Protein AF-R7NEV5-F1 (afdb_monomer_lite)

Structure (mmCIF, N/CA/C/O backbone):
data_AF-R7NEV5-F1
#
_entry.id   AF-R7NEV5-F1
#
loop_
_atom_site.group_PDB
_atom_site.id
_atom_site.type_symbol
_atom_site.label_atom_id
_atom_site.label_alt_id
_atom_site.label_comp_id
_atom_site.label_asym_id
_atom_site.label_entity_id
_atom_site.label_seq_id
_atom_site.pdbx_PDB_ins_code
_atom_site.Cartn_x
_atom_site.Cartn_y
_atom_site.Cartn_z
_atom_site.occupancy
_atom_site.B_iso_or_equiv
_atom_site.auth_seq_id
_atom_site.auth_comp_id
_atom_site.auth_asym_id
_atom_site.auth_atom_id
_atom_site.pdbx_PDB_model_num
ATOM 1 N N . MET A 1 1 ? 18.198 -25.676 6.052 1.00 42.59 1 MET A N 1
ATOM 2 C CA . MET A 1 1 ? 19.122 -24.735 5.375 1.00 42.59 1 MET A CA 1
ATOM 3 C C . MET A 1 1 ? 18.824 -23.352 5.928 1.00 42.59 1 MET A C 1
ATOM 5 O O . MET A 1 1 ? 17.653 -23.023 6.020 1.00 42.59 1 MET A O 1
ATOM 9 N N . HIS A 1 2 ? 19.829 -22.600 6.386 1.00 54.59 2 HIS A N 1
ATOM 10 C CA . HIS A 1 2 ? 19.630 -21.381 7.196 1.00 54.59 2 HIS A CA 1
ATOM 11 C C . HIS A 1 2 ? 20.291 -20.131 6.599 1.00 54.59 2 HIS A C 1
ATOM 13 O O . HIS A 1 2 ? 20.697 -19.253 7.352 1.00 54.59 2 HIS A O 1
ATOM 19 N N . GLN A 1 3 ? 20.449 -20.071 5.279 1.00 71.56 3 GLN A N 1
ATOM 20 C CA . GLN A 1 3 ? 21.103 -18.961 4.590 1.00 71.56 3 GLN A CA 1
ATOM 21 C C . GLN A 1 3 ? 20.170 -18.427 3.502 1.00 71.56 3 GLN A C 1
ATOM 23 O O . GLN A 1 3 ? 19.387 -19.191 2.932 1.00 71.56 3 GLN A O 1
ATOM 28 N N . PHE A 1 4 ? 20.223 -17.118 3.249 1.00 81.06 4 PHE A N 1
ATOM 29 C CA . PHE A 1 4 ? 19.462 -16.488 2.176 1.00 81.06 4 PHE A CA 1
ATOM 30 C C . PHE A 1 4 ? 19.785 -17.142 0.827 1.00 81.06 4 PHE A C 1
ATOM 32 O O . PHE A 1 4 ? 20.949 -17.393 0.519 1.00 81.06 4 PHE A O 1
ATOM 39 N N . GLN A 1 5 ? 18.750 -17.379 0.021 1.00 84.56 5 GLN A N 1
ATOM 40 C CA . GLN A 1 5 ? 18.867 -17.946 -1.316 1.00 84.56 5 GLN A CA 1
ATOM 41 C C . GLN A 1 5 ? 18.185 -17.017 -2.319 1.00 84.56 5 GLN A C 1
ATOM 43 O O . GLN A 1 5 ? 17.058 -16.574 -2.094 1.00 84.56 5 GLN A O 1
ATOM 48 N N . TYR A 1 6 ? 18.862 -16.756 -3.435 1.00 88.44 6 TYR A N 1
ATOM 49 C CA . TYR A 1 6 ? 18.246 -16.127 -4.595 1.00 88.44 6 TYR A CA 1
ATOM 50 C C . TYR A 1 6 ? 17.255 -17.097 -5.247 1.00 88.44 6 TYR A C 1
ATOM 52 O O . TYR A 1 6 ? 17.612 -18.237 -5.541 1.00 88.44 6 TYR A O 1
ATOM 60 N N . LEU A 1 7 ? 16.023 -16.646 -5.472 1.00 91.56 7 LEU A N 1
ATOM 61 C CA . LEU A 1 7 ? 14.979 -17.431 -6.122 1.00 91.56 7 LEU A CA 1
ATOM 62 C C . LEU A 1 7 ? 14.447 -16.627 -7.308 1.00 91.56 7 LEU A C 1
ATOM 64 O O . LEU A 1 7 ? 13.851 -15.571 -7.110 1.00 91.56 7 LEU A O 1
ATOM 68 N N . ASN A 1 8 ? 14.656 -17.118 -8.530 1.00 93.12 8 ASN A N 1
ATOM 69 C CA . ASN A 1 8 ? 13.960 -16.581 -9.699 1.00 93.12 8 ASN A CA 1
ATOM 70 C C . ASN A 1 8 ? 12.474 -16.990 -9.677 1.00 93.12 8 ASN A C 1
ATOM 72 O O . ASN A 1 8 ? 12.027 -17.750 -8.811 1.00 93.12 8 ASN A O 1
ATOM 76 N N . TYR A 1 9 ? 11.695 -16.519 -10.653 1.00 94.69 9 TYR A N 1
ATOM 77 C CA . TYR A 1 9 ? 10.259 -16.808 -10.734 1.00 94.69 9 TYR A CA 1
ATOM 78 C C . TYR A 1 9 ? 9.907 -18.310 -10.759 1.00 94.69 9 TYR A C 1
ATOM 80 O O . TYR A 1 9 ? 8.879 -18.715 -10.213 1.00 94.69 9 TYR A O 1
ATOM 88 N N . GLN A 1 10 ? 10.728 -19.169 -11.369 1.00 93.50 10 GLN A N 1
ATOM 89 C CA . GLN A 1 10 ? 10.453 -20.612 -11.402 1.00 93.50 10 GLN A CA 1
ATOM 90 C C . GLN A 1 10 ? 10.867 -21.297 -10.097 1.00 93.50 10 GLN A C 1
ATOM 92 O O . GLN A 1 10 ? 10.117 -22.119 -9.564 1.00 93.50 10 GLN A O 1
ATOM 97 N N . ASP A 1 11 ? 12.016 -20.916 -9.545 1.00 94.69 11 ASP A N 1
ATOM 98 C CA . ASP A 1 11 ? 12.563 -21.469 -8.310 1.00 94.69 11 ASP A CA 1
ATOM 99 C C . ASP A 1 11 ? 11.710 -21.097 -7.096 1.00 94.69 11 ASP A C 1
ATOM 101 O O . ASP A 1 11 ? 11.476 -21.947 -6.236 1.00 94.69 11 ASP A O 1
ATOM 105 N N . ILE A 1 12 ? 11.162 -19.876 -7.040 1.00 95.75 12 ILE A N 1
ATOM 106 C CA . ILE A 1 12 ? 10.251 -19.478 -5.959 1.00 95.75 12 ILE A CA 1
ATOM 107 C C . ILE A 1 12 ? 8.938 -20.270 -6.009 1.00 95.75 12 ILE A C 1
ATOM 109 O O . ILE A 1 12 ? 8.479 -20.757 -4.976 1.00 95.75 12 ILE A O 1
ATOM 113 N N . LYS A 1 13 ? 8.368 -20.499 -7.202 1.00 96.38 13 LYS A N 1
ATOM 114 C CA . LYS A 1 13 ? 7.174 -21.349 -7.366 1.00 96.38 13 LYS A CA 1
ATOM 115 C C . LYS A 1 13 ? 7.455 -22.796 -6.979 1.00 96.38 13 LYS A C 1
ATOM 117 O O . LYS A 1 13 ? 6.651 -23.411 -6.282 1.00 96.38 13 LYS A O 1
ATOM 122 N N . LYS A 1 14 ? 8.602 -23.340 -7.397 1.00 96.69 14 LYS A N 1
ATOM 123 C CA . LYS A 1 14 ? 9.039 -24.683 -7.000 1.00 96.69 14 LYS A CA 1
ATOM 124 C C . LYS A 1 14 ? 9.173 -24.780 -5.482 1.00 96.69 14 LYS A C 1
ATOM 126 O O . LYS A 1 14 ? 8.606 -25.691 -4.889 1.00 96.69 14 LYS A O 1
ATOM 131 N N . ARG A 1 15 ? 9.829 -23.803 -4.849 1.00 96.12 15 ARG A N 1
ATOM 132 C CA . ARG A 1 15 ? 9.986 -23.748 -3.393 1.00 96.12 15 ARG A CA 1
ATOM 133 C C . ARG A 1 15 ? 8.640 -23.731 -2.674 1.00 96.12 15 ARG A C 1
ATOM 135 O O . ARG A 1 15 ? 8.472 -24.467 -1.710 1.00 96.12 15 ARG A O 1
ATOM 142 N N . ILE A 1 16 ? 7.678 -22.939 -3.144 1.00 97.44 16 ILE A N 1
ATOM 143 C CA . ILE A 1 16 ? 6.326 -22.910 -2.568 1.00 97.44 16 ILE A CA 1
ATOM 144 C C . ILE A 1 16 ? 5.623 -24.266 -2.736 1.00 97.44 16 ILE A C 1
ATOM 146 O O . ILE A 1 16 ? 5.030 -24.761 -1.781 1.00 97.44 16 ILE A O 1
ATOM 150 N N . ASN A 1 17 ? 5.721 -24.908 -3.903 1.00 97.38 17 ASN A N 1
ATOM 151 C CA . ASN A 1 17 ? 5.141 -26.239 -4.124 1.00 97.38 17 ASN A CA 1
ATOM 152 C C . ASN A 1 17 ? 5.760 -27.309 -3.212 1.00 97.38 17 ASN A C 1
ATOM 154 O O . ASN A 1 17 ? 5.036 -28.165 -2.695 1.00 97.38 17 ASN A O 1
ATOM 158 N N . ASP A 1 18 ? 7.072 -27.239 -2.977 1.00 96.94 18 ASP A N 1
ATOM 159 C CA . ASP A 1 18 ? 7.763 -28.110 -2.024 1.00 96.94 18 ASP A CA 1
ATOM 160 C C . ASP A 1 18 ? 7.234 -27.883 -0.598 1.00 96.94 18 ASP A C 1
ATOM 162 O O . ASP A 1 18 ? 6.978 -28.847 0.119 1.00 96.94 18 ASP A O 1
ATOM 166 N N . LEU A 1 19 ? 7.000 -26.624 -0.200 1.00 96.44 19 LEU A N 1
ATOM 167 C CA . LEU A 1 19 ? 6.416 -26.280 1.104 1.00 96.44 19 LEU A CA 1
ATOM 168 C C . LEU A 1 19 ? 4.969 -26.772 1.256 1.00 96.44 19 LEU A C 1
ATOM 170 O O . LEU A 1 19 ? 4.604 -27.258 2.320 1.00 96.44 19 LEU A O 1
ATOM 174 N N . ILE A 1 20 ? 4.149 -26.684 0.206 1.00 97.12 20 ILE A N 1
ATOM 175 C CA . ILE A 1 20 ? 2.765 -27.199 0.208 1.00 97.12 20 ILE A CA 1
ATOM 176 C C . ILE A 1 20 ? 2.739 -28.726 0.333 1.00 97.12 20 ILE A C 1
ATOM 178 O O . ILE A 1 20 ? 1.840 -29.290 0.957 1.00 97.12 20 ILE A O 1
ATOM 182 N N . SER A 1 21 ? 3.709 -29.394 -0.291 1.00 95.50 21 SER A N 1
ATOM 183 C CA . SER A 1 21 ? 3.814 -30.856 -0.298 1.00 95.50 21 SER A CA 1
ATOM 184 C C . SER A 1 21 ? 4.460 -31.411 0.974 1.00 95.50 21 SER A C 1
ATOM 186 O O . SER A 1 21 ? 4.372 -32.614 1.223 1.00 95.50 21 SER A O 1
ATOM 188 N N . ALA A 1 22 ? 5.125 -30.561 1.759 1.00 93.88 22 ALA A N 1
ATOM 189 C CA . ALA A 1 22 ? 5.768 -30.949 3.002 1.00 93.88 22 ALA A CA 1
ATOM 190 C C . ALA A 1 22 ? 4.737 -31.311 4.081 1.00 93.88 22 ALA A C 1
ATOM 192 O O . ALA A 1 22 ? 3.672 -30.703 4.189 1.00 93.88 22 ALA A O 1
ATOM 193 N N . ASP A 1 23 ? 5.085 -32.291 4.913 1.00 92.94 23 ASP A N 1
ATOM 194 C CA . ASP A 1 23 ? 4.332 -32.590 6.128 1.00 92.94 23 ASP A CA 1
ATOM 195 C C . ASP A 1 23 ? 4.713 -31.562 7.203 1.00 92.94 23 ASP A C 1
ATOM 197 O O . ASP A 1 23 ? 5.846 -31.547 7.693 1.00 92.94 23 ASP A O 1
ATOM 201 N N . SER A 1 24 ? 3.797 -30.641 7.502 1.00 93.75 24 SER A N 1
ATOM 202 C CA . SER A 1 24 ? 4.012 -29.535 8.436 1.00 93.75 24 SER A CA 1
ATOM 203 C C . SER A 1 24 ? 2.884 -29.452 9.472 1.00 93.75 24 SER A C 1
ATOM 205 O O . SER A 1 24 ? 1.725 -29.717 9.140 1.00 93.75 24 SER A O 1
ATOM 207 N N . PRO A 1 25 ? 3.180 -29.041 10.723 1.00 94.12 25 PRO A N 1
ATOM 208 C CA . PRO A 1 25 ? 2.167 -28.847 11.764 1.00 94.12 25 PRO A CA 1
ATOM 209 C C . PRO A 1 25 ? 1.014 -27.936 11.334 1.00 94.12 25 PRO A C 1
ATOM 211 O O . PRO A 1 25 ? -0.149 -28.216 11.628 1.00 94.12 25 PRO A O 1
ATOM 214 N N . ASN A 1 26 ? 1.334 -26.852 10.624 1.00 95.50 26 ASN A N 1
ATOM 215 C CA . ASN A 1 26 ? 0.359 -25.961 10.016 1.00 95.50 26 ASN A CA 1
ATOM 216 C C . ASN A 1 26 ? 0.450 -26.102 8.494 1.00 95.50 26 ASN A C 1
ATOM 218 O O . ASN A 1 26 ? 1.438 -25.693 7.878 1.00 95.50 26 ASN A O 1
ATOM 222 N N . LYS A 1 27 ? -0.567 -26.724 7.891 1.00 95.94 27 LYS A N 1
ATOM 223 C CA . LYS A 1 27 ? -0.574 -27.039 6.460 1.00 95.94 27 LYS A CA 1
ATOM 224 C C . LYS A 1 27 ? -0.768 -25.775 5.625 1.00 95.94 27 LYS A C 1
ATOM 226 O O . LYS A 1 27 ? -1.721 -25.029 5.845 1.00 95.94 27 LYS A O 1
ATOM 231 N N . ILE A 1 28 ? 0.100 -25.578 4.634 1.00 98.00 28 ILE A N 1
ATOM 232 C CA . ILE A 1 28 ? -0.081 -24.543 3.611 1.00 98.00 28 ILE A CA 1
ATOM 233 C C . ILE A 1 28 ? -1.050 -25.072 2.554 1.00 98.00 28 ILE A C 1
ATOM 235 O O . ILE A 1 28 ? -0.910 -26.193 2.061 1.00 98.00 28 ILE A O 1
ATOM 239 N N . THR A 1 29 ? -2.029 -24.257 2.183 1.00 97.25 29 THR A N 1
ATOM 240 C CA . THR A 1 29 ? -2.988 -24.563 1.115 1.00 97.25 29 THR A CA 1
ATOM 241 C C . THR A 1 29 ? -2.893 -23.518 0.013 1.00 97.25 29 THR A C 1
ATOM 243 O O . THR A 1 29 ? -2.737 -22.333 0.298 1.00 97.25 29 THR A O 1
ATOM 246 N N . LYS A 1 30 ? -2.926 -23.968 -1.248 1.00 97.88 30 LYS A N 1
ATOM 247 C CA . LYS A 1 30 ? -3.027 -23.092 -2.419 1.00 97.88 30 LYS A CA 1
ATOM 248 C C . LYS A 1 30 ? -4.500 -22.861 -2.721 1.00 97.88 30 LYS A C 1
ATOM 250 O O . LYS A 1 30 ? -5.239 -23.821 -2.935 1.00 97.88 30 LYS A O 1
ATOM 255 N N . GLU A 1 31 ? -4.892 -21.601 -2.746 1.00 97.50 31 GLU A N 1
ATOM 256 C CA . GLU A 1 31 ? -6.241 -21.170 -3.078 1.00 97.50 31 GLU A CA 1
ATOM 257 C C . GLU A 1 31 ? -6.342 -20.821 -4.566 1.00 97.50 31 GLU A C 1
ATOM 259 O O . GLU A 1 31 ? -5.374 -20.919 -5.332 1.00 97.50 31 GLU A O 1
ATOM 264 N N . LYS A 1 32 ? -7.541 -20.431 -5.005 1.00 94.94 32 LYS A N 1
ATOM 265 C CA . LYS A 1 32 ? -7.693 -19.843 -6.338 1.00 94.94 32 LYS A CA 1
ATOM 266 C C . LYS A 1 32 ? -6.870 -18.548 -6.405 1.00 94.94 32 LYS A C 1
ATOM 268 O O . LYS A 1 32 ? -6.906 -17.786 -5.442 1.00 94.94 32 LYS A O 1
ATOM 273 N N . PRO A 1 33 ? -6.163 -18.278 -7.519 1.00 96.56 33 PRO A N 1
ATOM 274 C CA . PRO A 1 33 ? -5.506 -16.990 -7.709 1.00 96.56 33 PRO A CA 1
ATOM 275 C C . PRO A 1 33 ? -6.492 -15.837 -7.504 1.00 96.56 33 PRO A C 1
ATOM 277 O O . PRO A 1 33 ? -7.653 -15.947 -7.907 1.00 96.56 33 PRO A O 1
ATOM 280 N N . LEU A 1 34 ? -6.025 -14.732 -6.918 1.00 94.94 34 LEU A N 1
ATOM 281 C CA . LEU A 1 34 ? -6.851 -13.533 -6.708 1.00 94.94 34 LEU A CA 1
ATOM 282 C C . LEU A 1 34 ? -7.301 -12.915 -8.036 1.00 94.94 34 LEU A C 1
ATOM 284 O O . LEU A 1 34 ? -8.349 -12.282 -8.132 1.00 94.94 34 LEU A O 1
ATOM 288 N N . GLY A 1 35 ? -6.484 -13.116 -9.063 1.00 94.12 35 GLY A N 1
ATOM 289 C CA . GLY A 1 35 ? -6.689 -12.660 -10.421 1.00 94.12 35 GLY A CA 1
ATOM 290 C C . GLY A 1 35 ? -5.497 -13.049 -11.284 1.00 94.12 35 GLY A C 1
ATOM 291 O O . GLY A 1 35 ? -4.656 -13.866 -10.889 1.00 94.12 35 GLY A O 1
ATOM 292 N N . TYR A 1 36 ? -5.431 -12.439 -12.458 1.00 95.00 36 TYR A N 1
ATOM 293 C CA . TYR A 1 36 ? -4.341 -12.596 -13.408 1.00 95.00 36 TYR A CA 1
ATOM 294 C C . TYR A 1 36 ? -3.849 -11.210 -13.803 1.00 95.00 36 TYR A C 1
ATOM 296 O O . TYR A 1 36 ? -4.663 -10.295 -13.931 1.00 95.00 36 TYR A O 1
ATOM 304 N N . SER A 1 37 ? -2.540 -11.067 -13.970 1.00 93.69 37 SER A N 1
ATOM 305 C CA . SER A 1 37 ? -1.933 -9.870 -14.544 1.00 93.69 37 SER A CA 1
ATOM 306 C C . SER A 1 37 ? -2.281 -9.737 -16.036 1.00 93.69 37 SER A C 1
ATOM 308 O O . SER A 1 37 ? -2.810 -10.676 -16.640 1.00 93.69 37 SER A O 1
ATOM 310 N N . GLU A 1 38 ? -1.975 -8.587 -16.638 1.00 87.94 38 GLU A N 1
ATOM 311 C CA . GLU A 1 38 ? -2.285 -8.240 -18.038 1.00 87.94 38 GLU A CA 1
ATOM 312 C C . GLU A 1 38 ? -1.957 -9.353 -19.054 1.00 87.94 38 GLU A C 1
ATOM 314 O O . GLU A 1 38 ? -2.774 -9.700 -19.904 1.00 87.94 38 GLU A O 1
ATOM 319 N N . TYR A 1 39 ? -0.768 -9.940 -18.946 1.00 90.50 39 TYR A N 1
ATOM 320 C CA . TYR A 1 39 ? -0.224 -10.994 -19.805 1.00 90.50 39 TYR A CA 1
ATOM 321 C C . TYR A 1 39 ? -0.438 -12.399 -19.216 1.00 90.50 39 TYR A C 1
ATOM 323 O O . TYR A 1 39 ? 0.244 -13.358 -19.585 1.00 90.50 39 TYR A O 1
ATOM 331 N N . GLY A 1 40 ? -1.406 -12.541 -18.308 1.00 89.94 40 GLY A N 1
ATOM 332 C CA . GLY A 1 40 ? -1.982 -13.825 -17.916 1.00 89.94 40 GLY A CA 1
ATOM 333 C C . GLY A 1 40 ? -1.224 -14.598 -16.838 1.00 89.94 40 GLY A C 1
ATOM 334 O O . GLY A 1 40 ? -1.476 -15.795 -16.675 1.00 89.94 40 GLY A O 1
ATOM 335 N N . LEU A 1 41 ? -0.318 -13.968 -16.083 1.00 95.38 41 LEU A N 1
ATOM 336 C CA . LEU A 1 41 ? 0.319 -14.637 -14.947 1.00 95.38 41 LEU A CA 1
ATOM 337 C C . LEU A 1 41 ? -0.603 -14.579 -13.716 1.00 95.38 41 LEU A C 1
ATOM 339 O O . LEU A 1 41 ? -1.176 -13.532 -13.423 1.00 95.38 41 LEU A O 1
ATOM 343 N N . PRO A 1 42 ? -0.760 -15.684 -12.967 1.00 96.25 42 PRO A N 1
ATOM 344 C CA . PRO A 1 42 ? -1.635 -15.707 -11.803 1.00 96.25 42 PRO A CA 1
ATOM 345 C C . PRO A 1 42 ? -1.037 -14.920 -10.634 1.00 96.25 42 PRO A C 1
ATOM 347 O O . PRO A 1 42 ? 0.149 -15.051 -10.319 1.00 96.25 42 PRO A O 1
ATOM 350 N N . ILE A 1 43 ? -1.896 -14.184 -9.933 1.00 98.19 43 ILE A N 1
ATOM 351 C CA . ILE A 1 43 ? -1.594 -13.602 -8.622 1.00 98.19 43 ILE A CA 1
ATOM 352 C C . ILE A 1 43 ? -1.960 -14.661 -7.584 1.00 98.19 43 ILE A C 1
ATOM 354 O O . ILE A 1 43 ? -3.104 -14.762 -7.132 1.00 98.19 43 ILE A O 1
ATOM 358 N N . ASP A 1 44 ? -1.002 -15.543 -7.307 1.00 98.31 44 ASP A N 1
ATOM 359 C CA . ASP A 1 44 ? -1.223 -16.728 -6.484 1.00 98.31 44 ASP A CA 1
ATOM 360 C C . ASP A 1 44 ? -1.508 -16.376 -5.012 1.00 98.31 44 ASP A C 1
ATOM 362 O O . ASP A 1 44 ? -0.801 -15.579 -4.391 1.00 98.31 44 ASP A O 1
ATOM 366 N N . HIS A 1 45 ? -2.503 -17.059 -4.442 1.00 98.50 45 HIS A N 1
ATOM 367 C CA . HIS A 1 45 ? -2.924 -16.940 -3.047 1.00 98.50 45 HIS A CA 1
ATOM 368 C C . HIS A 1 45 ? -2.690 -18.257 -2.309 1.00 98.50 45 HIS A C 1
ATOM 370 O O . HIS A 1 45 ? -3.053 -19.340 -2.779 1.00 98.50 45 HIS A O 1
ATOM 376 N N . TYR A 1 46 ? -2.073 -18.157 -1.137 1.00 98.62 46 TYR A N 1
ATOM 377 C CA . TYR A 1 46 ? -1.821 -19.281 -0.245 1.00 98.62 46 TYR A CA 1
ATOM 378 C C . TYR A 1 46 ? -2.315 -18.949 1.155 1.00 98.62 46 TYR A C 1
ATOM 380 O O . TYR A 1 46 ? -2.302 -17.786 1.548 1.00 98.62 46 TYR A O 1
ATOM 388 N N . LYS A 1 47 ? -2.688 -19.953 1.947 1.00 97.69 47 LYS A N 1
ATOM 389 C CA . LYS A 1 47 ? -3.065 -19.728 3.347 1.00 97.69 47 LYS A CA 1
ATOM 390 C C . LYS A 1 47 ? -2.579 -20.811 4.299 1.00 97.69 47 LYS A C 1
ATOM 392 O O . LYS A 1 47 ? -2.380 -21.963 3.901 1.00 97.69 47 LYS A O 1
ATOM 397 N N . ILE A 1 48 ? -2.446 -20.426 5.565 1.00 97.81 48 ILE A N 1
ATOM 398 C CA . ILE A 1 48 ? -2.282 -21.314 6.723 1.00 97.81 48 ILE A CA 1
ATOM 399 C C . ILE A 1 48 ? -3.373 -20.977 7.745 1.00 97.81 48 ILE A C 1
ATOM 401 O O . ILE A 1 48 ? -3.589 -19.804 8.037 1.00 97.81 48 ILE A O 1
ATOM 405 N N . GLY A 1 49 ? -3.989 -21.997 8.346 1.00 95.94 49 GLY A N 1
ATOM 406 C CA . GLY A 1 49 ? -5.057 -21.831 9.337 1.00 95.94 49 GLY A CA 1
ATOM 407 C C . GLY A 1 49 ? -6.445 -21.681 8.711 1.00 95.94 49 GLY A C 1
ATOM 408 O O . GLY A 1 49 ? -6.583 -21.616 7.491 1.00 95.94 49 GLY A O 1
ATOM 409 N N . ASN A 1 50 ? -7.469 -21.703 9.562 1.00 94.81 50 ASN A N 1
ATOM 410 C CA . ASN A 1 50 ? -8.882 -21.537 9.191 1.00 94.81 50 ASN A CA 1
ATOM 411 C C . ASN A 1 50 ? -9.653 -20.705 10.234 1.00 94.81 50 ASN A C 1
ATOM 413 O O . ASN A 1 50 ? -10.879 -20.787 10.315 1.00 94.81 50 ASN A O 1
ATOM 417 N N . GLY A 1 51 ? -8.941 -19.968 11.088 1.00 95.06 51 GLY A N 1
ATOM 418 C CA . GLY A 1 51 ? -9.553 -19.119 12.096 1.00 95.06 51 GLY A CA 1
ATOM 419 C C . GLY A 1 51 ? -10.104 -17.802 11.539 1.00 95.06 51 GLY A C 1
ATOM 420 O O . GLY A 1 51 ? -9.672 -17.357 10.470 1.00 95.06 51 GLY A O 1
ATOM 421 N N . PRO A 1 52 ? -11.034 -17.163 12.271 1.00 95.12 52 PRO A N 1
ATOM 422 C CA . PRO A 1 52 ? -11.752 -15.968 11.823 1.00 95.12 52 PRO A CA 1
ATOM 423 C C . PRO A 1 52 ? -10.885 -14.700 11.769 1.00 95.12 52 PRO A C 1
ATOM 425 O O . PRO A 1 52 ? -11.199 -13.776 11.021 1.00 95.12 52 PRO A O 1
ATOM 428 N N . LYS A 1 53 ? -9.785 -14.631 12.535 1.00 96.06 53 LYS A N 1
ATOM 429 C CA . LYS A 1 53 ? -8.867 -13.483 12.520 1.00 96.06 53 LYS A CA 1
ATOM 430 C C . LYS A 1 53 ? -7.878 -13.624 11.359 1.00 96.06 53 LYS A C 1
ATOM 432 O O . LYS A 1 53 ? -6.979 -14.467 11.397 1.00 96.06 53 LYS A O 1
ATOM 437 N N . ARG A 1 54 ? -8.025 -12.788 10.335 1.00 97.06 54 ARG A N 1
ATOM 438 C CA . ARG A 1 54 ? -7.244 -12.812 9.091 1.00 97.06 54 ARG A CA 1
ATOM 439 C C . ARG A 1 54 ? -6.062 -11.857 9.147 1.00 97.06 54 ARG A C 1
ATOM 441 O O . ARG A 1 54 ? -6.222 -10.666 9.412 1.00 97.06 54 ARG A O 1
ATOM 448 N N . ILE A 1 55 ? -4.874 -12.381 8.868 1.00 98.06 55 ILE A N 1
ATOM 449 C CA . ILE A 1 55 ? -3.653 -11.597 8.673 1.00 98.06 55 ILE A CA 1
ATOM 450 C C . ILE A 1 55 ? -3.239 -11.757 7.220 1.00 98.06 55 ILE A C 1
ATOM 452 O O . ILE A 1 55 ? -2.904 -12.857 6.795 1.00 98.06 55 ILE A O 1
ATOM 456 N N . VAL A 1 56 ? -3.234 -10.668 6.465 1.00 98.25 56 VAL A N 1
ATOM 457 C CA . VAL A 1 56 ? -2.842 -10.690 5.057 1.00 98.25 56 VAL A CA 1
ATOM 458 C C . VAL A 1 56 ? -1.387 -10.229 4.936 1.00 98.25 56 VAL A C 1
ATOM 460 O O . VAL A 1 56 ? -0.986 -9.238 5.545 1.00 98.25 56 VAL A O 1
ATOM 463 N N . VAL A 1 57 ? -0.579 -10.956 4.171 1.00 98.25 57 VAL A N 1
ATOM 464 C CA . VAL A 1 57 ? 0.846 -10.686 3.961 1.00 98.25 57 VAL A CA 1
ATOM 465 C C . VAL A 1 57 ? 1.147 -10.659 2.470 1.00 98.25 57 VAL A C 1
ATOM 467 O O . VAL A 1 57 ? 0.923 -11.651 1.773 1.00 98.25 57 VAL A O 1
ATOM 470 N N . SER A 1 58 ? 1.712 -9.555 1.990 1.00 97.50 58 SER A N 1
ATOM 471 C CA . SER A 1 58 ? 2.079 -9.379 0.585 1.00 97.50 58 SER A CA 1
ATOM 472 C C . SER A 1 58 ? 3.550 -9.023 0.397 1.00 97.50 58 SER A C 1
ATOM 474 O O . SER A 1 58 ? 4.190 -8.424 1.265 1.00 97.50 58 SER A O 1
ATOM 476 N N . GLY A 1 59 ? 4.076 -9.384 -0.772 1.00 95.94 59 GLY A N 1
ATOM 477 C CA . GLY A 1 59 ? 5.382 -8.954 -1.261 1.00 95.94 59 GLY A CA 1
ATOM 478 C C . GLY A 1 59 ? 5.349 -8.655 -2.760 1.00 95.94 59 GLY A C 1
ATOM 479 O O . GLY A 1 59 ? 4.405 -9.011 -3.467 1.00 95.94 59 GLY A O 1
ATOM 480 N N . SER A 1 60 ? 6.409 -8.013 -3.246 1.00 94.38 60 SER A N 1
ATOM 481 C CA . SER A 1 60 ? 6.616 -7.667 -4.655 1.00 94.38 60 SER A CA 1
ATOM 482 C C . SER A 1 60 ? 5.468 -6.860 -5.266 1.00 94.38 60 SER A C 1
ATOM 484 O O . SER A 1 60 ? 4.944 -7.194 -6.321 1.00 94.38 60 SER A O 1
ATOM 486 N N . TYR A 1 61 ? 5.103 -5.750 -4.622 1.00 93.44 61 TYR A N 1
ATOM 487 C CA . TYR A 1 61 ? 4.441 -4.649 -5.332 1.00 93.44 61 TYR A CA 1
ATOM 488 C C . TYR A 1 61 ? 5.411 -4.025 -6.343 1.00 93.44 61 TYR A C 1
ATOM 490 O O . TYR A 1 61 ? 5.104 -3.913 -7.531 1.00 93.44 61 TYR A O 1
ATOM 498 N N . HIS A 1 62 ? 6.637 -3.732 -5.895 1.00 91.94 62 HIS A N 1
ATOM 499 C CA . HIS A 1 62 ? 7.748 -3.443 -6.791 1.00 91.94 62 HIS A CA 1
ATOM 500 C C . HIS A 1 62 ? 8.517 -4.726 -7.114 1.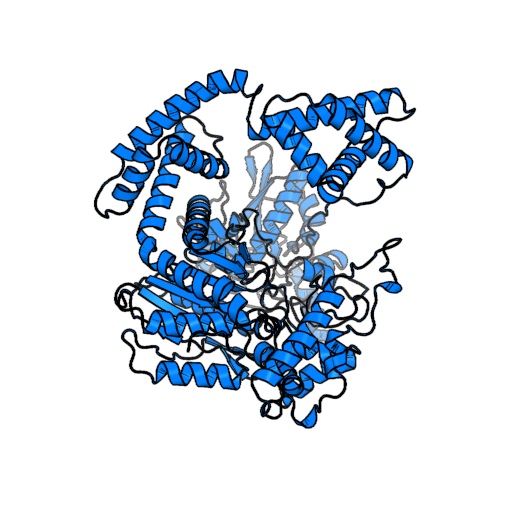00 91.94 62 HIS A C 1
ATOM 502 O O . HIS A 1 62 ? 9.033 -5.421 -6.237 1.00 91.94 62 HIS A O 1
ATOM 508 N N . ALA A 1 63 ? 8.634 -5.032 -8.397 1.00 90.75 63 ALA A N 1
ATOM 509 C CA . ALA A 1 63 ? 9.245 -6.265 -8.879 1.00 90.75 63 ALA A CA 1
ATOM 510 C C . ALA A 1 63 ? 10.744 -6.404 -8.565 1.00 90.75 63 ALA A C 1
ATOM 512 O O . ALA A 1 63 ? 11.223 -7.497 -8.267 1.00 90.75 63 ALA A O 1
ATOM 513 N N . ALA A 1 64 ? 11.476 -5.290 -8.563 1.00 88.62 64 ALA A N 1
ATOM 514 C CA . ALA A 1 64 ? 12.902 -5.262 -8.253 1.00 88.62 64 ALA A CA 1
ATOM 515 C C . ALA A 1 64 ? 13.196 -5.576 -6.772 1.00 88.62 64 ALA A C 1
ATOM 517 O O . ALA A 1 64 ? 14.318 -5.935 -6.414 1.00 88.62 64 ALA A O 1
ATOM 518 N N . GLU A 1 65 ? 12.193 -5.497 -5.898 1.00 90.56 65 GLU A N 1
ATOM 519 C CA . GLU A 1 65 ? 12.306 -5.806 -4.474 1.00 90.56 65 GLU A CA 1
ATOM 520 C C . GLU A 1 65 ? 12.144 -7.312 -4.221 1.00 90.56 65 GLU A C 1
ATOM 522 O O . GLU A 1 65 ? 11.376 -7.731 -3.355 1.00 90.56 65 GLU A O 1
ATOM 527 N N . ILE A 1 66 ? 12.879 -8.148 -4.965 1.00 90.69 66 ILE A N 1
ATOM 528 C CA . ILE A 1 66 ? 12.704 -9.613 -4.982 1.00 90.69 66 ILE A CA 1
ATOM 529 C C . ILE A 1 66 ? 12.783 -10.261 -3.592 1.00 90.69 66 ILE A C 1
ATOM 531 O O . ILE A 1 66 ? 12.207 -11.321 -3.342 1.00 90.69 66 ILE A O 1
ATOM 535 N N . ILE A 1 67 ? 13.490 -9.605 -2.669 1.00 91.00 67 ILE A N 1
ATOM 536 C CA . ILE A 1 67 ? 13.646 -10.053 -1.290 1.00 91.00 67 ILE A CA 1
ATOM 537 C C . ILE A 1 67 ? 12.350 -10.063 -0.497 1.00 91.00 67 ILE A C 1
ATOM 539 O O . ILE A 1 67 ? 12.258 -10.808 0.472 1.00 91.00 67 ILE A O 1
ATOM 543 N N . THR A 1 68 ? 11.366 -9.258 -0.887 1.00 94.50 68 THR A N 1
ATOM 544 C CA . THR A 1 68 ? 10.058 -9.220 -0.233 1.00 94.50 68 THR A CA 1
ATOM 545 C C . THR A 1 68 ? 9.339 -10.545 -0.465 1.00 94.50 68 THR A C 1
ATOM 547 O O . THR A 1 68 ? 8.961 -11.199 0.499 1.00 94.50 68 THR A O 1
ATOM 550 N N . SER A 1 69 ? 9.286 -11.038 -1.706 1.00 95.31 69 SER A N 1
ATOM 551 C CA . SER A 1 69 ? 8.730 -12.360 -2.025 1.00 95.31 69 SER A CA 1
ATOM 552 C C . SER A 1 69 ? 9.502 -13.496 -1.368 1.00 95.31 69 SER A C 1
ATOM 554 O O . SER A 1 69 ? 8.894 -14.400 -0.798 1.00 95.31 69 SER A O 1
ATOM 556 N N . ILE A 1 70 ? 10.839 -13.441 -1.393 1.00 93.69 70 ILE A N 1
ATOM 557 C CA . ILE A 1 70 ? 11.674 -14.448 -0.721 1.00 93.69 70 ILE A CA 1
ATOM 558 C C . ILE A 1 70 ? 11.374 -14.454 0.783 1.00 93.69 70 ILE A C 1
ATOM 560 O O . ILE A 1 70 ? 11.199 -15.521 1.369 1.00 93.69 70 ILE A O 1
ATOM 564 N N . PHE A 1 71 ? 11.261 -13.279 1.407 1.00 94.62 71 PHE A N 1
ATOM 565 C CA . PHE A 1 71 ? 10.894 -13.155 2.813 1.00 94.62 71 PHE A CA 1
ATOM 566 C C . PHE A 1 71 ? 9.497 -13.720 3.089 1.00 94.62 71 PHE A C 1
ATOM 568 O O . PHE A 1 71 ? 9.350 -14.491 4.032 1.00 94.62 71 PHE A O 1
ATOM 575 N N . VAL A 1 72 ? 8.493 -13.411 2.262 1.00 97.62 72 VAL A N 1
ATOM 576 C CA . VAL A 1 72 ? 7.137 -13.957 2.429 1.00 97.62 72 VAL A CA 1
ATOM 577 C C . VAL A 1 72 ? 7.148 -15.486 2.344 1.00 97.62 72 VAL A C 1
ATOM 579 O O . VAL A 1 72 ? 6.548 -16.140 3.191 1.00 97.62 72 VAL A O 1
ATOM 582 N N . VAL A 1 73 ? 7.897 -16.085 1.414 1.00 97.31 73 VAL A N 1
ATOM 583 C CA . VAL A 1 73 ? 8.044 -17.552 1.334 1.00 97.31 73 VAL A CA 1
ATOM 584 C C . VAL A 1 73 ? 8.774 -18.125 2.553 1.00 97.31 73 VAL A C 1
ATOM 586 O O . VAL A 1 73 ? 8.395 -19.179 3.065 1.00 97.31 73 VAL A O 1
ATOM 589 N N . ARG A 1 74 ? 9.790 -17.429 3.075 1.00 95.50 74 ARG A N 1
ATOM 590 C CA . ARG A 1 74 ? 10.454 -17.808 4.335 1.00 95.50 74 ARG A CA 1
ATOM 591 C C . ARG A 1 74 ? 9.510 -17.704 5.530 1.00 95.50 74 ARG A C 1
ATOM 593 O O . ARG A 1 74 ? 9.581 -18.543 6.422 1.00 95.50 74 ARG A O 1
ATOM 600 N N . LEU A 1 75 ? 8.613 -16.723 5.535 1.00 97.44 75 LEU A N 1
ATOM 601 C CA . LEU A 1 75 ? 7.579 -16.585 6.552 1.00 97.44 75 LEU A CA 1
ATOM 602 C C . LEU A 1 75 ? 6.539 -17.704 6.448 1.00 97.44 75 LEU A C 1
ATOM 604 O O . LEU A 1 75 ? 6.147 -18.246 7.477 1.00 97.44 75 LEU A O 1
ATOM 608 N N . MET A 1 76 ? 6.142 -18.102 5.236 1.00 97.75 76 MET A N 1
ATOM 609 C CA . MET A 1 76 ? 5.285 -19.275 5.023 1.00 97.75 76 MET A CA 1
ATOM 610 C C . MET A 1 76 ? 5.923 -20.535 5.616 1.00 97.75 76 MET A C 1
ATOM 612 O O . MET A 1 76 ? 5.267 -21.258 6.360 1.00 97.75 76 MET A O 1
ATOM 616 N N . GLU A 1 77 ? 7.205 -20.782 5.330 1.00 96.44 77 GLU A N 1
ATOM 617 C CA . GLU A 1 77 ? 7.950 -21.913 5.897 1.00 96.44 77 GLU A CA 1
ATOM 618 C C . GLU A 1 77 ? 7.988 -21.851 7.430 1.00 96.44 77 GLU A C 1
ATOM 620 O O . GLU A 1 77 ? 7.589 -22.811 8.091 1.00 96.44 77 GLU A O 1
ATOM 625 N N . GLU A 1 78 ? 8.394 -20.714 7.997 1.00 96.44 78 GLU A N 1
ATOM 626 C CA . GLU A 1 78 ? 8.485 -20.509 9.447 1.00 96.44 78 GLU A CA 1
ATOM 627 C C . GLU A 1 78 ? 7.133 -20.738 10.136 1.00 96.44 78 GLU A C 1
ATOM 629 O O . GLU A 1 78 ? 7.033 -21.474 11.120 1.00 96.44 78 GLU A O 1
ATOM 634 N N . MET A 1 79 ? 6.061 -20.157 9.592 1.00 97.06 79 MET A N 1
ATOM 635 C CA . MET A 1 79 ? 4.719 -20.301 10.147 1.00 97.06 79 MET A CA 1
ATOM 636 C C . MET A 1 79 ? 4.149 -21.703 9.931 1.00 97.06 79 MET A C 1
ATOM 638 O O . MET A 1 79 ? 3.407 -22.171 10.789 1.00 97.06 79 MET A O 1
ATOM 642 N N . SER A 1 80 ? 4.534 -22.425 8.874 1.00 96.50 80 SER A N 1
ATOM 643 C CA . SER A 1 80 ? 4.128 -23.826 8.679 1.00 96.50 80 SER A CA 1
ATOM 644 C C . SER A 1 80 ? 4.655 -24.749 9.783 1.00 96.50 80 SER A C 1
ATOM 646 O O . SER A 1 80 ? 3.971 -25.690 10.183 1.00 96.50 80 SER A O 1
ATOM 648 N N . GLN A 1 81 ? 5.839 -24.443 10.322 1.00 95.81 81 GLN A N 1
ATOM 649 C CA . GLN A 1 81 ? 6.505 -25.221 11.372 1.00 95.81 81 GLN A CA 1
ATOM 650 C C . GLN A 1 81 ? 6.195 -24.724 12.790 1.00 95.81 81 GLN A C 1
ATOM 652 O O . GLN A 1 81 ? 6.499 -25.405 13.770 1.00 95.81 81 GLN A O 1
ATOM 657 N N . ASN A 1 82 ? 5.583 -23.547 12.928 1.00 93.50 82 ASN A N 1
ATOM 658 C CA . ASN A 1 82 ? 5.321 -22.937 14.224 1.00 93.50 82 ASN A CA 1
ATOM 659 C C . ASN A 1 82 ? 4.204 -23.659 14.998 1.00 93.50 82 ASN A C 1
ATOM 661 O O . ASN A 1 82 ? 3.025 -23.332 14.873 1.00 93.50 82 ASN A O 1
ATOM 665 N N . THR A 1 83 ? 4.571 -24.583 15.883 1.00 90.44 83 THR A N 1
ATOM 666 C CA . THR A 1 83 ? 3.618 -25.348 16.709 1.00 90.44 83 THR A CA 1
ATOM 667 C C . THR A 1 83 ? 2.837 -24.503 17.721 1.00 90.44 83 THR A C 1
ATOM 669 O O . THR A 1 83 ? 1.891 -25.003 18.320 1.00 90.44 83 THR A O 1
ATOM 672 N N . SER A 1 84 ? 3.233 -23.247 17.953 1.00 89.19 84 SER A N 1
ATOM 673 C CA . SER A 1 84 ? 2.512 -22.316 18.834 1.00 89.19 84 SER A CA 1
ATOM 674 C C . SER A 1 84 ? 1.456 -21.477 18.108 1.00 89.19 84 SER A C 1
ATOM 676 O O . SER A 1 84 ? 0.708 -20.747 18.756 1.00 89.19 84 SER A O 1
ATOM 678 N N . PHE A 1 85 ? 1.381 -21.567 16.777 1.00 92.88 85 PHE A N 1
ATOM 679 C CA . PHE A 1 85 ? 0.381 -20.857 15.989 1.00 92.88 85 PHE A CA 1
ATOM 680 C C . PHE A 1 85 ? -1.007 -21.491 16.165 1.00 92.88 85 PHE A C 1
ATOM 682 O O . PHE A 1 85 ? -1.211 -22.673 15.891 1.00 92.88 85 PHE A O 1
ATOM 689 N N . ASN A 1 86 ? -1.983 -20.698 16.613 1.00 93.56 86 ASN A N 1
ATOM 690 C CA . ASN A 1 86 ? -3.357 -21.158 16.794 1.00 93.56 86 ASN A CA 1
ATOM 691 C C . ASN A 1 86 ? -4.137 -21.100 15.467 1.00 93.56 86 ASN A C 1
ATOM 693 O O . ASN A 1 86 ? -4.811 -20.113 15.175 1.00 93.56 86 ASN A O 1
ATOM 697 N N . GLN A 1 87 ? -4.072 -22.180 14.686 1.00 93.50 87 GLN A N 1
ATOM 698 C CA . GLN A 1 87 ? -4.736 -22.306 13.378 1.00 93.50 87 GLN A CA 1
ATOM 699 C C . GLN A 1 87 ? -6.269 -22.189 13.408 1.00 93.50 87 GLN A C 1
ATOM 701 O O . GLN A 1 87 ? -6.875 -21.985 12.358 1.00 93.50 87 GLN A O 1
ATOM 706 N N . ASN A 1 88 ? -6.902 -22.358 14.574 1.00 94.25 88 ASN A N 1
ATOM 707 C CA . ASN A 1 88 ? -8.357 -22.241 14.723 1.00 94.25 88 ASN A CA 1
ATOM 708 C C . ASN A 1 88 ? -8.797 -20.811 15.056 1.00 94.25 88 ASN A C 1
ATOM 710 O O . ASN A 1 88 ? -9.969 -20.482 14.919 1.00 94.25 88 ASN A O 1
ATOM 714 N N . GLU A 1 89 ? -7.874 -19.972 15.525 1.00 94.50 89 GLU A N 1
ATOM 715 C CA . GLU A 1 89 ? -8.143 -18.568 15.840 1.00 94.50 89 GLU A CA 1
ATOM 716 C C . GLU A 1 89 ? -7.689 -17.645 14.713 1.00 94.50 89 GLU A C 1
ATOM 718 O O . GLU A 1 89 ? -8.392 -16.691 14.382 1.00 94.50 89 GLU A O 1
ATOM 723 N N . TYR A 1 90 ? -6.566 -17.974 14.076 1.00 96.81 90 TYR A N 1
ATOM 724 C CA . TYR A 1 90 ? -5.963 -17.164 13.030 1.00 96.81 90 TYR A CA 1
ATOM 725 C C . TYR A 1 90 ? -5.908 -17.898 11.692 1.00 96.81 90 TYR A C 1
ATOM 727 O O . TYR A 1 90 ? -5.649 -19.102 11.630 1.00 96.81 90 TYR A O 1
ATOM 735 N N . THR A 1 91 ? -6.054 -17.128 10.620 1.00 97.88 91 THR A N 1
ATOM 736 C CA . THR A 1 91 ? -5.642 -17.514 9.268 1.00 97.88 91 THR A CA 1
ATOM 737 C C . THR A 1 91 ? -4.650 -16.476 8.758 1.00 97.88 91 THR A C 1
ATOM 739 O O . THR A 1 91 ? -4.855 -15.275 8.942 1.00 97.88 91 THR A O 1
ATOM 742 N N . ILE A 1 92 ? -3.565 -16.932 8.133 1.00 98.50 92 ILE A N 1
ATOM 743 C CA . ILE A 1 92 ? -2.606 -16.057 7.456 1.00 98.50 92 ILE A CA 1
ATOM 744 C C . ILE A 1 92 ? -2.740 -16.279 5.956 1.00 98.50 92 ILE A C 1
ATOM 746 O O . ILE A 1 92 ? -2.503 -17.389 5.479 1.00 98.50 92 ILE A O 1
ATOM 750 N N . ASP A 1 93 ? -3.106 -15.223 5.239 1.00 98.62 93 ASP A N 1
ATOM 751 C CA . ASP A 1 93 ? -3.196 -15.173 3.786 1.00 98.62 93 ASP A CA 1
ATOM 752 C C . ASP A 1 93 ? -1.890 -14.619 3.216 1.00 98.62 93 ASP A C 1
ATOM 754 O O . ASP A 1 93 ? -1.479 -13.506 3.535 1.00 98.62 93 ASP A O 1
ATOM 758 N N . PHE A 1 94 ? -1.234 -15.390 2.359 1.00 98.75 94 PHE A N 1
ATOM 759 C CA . PHE A 1 94 ? 0.027 -15.040 1.725 1.00 98.75 94 PHE A CA 1
ATOM 760 C C . PHE A 1 94 ? -0.181 -14.769 0.237 1.00 98.75 94 PHE A C 1
ATOM 762 O O . PHE A 1 94 ? -0.686 -15.624 -0.497 1.00 98.75 94 PHE A O 1
ATOM 769 N N . ILE A 1 95 ? 0.292 -13.605 -0.204 1.00 98.69 95 ILE A N 1
ATOM 770 C CA . ILE A 1 95 ? 0.408 -13.203 -1.605 1.00 98.69 95 ILE A CA 1
ATOM 771 C C . ILE A 1 95 ? 1.890 -12.886 -1.860 1.00 98.69 95 ILE A C 1
ATOM 773 O O . ILE A 1 95 ? 2.305 -11.726 -1.794 1.00 98.69 95 ILE A O 1
ATOM 777 N N . PRO A 1 96 ? 2.743 -13.909 -2.080 1.00 98.19 96 PRO A N 1
ATOM 778 C CA . PRO A 1 96 ? 4.189 -13.704 -2.146 1.00 98.19 96 PRO A CA 1
ATOM 779 C C . PRO A 1 96 ? 4.621 -12.800 -3.301 1.00 98.19 96 PRO A C 1
ATOM 781 O O . PRO A 1 96 ? 5.648 -12.132 -3.194 1.00 98.19 96 PRO A O 1
ATOM 784 N N . ILE A 1 97 ? 3.865 -12.801 -4.402 1.00 98.19 97 ILE A N 1
ATOM 785 C CA . ILE A 1 97 ? 4.174 -12.038 -5.609 1.00 98.19 97 ILE A CA 1
ATOM 786 C C . ILE A 1 97 ? 2.894 -11.358 -6.104 1.00 98.19 97 ILE A C 1
ATOM 788 O O . ILE A 1 97 ? 2.100 -11.975 -6.812 1.00 98.19 97 ILE A O 1
ATOM 792 N N . VAL A 1 98 ? 2.698 -10.094 -5.722 1.00 98.25 98 VAL A N 1
ATOM 793 C CA . VAL A 1 98 ? 1.591 -9.268 -6.241 1.00 98.25 98 VAL A CA 1
ATOM 794 C C . VAL A 1 98 ? 1.824 -8.892 -7.706 1.00 98.25 98 VAL A C 1
ATOM 796 O O . VAL A 1 98 ? 0.876 -8.881 -8.482 1.00 98.25 98 VAL A O 1
ATOM 799 N N . ASN A 1 99 ? 3.080 -8.644 -8.094 1.00 97.81 99 ASN A N 1
ATOM 800 C CA . ASN A 1 99 ? 3.507 -8.282 -9.448 1.00 97.81 99 ASN A CA 1
ATOM 801 C C . ASN A 1 99 ? 4.227 -9.449 -10.162 1.00 97.81 99 ASN A C 1
ATOM 803 O O . ASN A 1 99 ? 5.462 -9.447 -10.268 1.00 97.81 99 ASN A O 1
ATOM 807 N N . PRO A 1 100 ? 3.509 -10.488 -10.631 1.00 98.06 100 PRO A N 1
ATOM 808 C CA . PRO A 1 100 ? 4.145 -11.687 -11.176 1.00 98.06 100 PRO A CA 1
ATOM 809 C C . PRO A 1 100 ? 4.935 -11.425 -12.463 1.00 98.06 100 PRO A C 1
ATOM 811 O O . PRO A 1 100 ? 5.997 -12.016 -12.656 1.00 98.06 100 PRO A O 1
ATOM 814 N N . GLU A 1 101 ? 4.470 -10.515 -13.317 1.00 97.81 101 GLU A N 1
ATOM 815 C CA . GLU A 1 101 ? 5.154 -10.156 -14.565 1.00 97.81 101 GLU A CA 1
ATOM 816 C C . GLU A 1 101 ? 6.440 -9.398 -14.325 1.00 97.81 101 GLU A C 1
ATOM 818 O O . GLU A 1 101 ? 7.479 -9.773 -14.863 1.00 97.81 101 GLU A O 1
ATOM 823 N N . GLY A 1 102 ? 6.397 -8.352 -13.501 1.00 96.31 102 GLY A N 1
ATOM 824 C CA . GLY A 1 102 ? 7.590 -7.598 -13.165 1.00 96.31 102 GLY A CA 1
ATOM 825 C C . GLY A 1 102 ? 8.630 -8.490 -12.487 1.00 96.31 102 GLY A C 1
ATOM 826 O O . GLY A 1 102 ? 9.818 -8.403 -12.813 1.00 96.31 102 GLY A O 1
ATOM 827 N N . TYR A 1 103 ? 8.207 -9.379 -11.577 1.00 96.75 103 TYR A N 1
ATOM 828 C CA . TYR A 1 103 ? 9.109 -10.329 -10.918 1.00 96.75 103 TYR A CA 1
ATOM 829 C C . TYR A 1 103 ? 9.774 -11.264 -11.936 1.00 96.75 103 TYR A C 1
ATOM 831 O O . TYR A 1 103 ? 10.987 -11.482 -11.884 1.00 96.75 103 TYR A O 1
ATOM 839 N N . LEU A 1 104 ? 9.005 -11.784 -12.899 1.00 97.62 104 LEU A N 1
ATOM 840 C CA . LEU A 1 104 ? 9.517 -12.611 -13.991 1.00 97.62 104 LEU A CA 1
ATOM 841 C C . LEU A 1 104 ? 10.496 -11.833 -14.891 1.00 97.62 104 LEU A C 1
ATOM 843 O O . LEU A 1 104 ? 11.603 -12.314 -15.128 1.00 97.62 104 LEU A O 1
ATOM 847 N N . ILE A 1 105 ? 10.125 -10.629 -15.343 1.00 96.56 105 ILE A N 1
ATOM 848 C CA . ILE A 1 105 ? 10.962 -9.718 -16.151 1.00 96.56 105 ILE A CA 1
ATOM 849 C C . ILE A 1 105 ? 12.321 -9.515 -15.487 1.00 96.56 105 ILE A C 1
ATOM 851 O O . ILE A 1 105 ? 13.363 -9.657 -16.134 1.00 96.56 105 ILE A O 1
ATOM 855 N N . THR A 1 106 ? 12.283 -9.195 -14.195 1.00 94.62 106 THR A N 1
ATOM 856 C CA . THR A 1 106 ? 13.446 -8.870 -13.375 1.00 94.62 106 THR A CA 1
ATOM 857 C C . THR A 1 106 ? 14.354 -10.076 -13.184 1.00 94.62 106 THR A C 1
ATOM 859 O O . THR A 1 106 ? 15.561 -9.997 -13.421 1.00 94.62 106 THR A O 1
ATOM 862 N N . THR A 1 107 ? 13.785 -11.202 -12.755 1.00 95.12 107 THR A N 1
ATOM 863 C CA . THR A 1 107 ? 14.573 -12.378 -12.372 1.00 95.12 107 THR A CA 1
ATOM 864 C C . THR A 1 107 ? 15.128 -13.140 -13.571 1.00 95.12 107 THR A C 1
ATOM 866 O O . THR A 1 107 ? 16.285 -13.544 -13.529 1.00 95.12 107 THR A O 1
ATOM 869 N N . GLU A 1 108 ? 14.403 -13.239 -14.691 1.00 95.25 108 GLU A N 1
ATOM 870 C CA . GLU A 1 108 ? 14.962 -13.838 -15.917 1.00 95.25 108 GLU A CA 1
ATOM 871 C C . GLU A 1 108 ? 16.130 -13.008 -16.470 1.00 95.25 108 GLU A C 1
ATOM 873 O O . GLU A 1 108 ? 17.121 -13.567 -16.939 1.00 95.25 108 GLU A O 1
ATOM 878 N N . MET A 1 109 ? 16.076 -11.673 -16.370 1.00 94.81 109 MET A N 1
ATOM 879 C CA . MET A 1 109 ? 17.202 -10.830 -16.787 1.00 94.81 109 MET A CA 1
ATOM 880 C C . MET A 1 109 ? 18.430 -11.040 -15.890 1.00 94.81 109 MET A C 1
ATOM 882 O O . MET A 1 109 ? 19.565 -11.101 -16.367 1.00 94.81 109 MET A O 1
ATOM 886 N N . GLN A 1 110 ? 18.212 -11.157 -14.581 1.00 93.50 110 GLN A N 1
ATOM 887 C CA . GLN A 1 110 ? 19.273 -11.430 -13.613 1.00 93.50 110 GLN A CA 1
ATOM 888 C C . GLN A 1 110 ? 19.890 -12.813 -13.822 1.00 93.50 110 GLN A C 1
ATOM 890 O O . GLN A 1 110 ? 21.112 -12.936 -13.758 1.00 93.50 110 GLN A O 1
ATOM 895 N N . ASP A 1 111 ? 19.088 -13.824 -14.146 1.00 93.50 111 ASP A N 1
ATOM 896 C CA . ASP A 1 111 ? 19.561 -15.175 -14.451 1.00 93.50 111 ASP A CA 1
ATOM 897 C C . ASP A 1 111 ? 20.476 -15.223 -15.677 1.00 93.50 111 ASP A C 1
ATOM 899 O O . ASP A 1 111 ? 21.445 -15.984 -15.685 1.00 93.50 111 ASP A O 1
ATOM 903 N N . LEU A 1 112 ? 20.232 -14.391 -16.697 1.00 93.31 112 LEU A N 1
ATOM 904 C CA . LEU A 1 112 ? 21.139 -14.283 -17.847 1.00 93.31 112 LEU A CA 1
ATOM 905 C C . LEU A 1 112 ? 22.529 -13.764 -17.446 1.00 93.31 112 LEU A C 1
ATOM 907 O O . LEU A 1 112 ? 23.523 -14.127 -18.074 1.00 93.31 112 LEU A O 1
ATOM 911 N N . TYR A 1 113 ? 22.615 -12.944 -16.394 1.00 92.56 113 TYR A N 1
ATOM 912 C CA . TYR A 1 113 ? 23.881 -12.437 -15.860 1.00 92.56 113 TYR A CA 1
ATOM 913 C C . TYR A 1 113 ? 24.528 -13.397 -14.853 1.00 92.56 113 TYR A C 1
ATOM 915 O O . TYR A 1 113 ? 25.721 -13.698 -14.951 1.00 92.56 113 TYR A O 1
ATOM 923 N N . LEU A 1 114 ? 23.760 -13.908 -13.890 1.00 91.94 114 LEU A N 1
ATOM 924 C CA . LEU A 1 114 ? 24.247 -14.843 -12.871 1.00 91.94 114 LEU A CA 1
ATOM 925 C C . LEU A 1 114 ? 24.625 -16.202 -13.483 1.00 91.94 114 LEU A C 1
ATOM 927 O O . LEU A 1 114 ? 25.608 -16.814 -13.065 1.00 91.94 114 LEU A O 1
ATOM 931 N N . GLY A 1 115 ? 23.915 -16.615 -14.534 1.00 87.75 115 GLY A N 1
ATOM 932 C CA . GLY A 1 115 ? 24.040 -17.903 -15.206 1.00 87.75 115 GLY A CA 1
ATOM 933 C C . GLY A 1 115 ? 23.311 -19.009 -14.441 1.00 87.75 115 GLY A C 1
ATOM 934 O O . GLY A 1 115 ? 23.677 -19.323 -13.313 1.00 87.75 115 GLY A O 1
ATOM 935 N N . LYS A 1 116 ? 22.302 -19.636 -15.061 1.00 75.88 116 LYS A N 1
ATOM 936 C CA . LYS A 1 116 ? 21.485 -20.686 -14.416 1.00 75.88 116 LYS A CA 1
ATOM 937 C C . LYS A 1 116 ? 22.327 -21.882 -13.926 1.00 75.88 116 LYS A C 1
ATOM 939 O O . LYS A 1 116 ? 22.112 -22.354 -12.813 1.00 75.88 116 LYS A O 1
ATOM 944 N N . ASP A 1 117 ? 23.336 -22.289 -14.701 1.00 81.19 117 ASP A N 1
ATOM 945 C CA . ASP A 1 117 ? 24.179 -23.470 -14.434 1.00 81.19 117 ASP A CA 1
ATOM 946 C C . ASP A 1 117 ? 25.529 -23.158 -13.751 1.00 81.19 117 ASP A C 1
ATOM 948 O O . ASP A 1 117 ? 26.440 -23.991 -13.742 1.00 81.19 117 ASP A O 1
ATOM 952 N N . THR A 1 118 ? 25.713 -21.949 -13.213 1.00 87.12 118 THR A N 1
ATOM 953 C CA . THR A 1 118 ? 26.944 -21.585 -12.489 1.00 87.12 118 THR A CA 1
ATOM 954 C C . THR A 1 118 ? 26.879 -22.024 -11.023 1.00 87.12 118 THR A C 1
ATOM 956 O O . THR A 1 118 ? 25.796 -22.214 -10.464 1.00 87.12 118 THR A O 1
ATOM 959 N N . SER A 1 119 ? 28.042 -22.213 -10.384 1.00 89.06 119 SER A N 1
ATOM 960 C CA . SER A 1 119 ? 28.087 -22.557 -8.957 1.00 89.06 119 SER A CA 1
ATOM 961 C C . SER A 1 119 ? 27.625 -21.383 -8.088 1.00 89.06 119 SER A C 1
ATOM 963 O O . SER A 1 119 ? 27.709 -20.222 -8.492 1.00 89.06 119 SER A O 1
ATOM 965 N N . GLU A 1 120 ? 27.168 -21.666 -6.868 1.00 86.25 120 GLU A N 1
ATOM 966 C CA . GLU A 1 120 ? 26.731 -20.617 -5.940 1.00 86.25 120 GLU A CA 1
ATOM 967 C C . GLU A 1 120 ? 27.867 -19.640 -5.594 1.00 86.25 120 GLU A C 1
ATOM 969 O O . GLU A 1 120 ? 27.632 -18.437 -5.491 1.00 86.25 120 GLU A O 1
ATOM 974 N N . GLU A 1 121 ? 29.119 -20.106 -5.509 1.00 89.00 121 GLU A N 1
ATOM 975 C CA . GLU A 1 121 ? 30.274 -19.222 -5.299 1.00 89.00 121 GLU A CA 1
ATOM 976 C C . GLU A 1 121 ? 30.451 -18.221 -6.449 1.00 89.00 121 GLU A C 1
ATOM 978 O O . GLU A 1 121 ? 30.743 -17.046 -6.212 1.00 89.00 121 GLU A O 1
ATOM 983 N N . GLU A 1 122 ? 30.242 -18.667 -7.689 1.00 91.00 122 GLU A N 1
ATOM 984 C CA . GLU A 1 122 ? 30.321 -17.823 -8.883 1.00 91.00 122 GLU A CA 1
ATOM 985 C C . GLU A 1 122 ? 29.160 -16.818 -8.927 1.00 91.00 122 GLU A C 1
ATOM 987 O O . GLU A 1 122 ? 29.377 -15.634 -9.203 1.00 91.00 122 GLU A O 1
ATOM 992 N N . LYS A 1 123 ? 27.936 -17.237 -8.578 1.00 90.75 123 LYS A N 1
ATOM 993 C CA . LYS A 1 123 ? 26.788 -16.320 -8.466 1.00 90.75 123 LYS A CA 1
ATOM 994 C C . LYS A 1 123 ? 27.025 -15.245 -7.408 1.00 90.75 123 LYS A C 1
ATOM 996 O O . LYS A 1 123 ? 26.783 -14.069 -7.678 1.00 90.75 123 LYS A O 1
ATOM 1001 N N . ILE A 1 124 ? 27.565 -15.610 -6.243 1.00 90.56 124 ILE A N 1
ATOM 1002 C CA . ILE A 1 124 ? 27.946 -14.658 -5.185 1.00 90.56 124 ILE A CA 1
ATOM 1003 C C . ILE A 1 124 ? 29.026 -13.692 -5.690 1.00 90.56 124 ILE A C 1
ATOM 1005 O O . ILE A 1 124 ? 28.943 -12.486 -5.442 1.00 90.56 124 ILE A O 1
ATOM 1009 N N . ALA A 1 125 ? 30.036 -14.181 -6.417 1.00 92.00 125 ALA A N 1
ATOM 1010 C CA . ALA A 1 125 ? 31.083 -13.333 -6.986 1.00 92.00 125 ALA A CA 1
ATOM 1011 C C . ALA A 1 125 ? 30.509 -12.305 -7.977 1.00 92.00 125 ALA A C 1
ATOM 1013 O O . ALA A 1 125 ? 30.812 -11.112 -7.877 1.00 92.00 125 ALA A O 1
ATOM 1014 N N . ARG A 1 126 ? 29.614 -12.729 -8.875 1.00 93.25 126 ARG A N 1
ATOM 1015 C CA . ARG A 1 126 ? 28.907 -11.838 -9.813 1.00 93.25 126 ARG A CA 1
ATOM 1016 C C . ARG A 1 126 ? 27.992 -10.851 -9.094 1.00 93.25 126 ARG A C 1
ATOM 1018 O O . ARG A 1 126 ? 28.012 -9.661 -9.405 1.00 93.25 126 ARG A O 1
ATOM 1025 N N . ALA A 1 127 ? 27.256 -11.299 -8.080 1.00 91.62 127 ALA A N 1
ATOM 1026 C CA . ALA A 1 127 ? 26.417 -10.433 -7.255 1.00 91.62 127 ALA A CA 1
ATOM 1027 C C . ALA A 1 127 ? 27.236 -9.345 -6.541 1.00 91.62 127 ALA A C 1
ATOM 1029 O O . ALA A 1 127 ? 26.810 -8.190 -6.501 1.00 91.62 127 ALA A O 1
ATOM 1030 N N . LYS A 1 128 ? 28.444 -9.662 -6.047 1.00 91.44 128 LYS A N 1
ATOM 1031 C CA . LYS A 1 128 ? 29.378 -8.673 -5.473 1.00 91.44 128 LYS A CA 1
ATOM 1032 C C . LYS A 1 128 ? 29.815 -7.629 -6.499 1.00 91.44 128 LYS A C 1
ATOM 1034 O O . LYS A 1 128 ? 29.840 -6.441 -6.176 1.00 91.44 128 LYS A O 1
ATOM 1039 N N . VAL A 1 129 ? 30.114 -8.045 -7.732 1.00 92.75 129 VAL A N 1
ATOM 1040 C CA . VAL A 1 129 ? 30.453 -7.122 -8.830 1.00 92.75 129 VAL A CA 1
ATOM 1041 C C . VAL A 1 129 ? 29.271 -6.212 -9.151 1.00 92.75 129 VAL A C 1
ATOM 1043 O O . VAL A 1 129 ? 29.441 -4.991 -9.191 1.00 92.75 129 VAL A O 1
ATOM 1046 N N . TYR A 1 130 ? 28.070 -6.768 -9.322 1.00 90.81 130 TYR A N 1
ATOM 1047 C CA . TYR A 1 130 ? 26.865 -5.967 -9.529 1.00 90.81 130 TYR A CA 1
ATOM 1048 C C . TYR A 1 130 ? 26.660 -4.979 -8.382 1.00 90.81 130 TYR A C 1
ATOM 1050 O O . TYR A 1 130 ? 26.458 -3.791 -8.621 1.00 90.81 130 TYR A O 1
ATOM 1058 N N . TRP A 1 131 ? 26.741 -5.438 -7.131 1.00 87.31 131 TRP A N 1
ATOM 1059 C CA . TRP A 1 131 ? 26.487 -4.605 -5.959 1.00 87.31 131 TRP A CA 1
ATOM 1060 C C . TRP A 1 131 ? 27.468 -3.442 -5.841 1.00 87.31 131 TRP A C 1
ATOM 1062 O O . TRP A 1 131 ? 27.043 -2.319 -5.561 1.00 87.31 131 TRP A O 1
ATOM 1072 N N . ALA A 1 132 ? 28.751 -3.674 -6.129 1.00 86.75 132 ALA A N 1
ATOM 1073 C CA . ALA A 1 132 ? 29.759 -2.621 -6.169 1.00 86.75 132 ALA A CA 1
ATOM 1074 C C . ALA A 1 132 ? 29.432 -1.552 -7.228 1.00 86.75 132 ALA A C 1
ATOM 1076 O O . ALA A 1 132 ? 29.451 -0.360 -6.918 1.00 86.75 132 ALA A O 1
ATOM 1077 N N . ASN A 1 133 ? 29.063 -1.969 -8.445 1.00 86.56 133 ASN A N 1
ATOM 1078 C CA . ASN A 1 133 ? 28.664 -1.052 -9.519 1.00 86.56 133 ASN A CA 1
ATOM 1079 C C . ASN A 1 133 ? 27.382 -0.286 -9.160 1.00 86.56 133 ASN A C 1
ATOM 1081 O O . ASN A 1 133 ? 27.332 0.938 -9.261 1.00 86.56 133 ASN A O 1
ATOM 1085 N N . TYR A 1 134 ? 26.369 -0.983 -8.643 1.00 82.31 134 TYR A N 1
ATOM 1086 C CA . TYR A 1 134 ? 25.101 -0.380 -8.235 1.00 82.31 134 TYR A CA 1
ATOM 1087 C C . TYR A 1 134 ? 25.295 0.679 -7.137 1.00 82.31 134 TYR A C 1
ATOM 1089 O O . TYR A 1 134 ? 24.726 1.768 -7.206 1.00 82.31 134 TYR A O 1
ATOM 1097 N N . ARG A 1 135 ? 26.144 0.402 -6.137 1.00 78.00 135 ARG A N 1
ATOM 1098 C CA . ARG A 1 135 ? 26.492 1.361 -5.072 1.00 78.00 135 ARG A CA 1
ATOM 1099 C C . ARG A 1 135 ? 27.276 2.557 -5.605 1.00 78.00 135 ARG A C 1
ATOM 1101 O O . ARG A 1 135 ? 26.991 3.680 -5.195 1.00 78.00 135 ARG A O 1
ATOM 1108 N N . ALA A 1 136 ? 28.220 2.333 -6.519 1.00 77.19 136 ALA A N 1
ATOM 1109 C CA . ALA A 1 136 ? 28.957 3.412 -7.174 1.00 77.19 136 ALA A CA 1
ATOM 1110 C C . ALA A 1 136 ? 28.020 4.329 -7.977 1.00 77.19 136 ALA A C 1
ATOM 1112 O O . ALA A 1 136 ? 28.155 5.550 -7.931 1.00 77.19 136 ALA A O 1
ATOM 1113 N N . ASP A 1 137 ? 27.029 3.750 -8.655 1.00 76.00 137 ASP A N 1
ATOM 1114 C CA . ASP A 1 137 ? 26.008 4.487 -9.393 1.00 76.00 137 ASP A CA 1
ATOM 1115 C C . ASP A 1 137 ? 25.031 5.254 -8.482 1.00 76.00 137 ASP A C 1
ATOM 1117 O O . ASP A 1 137 ? 24.566 6.328 -8.859 1.00 76.00 137 ASP A O 1
ATOM 1121 N N . ALA A 1 138 ? 24.714 4.734 -7.291 1.00 66.31 138 ALA A N 1
ATOM 1122 C CA . ALA A 1 138 ? 23.857 5.407 -6.308 1.00 66.31 138 ALA A CA 1
ATOM 1123 C C . ALA A 1 138 ? 24.553 6.585 -5.594 1.00 66.31 138 ALA A C 1
ATOM 1125 O O . ALA A 1 138 ? 23.884 7.495 -5.111 1.00 66.31 138 ALA A O 1
ATOM 1126 N N . GLY A 1 139 ? 25.889 6.587 -5.532 1.00 53.59 139 GLY A N 1
ATOM 1127 C CA . GLY A 1 139 ? 26.694 7.622 -4.870 1.00 53.59 139 GLY A CA 1
ATOM 1128 C C . GLY A 1 139 ? 26.906 8.914 -5.672 1.00 53.59 139 GLY A C 1
ATOM 1129 O O . GLY A 1 139 ? 27.651 9.780 -5.218 1.00 53.59 139 GLY A O 1
ATOM 1130 N N . ILE A 1 140 ? 26.299 9.059 -6.855 1.00 51.88 140 ILE A N 1
ATOM 1131 C CA . ILE A 1 140 ? 26.476 10.228 -7.732 1.00 51.88 140 ILE A CA 1
ATOM 1132 C C . ILE A 1 140 ? 25.198 11.071 -7.702 1.00 51.88 140 ILE A C 1
ATOM 1134 O O . ILE A 1 140 ? 24.227 10.734 -8.384 1.00 51.88 140 ILE A O 1
ATOM 1138 N N . PRO A 1 141 ? 25.159 12.167 -6.926 1.00 50.22 141 PRO A N 1
ATOM 1139 C CA . PRO A 1 141 ? 23.977 13.011 -6.867 1.00 50.22 141 PRO A CA 1
ATOM 1140 C C . PRO A 1 141 ? 23.746 13.717 -8.207 1.00 50.22 141 PRO A C 1
ATOM 1142 O O . PRO A 1 141 ? 24.672 14.277 -8.798 1.00 50.22 141 PRO A O 1
ATOM 1145 N N . ALA A 1 142 ? 22.493 13.721 -8.666 1.00 50.09 142 ALA A N 1
ATOM 1146 C CA . ALA A 1 142 ? 22.062 14.536 -9.794 1.00 50.09 142 ALA A CA 1
ATOM 1147 C C . ALA A 1 142 ? 22.275 16.019 -9.453 1.00 50.09 142 ALA A C 1
ATOM 1149 O O . ALA A 1 142 ? 21.714 16.523 -8.481 1.00 50.09 142 ALA A O 1
ATOM 1150 N N . LYS A 1 143 ? 23.097 16.722 -10.235 1.00 46.91 143 LYS A N 1
ATOM 1151 C CA . LYS A 1 143 ? 23.382 18.145 -10.035 1.00 46.91 143 LYS A CA 1
ATOM 1152 C C . LYS A 1 143 ? 22.428 18.939 -10.907 1.00 46.91 143 LYS A C 1
ATOM 1154 O O . LYS A 1 143 ? 22.289 18.650 -12.090 1.00 46.91 143 LYS A O 1
ATOM 1159 N N . VAL A 1 144 ? 21.763 19.933 -10.332 1.00 44.75 144 VAL A N 1
ATOM 1160 C CA . VAL A 1 144 ? 20.849 20.821 -11.059 1.00 44.75 144 VAL A CA 1
ATOM 1161 C C . VAL A 1 144 ? 21.458 22.215 -11.086 1.00 44.75 144 VAL A C 1
ATOM 1163 O O . VAL A 1 144 ? 21.794 22.771 -10.042 1.00 44.75 144 VAL A O 1
ATOM 1166 N N . LYS A 1 145 ? 21.592 22.798 -12.279 1.00 37.84 145 LYS A N 1
ATOM 1167 C CA . LYS A 1 145 ? 22.108 24.154 -12.485 1.00 37.84 145 LYS A CA 1
ATOM 1168 C C . LYS A 1 145 ? 21.141 24.937 -13.365 1.00 37.84 145 LYS A C 1
ATOM 1170 O O . LYS A 1 145 ? 20.825 24.521 -14.473 1.00 37.84 145 LYS A O 1
ATOM 1175 N N . LYS A 1 146 ? 20.664 26.089 -12.874 1.00 41.00 146 LYS A N 1
ATOM 1176 C CA . LYS A 1 146 ? 19.672 26.945 -13.566 1.00 41.00 146 LYS A CA 1
ATOM 1177 C C . LYS A 1 146 ? 18.395 26.190 -13.990 1.00 41.00 146 LYS A C 1
ATOM 1179 O O . LYS A 1 146 ? 17.914 26.367 -15.104 1.00 41.00 146 LYS A O 1
ATOM 1184 N N . GLY A 1 147 ? 17.878 25.320 -13.119 1.00 44.38 147 GLY A N 1
ATOM 1185 C CA . GLY A 1 147 ? 16.656 24.552 -13.392 1.00 44.38 147 GLY A CA 1
ATOM 1186 C C . GLY A 1 147 ? 16.806 23.447 -14.445 1.00 44.38 147 GLY A C 1
ATOM 1187 O O . GLY A 1 147 ? 15.809 22.844 -14.817 1.00 44.38 147 GLY A O 1
ATOM 1188 N N . LYS A 1 148 ? 18.030 23.159 -14.911 1.00 43.47 148 LYS A N 1
ATOM 1189 C CA . LYS A 1 148 ? 18.340 22.032 -15.800 1.00 43.47 148 LYS A CA 1
ATOM 1190 C C . LYS A 1 148 ? 19.308 21.074 -15.111 1.00 43.47 148 LYS A C 1
ATOM 1192 O O . LYS A 1 148 ? 20.201 21.513 -14.383 1.00 43.47 148 LYS A O 1
ATOM 1197 N N . LEU A 1 149 ? 19.127 19.772 -15.317 1.00 52.56 149 LEU A N 1
ATOM 1198 C CA . LEU A 1 149 ? 20.102 18.763 -14.895 1.00 52.56 149 LEU A CA 1
ATOM 1199 C C . LEU A 1 149 ? 21.438 19.039 -15.594 1.00 52.56 149 LEU A C 1
ATOM 1201 O O . LEU A 1 149 ? 21.467 19.288 -16.797 1.00 52.56 149 LEU A O 1
ATOM 1205 N N . GLU A 1 150 ? 22.541 19.037 -14.846 1.00 53.44 150 GLU A N 1
ATOM 1206 C CA . GLU A 1 150 ? 23.867 19.102 -15.451 1.00 53.44 150 GLU A CA 1
ATOM 1207 C C . GLU A 1 150 ? 24.095 17.836 -16.281 1.00 53.44 150 GLU A C 1
ATOM 1209 O O . GLU A 1 150 ? 23.930 16.717 -15.790 1.00 53.44 150 GLU A O 1
ATOM 1214 N N . GLU A 1 151 ? 24.539 18.024 -17.521 1.00 51.03 151 GLU A N 1
ATOM 1215 C CA . GLU A 1 151 ? 24.856 16.961 -18.482 1.00 51.03 151 GLU A CA 1
ATOM 1216 C C . GLU A 1 151 ? 25.870 15.948 -17.919 1.00 51.03 151 GLU A C 1
ATOM 1218 O O . GLU A 1 151 ? 25.767 14.752 -18.163 1.00 51.03 151 GLU A O 1
ATOM 1223 N N . SER A 1 152 ? 26.767 16.399 -17.033 1.00 47.69 152 SER A N 1
ATOM 1224 C CA . SER A 1 152 ? 27.727 15.563 -16.294 1.00 47.69 152 SER A CA 1
ATOM 1225 C C . SER A 1 152 ? 27.082 14.519 -15.363 1.00 47.69 152 SER A C 1
ATOM 1227 O O . SER A 1 152 ? 27.758 13.585 -14.927 1.00 47.69 152 SER A O 1
ATOM 1229 N N . THR A 1 153 ? 25.790 14.666 -15.051 1.00 52.31 153 THR A N 1
ATOM 1230 C CA . THR A 1 153 ? 24.998 13.729 -14.233 1.00 52.31 153 THR A CA 1
ATOM 1231 C C . THR A 1 153 ? 24.020 12.884 -15.047 1.00 52.31 153 THR A C 1
ATOM 1233 O O . THR A 1 153 ? 23.491 11.895 -14.536 1.00 52.31 153 THR A O 1
ATOM 1236 N N . LEU A 1 154 ? 23.831 13.220 -16.326 1.00 55.78 154 LEU A N 1
ATOM 1237 C CA . LEU A 1 154 ? 23.055 12.450 -17.292 1.00 55.78 154 LEU A CA 1
ATOM 1238 C C . LEU A 1 154 ? 23.966 11.386 -17.911 1.00 55.78 154 LEU A C 1
ATOM 1240 O O . LEU A 1 154 ? 24.558 11.570 -18.969 1.00 55.78 154 LEU A O 1
ATOM 1244 N N . ARG A 1 155 ? 24.118 10.253 -17.223 1.00 61.25 155 ARG A N 1
ATOM 1245 C CA . ARG A 1 155 ? 24.772 9.086 -17.826 1.00 61.25 155 ARG A CA 1
ATOM 1246 C C . ARG A 1 155 ? 23.817 8.446 -18.825 1.00 61.25 155 ARG A C 1
ATOM 1248 O O . ARG A 1 155 ? 22.687 8.132 -18.467 1.00 61.25 155 ARG A O 1
ATOM 1255 N N . GLU A 1 156 ? 24.298 8.183 -20.039 1.00 65.12 156 GLU A N 1
ATOM 1256 C CA . GLU A 1 156 ? 23.574 7.354 -21.016 1.00 65.12 156 GLU A CA 1
ATOM 1257 C C . GLU A 1 156 ? 23.273 5.959 -20.471 1.00 65.12 156 GLU A C 1
ATOM 1259 O O . GLU A 1 156 ? 22.237 5.378 -20.781 1.00 65.12 156 GLU A O 1
ATOM 1264 N N . LYS A 1 157 ? 24.172 5.442 -19.627 1.00 77.44 157 LYS A N 1
ATOM 1265 C CA . LYS A 1 157 ? 24.091 4.107 -19.049 1.00 77.44 157 LYS A CA 1
ATOM 1266 C C . LYS A 1 157 ? 24.802 4.057 -17.700 1.00 77.44 157 LYS A C 1
ATOM 1268 O O . LYS A 1 157 ? 25.904 4.592 -17.551 1.00 77.44 157 LYS A O 1
ATOM 1273 N N . LYS A 1 158 ? 24.182 3.412 -16.712 1.00 80.88 158 LYS A N 1
ATOM 1274 C CA . LYS A 1 158 ? 24.802 3.126 -15.410 1.00 80.88 158 LYS A CA 1
ATOM 1275 C C . LYS A 1 158 ? 25.818 1.989 -15.511 1.00 80.88 158 LYS A C 1
ATOM 1277 O O . LYS A 1 158 ? 25.701 1.106 -16.359 1.00 80.88 158 LYS A O 1
ATOM 1282 N N . THR A 1 159 ? 26.797 1.979 -14.614 1.00 87.25 159 THR A N 1
ATOM 1283 C CA . THR A 1 159 ? 27.833 0.936 -14.594 1.00 87.25 159 THR A CA 1
ATOM 1284 C C . THR A 1 159 ? 27.260 -0.452 -14.319 1.00 87.25 159 THR A C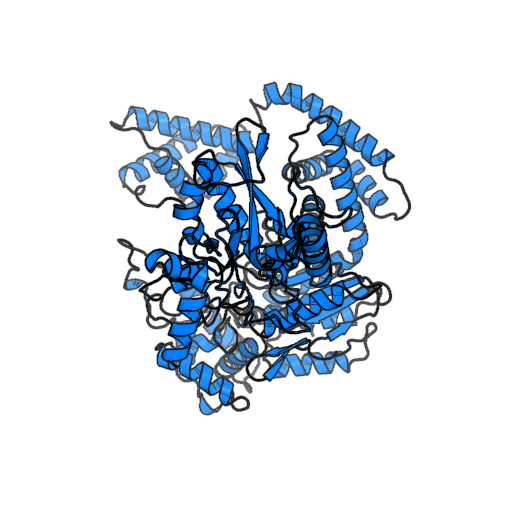 1
ATOM 1286 O O . THR A 1 159 ? 27.670 -1.407 -14.972 1.00 87.25 159 THR A O 1
ATOM 1289 N N . TYR A 1 160 ? 26.248 -0.575 -13.451 1.00 87.38 160 TYR A N 1
ATOM 1290 C CA . TYR A 1 160 ? 25.598 -1.872 -13.229 1.00 87.38 160 TYR A CA 1
ATOM 1291 C C . TYR A 1 160 ? 24.824 -2.343 -14.469 1.00 87.38 160 TYR A C 1
ATOM 1293 O O . TYR A 1 160 ? 24.800 -3.534 -14.754 1.00 87.38 160 TYR A O 1
ATOM 1301 N N . GLN A 1 161 ? 24.219 -1.419 -15.229 1.00 89.06 161 GLN A N 1
ATOM 1302 C CA . GLN A 1 161 ? 23.459 -1.749 -16.440 1.00 89.06 161 GLN A CA 1
ATOM 1303 C C . GLN A 1 161 ? 24.385 -2.279 -17.541 1.00 89.06 161 GLN A C 1
ATOM 1305 O O . GLN A 1 161 ? 24.001 -3.181 -18.280 1.00 89.06 161 GLN A O 1
ATOM 1310 N N . ALA A 1 162 ? 25.617 -1.763 -17.619 1.00 90.69 162 ALA A N 1
ATOM 1311 C CA . ALA A 1 162 ? 26.621 -2.208 -18.585 1.00 90.69 162 ALA A CA 1
ATOM 1312 C C . ALA A 1 162 ? 27.042 -3.678 -18.395 1.00 90.69 162 ALA A C 1
ATOM 1314 O O . ALA A 1 162 ? 27.494 -4.317 -19.342 1.00 90.69 162 ALA A O 1
ATOM 1315 N N . LEU A 1 163 ? 26.844 -4.251 -17.200 1.00 92.31 163 LEU A N 1
ATOM 1316 C CA . LEU A 1 163 ? 27.098 -5.675 -16.945 1.00 92.31 163 LEU A CA 1
ATOM 1317 C C . LEU A 1 163 ? 26.219 -6.599 -17.805 1.00 92.31 163 LEU A C 1
ATOM 1319 O O . LEU A 1 163 ? 26.551 -7.770 -17.976 1.00 92.31 163 LEU A O 1
ATOM 1323 N N . PHE A 1 164 ? 25.131 -6.066 -18.365 1.00 92.44 164 PHE A N 1
ATOM 1324 C CA . PHE A 1 164 ? 24.161 -6.796 -19.173 1.00 92.44 164 PHE A CA 1
ATOM 1325 C C . PHE A 1 164 ? 24.315 -6.551 -20.683 1.00 92.44 164 PHE A C 1
ATOM 1327 O O . PHE A 1 164 ? 23.546 -7.103 -21.459 1.00 92.44 164 PHE A O 1
ATOM 1334 N N . ASP A 1 165 ? 25.301 -5.765 -21.135 1.00 90.00 165 ASP A N 1
ATOM 1335 C CA . ASP A 1 165 ? 25.448 -5.392 -22.557 1.00 90.00 165 ASP A CA 1
ATOM 1336 C C . ASP A 1 165 ? 25.590 -6.596 -23.505 1.00 90.00 165 ASP A C 1
ATOM 1338 O O . ASP A 1 165 ? 25.220 -6.514 -24.672 1.00 90.00 165 ASP A O 1
ATOM 1342 N N . ASN A 1 166 ? 26.132 -7.708 -23.003 1.00 87.75 166 ASN A N 1
ATOM 1343 C CA . ASN A 1 166 ? 26.436 -8.902 -23.793 1.00 87.75 166 ASN A CA 1
ATOM 1344 C C . ASN A 1 166 ? 25.503 -10.087 -23.488 1.00 87.75 166 ASN A C 1
ATOM 1346 O O . ASN A 1 166 ? 25.819 -11.217 -23.864 1.00 87.75 166 ASN A O 1
ATOM 1350 N N . VAL A 1 167 ? 24.389 -9.875 -22.774 1.00 89.06 167 VAL A N 1
ATOM 1351 C CA . VAL A 1 167 ? 23.436 -10.966 -22.517 1.00 89.06 167 VAL A CA 1
ATOM 1352 C C . VAL A 1 167 ? 22.704 -11.364 -23.800 1.00 89.06 167 VAL A C 1
ATOM 1354 O O . VAL A 1 167 ? 22.303 -10.516 -24.595 1.00 89.06 167 VAL A O 1
ATOM 1357 N N . ASN A 1 168 ? 22.507 -12.669 -24.004 1.00 88.88 168 ASN A N 1
ATOM 1358 C CA . ASN A 1 168 ? 21.727 -13.158 -25.138 1.00 88.88 168 ASN A CA 1
ATOM 1359 C C . ASN A 1 168 ? 20.223 -13.098 -24.820 1.00 88.88 168 ASN A C 1
ATOM 1361 O O . ASN A 1 168 ? 19.719 -13.888 -24.020 1.00 88.88 168 ASN A O 1
ATOM 1365 N N . LEU A 1 169 ? 19.505 -12.191 -25.488 1.00 93.00 169 LEU A N 1
ATOM 1366 C CA . LEU A 1 169 ? 18.058 -12.017 -25.335 1.00 93.00 169 LEU A CA 1
ATOM 1367 C C . LEU A 1 169 ? 17.215 -13.074 -26.061 1.00 93.00 169 LEU A C 1
ATOM 1369 O O . LEU A 1 169 ? 15.997 -13.101 -25.873 1.00 93.00 169 LEU A O 1
ATOM 1373 N N . GLU A 1 170 ? 17.803 -13.962 -26.866 1.00 91.50 170 GLU A N 1
ATOM 1374 C CA . GLU A 1 170 ? 17.068 -15.088 -27.464 1.00 91.50 170 GLU A CA 1
ATOM 1375 C C . GLU A 1 170 ? 16.380 -15.919 -26.377 1.00 91.50 170 GLU A C 1
ATOM 1377 O O . GLU A 1 170 ? 15.191 -16.206 -26.497 1.00 91.50 170 GLU A O 1
ATOM 1382 N N . ASN A 1 171 ? 17.083 -16.161 -25.266 1.00 88.75 171 ASN A N 1
ATOM 1383 C CA . ASN A 1 171 ? 16.604 -16.943 -24.124 1.00 88.75 171 ASN A CA 1
ATOM 1384 C C . ASN A 1 171 ? 15.809 -16.129 -23.088 1.00 88.75 171 ASN A C 1
ATOM 1386 O O . ASN A 1 171 ? 15.376 -16.678 -22.080 1.00 88.75 171 ASN A O 1
ATOM 1390 N N . TYR A 1 172 ? 15.607 -14.829 -23.311 1.00 95.62 172 TYR A N 1
ATOM 1391 C CA . TYR A 1 172 ? 14.837 -13.977 -22.406 1.00 95.62 172 TYR A CA 1
ATOM 1392 C C . TYR A 1 172 ? 13.331 -14.138 -22.648 1.00 95.62 172 TYR A C 1
ATOM 1394 O O . TYR A 1 172 ? 12.900 -14.017 -23.796 1.00 95.62 172 TYR A O 1
ATOM 1402 N N . LEU A 1 173 ? 12.540 -14.390 -21.594 1.00 96.50 173 LEU A N 1
ATOM 1403 C CA . LEU A 1 173 ? 11.066 -14.487 -21.631 1.00 96.50 173 LEU A CA 1
ATOM 1404 C C . LEU A 1 173 ? 10.514 -15.369 -22.773 1.00 96.50 173 LEU A C 1
ATOM 1406 O O . LEU A 1 173 ? 9.514 -15.031 -23.404 1.00 96.50 173 LEU A O 1
ATOM 1410 N N . VAL A 1 174 ? 11.174 -16.496 -23.066 1.00 94.44 174 VAL A N 1
ATOM 1411 C CA . VAL A 1 174 ? 10.823 -17.378 -24.201 1.00 94.44 174 VAL A CA 1
ATOM 1412 C C . VAL A 1 174 ? 9.388 -17.894 -24.107 1.00 94.44 174 VAL A C 1
ATOM 1414 O O . VAL A 1 174 ? 8.677 -17.912 -25.109 1.00 94.44 174 VAL A O 1
ATOM 1417 N N . ASP A 1 175 ? 8.952 -18.244 -22.897 1.00 94.81 175 ASP A N 1
ATOM 1418 C CA . ASP A 1 175 ? 7.614 -18.786 -22.645 1.00 94.81 175 ASP A CA 1
ATOM 1419 C C . ASP A 1 175 ? 6.509 -17.711 -22.657 1.00 94.81 175 ASP A C 1
ATOM 1421 O O . ASP A 1 175 ? 5.328 -18.045 -22.603 1.00 94.81 175 ASP A O 1
ATOM 1425 N N . TYR A 1 176 ? 6.875 -16.425 -22.742 1.00 96.31 176 TYR A N 1
ATOM 1426 C CA . TYR A 1 176 ? 5.952 -15.286 -22.674 1.00 96.31 176 TYR A CA 1
ATOM 1427 C C . TYR A 1 176 ? 6.236 -14.292 -23.814 1.00 96.31 176 TYR A C 1
ATOM 1429 O O . TYR A 1 176 ? 6.682 -13.168 -23.567 1.00 96.31 176 TYR A O 1
ATOM 1437 N N . PRO A 1 177 ? 6.005 -14.683 -25.083 1.00 95.25 177 PRO A N 1
ATOM 1438 C CA . PRO A 1 177 ? 6.414 -13.901 -26.250 1.00 95.25 177 PRO A CA 1
ATOM 1439 C C . PRO A 1 177 ? 5.725 -12.534 -26.350 1.00 95.25 177 PRO A C 1
ATOM 1441 O O . PRO A 1 177 ? 6.358 -11.574 -26.785 1.00 95.25 177 PRO A O 1
ATOM 1444 N N . GLU A 1 178 ? 4.465 -12.415 -25.923 1.00 96.31 178 GLU A N 1
ATOM 1445 C CA . GLU A 1 178 ? 3.740 -11.135 -25.913 1.00 96.31 178 GLU A CA 1
ATOM 1446 C C . GLU A 1 178 ? 4.330 -10.163 -24.884 1.00 96.31 178 GLU A C 1
ATOM 1448 O O . GLU A 1 178 ? 4.661 -9.028 -25.228 1.00 96.31 178 GLU A O 1
ATOM 1453 N N . LEU A 1 179 ? 4.572 -10.641 -23.657 1.00 96.69 179 LEU A N 1
ATOM 1454 C CA . LEU A 1 179 ? 5.246 -9.873 -22.608 1.00 96.69 179 LEU A CA 1
ATOM 1455 C C . LEU A 1 179 ? 6.657 -9.461 -23.048 1.00 96.69 179 LEU A C 1
ATOM 1457 O O . LEU A 1 179 ? 7.032 -8.295 -22.928 1.00 96.69 179 LEU A O 1
ATOM 1461 N N . LYS A 1 180 ? 7.427 -10.398 -23.621 1.00 97.19 180 LYS A N 1
ATOM 1462 C CA . LYS A 1 180 ? 8.756 -10.136 -24.192 1.00 97.19 180 LYS A CA 1
ATOM 1463 C C . LYS A 1 180 ? 8.698 -9.017 -25.224 1.00 97.19 180 LYS A C 1
ATOM 1465 O O . LYS A 1 180 ? 9.501 -8.088 -25.166 1.00 97.19 180 LYS A O 1
ATOM 1470 N N . GLN A 1 181 ? 7.760 -9.105 -26.165 1.00 95.88 181 GLN A N 1
ATOM 1471 C CA . GLN A 1 181 ? 7.606 -8.110 -27.216 1.00 95.88 181 GLN A CA 1
ATOM 1472 C C . GLN A 1 181 ? 7.258 -6.740 -26.631 1.00 95.88 181 GLN A C 1
ATOM 1474 O O . GLN A 1 181 ? 7.867 -5.751 -27.035 1.00 95.88 181 GLN A O 1
ATOM 1479 N N . ASN A 1 182 ? 6.336 -6.672 -25.667 1.00 94.00 182 ASN A N 1
ATOM 1480 C CA . ASN A 1 182 ? 5.964 -5.415 -25.023 1.00 94.00 182 ASN A CA 1
ATOM 1481 C C . ASN A 1 182 ? 7.147 -4.768 -24.291 1.00 94.00 182 ASN A C 1
ATOM 1483 O O . ASN A 1 182 ? 7.476 -3.607 -24.528 1.00 94.00 182 ASN A O 1
ATOM 1487 N N . VAL A 1 183 ? 7.840 -5.537 -23.454 1.00 94.00 183 VAL A N 1
ATOM 1488 C CA . VAL A 1 183 ? 8.979 -5.052 -22.667 1.00 94.00 183 VAL A CA 1
ATOM 1489 C C . VAL A 1 183 ? 10.109 -4.571 -23.578 1.00 94.00 183 VAL A C 1
ATOM 1491 O O . VAL A 1 183 ? 10.630 -3.472 -23.389 1.00 94.00 183 VAL A O 1
ATOM 1494 N N . LEU A 1 184 ? 10.458 -5.333 -24.621 1.00 94.00 184 LEU A N 1
ATOM 1495 C CA . LEU A 1 184 ? 11.476 -4.909 -25.586 1.00 94.00 184 LEU A CA 1
ATOM 1496 C C . LEU A 1 184 ? 11.030 -3.691 -26.406 1.00 94.00 184 LEU A C 1
ATOM 1498 O O . LEU A 1 184 ? 11.864 -2.843 -26.718 1.00 94.00 184 LEU A O 1
ATOM 1502 N N . ASN A 1 185 ? 9.735 -3.547 -26.707 1.00 91.75 185 ASN A N 1
ATOM 1503 C CA . ASN A 1 185 ? 9.208 -2.335 -27.337 1.00 91.75 185 ASN A CA 1
ATOM 1504 C C . ASN A 1 185 ? 9.404 -1.112 -26.438 1.00 91.75 185 ASN A C 1
ATOM 1506 O O . ASN A 1 185 ? 9.901 -0.097 -26.923 1.00 91.75 185 ASN A O 1
ATOM 1510 N N . ILE A 1 186 ? 9.092 -1.215 -25.140 1.00 87.94 186 ILE A N 1
ATOM 1511 C CA . ILE A 1 186 ? 9.328 -0.136 -24.169 1.00 87.94 186 ILE A CA 1
ATOM 1512 C C . ILE A 1 186 ? 10.813 0.242 -24.150 1.00 87.94 186 ILE A C 1
ATOM 1514 O O . ILE A 1 186 ? 11.144 1.426 -24.204 1.00 87.94 186 ILE A O 1
ATOM 1518 N N . ILE A 1 187 ? 11.713 -0.743 -24.117 1.00 87.94 187 ILE A N 1
ATOM 1519 C CA . ILE A 1 187 ? 13.158 -0.492 -24.119 1.00 87.94 187 ILE A CA 1
ATOM 1520 C C . ILE A 1 187 ? 13.608 0.198 -25.416 1.00 87.94 187 ILE A C 1
ATOM 1522 O O . ILE A 1 187 ? 14.294 1.217 -25.357 1.00 87.94 187 ILE A O 1
ATOM 1526 N N . HIS A 1 188 ? 13.210 -0.310 -26.585 1.00 88.62 188 HIS A N 1
ATOM 1527 C CA . HIS A 1 188 ? 13.662 0.209 -27.880 1.00 88.62 188 HIS A CA 1
ATOM 1528 C C . HIS A 1 188 ? 13.077 1.584 -28.219 1.00 88.62 188 HIS A C 1
ATOM 1530 O O . HIS A 1 188 ? 13.816 2.464 -28.657 1.00 88.62 188 HIS A O 1
ATOM 1536 N N . GLN A 1 189 ? 11.773 1.791 -28.009 1.00 84.88 189 GLN A N 1
ATOM 1537 C CA . GLN A 1 189 ? 11.100 3.062 -28.317 1.00 84.88 189 GLN A CA 1
ATOM 1538 C C . GLN A 1 189 ? 11.660 4.219 -27.492 1.00 84.88 189 GLN A C 1
ATOM 1540 O O . GLN A 1 189 ? 11.738 5.345 -27.977 1.00 84.88 189 GLN A O 1
ATOM 1545 N N . ASN A 1 190 ? 12.088 3.920 -26.267 1.00 79.00 190 ASN A N 1
ATOM 1546 C CA . ASN A 1 190 ? 12.631 4.897 -25.338 1.00 79.00 190 ASN A CA 1
ATOM 1547 C C . ASN A 1 190 ? 14.160 4.806 -25.237 1.00 79.00 190 ASN A C 1
ATOM 1549 O O . ASN A 1 190 ? 14.729 5.346 -24.304 1.00 79.00 190 ASN A O 1
ATOM 1553 N N . ASN A 1 191 ? 14.850 4.127 -26.162 1.00 81.38 191 ASN A N 1
ATOM 1554 C CA . ASN A 1 191 ? 16.317 4.026 -26.194 1.00 81.38 191 ASN A CA 1
ATOM 1555 C C . ASN A 1 191 ? 16.960 3.707 -24.821 1.00 81.38 191 ASN A C 1
ATOM 1557 O O . ASN A 1 191 ? 17.973 4.298 -24.430 1.00 81.38 191 ASN A O 1
ATOM 1561 N N . TYR A 1 192 ? 16.340 2.810 -24.051 1.00 84.19 192 TYR A N 1
ATOM 1562 C CA . TYR A 1 192 ? 16.832 2.431 -22.732 1.00 84.19 192 TYR A CA 1
ATOM 1563 C C . TYR A 1 192 ? 17.942 1.377 -22.833 1.00 84.19 192 TYR A C 1
ATOM 1565 O O . TYR A 1 192 ? 17.875 0.480 -23.675 1.00 84.19 192 TYR A O 1
ATOM 1573 N N . PRO A 1 193 ? 18.964 1.421 -21.956 1.00 87.38 193 PRO A N 1
ATOM 1574 C CA . PRO A 1 193 ? 19.906 0.317 -21.828 1.00 87.38 193 PRO A CA 1
ATOM 1575 C C . PRO A 1 193 ? 19.183 -0.964 -21.408 1.00 87.38 193 PRO A C 1
ATOM 1577 O O . PRO A 1 193 ? 18.376 -0.944 -20.480 1.00 87.38 193 PRO A O 1
ATOM 1580 N N . ILE A 1 194 ? 19.533 -2.101 -22.015 1.00 90.06 194 ILE A N 1
ATOM 1581 C CA . ILE A 1 194 ? 18.888 -3.387 -21.705 1.00 90.06 194 ILE A CA 1
ATOM 1582 C C . ILE A 1 194 ? 19.015 -3.782 -20.224 1.00 90.06 194 ILE A C 1
ATOM 1584 O O . ILE A 1 194 ? 18.123 -4.410 -19.662 1.00 90.06 194 ILE A O 1
ATOM 1588 N N . GLY A 1 195 ? 20.086 -3.341 -19.553 1.00 89.69 195 GLY A N 1
ATOM 1589 C CA . GLY A 1 195 ? 20.303 -3.562 -18.123 1.00 89.69 195 GLY A CA 1
ATOM 1590 C C . GLY A 1 195 ? 19.243 -2.938 -17.203 1.00 89.69 195 GLY A C 1
ATOM 1591 O O . GLY A 1 195 ? 19.203 -3.295 -16.029 1.00 89.69 195 GLY A O 1
ATOM 1592 N N . VAL A 1 196 ? 18.363 -2.057 -17.702 1.00 88.31 196 VAL A N 1
ATOM 1593 C CA . VAL A 1 196 ? 17.178 -1.574 -16.960 1.00 88.31 196 VAL A CA 1
ATOM 1594 C C . VAL A 1 196 ? 16.273 -2.737 -16.542 1.00 88.31 196 VAL A C 1
ATOM 1596 O O . VAL A 1 196 ? 15.716 -2.710 -15.446 1.00 88.31 196 VAL A O 1
ATOM 1599 N N . LEU A 1 197 ? 16.186 -3.792 -17.360 1.00 91.88 197 LEU A N 1
ATOM 1600 C CA . LEU A 1 197 ? 15.367 -4.974 -17.078 1.00 91.88 197 LEU A CA 1
ATOM 1601 C C . LEU A 1 197 ? 15.804 -5.716 -15.806 1.00 91.88 197 LEU A C 1
ATOM 1603 O O . LEU A 1 197 ? 14.982 -6.353 -15.162 1.00 91.88 197 LEU A O 1
ATOM 1607 N N . ALA A 1 198 ? 17.071 -5.599 -15.394 1.00 90.94 198 ALA A N 1
ATOM 1608 C CA . ALA A 1 198 ? 17.588 -6.259 -14.192 1.00 90.94 198 ALA A CA 1
ATOM 1609 C C . ALA A 1 198 ? 17.149 -5.588 -12.875 1.00 90.94 198 ALA A C 1
ATOM 1611 O O . ALA A 1 198 ? 17.303 -6.181 -11.805 1.00 90.94 198 ALA A O 1
ATOM 1612 N N . ALA A 1 199 ? 16.617 -4.364 -12.950 1.00 87.81 199 ALA A N 1
ATOM 1613 C CA . ALA A 1 199 ? 16.084 -3.592 -11.827 1.00 87.81 199 ALA A CA 1
ATOM 1614 C C . ALA A 1 199 ? 14.686 -3.031 -12.145 1.00 87.81 199 ALA A C 1
ATOM 1616 O O . ALA A 1 199 ? 14.335 -1.923 -11.732 1.00 87.81 199 ALA A O 1
ATOM 1617 N N . TRP A 1 200 ? 13.897 -3.794 -12.904 1.00 90.12 200 TRP A N 1
ATOM 1618 C CA . TRP A 1 200 ? 12.544 -3.428 -13.299 1.00 90.12 200 TRP A CA 1
ATOM 1619 C C . TRP A 1 200 ? 11.597 -3.469 -12.093 1.00 90.12 200 TRP A C 1
ATOM 1621 O O . TRP A 1 200 ? 11.330 -4.519 -11.524 1.00 90.12 200 TRP A O 1
ATOM 1631 N N . THR A 1 201 ? 11.092 -2.317 -11.658 1.00 88.62 201 THR A N 1
ATOM 1632 C CA . THR A 1 201 ? 10.192 -2.218 -10.491 1.00 88.62 201 THR A CA 1
ATOM 1633 C C . THR A 1 201 ? 8.712 -2.322 -10.851 1.00 88.62 201 THR A C 1
ATOM 1635 O O . THR A 1 201 ? 7.914 -2.703 -10.001 1.00 88.62 201 THR A O 1
ATOM 1638 N N . ALA A 1 202 ? 8.351 -2.011 -12.092 1.00 91.38 202 ALA A N 1
ATOM 1639 C CA . ALA A 1 202 ? 6.976 -1.913 -12.564 1.00 91.38 202 ALA A CA 1
ATOM 1640 C C . ALA A 1 202 ? 6.333 -3.272 -12.912 1.00 91.38 202 ALA A C 1
ATOM 1642 O O . ALA A 1 202 ? 6.991 -4.313 -12.852 1.00 91.38 202 ALA A O 1
ATOM 1643 N N . ASN A 1 203 ? 5.054 -3.285 -13.298 1.00 93.81 203 ASN A N 1
ATOM 1644 C CA . ASN A 1 203 ? 4.415 -4.449 -13.929 1.00 93.81 203 ASN A CA 1
ATOM 1645 C C . ASN A 1 203 ? 4.831 -4.624 -15.403 1.00 93.81 203 ASN A C 1
ATOM 1647 O O . ASN A 1 203 ? 5.697 -3.891 -15.896 1.00 93.81 203 ASN A O 1
ATOM 1651 N N . GLY A 1 204 ? 4.250 -5.594 -16.121 1.00 92.31 204 GLY A N 1
ATOM 1652 C CA . GLY A 1 204 ? 4.617 -5.889 -17.512 1.00 92.31 204 GLY A CA 1
ATOM 1653 C C . GLY A 1 204 ? 4.372 -4.748 -18.496 1.00 92.31 204 GLY A C 1
ATOM 1654 O O . GLY A 1 204 ? 5.020 -4.694 -19.542 1.00 92.31 204 GLY A O 1
ATOM 1655 N N . SER A 1 205 ? 3.508 -3.797 -18.140 1.00 89.31 205 SER A N 1
ATOM 1656 C CA . SER A 1 205 ? 3.185 -2.607 -18.935 1.00 89.31 205 SER A CA 1
ATOM 1657 C C . SER A 1 205 ? 3.991 -1.368 -18.543 1.00 89.31 205 SER A C 1
ATOM 1659 O O . SER A 1 205 ? 3.840 -0.311 -19.153 1.00 89.31 205 SER A O 1
ATOM 1661 N N . GLY A 1 206 ? 4.877 -1.488 -17.552 1.00 88.69 206 GLY A N 1
ATOM 1662 C CA . GLY A 1 206 ? 5.688 -0.381 -17.061 1.00 88.69 206 GLY A CA 1
ATOM 1663 C C . GLY A 1 206 ? 5.024 0.441 -15.956 1.00 88.69 206 GLY A C 1
ATOM 1664 O O . GLY A 1 206 ? 5.630 1.402 -15.506 1.00 88.69 206 GLY A O 1
ATOM 1665 N N . ILE A 1 207 ? 3.863 0.048 -15.429 1.00 88.69 207 ILE A N 1
ATOM 1666 C CA . ILE A 1 207 ? 3.175 0.800 -14.371 1.00 88.69 207 ILE A CA 1
ATOM 1667 C C . ILE A 1 207 ? 3.730 0.479 -12.979 1.00 88.69 207 ILE A C 1
ATOM 1669 O O . ILE A 1 207 ? 3.959 -0.681 -12.630 1.00 88.69 207 ILE A O 1
ATOM 1673 N N . ASP A 1 208 ? 3.949 1.519 -12.174 1.00 90.62 208 ASP A N 1
ATOM 1674 C CA . ASP A 1 208 ? 4.241 1.393 -10.746 1.00 90.62 208 ASP A CA 1
ATOM 1675 C C . ASP A 1 208 ? 2.941 1.056 -10.005 1.00 90.62 208 ASP A C 1
ATOM 1677 O O . ASP A 1 208 ? 2.092 1.921 -9.783 1.00 90.62 208 ASP A O 1
ATOM 1681 N N . LEU A 1 209 ? 2.791 -0.213 -9.619 1.00 92.31 209 LEU A N 1
ATOM 1682 C CA . LEU A 1 209 ? 1.607 -0.695 -8.909 1.00 92.31 209 LEU A CA 1
ATOM 1683 C C . LEU A 1 209 ? 1.402 0.003 -7.565 1.00 92.31 209 LEU A C 1
ATOM 1685 O O . LEU A 1 209 ? 0.262 0.246 -7.178 1.00 92.31 209 LEU A O 1
ATOM 1689 N N . SER A 1 210 ? 2.473 0.376 -6.860 1.00 90.31 210 SER A N 1
ATOM 1690 C CA . SER A 1 210 ? 2.329 1.103 -5.598 1.00 90.31 210 SER A CA 1
ATOM 1691 C C . SER A 1 210 ? 1.701 2.463 -5.838 1.00 90.31 210 SER A C 1
ATOM 1693 O O . SER A 1 210 ? 0.958 2.936 -4.992 1.00 90.31 210 SER A O 1
ATOM 1695 N N . GLN A 1 211 ? 1.971 3.073 -6.990 1.00 87.12 211 GLN A N 1
ATOM 1696 C CA . GLN A 1 211 ? 1.525 4.416 -7.344 1.00 87.12 211 GLN A CA 1
ATOM 1697 C C . GLN A 1 211 ? 0.289 4.480 -8.229 1.00 87.12 211 GLN A C 1
ATOM 1699 O O . GLN A 1 211 ? -0.218 5.573 -8.500 1.00 87.12 211 GLN A O 1
ATOM 1704 N N . ASN A 1 212 ? -0.208 3.324 -8.655 1.00 87.50 212 ASN A N 1
ATOM 1705 C CA . ASN A 1 212 ? -1.430 3.185 -9.418 1.00 87.50 212 ASN A CA 1
ATOM 1706 C C . ASN A 1 212 ? -2.656 3.388 -8.515 1.00 87.50 212 ASN A C 1
ATOM 1708 O O . ASN A 1 212 ? -3.365 2.455 -8.139 1.00 87.50 212 ASN A O 1
ATOM 1712 N N . VAL A 1 213 ? -2.879 4.657 -8.169 1.00 80.81 213 VAL A N 1
ATOM 1713 C CA . VAL A 1 213 ? -4.022 5.162 -7.408 1.00 80.81 213 VAL A CA 1
ATOM 1714 C C . VAL A 1 213 ? -4.583 6.435 -8.046 1.00 80.81 213 VAL A C 1
ATOM 1716 O O . VAL A 1 213 ? -3.812 7.253 -8.551 1.00 80.81 213 VAL A O 1
ATOM 1719 N N . PRO A 1 214 ? -5.910 6.649 -7.996 1.00 64.12 214 PRO A N 1
ATOM 1720 C CA . PRO A 1 214 ? -6.567 7.729 -8.735 1.00 64.12 214 PRO A CA 1
ATOM 1721 C C . PRO A 1 214 ? -6.181 9.133 -8.252 1.00 64.12 214 PRO A C 1
ATOM 1723 O O . PRO A 1 214 ? -6.208 10.073 -9.034 1.00 64.12 214 PRO A O 1
ATOM 1726 N N . PHE A 1 215 ? -5.791 9.284 -6.981 1.00 67.06 215 PHE A N 1
ATOM 1727 C CA . PHE A 1 215 ? -5.434 10.578 -6.381 1.00 67.06 215 PHE A CA 1
ATOM 1728 C C . PHE A 1 215 ? -3.928 10.853 -6.386 1.00 67.06 215 PHE A C 1
ATOM 1730 O O . PHE A 1 215 ? -3.452 11.717 -5.648 1.00 67.06 215 PHE A O 1
ATOM 1737 N N . ASN A 1 216 ? -3.156 10.116 -7.190 1.00 71.50 216 ASN A N 1
ATOM 1738 C CA . ASN A 1 216 ? -1.726 10.354 -7.274 1.00 71.50 216 ASN A CA 1
ATOM 1739 C C . ASN A 1 216 ? -1.463 11.719 -7.950 1.00 71.50 216 ASN A C 1
ATOM 1741 O O . ASN A 1 216 ? -1.748 11.866 -9.142 1.00 71.50 216 ASN A O 1
ATOM 1745 N N . PRO A 1 217 ? -0.864 12.707 -7.251 1.00 69.00 217 PRO A N 1
ATOM 1746 C CA . PRO A 1 217 ? -0.628 14.047 -7.801 1.00 69.00 217 PRO A CA 1
ATOM 1747 C C . PRO A 1 217 ? 0.332 14.047 -9.002 1.00 69.00 217 PRO A C 1
ATOM 1749 O O . PRO A 1 217 ? 0.401 15.020 -9.760 1.00 69.00 217 PRO A O 1
ATOM 1752 N N . ALA A 1 218 ? 1.082 12.959 -9.205 1.00 69.94 218 ALA A N 1
ATOM 1753 C CA . ALA A 1 218 ? 1.894 12.785 -10.396 1.00 69.94 218 ALA A CA 1
ATOM 1754 C C . ALA A 1 218 ? 1.034 12.664 -11.663 1.00 69.94 218 ALA A C 1
ATOM 1756 O O . ALA A 1 218 ? 1.487 13.125 -12.702 1.00 69.94 218 ALA A O 1
ATOM 1757 N N . ILE A 1 219 ? -0.186 12.111 -11.603 1.00 71.56 219 ILE A N 1
ATOM 1758 C CA . ILE A 1 219 ? -1.045 11.893 -12.783 1.00 71.56 219 ILE A CA 1
ATOM 1759 C C . ILE A 1 219 ? -1.397 13.224 -13.453 1.00 71.56 219 ILE A C 1
ATOM 1761 O O . ILE A 1 219 ? -1.128 13.392 -14.639 1.00 71.56 219 ILE A O 1
ATOM 1765 N N . SER A 1 220 ? -1.907 14.203 -12.703 1.00 67.25 220 SER A N 1
ATOM 1766 C CA . SER A 1 220 ? -2.270 15.516 -13.260 1.00 67.25 220 SER A CA 1
ATOM 1767 C C . SER A 1 220 ? -1.048 16.325 -13.702 1.00 67.25 220 SER A C 1
ATOM 1769 O O . SER A 1 220 ? -1.077 17.032 -14.716 1.00 67.25 220 SER A O 1
ATOM 1771 N N . THR A 1 221 ? 0.079 16.163 -13.004 1.00 66.88 221 THR A N 1
ATOM 1772 C CA . THR A 1 221 ? 1.369 16.731 -13.424 1.00 66.88 221 THR A CA 1
ATOM 1773 C C . THR A 1 221 ? 1.848 16.118 -14.748 1.00 66.88 221 THR A C 1
ATOM 1775 O O . THR A 1 221 ? 2.315 16.841 -15.626 1.00 66.88 221 THR A O 1
ATOM 1778 N N . LEU A 1 222 ? 1.711 14.800 -14.915 1.00 67.12 222 LEU A N 1
ATOM 1779 C CA . LEU A 1 222 ? 2.070 14.058 -16.127 1.00 67.12 222 LEU A CA 1
ATOM 1780 C C . LEU A 1 222 ? 1.152 14.427 -17.300 1.00 67.12 222 LEU A C 1
ATOM 1782 O O . LEU A 1 222 ? 1.655 14.698 -18.387 1.00 67.12 222 LEU A O 1
ATOM 1786 N N . ALA A 1 223 ? -0.161 14.517 -17.069 1.00 66.75 223 ALA A N 1
ATOM 1787 C CA . ALA A 1 223 ? -1.157 14.883 -18.079 1.00 66.75 223 ALA A CA 1
ATOM 1788 C C . ALA A 1 223 ? -0.950 16.302 -18.634 1.00 66.75 223 ALA A C 1
ATOM 1790 O O . ALA A 1 223 ? -1.103 16.548 -19.829 1.00 66.75 223 ALA A O 1
ATOM 1791 N N . SER A 1 224 ? -0.591 17.252 -17.765 1.00 63.59 224 SER A N 1
ATOM 1792 C CA . SER A 1 224 ? -0.454 18.671 -18.125 1.00 63.59 224 SER A CA 1
ATOM 1793 C C . SER A 1 224 ? 0.920 19.047 -18.687 1.00 63.59 224 SER A C 1
ATOM 1795 O O . SER A 1 224 ? 1.103 20.158 -19.204 1.00 63.59 224 SER A O 1
ATOM 1797 N N . SER A 1 225 ? 1.901 18.151 -18.595 1.00 56.06 225 SER A N 1
ATOM 1798 C CA . SER A 1 225 ? 3.260 18.462 -19.007 1.00 56.06 225 SER A CA 1
ATOM 1799 C C . SER A 1 225 ? 3.440 18.403 -20.523 1.00 56.06 225 SER A C 1
ATOM 1801 O O . SER A 1 225 ? 3.104 17.428 -21.187 1.00 56.06 225 SER A O 1
ATOM 1803 N N . LYS A 1 226 ? 4.053 19.455 -21.081 1.00 45.72 226 LYS A N 1
ATOM 1804 C CA . LYS A 1 226 ? 4.497 19.499 -22.488 1.00 45.72 226 LYS A CA 1
ATOM 1805 C C . LYS A 1 226 ? 5.827 18.777 -22.717 1.00 45.72 226 LYS A C 1
ATOM 1807 O O . LYS A 1 226 ? 6.221 18.585 -23.864 1.00 45.72 226 LYS A O 1
ATOM 1812 N N . GLU A 1 227 ? 6.519 18.424 -21.636 1.00 46.41 227 GLU A N 1
ATOM 1813 C CA . GLU A 1 227 ? 7.749 17.633 -21.646 1.00 46.41 227 GLU A CA 1
ATOM 1814 C C . GLU A 1 227 ? 7.539 16.308 -20.895 1.00 46.41 227 GLU A C 1
ATOM 1816 O O . GLU A 1 227 ? 6.664 16.222 -20.033 1.00 46.41 227 GLU A O 1
ATOM 1821 N N . PRO A 1 228 ? 8.328 15.264 -21.175 1.00 46.69 228 PRO A N 1
ATOM 1822 C CA . PRO A 1 228 ? 8.297 14.019 -20.414 1.00 46.69 228 PRO A CA 1
ATOM 1823 C C . PRO A 1 228 ? 8.462 14.262 -18.912 1.00 46.69 228 PRO A C 1
ATOM 1825 O O . PRO A 1 228 ? 9.513 14.719 -18.466 1.00 46.69 228 PRO A O 1
ATOM 1828 N N . VAL A 1 229 ? 7.434 13.963 -18.119 1.00 46.31 229 VAL A N 1
ATOM 1829 C CA . VAL A 1 229 ? 7.543 13.952 -16.656 1.00 46.31 229 VAL A CA 1
ATOM 1830 C C . VAL A 1 229 ? 7.770 12.512 -16.209 1.00 46.31 229 VAL A C 1
ATOM 1832 O O . VAL A 1 229 ? 7.247 11.569 -16.796 1.00 46.31 229 VAL A O 1
ATOM 1835 N N . TYR A 1 230 ? 8.599 12.343 -15.184 1.00 50.53 230 TYR A N 1
ATOM 1836 C CA . TYR A 1 230 ? 8.929 11.052 -14.590 1.00 50.53 230 TYR A CA 1
ATOM 1837 C C . TYR A 1 230 ? 8.559 11.080 -13.133 1.00 50.53 230 TYR A C 1
ATOM 1839 O O . TYR A 1 230 ? 8.661 12.119 -12.475 1.00 50.53 230 TYR A O 1
ATOM 1847 N N . ASN A 1 231 ? 8.286 9.900 -12.601 1.00 45.22 231 ASN A N 1
ATOM 1848 C CA . ASN A 1 231 ? 8.394 9.719 -11.176 1.00 45.22 231 ASN A CA 1
ATOM 1849 C C . ASN A 1 231 ? 9.858 9.751 -10.728 1.00 45.22 231 ASN A C 1
ATOM 1851 O O . ASN A 1 231 ? 10.744 9.208 -11.388 1.00 45.22 231 ASN A O 1
ATOM 1855 N N . HIS A 1 232 ? 10.121 10.371 -9.584 1.00 40.62 232 HIS A N 1
ATOM 1856 C CA . HIS A 1 232 ? 11.458 10.648 -9.055 1.00 40.62 232 HIS A CA 1
ATOM 1857 C C . HIS A 1 232 ? 12.235 9.409 -8.553 1.00 40.62 232 HIS A C 1
ATOM 1859 O O . HIS A 1 232 ? 13.193 9.553 -7.790 1.00 40.62 232 HIS A O 1
ATOM 1865 N N . LEU A 1 233 ? 11.873 8.192 -8.961 1.00 45.12 233 LEU A N 1
ATOM 1866 C CA . LEU A 1 233 ? 12.423 6.976 -8.369 1.00 45.12 233 LEU A CA 1
ATOM 1867 C C . LEU A 1 233 ? 13.807 6.624 -8.935 1.00 45.12 233 LEU A C 1
ATOM 1869 O O . LEU A 1 233 ? 13.998 6.301 -10.106 1.00 45.12 233 LEU A O 1
ATOM 1873 N N . ALA A 1 234 ? 14.790 6.648 -8.035 1.00 42.06 234 ALA A N 1
ATOM 1874 C CA . ALA A 1 234 ? 16.214 6.398 -8.255 1.00 42.06 234 ALA A CA 1
ATOM 1875 C C . ALA A 1 234 ? 16.579 4.951 -8.672 1.00 42.06 234 ALA A C 1
ATOM 1877 O O . ALA A 1 234 ? 17.765 4.628 -8.794 1.00 42.06 234 ALA A O 1
ATOM 1878 N N . TYR A 1 235 ? 15.593 4.070 -8.864 1.00 51.25 235 TYR A N 1
ATOM 1879 C CA . TYR A 1 235 ? 15.800 2.618 -8.862 1.00 51.25 235 TYR A CA 1
ATOM 1880 C C . TYR A 1 235 ? 16.052 2.021 -10.258 1.00 51.25 235 TYR A C 1
ATOM 1882 O O . TYR A 1 235 ? 17.061 1.343 -10.447 1.00 51.25 235 TYR A O 1
ATOM 1890 N N . ALA A 1 236 ? 15.254 2.368 -11.275 1.00 50.53 236 ALA A N 1
ATOM 1891 C CA . ALA A 1 236 ? 15.489 1.908 -12.656 1.00 50.53 236 ALA A CA 1
ATOM 1892 C C . ALA A 1 236 ? 16.502 2.786 -13.416 1.00 50.53 236 ALA A C 1
ATOM 1894 O O . ALA A 1 236 ? 17.185 2.333 -14.333 1.00 50.53 236 ALA A O 1
ATOM 1895 N N . ASN A 1 237 ? 16.631 4.047 -12.991 1.00 55.97 237 ASN A N 1
ATOM 1896 C CA . ASN A 1 237 ? 17.568 5.033 -13.523 1.00 55.97 237 ASN A CA 1
ATOM 1897 C C . ASN A 1 237 ? 17.595 5.126 -15.053 1.00 55.97 237 ASN A C 1
ATOM 1899 O O . ASN A 1 237 ? 18.656 5.224 -15.677 1.00 55.97 237 ASN A O 1
ATOM 1903 N N . THR A 1 238 ? 16.399 5.133 -15.626 1.00 63.75 238 THR A N 1
ATOM 1904 C CA . THR A 1 238 ? 16.148 5.684 -16.947 1.00 63.75 238 THR A CA 1
ATOM 1905 C C . THR A 1 238 ? 16.597 7.149 -16.960 1.00 63.75 238 THR A C 1
ATOM 1907 O O . THR A 1 238 ? 16.579 7.851 -15.941 1.00 63.75 238 THR A O 1
ATOM 1910 N N . ARG A 1 239 ? 17.111 7.607 -18.101 1.00 60.66 239 ARG A N 1
ATOM 1911 C CA . ARG A 1 239 ? 17.518 9.003 -18.275 1.00 60.66 239 ARG A CA 1
ATOM 1912 C C . ARG A 1 239 ? 16.316 9.916 -18.009 1.00 60.66 239 ARG A C 1
ATOM 1914 O O . ARG A 1 239 ? 15.266 9.723 -18.608 1.00 60.66 239 ARG A O 1
ATOM 1921 N N . LYS A 1 240 ? 16.486 10.925 -17.145 1.00 55.41 240 LYS A N 1
ATOM 1922 C CA . LYS A 1 240 ? 15.437 11.906 -16.784 1.00 55.41 240 LYS A CA 1
ATOM 1923 C C . LYS A 1 240 ? 14.987 12.797 -17.950 1.00 55.41 240 LYS A C 1
ATOM 1925 O O . LYS A 1 240 ? 14.136 13.651 -17.759 1.00 55.41 240 LYS A O 1
ATOM 1930 N N . ASP A 1 241 ? 15.625 12.677 -19.104 1.00 55.31 241 ASP A N 1
ATOM 1931 C CA . ASP A 1 241 ? 15.323 13.401 -20.334 1.00 55.31 241 ASP A CA 1
ATOM 1932 C C . ASP A 1 241 ? 14.879 12.474 -21.482 1.00 55.31 241 ASP A C 1
ATOM 1934 O O . ASP A 1 241 ? 14.604 12.946 -22.582 1.00 55.31 241 ASP A O 1
ATOM 1938 N N . VAL A 1 242 ? 14.806 11.159 -21.245 1.00 55.12 242 VAL A N 1
ATOM 1939 C CA . VAL A 1 242 ? 14.347 10.158 -22.220 1.00 55.12 242 VAL A CA 1
ATOM 1940 C C . VAL A 1 242 ? 12.986 9.595 -21.796 1.00 55.12 242 VAL A C 1
ATOM 1942 O O . VAL A 1 242 ? 12.951 8.844 -20.813 1.00 55.12 242 VAL A O 1
ATOM 1945 N N . PRO A 1 243 ? 11.854 10.080 -22.357 1.00 53.34 243 PRO A N 1
ATOM 1946 C CA . PRO A 1 243 ? 10.497 9.757 -21.890 1.00 53.34 243 PRO A CA 1
ATOM 1947 C C . PRO A 1 243 ? 10.325 8.255 -21.759 1.00 53.34 243 PRO A C 1
ATOM 1949 O O . PRO A 1 243 ? 10.968 7.524 -22.499 1.00 53.34 243 PRO A O 1
ATOM 1952 N N . GLY A 1 244 ? 9.467 7.778 -20.865 1.00 62.34 244 GLY A N 1
ATOM 1953 C CA . GLY A 1 244 ? 8.998 6.405 -20.998 1.00 62.34 244 GLY A CA 1
ATOM 1954 C C . GLY A 1 244 ? 8.100 5.941 -19.865 1.00 62.34 244 GLY A C 1
ATOM 1955 O O . GLY A 1 244 ? 8.089 6.538 -18.789 1.00 62.34 244 GLY A O 1
ATOM 1956 N N . PRO A 1 245 ? 7.325 4.877 -20.118 1.00 69.69 245 PRO A N 1
ATOM 1957 C CA . PRO A 1 245 ? 6.212 4.482 -19.265 1.00 69.69 245 PRO A CA 1
ATOM 1958 C C . PRO A 1 245 ? 6.653 3.818 -17.959 1.00 69.69 245 PRO A C 1
ATOM 1960 O O . PRO A 1 245 ? 5.812 3.612 -17.096 1.00 69.69 245 PRO A O 1
ATOM 1963 N N . ILE A 1 246 ? 7.940 3.484 -17.794 1.00 81.06 246 ILE A N 1
ATOM 1964 C CA . ILE A 1 246 ? 8.429 2.729 -16.635 1.00 81.06 246 ILE A CA 1
ATOM 1965 C C . ILE A 1 246 ? 8.254 3.547 -15.349 1.00 81.06 246 ILE A C 1
ATOM 1967 O O . ILE A 1 246 ? 8.794 4.644 -15.212 1.00 81.06 246 ILE A O 1
ATOM 1971 N N . ASN A 1 247 ? 7.566 2.947 -14.383 1.00 81.31 247 ASN A N 1
ATOM 1972 C CA . ASN A 1 247 ? 7.169 3.511 -13.097 1.00 81.31 247 ASN A CA 1
ATOM 1973 C C . ASN A 1 247 ? 6.246 4.730 -13.186 1.00 81.31 247 ASN A C 1
ATOM 1975 O O . ASN A 1 247 ? 6.260 5.606 -12.315 1.00 81.31 247 ASN A O 1
ATOM 1979 N N . THR A 1 248 ? 5.447 4.806 -14.245 1.00 80.50 248 THR A N 1
ATOM 1980 C CA . THR A 1 248 ? 4.331 5.752 -14.284 1.00 80.50 248 THR A CA 1
ATOM 1981 C C . THR A 1 248 ? 3.166 5.218 -13.443 1.00 80.50 248 THR A C 1
ATOM 1983 O O . THR A 1 248 ? 3.033 4.005 -13.293 1.00 80.50 248 THR A O 1
ATOM 1986 N N . PRO A 1 249 ? 2.330 6.089 -12.853 1.00 80.00 249 PRO A N 1
ATOM 1987 C CA . PRO A 1 249 ? 1.182 5.660 -12.048 1.00 80.00 249 PRO A CA 1
ATOM 1988 C C . PRO A 1 249 ? 0.046 5.036 -12.880 1.00 80.00 249 PRO A C 1
ATOM 1990 O O . PRO A 1 249 ? -0.796 4.324 -12.341 1.00 80.00 249 PRO A O 1
ATOM 1993 N N . CYS A 1 250 ? -0.026 5.306 -14.184 1.00 78.38 250 CYS A N 1
ATOM 1994 C CA . CYS A 1 250 ? -1.034 4.747 -15.087 1.00 78.38 250 CYS A CA 1
ATOM 1995 C C . CYS A 1 250 ? -0.596 4.892 -16.551 1.00 78.38 250 CYS A C 1
ATOM 1997 O O . CYS A 1 250 ? 0.319 5.656 -16.860 1.00 78.38 250 CYS A O 1
ATOM 1999 N N . ARG A 1 251 ? -1.253 4.139 -17.443 1.00 73.44 251 ARG A N 1
ATOM 2000 C CA . ARG A 1 251 ? -0.977 4.137 -18.892 1.00 73.44 251 ARG A CA 1
ATOM 2001 C C . ARG A 1 251 ? -1.622 5.322 -19.618 1.00 73.44 251 ARG A C 1
ATOM 2003 O O . ARG A 1 251 ? -1.064 5.817 -20.592 1.00 73.44 251 ARG A O 1
ATOM 2010 N N . ASP A 1 252 ? -2.794 5.748 -19.150 1.00 70.56 252 ASP A N 1
ATOM 2011 C CA . ASP A 1 252 ? -3.546 6.889 -19.669 1.00 70.56 252 ASP A CA 1
ATOM 2012 C C . ASP A 1 252 ? -3.714 7.920 -18.547 1.00 70.56 252 ASP A C 1
ATOM 2014 O O . ASP A 1 252 ? -4.411 7.683 -17.562 1.00 70.56 252 ASP A O 1
ATOM 2018 N N . PHE A 1 253 ? -3.046 9.066 -18.690 1.00 71.81 253 PHE A N 1
ATOM 2019 C CA . PHE A 1 253 ? -3.101 10.140 -17.697 1.00 71.81 253 PHE A CA 1
ATOM 2020 C C . PHE A 1 253 ? -4.413 10.931 -17.733 1.00 71.81 253 PHE A C 1
ATOM 2022 O O . PHE A 1 253 ? -4.688 11.670 -16.792 1.00 71.81 253 PHE A O 1
ATOM 2029 N N . ASN A 1 254 ? -5.216 10.773 -18.789 1.00 63.78 254 ASN A N 1
ATOM 2030 C CA . ASN A 1 254 ? -6.543 11.376 -18.899 1.00 63.78 254 ASN A CA 1
ATOM 2031 C C . ASN A 1 254 ? -7.631 10.442 -18.348 1.00 63.78 254 ASN A C 1
ATOM 2033 O O . ASN A 1 254 ? -8.662 10.913 -17.875 1.00 63.78 254 ASN A O 1
ATOM 2037 N N . HIS A 1 255 ? -7.398 9.125 -18.372 1.00 63.03 255 HIS A N 1
ATOM 2038 C CA . HIS A 1 255 ? -8.332 8.121 -17.860 1.00 63.03 255 HIS A CA 1
ATOM 2039 C C . HIS A 1 255 ? -7.613 7.111 -16.968 1.00 63.03 255 HIS A C 1
ATOM 2041 O O . HIS A 1 255 ? -7.030 6.129 -17.430 1.00 63.03 255 HIS A O 1
ATOM 2047 N N . PHE A 1 256 ? -7.688 7.342 -15.660 1.00 75.75 256 PHE A N 1
ATOM 2048 C CA . PHE A 1 256 ? -7.106 6.430 -14.689 1.00 75.75 256 PHE A CA 1
ATOM 2049 C C . PHE A 1 256 ? -7.885 5.109 -14.622 1.00 75.75 256 PHE A C 1
ATOM 2051 O O . PHE A 1 256 ? -9.102 5.093 -14.436 1.00 75.75 256 PHE A O 1
ATOM 2058 N N . PHE A 1 257 ? -7.149 4.000 -14.651 1.00 74.38 257 PHE A N 1
ATOM 2059 C CA . PHE A 1 257 ? -7.650 2.677 -14.304 1.00 74.38 257 PHE A CA 1
ATOM 2060 C C . PHE A 1 257 ? -6.708 2.026 -13.298 1.00 74.38 257 PHE A C 1
ATOM 2062 O O . PHE A 1 257 ? -5.488 2.213 -13.353 1.00 74.38 257 PHE A O 1
ATOM 2069 N N . PHE A 1 258 ? -7.280 1.229 -12.396 1.00 82.62 258 PHE A N 1
ATOM 2070 C CA . PHE A 1 258 ? -6.474 0.302 -11.618 1.00 82.62 258 PHE A CA 1
ATOM 2071 C C . PHE A 1 258 ? -5.915 -0.781 -12.543 1.00 82.62 258 PHE A C 1
ATOM 2073 O O . PHE A 1 258 ? -6.657 -1.371 -13.328 1.00 82.62 258 PHE A O 1
ATOM 2080 N N . GLU A 1 259 ? -4.623 -1.062 -12.419 1.00 88.06 259 GLU A N 1
ATOM 2081 C CA . GLU A 1 259 ? -4.007 -2.233 -13.032 1.00 88.06 259 GLU A CA 1
ATOM 2082 C C . GLU A 1 259 ? -4.598 -3.508 -12.412 1.00 88.06 259 GLU A C 1
ATOM 2084 O O . GLU A 1 259 ? -5.050 -3.519 -11.258 1.00 88.06 259 GLU A O 1
ATOM 2089 N N . SER A 1 260 ? -4.586 -4.594 -13.184 1.00 87.75 260 SER A N 1
ATOM 2090 C CA . SER A 1 260 ? -5.185 -5.883 -12.819 1.00 87.75 260 SER A CA 1
ATOM 2091 C C . SER A 1 260 ? -4.766 -6.393 -11.439 1.00 87.75 260 SER A C 1
ATOM 2093 O O . SER A 1 260 ? -5.582 -6.938 -10.696 1.00 87.75 260 SER A O 1
ATOM 2095 N N . GLU A 1 261 ? -3.510 -6.171 -11.071 1.00 96.06 261 GLU A N 1
ATOM 2096 C CA . GLU A 1 261 ? -2.896 -6.599 -9.823 1.00 96.06 261 GLU A CA 1
ATOM 2097 C C . GLU A 1 261 ? -3.471 -5.847 -8.623 1.00 96.06 261 GLU A C 1
ATOM 2099 O O . GLU A 1 261 ? -3.873 -6.458 -7.628 1.00 96.06 261 GLU A O 1
ATOM 2104 N N . ASN A 1 262 ? -3.596 -4.523 -8.742 1.00 91.88 262 ASN A N 1
ATOM 2105 C CA . ASN A 1 262 ? -4.217 -3.694 -7.714 1.00 91.88 262 ASN A CA 1
ATOM 2106 C C . ASN A 1 262 ? -5.706 -3.988 -7.585 1.00 91.88 262 ASN A C 1
ATOM 2108 O O . ASN A 1 262 ? -6.211 -4.088 -6.467 1.00 91.88 262 ASN A O 1
ATOM 2112 N N . LEU A 1 263 ? -6.405 -4.164 -8.709 1.00 86.69 263 LEU A N 1
ATOM 2113 C CA . LEU A 1 263 ? -7.823 -4.503 -8.704 1.00 86.69 263 LEU A CA 1
ATOM 2114 C C . LEU A 1 263 ? -8.073 -5.867 -8.042 1.00 86.69 263 LEU A C 1
ATOM 2116 O O . LEU A 1 263 ? -9.003 -5.997 -7.248 1.00 86.69 263 LEU A O 1
ATOM 2120 N N . ALA A 1 264 ? -7.226 -6.866 -8.307 1.00 89.44 264 ALA A N 1
ATOM 2121 C CA . ALA A 1 264 ? -7.304 -8.178 -7.666 1.00 89.44 264 ALA A CA 1
ATOM 2122 C C . ALA A 1 264 ? -7.110 -8.085 -6.145 1.00 89.44 264 ALA A C 1
ATOM 2124 O O . ALA A 1 264 ? -7.903 -8.651 -5.392 1.00 89.44 264 ALA A O 1
ATOM 2125 N N . MET A 1 265 ? -6.110 -7.326 -5.683 1.00 93.81 265 MET A N 1
ATOM 2126 C CA . MET A 1 265 ? -5.872 -7.103 -4.252 1.00 93.81 265 MET A CA 1
ATOM 2127 C C . MET A 1 265 ? -7.015 -6.332 -3.579 1.00 93.81 265 MET A C 1
ATOM 2129 O O . MET A 1 265 ? -7.460 -6.719 -2.498 1.00 93.81 265 MET A O 1
ATOM 2133 N N . LEU A 1 266 ? -7.530 -5.277 -4.219 1.00 85.62 266 LEU A N 1
ATOM 2134 C CA . LEU A 1 266 ? -8.679 -4.508 -3.729 1.00 85.62 266 LEU A CA 1
ATOM 2135 C C . LEU A 1 266 ? -9.921 -5.391 -3.583 1.00 85.62 266 LEU A C 1
ATOM 2137 O O . LEU A 1 266 ? -10.541 -5.388 -2.522 1.00 85.62 266 LEU A O 1
ATOM 2141 N N . ASN A 1 267 ? -10.251 -6.171 -4.615 1.00 83.75 267 ASN A N 1
ATOM 2142 C CA . ASN A 1 267 ? -11.397 -7.079 -4.601 1.00 83.75 267 ASN A CA 1
ATOM 2143 C C . ASN A 1 267 ? -11.235 -8.182 -3.557 1.00 83.75 267 ASN A C 1
ATOM 2145 O O . ASN A 1 267 ? -12.198 -8.528 -2.882 1.00 83.75 267 ASN A O 1
ATOM 2149 N N . PHE A 1 268 ? -10.031 -8.736 -3.406 1.00 92.88 268 PHE A N 1
ATOM 2150 C CA . PHE A 1 268 ? -9.753 -9.745 -2.389 1.00 92.88 268 PHE A CA 1
ATOM 2151 C C . PHE A 1 268 ? -10.002 -9.207 -0.978 1.00 92.88 268 PHE A C 1
ATOM 2153 O O . PHE A 1 268 ? -10.767 -9.807 -0.226 1.00 92.88 268 PHE A O 1
ATOM 2160 N N . LEU A 1 269 ? -9.399 -8.065 -0.638 1.00 90.19 269 LEU A N 1
ATOM 2161 C CA . LEU A 1 269 ? -9.545 -7.457 0.685 1.00 90.19 269 LEU A CA 1
ATOM 2162 C C . LEU A 1 269 ? -10.984 -7.003 0.950 1.00 90.19 269 LEU A C 1
ATOM 2164 O O . LEU A 1 269 ? -11.468 -7.149 2.069 1.00 90.19 269 LEU A O 1
ATOM 2168 N N . GLU A 1 270 ? -11.675 -6.492 -0.069 1.00 84.25 270 GLU A N 1
ATOM 2169 C CA . GLU A 1 270 ? -13.070 -6.079 0.067 1.00 84.25 270 GLU A CA 1
ATOM 2170 C C . GLU A 1 270 ? -14.013 -7.270 0.234 1.00 84.25 270 GLU A C 1
ATOM 2172 O O . GLU A 1 270 ? -14.873 -7.258 1.106 1.00 84.25 270 GLU A O 1
ATOM 2177 N N . ASN A 1 271 ? -13.850 -8.334 -0.550 1.00 84.56 271 ASN A N 1
ATOM 2178 C CA . ASN A 1 271 ? -14.667 -9.532 -0.371 1.00 84.56 271 ASN A CA 1
ATOM 2179 C C . ASN A 1 271 ? -14.434 -10.134 1.014 1.00 84.56 271 ASN A C 1
ATOM 2181 O O . ASN A 1 271 ? -15.388 -10.476 1.706 1.00 84.56 271 ASN A O 1
ATOM 2185 N N . LEU A 1 272 ? -13.171 -10.195 1.437 1.00 88.62 272 LEU A N 1
ATOM 2186 C CA . LEU A 1 272 ? -12.801 -10.741 2.730 1.00 88.62 272 LEU A CA 1
ATOM 2187 C C . LEU A 1 272 ? -13.348 -9.912 3.903 1.00 88.62 272 LEU A C 1
ATOM 2189 O O . LEU A 1 272 ? -13.723 -10.484 4.921 1.00 88.62 272 LEU A O 1
ATOM 2193 N N . SER A 1 273 ? -13.435 -8.584 3.769 1.00 84.75 273 SER A N 1
ATOM 2194 C CA . SER A 1 273 ? -14.019 -7.707 4.796 1.00 84.75 273 SER A CA 1
ATOM 2195 C C . SER A 1 273 ? -15.542 -7.854 4.931 1.00 84.75 273 SER A C 1
ATOM 2197 O O . SER A 1 273 ? -16.098 -7.485 5.964 1.00 84.75 273 SER A O 1
ATOM 2199 N N . HIS A 1 274 ? -16.208 -8.408 3.912 1.00 83.06 274 HIS A N 1
ATOM 2200 C CA . HIS A 1 274 ? -17.650 -8.664 3.890 1.00 83.06 274 HIS A CA 1
ATOM 2201 C C . HIS A 1 274 ? -18.019 -10.118 4.217 1.00 83.06 274 HIS A C 1
ATOM 2203 O O . HIS A 1 274 ? -19.208 -10.431 4.329 1.00 83.06 274 HIS A O 1
ATOM 2209 N N . GLU A 1 275 ? -17.041 -11.018 4.361 1.00 87.81 275 GLU A N 1
ATOM 2210 C CA . GLU A 1 275 ? -17.304 -12.399 4.758 1.00 87.81 275 GLU A CA 1
ATOM 2211 C C . GLU A 1 275 ? -17.839 -12.439 6.203 1.00 87.81 275 GLU A C 1
ATOM 2213 O O . GLU A 1 275 ? -17.165 -11.970 7.125 1.00 87.81 275 GLU A O 1
ATOM 2218 N N . PRO A 1 276 ? -19.041 -13.008 6.436 1.00 79.50 276 PRO A N 1
ATOM 2219 C CA . PRO A 1 276 ? -19.566 -13.172 7.784 1.00 79.50 276 PRO A CA 1
ATOM 2220 C C . PRO A 1 276 ? -18.579 -13.969 8.640 1.00 79.50 276 PRO A C 1
ATOM 2222 O O . PRO A 1 276 ? -18.037 -14.979 8.192 1.00 79.50 276 PRO A O 1
ATOM 2225 N N . ASP A 1 277 ? -18.357 -13.515 9.871 1.00 87.56 277 ASP A N 1
ATOM 2226 C CA . ASP A 1 277 ? -17.463 -14.151 10.845 1.00 87.56 277 ASP A CA 1
ATOM 2227 C C . ASP A 1 277 ? -15.964 -14.115 10.488 1.00 87.56 277 ASP A C 1
ATOM 2229 O O . ASP A 1 277 ? -15.172 -14.808 11.128 1.00 87.56 277 ASP A O 1
ATOM 2233 N N . GLN A 1 278 ? -15.545 -13.313 9.504 1.00 91.06 278 GLN A N 1
ATOM 2234 C CA . GLN A 1 278 ? -14.134 -13.050 9.208 1.00 91.06 278 GLN A CA 1
ATOM 2235 C C . GLN A 1 278 ? -13.782 -11.599 9.539 1.00 91.06 278 GLN A C 1
ATOM 2237 O O . GLN A 1 278 ? -14.554 -10.678 9.292 1.00 91.06 278 GLN A O 1
ATOM 2242 N N . GLU A 1 279 ? -12.589 -11.381 10.086 1.00 93.81 279 GLU A N 1
ATOM 2243 C CA . GLU A 1 279 ? -12.078 -10.041 10.376 1.00 93.81 279 GLU A CA 1
ATOM 2244 C C . GLU A 1 279 ? -10.646 -9.917 9.864 1.00 93.81 279 GLU A C 1
ATOM 2246 O O . GLU A 1 279 ? -9.762 -10.661 10.290 1.00 93.81 279 GLU A O 1
ATOM 2251 N N . ILE A 1 280 ? -10.386 -8.942 8.989 1.00 95.62 280 ILE A N 1
ATOM 2252 C CA . ILE A 1 280 ? -9.015 -8.575 8.619 1.00 95.62 280 ILE A CA 1
ATOM 2253 C C . ILE A 1 280 ? -8.400 -7.801 9.779 1.00 95.62 280 ILE A C 1
ATOM 2255 O O . ILE A 1 280 ? -8.585 -6.592 9.914 1.00 95.62 280 ILE A O 1
ATOM 2259 N N . ILE A 1 281 ? -7.650 -8.511 10.617 1.00 95.50 281 ILE A N 1
ATOM 2260 C CA . ILE A 1 281 ? -7.033 -7.942 11.811 1.00 95.50 281 ILE A CA 1
ATOM 2261 C C . ILE A 1 281 ? -5.699 -7.263 11.522 1.00 95.50 281 ILE A C 1
ATOM 2263 O O . ILE A 1 281 ? -5.297 -6.381 12.282 1.00 95.50 281 ILE A O 1
ATOM 2267 N N . ALA A 1 282 ? -5.010 -7.657 10.446 1.00 96.56 282 ALA A N 1
ATOM 2268 C CA . ALA A 1 282 ? -3.774 -7.016 10.025 1.00 96.56 282 ALA A CA 1
ATOM 2269 C C . ALA A 1 282 ? -3.450 -7.216 8.537 1.00 96.56 282 ALA A C 1
ATOM 2271 O O . ALA A 1 282 ? -3.760 -8.259 7.962 1.00 96.56 282 ALA A O 1
ATOM 2272 N N . TYR A 1 283 ? -2.756 -6.241 7.950 1.00 96.38 283 TYR A N 1
ATOM 2273 C CA . TYR A 1 283 ? -2.131 -6.323 6.633 1.00 96.38 283 TYR A CA 1
ATOM 2274 C C . TYR A 1 283 ? -0.665 -5.890 6.707 1.00 96.38 283 TYR A C 1
ATOM 2276 O O . TYR A 1 283 ? -0.357 -4.766 7.109 1.00 96.38 283 TYR A O 1
ATOM 2284 N N . PHE A 1 284 ? 0.236 -6.785 6.308 1.00 95.62 284 PHE A N 1
ATOM 2285 C CA . PHE A 1 284 ? 1.667 -6.521 6.201 1.00 95.62 284 PHE A CA 1
ATOM 2286 C C . PHE A 1 284 ? 2.056 -6.450 4.735 1.00 95.62 284 PHE A C 1
ATOM 2288 O O . PHE A 1 284 ? 2.124 -7.476 4.054 1.00 95.62 284 PHE A O 1
ATOM 2295 N N . ASN A 1 285 ? 2.357 -5.238 4.281 1.00 92.44 285 ASN A N 1
ATOM 2296 C CA . ASN A 1 285 ? 2.896 -5.019 2.952 1.00 92.44 285 ASN A CA 1
ATOM 2297 C C . ASN A 1 285 ? 4.419 -4.877 3.031 1.00 92.44 285 ASN A C 1
ATOM 2299 O O . ASN A 1 285 ? 4.937 -3.869 3.527 1.00 92.44 285 ASN A O 1
ATOM 2303 N N . TYR A 1 286 ? 5.143 -5.905 2.588 1.00 95.00 286 TYR A N 1
ATOM 2304 C CA . TYR A 1 286 ? 6.600 -5.879 2.589 1.00 95.00 286 TYR A CA 1
ATOM 2305 C C . TYR A 1 286 ? 7.127 -5.197 1.333 1.00 95.00 286 TYR A C 1
ATOM 2307 O O . TYR A 1 286 ? 6.928 -5.672 0.216 1.00 95.00 286 TYR A O 1
ATOM 2315 N N . HIS A 1 287 ? 7.873 -4.125 1.568 1.00 92.38 287 HIS A N 1
ATOM 2316 C CA . HIS A 1 287 ? 8.637 -3.385 0.580 1.00 92.38 287 HIS A CA 1
ATOM 2317 C C . HIS A 1 287 ? 10.135 -3.484 0.872 1.00 92.38 287 HIS A C 1
ATOM 2319 O O . HIS A 1 287 ? 10.581 -4.107 1.843 1.00 92.38 287 HIS A O 1
ATOM 2325 N N . SER A 1 288 ? 10.948 -2.856 0.036 1.00 86.88 288 SER A N 1
ATOM 2326 C CA . SER A 1 288 ? 12.372 -2.682 0.261 1.00 86.88 288 SER A CA 1
ATOM 2327 C C . SER A 1 288 ? 12.884 -1.482 -0.538 1.00 86.88 288 SER A C 1
ATOM 2329 O O . SER A 1 288 ? 12.567 -1.294 -1.693 1.00 86.88 288 SER A O 1
ATOM 2331 N N . VAL A 1 289 ? 13.718 -0.612 -0.009 1.00 72.25 289 VAL A N 1
ATOM 2332 C CA . VAL A 1 289 ? 14.699 -0.800 1.056 1.00 72.25 289 VAL A CA 1
ATOM 2333 C C . VAL A 1 289 ? 14.643 0.373 2.000 1.00 72.25 289 VAL A C 1
ATOM 2335 O O . VAL A 1 289 ? 14.203 1.425 1.570 1.00 72.25 289 VAL A O 1
ATOM 2338 N N . MET A 1 290 ? 15.194 0.209 3.205 1.00 76.44 290 MET A N 1
ATOM 2339 C CA . MET A 1 290 ? 15.769 1.260 4.073 1.00 76.44 290 MET A CA 1
ATOM 2340 C C . MET A 1 290 ? 15.752 0.835 5.545 1.00 76.44 290 MET A C 1
ATOM 2342 O O . MET A 1 290 ? 16.377 1.498 6.370 1.00 76.44 290 MET A O 1
ATOM 2346 N N . GLY A 1 291 ? 15.089 -0.273 5.891 1.00 85.69 291 GLY A N 1
ATOM 2347 C CA . GLY A 1 291 ? 14.852 -0.631 7.285 1.00 85.69 291 GLY A CA 1
ATOM 2348 C C . GLY A 1 291 ? 13.914 0.376 7.941 1.00 85.69 291 GLY A C 1
ATOM 2349 O O . GLY A 1 291 ? 14.267 0.951 8.969 1.00 85.69 291 GLY A O 1
ATOM 2350 N N . LYS A 1 292 ? 12.762 0.625 7.314 1.00 88.88 292 LYS A N 1
ATOM 2351 C CA . LYS A 1 292 ? 11.746 1.585 7.766 1.00 88.88 292 LYS A CA 1
ATOM 2352 C C . LYS A 1 292 ? 10.393 0.914 7.944 1.00 88.88 292 LYS A C 1
ATOM 2354 O O . LYS A 1 292 ? 10.115 -0.111 7.326 1.00 88.88 292 LYS A O 1
ATOM 2359 N N . MET A 1 293 ? 9.544 1.510 8.772 1.00 88.56 293 MET A N 1
ATOM 2360 C CA . MET A 1 293 ? 8.151 1.108 8.937 1.00 88.56 293 MET A CA 1
ATOM 2361 C C . MET A 1 293 ? 7.232 2.313 8.781 1.00 88.56 293 MET A C 1
ATOM 2363 O O . MET A 1 293 ? 7.273 3.228 9.600 1.00 88.56 293 MET A O 1
ATOM 2367 N N . TYR A 1 294 ? 6.392 2.288 7.751 1.00 90.50 294 TYR A N 1
ATOM 2368 C CA . TYR A 1 294 ? 5.367 3.296 7.499 1.00 90.50 294 TYR A CA 1
ATOM 2369 C C . TYR A 1 294 ? 4.045 2.798 8.073 1.00 90.50 294 TYR A C 1
ATOM 2371 O O . TYR A 1 294 ? 3.574 1.712 7.729 1.00 90.50 294 TYR A O 1
ATOM 2379 N N . GLN A 1 295 ? 3.480 3.568 8.999 1.00 87.75 295 GLN A N 1
ATOM 2380 C CA . GLN A 1 295 ? 2.349 3.113 9.814 1.00 87.75 295 GLN A CA 1
ATOM 2381 C C . GLN A 1 295 ? 1.238 4.149 9.949 1.00 87.75 295 GLN A C 1
ATOM 2383 O O . GLN A 1 295 ? 0.090 3.781 10.192 1.00 87.75 295 GLN A O 1
ATOM 2388 N N . ARG A 1 296 ? 1.554 5.439 9.792 1.00 86.06 296 ARG A N 1
ATOM 2389 C CA . ARG A 1 296 ? 0.590 6.507 10.033 1.00 86.06 296 ARG A CA 1
ATOM 2390 C C . ARG A 1 296 ? -0.304 6.692 8.804 1.00 86.06 296 ARG A C 1
ATOM 2392 O O . ARG A 1 296 ? 0.228 7.006 7.740 1.00 86.06 296 ARG A O 1
ATOM 2399 N N . PRO A 1 297 ? -1.624 6.474 8.914 1.00 82.62 297 PRO A N 1
ATOM 2400 C CA . PRO A 1 297 ? -2.538 6.757 7.814 1.00 82.62 297 PRO A CA 1
ATOM 2401 C C . PRO A 1 297 ? -2.683 8.265 7.598 1.00 82.62 297 PRO A C 1
ATOM 2403 O O . PRO A 1 297 ? -2.616 9.028 8.561 1.00 82.62 297 PRO A O 1
ATOM 2406 N N . VAL A 1 298 ? -2.936 8.692 6.362 1.00 81.00 298 VAL A N 1
ATOM 2407 C CA . VAL A 1 298 ? -3.364 10.074 6.086 1.00 81.00 298 VAL A CA 1
ATOM 2408 C C . VAL A 1 298 ? -4.753 10.324 6.668 1.00 81.00 298 VAL A C 1
ATOM 2410 O O . VAL A 1 298 ? -5.653 9.494 6.523 1.00 81.00 298 VAL A O 1
ATOM 2413 N N . LYS A 1 299 ? -4.966 11.486 7.296 1.00 79.38 299 LYS A N 1
ATOM 2414 C CA . LYS A 1 299 ? -6.303 11.872 7.761 1.00 79.38 299 LYS A CA 1
ATOM 2415 C C . LYS A 1 299 ? -7.159 12.387 6.605 1.00 79.38 299 LYS A C 1
ATOM 2417 O O . LYS A 1 299 ? -6.932 13.486 6.105 1.00 79.38 299 LYS A O 1
ATOM 2422 N N . GLU A 1 300 ? -8.210 11.654 6.252 1.00 70.31 300 GLU A N 1
ATOM 2423 C CA . GLU A 1 300 ? -9.220 12.121 5.298 1.00 70.31 300 GLU A CA 1
ATOM 2424 C C . GLU A 1 300 ? -10.630 11.895 5.839 1.00 70.31 300 GLU A C 1
ATOM 2426 O O . GLU A 1 300 ? -11.160 10.785 5.810 1.00 70.31 300 GLU A O 1
ATOM 2431 N N . GLU A 1 301 ? -11.262 12.973 6.301 1.00 72.19 301 GLU A N 1
ATOM 2432 C CA . GLU A 1 301 ? -12.592 12.934 6.924 1.00 72.19 301 GLU A CA 1
ATOM 2433 C C . GLU A 1 301 ? -13.640 12.237 6.037 1.00 72.19 301 GLU A C 1
ATOM 2435 O O . GLU A 1 301 ? -14.508 11.527 6.540 1.00 72.19 301 GLU A O 1
ATOM 2440 N N . GLY A 1 302 ? -13.548 12.369 4.709 1.00 62.97 302 GLY A N 1
ATOM 2441 C CA . GLY A 1 302 ? -14.442 11.681 3.774 1.00 62.97 302 GLY A CA 1
ATOM 2442 C C . GLY A 1 302 ? -14.341 10.155 3.858 1.00 62.97 302 GLY A C 1
ATOM 2443 O O . GLY A 1 302 ? -15.359 9.475 3.986 1.00 62.97 302 GLY A O 1
ATOM 2444 N N . MET A 1 303 ? -13.122 9.615 3.836 1.00 64.44 303 MET A N 1
ATOM 2445 C CA . MET A 1 303 ? -12.868 8.172 3.923 1.00 64.44 303 MET A CA 1
ATOM 2446 C C . MET A 1 303 ? -13.165 7.626 5.319 1.00 64.44 303 MET A C 1
ATOM 2448 O O . MET A 1 303 ? -13.746 6.550 5.446 1.00 64.44 303 MET A O 1
ATOM 2452 N N . LEU A 1 304 ? -12.828 8.384 6.365 1.00 72.56 304 LEU A N 1
ATOM 2453 C CA . LEU A 1 304 ? -13.138 8.009 7.745 1.00 72.56 304 LEU A CA 1
ATOM 2454 C C . LEU A 1 304 ? -14.645 7.863 7.956 1.00 72.56 304 LEU A C 1
ATOM 2456 O O . LEU A 1 304 ? -15.094 6.850 8.485 1.00 72.56 304 LEU A O 1
ATOM 2460 N N . ASN A 1 305 ? -15.431 8.828 7.473 1.00 69.94 305 ASN A N 1
ATOM 2461 C CA . ASN A 1 305 ? -16.888 8.775 7.563 1.00 69.94 305 ASN A CA 1
ATOM 2462 C C . ASN A 1 305 ? -17.486 7.663 6.691 1.00 69.94 305 ASN A C 1
ATOM 2464 O O . ASN A 1 305 ? -18.393 6.970 7.143 1.00 69.94 305 ASN A O 1
ATOM 2468 N N . LEU A 1 306 ? -16.975 7.470 5.468 1.00 65.56 306 LEU A N 1
ATOM 2469 C CA . LEU A 1 306 ? -17.469 6.450 4.536 1.00 65.56 306 LEU A CA 1
ATOM 2470 C C . LEU A 1 306 ? -17.360 5.034 5.111 1.00 65.56 306 LEU A C 1
ATOM 2472 O O . LEU A 1 306 ? -18.283 4.240 4.956 1.00 65.56 306 LEU A O 1
ATOM 2476 N N . TYR A 1 307 ? -16.244 4.729 5.772 1.00 67.56 307 TYR A N 1
ATOM 2477 C CA . TYR A 1 307 ? -15.969 3.398 6.316 1.00 67.56 307 TYR A CA 1
ATOM 2478 C C . TYR A 1 307 ? -16.197 3.297 7.832 1.00 67.56 307 TYR A C 1
ATOM 2480 O O . TYR A 1 307 ? -15.898 2.263 8.421 1.00 67.56 307 TYR A O 1
ATOM 2488 N N . GLY A 1 308 ? -16.706 4.354 8.477 1.00 79.00 308 GLY A N 1
ATOM 2489 C CA . GLY A 1 308 ? -16.938 4.377 9.925 1.00 79.00 308 GLY A CA 1
ATOM 2490 C C . GLY A 1 308 ? -15.666 4.152 10.752 1.00 79.00 308 GLY A C 1
ATOM 2491 O O . GLY A 1 308 ? -15.704 3.461 11.769 1.00 79.00 308 GLY A O 1
ATOM 2492 N N . ILE A 1 309 ? -14.531 4.692 10.303 1.00 82.12 309 ILE A N 1
ATOM 2493 C CA . ILE A 1 309 ? -13.220 4.455 10.914 1.00 82.12 309 ILE A CA 1
ATOM 2494 C C . ILE A 1 309 ? -12.967 5.456 12.038 1.00 82.12 309 ILE A C 1
ATOM 2496 O O . ILE A 1 309 ? -12.912 6.666 11.818 1.00 82.12 309 ILE A O 1
ATOM 2500 N N . ASP A 1 310 ? -12.712 4.935 13.237 1.00 87.56 310 ASP A N 1
ATOM 2501 C CA . ASP A 1 310 ? -12.118 5.705 14.328 1.00 87.56 310 ASP A CA 1
ATOM 2502 C C . ASP A 1 310 ? -10.630 5.946 14.027 1.00 87.56 310 ASP A C 1
ATOM 2504 O O . ASP A 1 310 ? -9.779 5.069 14.204 1.00 87.56 310 ASP A O 1
ATOM 2508 N N . TYR A 1 311 ? -10.327 7.145 13.527 1.00 85.38 311 TYR A N 1
ATOM 2509 C CA . TYR A 1 311 ? -8.979 7.537 13.118 1.00 85.38 311 TYR A CA 1
ATOM 2510 C C . TYR A 1 311 ? -7.964 7.491 14.262 1.00 85.38 311 TYR A C 1
ATOM 2512 O O . TYR A 1 311 ? -6.834 7.045 14.068 1.00 85.38 311 TYR A O 1
ATOM 2520 N N . GLU A 1 312 ? -8.350 7.927 15.461 1.00 83.62 312 GLU A N 1
ATOM 2521 C CA . GLU A 1 312 ? -7.430 7.966 16.597 1.00 83.62 312 GLU A CA 1
ATOM 2522 C C . GLU A 1 312 ? -7.088 6.557 17.049 1.00 83.62 312 GLU A C 1
ATOM 2524 O O . GLU A 1 312 ? -5.910 6.220 17.182 1.00 83.62 312 GLU A O 1
ATOM 2529 N N . LYS A 1 313 ? -8.107 5.702 17.189 1.00 84.56 313 LYS A N 1
ATOM 2530 C CA . LYS A 1 313 ? -7.902 4.280 17.462 1.00 84.56 313 LYS A CA 1
ATOM 2531 C C . LYS A 1 313 ? -6.990 3.646 16.414 1.00 84.56 313 LYS A C 1
ATOM 2533 O O . LYS A 1 313 ? -6.084 2.896 16.774 1.00 84.56 313 LYS A O 1
ATOM 2538 N N . LYS A 1 314 ? -7.167 3.989 15.135 1.00 86.62 314 LYS A N 1
ATOM 2539 C CA . LYS A 1 314 ? -6.339 3.466 14.045 1.00 86.62 314 LYS A CA 1
ATOM 2540 C C . LYS A 1 314 ? -4.864 3.858 14.170 1.00 86.62 314 LYS A C 1
ATOM 2542 O O . LYS A 1 314 ? -4.001 2.993 14.023 1.00 86.62 314 LYS A O 1
ATOM 2547 N N . ILE A 1 315 ? -4.566 5.127 14.463 1.00 85.69 315 ILE A N 1
ATOM 2548 C CA . ILE A 1 315 ? -3.183 5.586 14.678 1.00 85.69 315 ILE A CA 1
ATOM 2549 C C . ILE A 1 315 ? -2.554 4.846 15.862 1.00 85.69 315 ILE A C 1
ATOM 2551 O O . ILE A 1 315 ? -1.425 4.368 15.751 1.00 85.69 315 ILE A O 1
ATOM 2555 N N . ILE A 1 316 ? -3.282 4.728 16.977 1.00 81.50 316 ILE A N 1
ATOM 2556 C CA . ILE A 1 316 ? -2.792 4.067 18.195 1.00 81.50 316 ILE A CA 1
ATOM 2557 C C . ILE A 1 316 ? -2.468 2.599 17.922 1.00 81.50 316 ILE A C 1
ATOM 2559 O O . ILE A 1 316 ? -1.385 2.124 18.274 1.00 81.50 316 ILE A O 1
ATOM 2563 N N . GLU A 1 317 ? -3.376 1.883 17.260 1.00 88.12 317 GLU A N 1
ATOM 2564 C CA . GLU A 1 317 ? -3.185 0.474 16.917 1.00 88.12 317 GLU A CA 1
ATOM 2565 C C . GLU A 1 317 ? -1.974 0.268 16.005 1.00 88.12 317 GLU A C 1
ATOM 2567 O O . GLU A 1 317 ? -1.129 -0.584 16.297 1.00 88.12 317 GLU A O 1
ATOM 2572 N N . ASN A 1 318 ? -1.837 1.066 14.943 1.00 90.19 318 ASN A N 1
ATOM 2573 C CA . ASN A 1 318 ? -0.703 0.969 14.026 1.00 90.19 318 ASN A CA 1
ATOM 2574 C C . ASN A 1 318 ? 0.626 1.291 14.726 1.00 90.19 318 ASN A C 1
ATOM 2576 O O . ASN A 1 318 ? 1.590 0.536 14.582 1.00 90.19 318 ASN A O 1
ATOM 2580 N N . TYR A 1 319 ? 0.675 2.336 15.553 1.00 84.56 319 TYR A N 1
ATOM 2581 C CA . TYR A 1 319 ? 1.892 2.740 16.257 1.00 84.56 319 TYR A CA 1
ATOM 2582 C C . TYR A 1 319 ? 2.365 1.695 17.280 1.00 84.56 319 TYR A C 1
ATOM 2584 O O . TYR A 1 319 ? 3.531 1.284 17.260 1.00 84.56 319 TYR A O 1
ATOM 2592 N N . ILE A 1 320 ? 1.464 1.208 18.145 1.00 81.94 320 ILE A N 1
ATOM 2593 C CA . ILE A 1 320 ? 1.778 0.155 19.130 1.00 81.94 320 ILE A CA 1
ATOM 2594 C C . ILE A 1 320 ? 2.237 -1.117 18.412 1.00 81.94 320 ILE A C 1
ATOM 2596 O O . ILE A 1 320 ? 3.191 -1.778 18.843 1.00 81.94 320 ILE A O 1
ATOM 2600 N N . SER A 1 321 ? 1.603 -1.441 17.285 1.00 88.88 321 SER A N 1
ATOM 2601 C CA . SER A 1 321 ? 1.995 -2.575 16.452 1.00 88.88 321 SER A CA 1
ATOM 2602 C C . SER A 1 321 ? 3.393 -2.401 15.880 1.00 88.88 321 SER A C 1
ATOM 2604 O O . SER A 1 321 ? 4.211 -3.308 16.019 1.00 88.88 321 SER A O 1
ATOM 2606 N N . SER A 1 322 ? 3.720 -1.233 15.320 1.00 87.44 322 SER A N 1
ATOM 2607 C CA . SER A 1 322 ? 5.065 -0.937 14.816 1.00 87.44 322 SER A CA 1
ATOM 2608 C C . SER A 1 322 ? 6.127 -1.020 15.909 1.00 87.44 322 SER A C 1
ATOM 2610 O O . SER A 1 322 ? 7.204 -1.552 15.655 1.00 87.44 322 SER A O 1
ATOM 2612 N N . LYS A 1 323 ? 5.852 -0.569 17.140 1.00 81.88 323 LYS A N 1
ATOM 2613 C CA . LYS A 1 323 ? 6.790 -0.711 18.275 1.00 81.88 323 LYS A CA 1
ATOM 2614 C C . LYS A 1 323 ? 6.968 -2.168 18.692 1.00 81.88 323 LYS A C 1
ATOM 2616 O O . LYS A 1 323 ? 8.097 -2.613 18.897 1.00 81.88 323 LYS A O 1
ATOM 2621 N N . THR A 1 324 ? 5.870 -2.919 18.766 1.00 82.38 324 THR A N 1
ATOM 2622 C CA . THR A 1 324 ? 5.891 -4.358 19.079 1.00 82.38 324 THR A CA 1
ATOM 2623 C C . THR A 1 324 ? 6.684 -5.135 18.030 1.00 82.38 324 THR A C 1
ATOM 2625 O O . THR A 1 324 ? 7.487 -6.008 18.370 1.00 82.38 324 THR A O 1
ATOM 2628 N N . PHE A 1 325 ? 6.508 -4.773 16.760 1.00 85.81 325 PHE A N 1
ATOM 2629 C CA . PHE A 1 325 ? 7.238 -5.334 15.631 1.00 85.81 325 PHE A CA 1
ATOM 2630 C C . PHE A 1 325 ? 8.723 -4.932 15.665 1.00 85.81 325 PHE A C 1
ATOM 2632 O O . PHE A 1 325 ? 9.597 -5.787 15.521 1.00 85.81 325 PHE A O 1
ATOM 2639 N N . ARG A 1 326 ? 9.036 -3.657 15.953 1.00 83.50 326 ARG A N 1
ATOM 2640 C CA . ARG A 1 326 ? 10.413 -3.143 16.087 1.00 83.50 326 ARG A CA 1
ATOM 2641 C C . ARG A 1 326 ? 11.216 -3.862 17.164 1.00 83.50 326 ARG A C 1
ATOM 2643 O O . ARG A 1 326 ? 12.427 -3.918 17.057 1.00 83.50 326 ARG A O 1
ATOM 2650 N N . GLY A 1 327 ? 10.590 -4.437 18.191 1.00 73.81 327 GLY A N 1
ATOM 2651 C CA . GLY A 1 327 ? 11.306 -5.099 19.290 1.00 73.81 327 GLY A CA 1
ATOM 2652 C C . GLY A 1 327 ? 12.321 -6.175 18.866 1.00 73.81 327 GLY A C 1
ATOM 2653 O O . GLY A 1 327 ? 13.201 -6.504 19.653 1.00 73.81 327 GLY A O 1
ATOM 2654 N N . GLN A 1 328 ? 12.222 -6.702 17.640 1.00 78.69 328 GLN A N 1
ATOM 2655 C CA . GLN A 1 328 ? 13.132 -7.718 17.100 1.00 78.69 328 GLN A CA 1
ATOM 2656 C C . GLN A 1 328 ? 14.051 -7.204 15.982 1.00 78.69 328 GLN A C 1
ATOM 2658 O O . GLN A 1 328 ? 14.875 -7.966 15.489 1.00 78.69 328 GLN A O 1
ATOM 2663 N N . ASN A 1 329 ? 13.938 -5.937 15.568 1.00 80.12 329 ASN A N 1
ATOM 2664 C CA . ASN A 1 329 ? 14.714 -5.349 14.474 1.00 80.12 329 ASN A CA 1
ATOM 2665 C C . ASN A 1 329 ? 15.142 -3.901 14.787 1.00 80.12 329 ASN A C 1
ATOM 2667 O O . ASN A 1 329 ? 14.742 -3.297 15.774 1.00 80.12 329 ASN A O 1
ATOM 2671 N N . ALA A 1 330 ? 16.007 -3.329 13.952 1.00 75.81 330 ALA A N 1
ATOM 2672 C CA . ALA A 1 330 ? 16.536 -1.980 14.163 1.00 75.81 330 ALA A CA 1
ATOM 2673 C C . ALA A 1 330 ? 15.895 -0.948 13.222 1.00 75.81 330 ALA A C 1
ATOM 2675 O O . ALA A 1 330 ? 16.603 -0.068 12.736 1.00 75.81 330 ALA A O 1
ATOM 2676 N N . TYR A 1 331 ? 14.607 -1.097 12.891 1.00 83.44 331 TYR A N 1
ATOM 2677 C CA . TYR A 1 331 ? 13.959 -0.270 11.868 1.00 83.44 331 TYR A CA 1
ATOM 2678 C C . TYR A 1 331 ? 13.469 1.073 12.398 1.00 83.44 331 TYR A C 1
ATOM 2680 O O . TYR A 1 331 ? 13.028 1.191 13.542 1.00 83.44 331 TYR A O 1
ATOM 2688 N N . ASP A 1 332 ? 13.520 2.081 11.534 1.00 83.25 332 ASP A N 1
ATOM 2689 C CA . ASP A 1 332 ? 13.036 3.423 11.835 1.00 83.25 332 ASP A CA 1
ATOM 2690 C C . ASP A 1 332 ? 11.518 3.464 11.625 1.00 83.25 332 ASP A C 1
ATOM 2692 O O . ASP A 1 332 ? 11.018 3.130 10.551 1.00 83.25 332 ASP A O 1
ATOM 2696 N N . ILE A 1 333 ? 10.768 3.842 12.662 1.00 83.38 333 ILE A N 1
ATOM 2697 C CA . ILE A 1 333 ? 9.319 4.033 12.546 1.00 83.38 333 ILE A CA 1
ATOM 2698 C C . ILE A 1 333 ? 9.094 5.424 11.967 1.00 83.38 333 ILE A C 1
ATOM 2700 O O . ILE A 1 333 ? 9.573 6.413 12.517 1.00 83.38 333 ILE A O 1
ATOM 2704 N N . ILE A 1 334 ? 8.382 5.487 10.849 1.00 84.19 334 ILE A N 1
ATOM 2705 C CA . ILE A 1 334 ? 8.025 6.732 10.187 1.00 84.19 334 ILE A CA 1
ATOM 2706 C C . ILE A 1 334 ? 6.675 7.187 10.737 1.00 84.19 334 ILE A C 1
ATOM 2708 O O . ILE A 1 334 ? 5.642 6.549 10.531 1.00 84.19 334 ILE A O 1
ATOM 2712 N N . GLU A 1 335 ? 6.716 8.285 11.488 1.00 74.56 335 GLU A N 1
ATOM 2713 C CA . GLU A 1 335 ? 5.565 8.859 12.195 1.00 74.56 335 GLU A CA 1
ATOM 2714 C C . GLU A 1 335 ? 4.896 10.005 11.424 1.00 74.56 335 GLU A C 1
ATOM 2716 O O . GLU A 1 335 ? 3.883 10.545 11.870 1.00 74.56 335 GLU A O 1
ATOM 2721 N N . SER A 1 336 ? 5.445 10.377 10.265 1.00 76.75 336 SER A N 1
ATOM 2722 C CA . SER A 1 336 ? 4.778 11.251 9.304 1.00 76.75 336 SER A CA 1
ATOM 2723 C C . SER A 1 336 ? 3.727 10.481 8.510 1.00 76.75 336 SER A C 1
ATOM 2725 O O . SER A 1 336 ? 3.865 9.279 8.288 1.00 76.75 336 SER A O 1
ATOM 2727 N N . GLU A 1 337 ? 2.703 11.191 8.049 1.00 75.50 337 GLU A N 1
ATOM 2728 C CA . GLU A 1 337 ? 1.734 10.656 7.093 1.00 75.50 337 GLU A CA 1
ATOM 2729 C C . GLU A 1 337 ? 2.434 10.364 5.762 1.00 75.50 337 GLU A C 1
ATOM 2731 O O . GLU A 1 337 ? 3.291 11.132 5.312 1.00 75.50 337 GLU A O 1
ATOM 2736 N N . ASP A 1 338 ? 2.095 9.231 5.160 1.00 66.44 338 ASP A N 1
ATOM 2737 C CA . ASP A 1 338 ? 2.577 8.840 3.838 1.00 66.44 338 ASP A CA 1
ATOM 2738 C C . ASP A 1 338 ? 1.604 9.415 2.799 1.00 66.44 338 ASP A C 1
ATOM 2740 O O . ASP A 1 338 ? 0.407 9.222 2.964 1.00 66.44 338 ASP A O 1
ATOM 2744 N N . PRO A 1 339 ? 2.023 10.184 1.781 1.00 60.47 339 PRO A N 1
ATOM 2745 C CA . PRO A 1 339 ? 1.078 10.827 0.866 1.00 60.47 339 PRO A CA 1
ATOM 2746 C C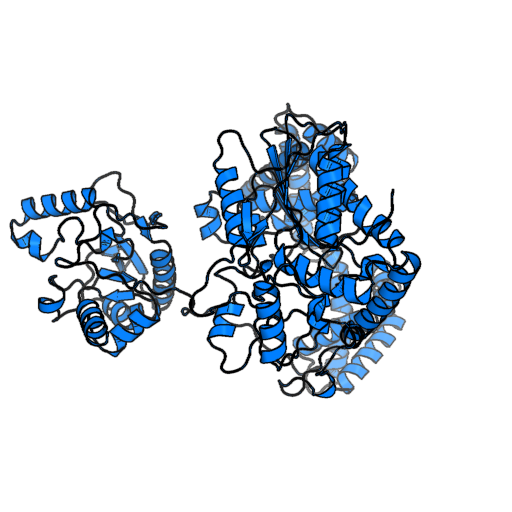 . PRO A 1 339 ? 0.114 9.835 0.186 1.00 60.47 339 PRO A C 1
ATOM 2748 O O . PRO A 1 339 ? 0.489 8.708 -0.132 1.00 60.47 339 PRO A O 1
ATOM 2751 N N . TYR A 1 340 ? -1.088 10.309 -0.179 1.00 59.47 340 TYR A N 1
ATOM 2752 C CA . TYR A 1 340 ? -2.098 9.608 -1.007 1.00 59.47 340 TYR A CA 1
ATOM 2753 C C . TYR A 1 340 ? -1.658 9.310 -2.457 1.00 59.47 340 TYR A C 1
ATOM 2755 O O . TYR A 1 340 ? -2.464 9.188 -3.376 1.00 59.47 340 TYR A O 1
ATOM 2763 N N . ALA A 1 341 ? -0.356 9.188 -2.676 1.00 67.69 341 ALA A N 1
ATOM 2764 C CA . ALA A 1 341 ? 0.232 8.717 -3.911 1.00 67.69 341 ALA A CA 1
ATOM 2765 C C . ALA A 1 341 ? 0.369 7.187 -3.941 1.00 67.69 341 ALA A C 1
ATOM 2767 O O . ALA A 1 341 ? 0.701 6.663 -4.999 1.00 67.69 341 ALA A O 1
ATOM 2768 N N . TYR A 1 342 ? 0.114 6.481 -2.827 1.00 83.69 342 TYR A N 1
ATOM 2769 C CA . TYR A 1 342 ? 0.360 5.042 -2.720 1.00 83.69 342 TYR A CA 1
ATOM 2770 C C . TYR A 1 342 ? -0.883 4.206 -2.390 1.00 83.69 342 TYR A C 1
ATOM 2772 O O . TYR A 1 342 ? -1.693 4.563 -1.535 1.00 83.69 342 TYR A O 1
ATOM 2780 N N . ILE A 1 343 ? -1.000 3.030 -3.013 1.00 84.19 343 ILE A N 1
ATOM 2781 C CA . ILE A 1 343 ? -2.086 2.061 -2.793 1.00 84.19 343 ILE A CA 1
ATOM 2782 C C . ILE A 1 343 ? -2.133 1.562 -1.348 1.00 84.19 343 ILE A C 1
ATOM 2784 O O . ILE A 1 343 ? -3.211 1.284 -0.820 1.00 84.19 343 ILE A O 1
ATOM 2788 N N . ASN A 1 344 ? -0.985 1.520 -0.664 1.00 88.62 344 ASN A N 1
ATOM 2789 C CA . ASN A 1 344 ? -0.944 1.109 0.731 1.00 88.62 344 ASN A CA 1
ATOM 2790 C C . ASN A 1 344 ? -1.772 2.034 1.633 1.00 88.62 344 ASN A C 1
ATOM 2792 O O . ASN A 1 344 ? -2.351 1.531 2.589 1.00 88.62 344 ASN A O 1
ATOM 2796 N N . GLU A 1 345 ? -1.914 3.328 1.324 1.00 83.50 345 GLU A N 1
ATOM 2797 C CA . GLU A 1 345 ? -2.749 4.240 2.123 1.00 83.50 345 GLU A CA 1
ATOM 2798 C C . GLU A 1 345 ? -4.233 3.882 2.058 1.00 83.50 345 GLU A C 1
ATOM 2800 O O . GLU A 1 345 ? -4.928 3.903 3.078 1.00 83.50 345 GLU A O 1
ATOM 2805 N N . PHE A 1 346 ? -4.709 3.447 0.887 1.00 76.88 346 PHE A N 1
ATOM 2806 C CA . PHE A 1 346 ? -6.081 2.965 0.723 1.00 76.88 346 PHE A CA 1
ATOM 2807 C C . PHE A 1 346 ? -6.346 1.753 1.616 1.00 76.88 346 PHE A C 1
ATOM 2809 O O . PHE A 1 346 ? -7.400 1.661 2.246 1.00 76.88 346 PHE A O 1
ATOM 2816 N N . PHE A 1 347 ? -5.384 0.834 1.706 1.00 86.75 347 PHE A N 1
ATOM 2817 C CA . PHE A 1 347 ? -5.487 -0.324 2.589 1.00 86.75 347 PHE A CA 1
ATOM 2818 C C . PHE A 1 347 ? -5.303 0.059 4.056 1.00 86.75 347 PHE A C 1
ATOM 2820 O O . PHE A 1 347 ? -5.977 -0.494 4.928 1.00 86.75 347 PHE A O 1
ATOM 2827 N N . ARG A 1 348 ? -4.397 1.002 4.338 1.00 89.00 348 ARG A N 1
ATOM 2828 C CA . ARG A 1 348 ? -3.993 1.375 5.692 1.00 89.00 348 ARG A CA 1
ATOM 2829 C C . ARG A 1 348 ? -5.129 1.989 6.454 1.00 89.00 348 ARG A C 1
ATOM 2831 O O . ARG A 1 348 ? -5.281 1.643 7.613 1.00 89.00 348 ARG A O 1
ATOM 2838 N N . LEU A 1 349 ? -5.964 2.806 5.831 1.00 82.81 349 LEU A N 1
ATOM 2839 C CA . LEU A 1 349 ? -7.153 3.328 6.499 1.00 82.81 349 LEU A CA 1
ATOM 2840 C C . LEU A 1 349 ? -8.198 2.237 6.760 1.00 82.81 349 LEU A C 1
ATOM 2842 O O . LEU A 1 349 ? -8.715 2.141 7.872 1.00 82.81 349 LEU A O 1
ATOM 2846 N N . ARG A 1 350 ? -8.454 1.373 5.772 1.00 81.19 350 ARG A N 1
ATOM 2847 C CA . ARG A 1 350 ? -9.626 0.481 5.748 1.00 81.19 350 ARG A CA 1
ATOM 2848 C C . ARG A 1 350 ? -9.484 -0.796 6.566 1.00 81.19 350 ARG A C 1
ATOM 2850 O O . ARG A 1 350 ? -10.445 -1.208 7.203 1.00 81.19 350 ARG A O 1
ATOM 2857 N N . TYR A 1 351 ? -8.314 -1.433 6.551 1.00 87.19 351 TYR A N 1
ATOM 2858 C CA . TYR A 1 351 ? -8.196 -2.822 7.005 1.00 87.19 351 TYR A CA 1
ATOM 2859 C C . TYR A 1 351 ? -7.231 -2.973 8.174 1.00 87.19 351 TYR A C 1
ATOM 2861 O O . TYR A 1 351 ? -6.072 -2.569 8.065 1.00 87.19 351 TYR A O 1
ATOM 2869 N N . GLY A 1 352 ? -7.721 -3.565 9.269 1.00 88.69 352 GLY A N 1
ATOM 2870 C CA . GLY A 1 352 ? -6.941 -4.047 10.414 1.00 88.69 352 GLY A CA 1
ATOM 2871 C C . GLY A 1 352 ? -5.851 -3.108 10.929 1.00 88.69 352 GLY A C 1
ATOM 2872 O O . GLY A 1 352 ? -5.916 -1.895 10.772 1.00 88.69 352 GLY A O 1
ATOM 2873 N N . ILE A 1 353 ? -4.818 -3.675 11.538 1.00 94.25 353 ILE A N 1
ATOM 2874 C CA . ILE A 1 353 ? -3.522 -3.016 11.712 1.00 94.25 353 ILE A CA 1
ATOM 2875 C C . ILE A 1 353 ? -2.773 -3.083 10.384 1.00 94.25 353 ILE A C 1
ATOM 2877 O O . ILE A 1 353 ? -2.598 -4.165 9.832 1.00 94.25 353 ILE A O 1
ATOM 2881 N N . ASN A 1 354 ? -2.277 -1.962 9.876 1.00 93.75 354 ASN A N 1
ATOM 2882 C CA . ASN A 1 354 ? -1.557 -1.948 8.605 1.00 93.75 354 ASN A CA 1
ATOM 2883 C C . ASN A 1 354 ? -0.222 -1.233 8.755 1.00 93.75 354 ASN A C 1
ATOM 2885 O O . ASN A 1 354 ? -0.176 -0.023 8.989 1.00 93.75 354 ASN A O 1
ATOM 2889 N N . ILE A 1 355 ? 0.852 -2.007 8.612 1.00 89.75 355 ILE A N 1
ATOM 2890 C CA . ILE A 1 355 ? 2.217 -1.496 8.623 1.00 89.75 355 ILE A CA 1
ATOM 2891 C C . ILE A 1 355 ? 2.917 -1.922 7.334 1.00 89.75 355 ILE A C 1
ATOM 2893 O O . ILE A 1 355 ? 2.951 -3.102 6.977 1.00 89.75 355 ILE A O 1
ATOM 2897 N N . GLN A 1 356 ? 3.489 -0.948 6.636 1.00 92.62 356 GLN A N 1
ATOM 2898 C CA . GLN A 1 356 ? 4.358 -1.193 5.495 1.00 92.62 356 GLN A CA 1
ATOM 2899 C C . GLN A 1 356 ? 5.795 -1.288 5.995 1.00 92.62 356 GLN A C 1
ATOM 2901 O O . GLN A 1 356 ? 6.305 -0.358 6.622 1.00 92.62 356 GLN A O 1
ATOM 2906 N N . VAL A 1 357 ? 6.445 -2.417 5.728 1.00 92.50 357 VAL A N 1
ATOM 2907 C CA . VAL A 1 357 ? 7.792 -2.712 6.225 1.00 92.50 357 VAL A CA 1
ATOM 2908 C C . VAL A 1 357 ? 8.770 -2.667 5.060 1.00 92.50 357 VAL A C 1
ATOM 2910 O O . VAL A 1 357 ? 8.769 -3.559 4.217 1.00 92.50 357 VAL A O 1
ATOM 2913 N N . GLU A 1 358 ? 9.638 -1.660 5.030 1.00 91.19 358 GLU A N 1
ATOM 2914 C CA . GLU A 1 358 ? 10.760 -1.598 4.095 1.00 91.19 358 GLU A CA 1
ATOM 2915 C C . GLU A 1 358 ? 11.936 -2.405 4.641 1.00 91.19 358 GLU A C 1
ATOM 2917 O O . GLU A 1 358 ? 12.725 -1.936 5.467 1.00 91.19 358 GLU A O 1
ATOM 2922 N N . LEU A 1 359 ? 12.060 -3.641 4.168 1.00 89.62 359 LEU A N 1
ATOM 2923 C CA . LEU A 1 359 ? 13.117 -4.568 4.547 1.00 89.62 359 LEU A CA 1
ATOM 2924 C C . LEU A 1 359 ? 14.501 -4.020 4.202 1.00 89.62 359 LEU A C 1
ATOM 2926 O O . LEU A 1 359 ? 14.678 -3.337 3.202 1.00 89.62 359 LEU A O 1
ATOM 2930 N N . SER A 1 360 ? 15.498 -4.453 4.970 1.00 77.56 360 SER A N 1
ATOM 2931 C CA . SER A 1 360 ? 16.937 -4.295 4.721 1.00 77.56 360 SER A CA 1
ATOM 2932 C C . SER A 1 360 ? 17.479 -2.865 4.575 1.00 77.56 360 SER A C 1
ATOM 2934 O O . SER A 1 360 ? 17.003 -2.031 3.811 1.00 77.56 360 SER A O 1
ATOM 2936 N N . ARG A 1 361 ? 18.607 -2.608 5.242 1.00 68.56 361 ARG A N 1
ATOM 2937 C CA . ARG A 1 361 ? 19.403 -1.379 5.070 1.00 68.56 361 ARG A CA 1
ATOM 2938 C C . ARG A 1 361 ? 20.449 -1.482 3.953 1.00 68.56 361 ARG A C 1
ATOM 2940 O O . ARG A 1 361 ? 21.175 -0.521 3.716 1.00 68.56 361 ARG A O 1
ATOM 2947 N N . MET A 1 362 ? 20.545 -2.618 3.253 1.00 62.91 362 MET A N 1
ATOM 2948 C CA . MET A 1 362 ? 21.636 -2.877 2.294 1.00 62.91 362 MET A CA 1
ATOM 2949 C C . MET A 1 362 ? 21.497 -2.151 0.937 1.00 62.91 362 MET A C 1
ATOM 2951 O O . MET A 1 362 ? 22.355 -2.304 0.063 1.00 62.91 362 MET A O 1
ATOM 2955 N N . GLY A 1 363 ? 20.488 -1.285 0.784 1.00 59.56 363 GLY A N 1
ATOM 2956 C CA . GLY A 1 363 ? 20.263 -0.475 -0.417 1.00 59.56 363 GLY A CA 1
ATOM 2957 C C . GLY A 1 363 ? 19.516 -1.234 -1.518 1.00 59.56 363 GLY A C 1
ATOM 2958 O O . GLY A 1 363 ? 19.471 -2.459 -1.502 1.00 59.56 363 GLY A O 1
ATOM 2959 N N . SER A 1 364 ? 18.912 -0.494 -2.455 1.00 58.19 364 SER A N 1
ATOM 2960 C CA . SER A 1 364 ? 17.839 -0.901 -3.391 1.00 58.19 364 SER A CA 1
ATOM 2961 C C . SER A 1 364 ? 18.279 -1.807 -4.535 1.00 58.19 364 SER A C 1
ATOM 2963 O O . SER A 1 364 ? 17.895 -1.618 -5.684 1.00 58.19 364 SER A O 1
ATOM 2965 N N . ASN A 1 365 ? 19.156 -2.753 -4.241 1.00 75.31 365 ASN A N 1
ATOM 2966 C CA . ASN A 1 365 ? 19.747 -3.636 -5.218 1.00 75.31 365 ASN A CA 1
ATOM 2967 C C . ASN A 1 365 ? 19.006 -4.985 -5.217 1.00 75.31 365 ASN A C 1
ATOM 2969 O O . ASN A 1 365 ? 19.122 -5.707 -4.226 1.00 75.31 365 ASN A O 1
ATOM 2973 N N . PRO A 1 366 ? 18.359 -5.374 -6.328 1.00 79.75 366 PRO A N 1
ATOM 2974 C CA . PRO A 1 366 ? 17.644 -6.644 -6.431 1.00 79.75 366 PRO A CA 1
ATOM 2975 C C . PRO A 1 366 ? 18.505 -7.877 -6.119 1.00 79.75 366 PRO A C 1
ATOM 2977 O O . PRO A 1 366 ? 18.081 -8.742 -5.364 1.00 79.75 366 PRO A O 1
ATOM 2980 N N . ILE A 1 367 ? 19.746 -7.941 -6.620 1.00 85.88 367 ILE A N 1
ATOM 2981 C CA . ILE A 1 367 ? 20.657 -9.087 -6.405 1.00 85.88 367 ILE A CA 1
ATOM 2982 C C . ILE A 1 367 ? 21.746 -8.821 -5.358 1.00 85.88 367 ILE A C 1
ATOM 2984 O O . ILE A 1 367 ? 22.582 -9.674 -5.083 1.00 85.88 367 ILE A O 1
ATOM 2988 N N . GLY A 1 368 ? 21.747 -7.644 -4.735 1.00 80.62 368 GLY A N 1
ATOM 2989 C CA . GLY A 1 368 ? 22.716 -7.256 -3.702 1.00 80.62 368 GLY A CA 1
ATOM 2990 C C . GLY A 1 368 ? 22.693 -8.129 -2.456 1.00 80.62 368 GLY A C 1
ATOM 2991 O O . GLY A 1 368 ? 23.760 -8.466 -1.958 1.00 80.62 368 GLY A O 1
ATOM 2992 N N . PRO A 1 369 ? 21.517 -8.553 -1.976 1.00 84.94 369 PRO A N 1
ATOM 2993 C CA . PRO A 1 369 ? 21.406 -9.511 -0.881 1.00 84.94 369 PRO A CA 1
ATOM 2994 C C . PRO A 1 369 ? 22.140 -10.837 -1.123 1.00 84.94 369 PRO A C 1
ATOM 2996 O O . PRO A 1 369 ? 22.623 -11.435 -0.168 1.00 84.94 369 PRO A O 1
ATOM 2999 N N . LEU A 1 370 ? 22.323 -11.258 -2.382 1.00 88.25 370 LEU A N 1
ATOM 3000 C CA . LEU A 1 370 ? 23.132 -12.434 -2.729 1.00 88.25 370 LEU A CA 1
ATOM 3001 C C . LEU A 1 370 ? 24.645 -12.188 -2.575 1.00 88.25 370 LEU A C 1
ATOM 3003 O O . LEU A 1 370 ? 25.418 -13.133 -2.462 1.00 88.25 370 LEU A O 1
ATOM 3007 N N . ALA A 1 371 ? 25.095 -10.931 -2.555 1.00 86.19 371 ALA A N 1
ATOM 3008 C CA . ALA A 1 371 ? 26.507 -10.601 -2.372 1.00 86.19 371 ALA A CA 1
ATOM 3009 C C . ALA A 1 371 ? 26.996 -10.854 -0.933 1.00 86.19 371 ALA A C 1
ATOM 3011 O O . ALA A 1 371 ? 28.186 -11.114 -0.733 1.00 86.19 371 ALA A O 1
ATOM 3012 N N . ASP A 1 372 ? 26.090 -10.773 0.048 1.00 85.75 372 ASP A N 1
ATOM 3013 C CA . ASP A 1 372 ? 26.342 -11.056 1.465 1.00 85.75 372 ASP A CA 1
ATOM 3014 C C . ASP A 1 372 ? 25.103 -11.707 2.127 1.00 85.75 372 ASP A C 1
ATOM 3016 O O . ASP A 1 372 ? 24.350 -11.060 2.870 1.00 85.75 372 ASP A O 1
ATOM 3020 N N . PRO A 1 373 ? 24.853 -12.993 1.821 1.00 86.12 373 PRO A N 1
ATOM 3021 C CA . PRO A 1 373 ? 23.640 -13.684 2.245 1.00 86.12 373 PRO A CA 1
ATOM 3022 C C . PRO A 1 373 ? 23.586 -13.929 3.762 1.00 86.12 373 PRO A C 1
ATOM 3024 O O . PRO A 1 373 ? 22.492 -13.996 4.324 1.00 86.12 373 PRO A O 1
ATOM 3027 N N . ASP A 1 374 ? 24.733 -14.016 4.443 1.00 85.62 374 ASP A N 1
ATOM 3028 C CA . ASP A 1 374 ? 24.805 -14.228 5.897 1.00 85.62 374 ASP A CA 1
ATOM 3029 C C . ASP A 1 374 ? 24.382 -12.982 6.674 1.00 85.62 374 ASP A C 1
ATOM 3031 O O . ASP A 1 374 ? 23.565 -13.060 7.603 1.00 85.62 374 ASP A O 1
ATOM 3035 N N . THR A 1 375 ? 24.899 -11.819 6.269 1.00 82.62 375 THR A N 1
ATOM 3036 C CA . THR A 1 375 ? 24.484 -10.530 6.827 1.00 82.62 375 THR A CA 1
ATOM 3037 C C . THR A 1 375 ? 23.002 -10.298 6.560 1.00 82.62 375 THR A C 1
ATOM 3039 O O . THR A 1 375 ? 22.266 -9.895 7.464 1.00 82.62 375 THR A O 1
ATOM 3042 N N . PHE A 1 376 ? 22.527 -10.604 5.350 1.00 84.75 376 PHE A N 1
ATOM 3043 C CA . PHE A 1 376 ? 21.116 -10.446 5.014 1.00 84.75 376 PHE A CA 1
ATOM 3044 C C . PHE A 1 376 ? 20.203 -11.341 5.860 1.00 84.75 376 PHE A C 1
ATOM 3046 O O . PHE A 1 376 ? 19.224 -10.861 6.438 1.00 84.75 376 PHE A O 1
ATOM 3053 N N . GLU A 1 377 ? 20.539 -12.623 5.989 1.00 88.19 377 GLU A N 1
ATOM 3054 C CA . GLU A 1 377 ? 19.797 -13.574 6.816 1.00 88.19 377 GLU A CA 1
ATOM 3055 C C . GLU A 1 377 ? 19.727 -13.113 8.281 1.00 88.19 377 GLU A C 1
ATOM 3057 O O . GLU A 1 377 ? 18.665 -13.161 8.907 1.00 88.19 377 GLU A O 1
ATOM 3062 N N . THR A 1 378 ? 20.853 -12.644 8.824 1.00 85.00 378 THR A N 1
ATOM 3063 C CA . THR A 1 378 ? 20.993 -12.302 10.247 1.00 85.00 378 THR A CA 1
ATOM 3064 C C . THR A 1 378 ? 20.376 -10.952 10.599 1.00 85.00 378 THR A C 1
ATOM 3066 O O . THR A 1 378 ? 19.803 -10.812 11.675 1.00 85.00 378 THR A O 1
ATOM 3069 N N . ILE A 1 379 ? 20.471 -9.955 9.715 1.00 82.81 379 ILE A N 1
ATOM 3070 C CA . ILE A 1 379 ? 20.016 -8.580 9.987 1.00 82.81 379 ILE A CA 1
ATOM 3071 C C . ILE A 1 379 ? 18.608 -8.319 9.437 1.00 82.81 379 ILE A C 1
ATOM 3073 O O . ILE A 1 379 ? 17.896 -7.456 9.949 1.00 82.81 379 ILE A O 1
ATOM 3077 N N . THR A 1 380 ? 18.190 -9.043 8.395 1.00 86.88 380 THR A N 1
ATOM 3078 C CA . THR A 1 380 ? 16.894 -8.822 7.737 1.00 86.88 380 THR A CA 1
ATOM 3079 C C . THR A 1 380 ? 15.936 -9.979 7.985 1.00 86.88 380 THR A C 1
ATOM 3081 O O . THR A 1 380 ? 14.901 -9.767 8.609 1.00 86.88 380 THR A O 1
ATOM 3084 N N . VAL A 1 381 ? 16.254 -11.195 7.537 1.00 90.75 381 VAL A N 1
ATOM 3085 C CA . VAL A 1 381 ? 15.264 -12.289 7.511 1.00 90.75 381 VAL A CA 1
ATOM 3086 C C . VAL A 1 381 ? 14.862 -12.725 8.921 1.00 90.75 381 VAL A C 1
ATOM 3088 O O . VAL A 1 381 ? 13.699 -12.577 9.292 1.00 90.75 381 VAL A O 1
ATOM 3091 N N . LYS A 1 382 ? 15.808 -13.210 9.735 1.00 91.12 382 LYS A N 1
ATOM 3092 C CA . LYS A 1 382 ? 15.517 -13.745 11.080 1.00 91.12 382 LYS A CA 1
ATOM 3093 C C . LYS A 1 382 ? 14.841 -12.718 12.006 1.00 91.12 382 LYS A C 1
ATOM 3095 O O . LYS A 1 382 ? 13.787 -13.045 12.549 1.00 91.12 382 LYS A O 1
ATOM 3100 N N . PRO A 1 383 ? 15.349 -11.474 12.138 1.00 90.62 383 PRO A N 1
ATOM 3101 C CA . PRO A 1 383 ? 14.679 -10.401 12.879 1.00 90.62 383 PRO A CA 1
ATOM 3102 C C . PRO A 1 383 ? 13.214 -10.179 12.499 1.00 90.62 383 PRO A C 1
ATOM 3104 O O . PRO A 1 383 ? 12.369 -10.017 13.375 1.00 90.62 383 PRO A O 1
ATOM 3107 N N . ASN A 1 384 ? 12.891 -10.180 11.201 1.00 93.38 384 ASN A N 1
ATOM 3108 C CA . ASN A 1 384 ? 11.524 -9.933 10.740 1.00 93.38 384 ASN A CA 1
ATOM 3109 C C . ASN A 1 384 ? 10.609 -11.154 10.918 1.00 93.38 384 ASN A C 1
ATOM 3111 O O . ASN A 1 384 ? 9.424 -10.974 11.194 1.00 93.38 384 ASN A O 1
ATOM 3115 N N . LEU A 1 385 ? 11.141 -12.380 10.827 1.00 95.12 385 LEU A N 1
ATOM 3116 C CA . LEU A 1 385 ? 10.397 -13.595 11.184 1.00 95.12 385 LEU A CA 1
ATOM 3117 C C . LEU A 1 385 ? 10.010 -13.583 12.670 1.00 95.12 385 LEU A C 1
ATOM 3119 O O . LEU A 1 385 ? 8.851 -13.822 13.013 1.00 95.12 385 LEU A O 1
ATOM 3123 N N . GLU A 1 386 ? 10.954 -13.248 13.555 1.00 92.44 386 GLU A N 1
ATOM 3124 C CA . GLU A 1 386 ? 10.670 -13.098 14.987 1.00 92.44 386 GLU A CA 1
ATOM 3125 C C . GLU A 1 386 ? 9.712 -11.936 15.262 1.00 92.44 386 GLU A C 1
ATOM 3127 O O . GLU A 1 386 ? 8.791 -12.085 16.064 1.00 92.44 386 GLU A O 1
ATOM 3132 N N . ALA A 1 387 ? 9.871 -10.801 14.574 1.00 92.56 387 ALA A N 1
ATOM 3133 C CA . ALA A 1 387 ? 8.966 -9.660 14.696 1.00 92.56 387 ALA A CA 1
ATOM 3134 C C . ALA A 1 387 ? 7.519 -10.034 14.345 1.00 92.56 387 ALA A C 1
ATOM 3136 O O . ALA A 1 387 ? 6.602 -9.709 15.101 1.00 92.56 387 ALA A O 1
ATOM 3137 N N . PHE A 1 388 ? 7.313 -10.766 13.246 1.00 95.69 388 PHE A N 1
ATOM 3138 C CA . PHE A 1 388 ? 5.988 -11.221 12.831 1.00 95.69 388 PHE A CA 1
ATOM 3139 C C . PHE A 1 388 ? 5.389 -12.213 13.835 1.00 95.69 388 PHE A C 1
ATOM 3141 O O . PHE A 1 388 ? 4.258 -12.027 14.283 1.00 95.69 388 PHE A O 1
ATOM 3148 N N . LYS A 1 389 ? 6.150 -13.225 14.277 1.00 93.25 389 LYS A N 1
ATOM 3149 C CA . LYS A 1 389 ? 5.691 -14.154 15.329 1.00 93.25 389 LYS A CA 1
ATOM 3150 C C . LYS A 1 389 ? 5.332 -13.417 16.619 1.00 93.25 389 LYS A C 1
ATOM 3152 O O . LYS A 1 389 ? 4.319 -13.725 17.247 1.00 93.25 389 LYS A O 1
ATOM 3157 N N . ASN A 1 390 ? 6.142 -12.430 17.004 1.00 88.50 390 ASN A N 1
ATOM 3158 C CA . ASN A 1 390 ? 5.897 -11.603 18.178 1.00 88.50 390 ASN A CA 1
ATOM 3159 C C . ASN A 1 390 ? 4.620 -10.768 18.021 1.00 88.50 390 ASN A C 1
ATOM 3161 O O . ASN A 1 390 ? 3.845 -10.681 18.970 1.00 88.50 390 ASN A O 1
ATOM 3165 N N . PHE A 1 391 ? 4.360 -10.210 16.838 1.00 92.06 391 PHE A N 1
ATOM 3166 C CA . PHE A 1 391 ? 3.105 -9.519 16.548 1.00 92.06 391 PHE A CA 1
ATOM 3167 C C . PHE A 1 391 ? 1.898 -10.445 16.738 1.00 92.06 391 PHE A C 1
ATOM 3169 O O . PHE A 1 391 ? 1.029 -10.137 17.550 1.00 92.06 391 PHE A O 1
ATOM 3176 N N . VAL A 1 392 ? 1.883 -11.609 16.074 1.00 91.88 392 VAL A N 1
ATOM 3177 C CA . VAL A 1 392 ? 0.763 -12.568 16.157 1.00 91.88 392 VAL A CA 1
ATOM 3178 C C . VAL A 1 392 ? 0.503 -12.973 17.608 1.00 91.88 392 VAL A C 1
ATOM 3180 O O . VAL A 1 392 ? -0.629 -12.915 18.080 1.00 91.88 392 VAL A O 1
ATOM 3183 N N . LYS A 1 393 ? 1.563 -13.305 18.355 1.00 88.25 393 LYS A N 1
ATOM 3184 C CA . LYS A 1 393 ? 1.478 -13.696 19.770 1.00 88.25 393 LYS A CA 1
ATOM 3185 C C . LYS A 1 393 ? 0.911 -12.595 20.675 1.00 88.25 393 LYS A C 1
ATOM 3187 O O . LYS A 1 393 ? 0.320 -12.906 21.706 1.00 88.25 393 LYS A O 1
ATOM 3192 N N . ASN A 1 394 ? 1.129 -11.324 20.339 1.00 84.81 394 ASN A N 1
ATOM 3193 C CA . ASN A 1 394 ? 0.740 -10.185 21.172 1.00 84.81 394 ASN A CA 1
ATOM 3194 C C . ASN A 1 394 ? -0.448 -9.397 20.599 1.00 84.81 394 ASN A C 1
ATOM 3196 O O . ASN A 1 394 ? -0.729 -8.316 21.106 1.00 84.81 394 ASN A O 1
ATOM 3200 N N . TYR A 1 395 ? -1.163 -9.912 19.596 1.00 89.38 395 TYR A N 1
ATOM 3201 C CA . TYR A 1 395 ? -2.262 -9.185 18.953 1.00 89.38 395 TYR A CA 1
ATOM 3202 C C . TYR A 1 395 ? -3.333 -8.704 19.949 1.00 89.38 395 TYR A C 1
ATOM 3204 O O . TYR A 1 395 ? -3.649 -7.517 19.989 1.00 89.38 395 TYR A O 1
ATOM 3212 N N . ASP A 1 396 ? -3.837 -9.593 20.812 1.00 85.38 396 ASP A N 1
ATOM 3213 C CA . ASP A 1 396 ? -4.858 -9.219 21.802 1.00 85.38 396 ASP A CA 1
ATOM 3214 C C . ASP A 1 396 ? -4.324 -8.161 22.789 1.00 85.38 396 ASP A C 1
ATOM 3216 O O . ASP A 1 396 ? -5.025 -7.213 23.135 1.00 85.38 396 ASP A O 1
ATOM 3220 N N . PHE A 1 397 ? -3.048 -8.268 23.185 1.00 81.31 397 PHE A N 1
ATOM 3221 C CA . PHE A 1 397 ? -2.388 -7.256 24.015 1.00 81.31 397 PHE A CA 1
ATOM 3222 C C . PHE A 1 397 ? -2.315 -5.900 23.303 1.00 81.31 397 PHE A C 1
ATOM 3224 O O . PHE A 1 397 ? -2.614 -4.883 23.921 1.00 81.31 397 PHE A O 1
ATOM 3231 N N . ILE A 1 398 ? -1.962 -5.872 22.014 1.00 83.81 398 ILE A N 1
ATOM 3232 C CA . ILE A 1 398 ? -1.916 -4.642 21.211 1.00 83.81 398 ILE A CA 1
ATOM 3233 C C . ILE A 1 398 ? -3.292 -3.965 21.205 1.00 83.81 398 ILE A C 1
ATOM 3235 O O . ILE A 1 398 ? -3.379 -2.765 21.459 1.00 83.81 398 ILE A O 1
ATOM 3239 N N . LYS A 1 399 ? -4.370 -4.725 20.972 1.00 85.06 399 LYS A N 1
ATOM 3240 C CA . LYS A 1 399 ? -5.745 -4.195 20.928 1.00 85.06 399 LYS A CA 1
ATOM 3241 C C . LYS A 1 399 ? -6.219 -3.680 22.285 1.00 85.06 399 LYS A C 1
ATOM 3243 O O . LYS A 1 399 ? -6.780 -2.584 22.364 1.00 85.06 399 LYS A O 1
ATOM 3248 N N . ASN A 1 400 ? -5.955 -4.432 23.351 1.00 77.75 400 ASN A N 1
ATOM 3249 C CA . ASN A 1 400 ? -6.277 -4.014 24.714 1.00 77.75 400 ASN A CA 1
ATOM 3250 C C . ASN A 1 400 ? -5.507 -2.750 25.095 1.00 77.75 400 ASN A C 1
ATOM 3252 O O . ASN A 1 400 ? -6.078 -1.821 25.662 1.00 77.75 400 ASN A O 1
ATOM 3256 N N . TYR A 1 401 ? -4.223 -2.692 24.741 1.00 75.31 401 TYR A N 1
ATOM 3257 C CA . TYR A 1 401 ? -3.391 -1.540 25.037 1.00 75.31 401 TYR A CA 1
ATOM 3258 C C . TYR A 1 401 ? -3.838 -0.305 24.256 1.00 75.31 401 TYR A C 1
ATOM 3260 O O . TYR A 1 401 ? -3.976 0.762 24.845 1.00 75.31 401 TYR A O 1
ATOM 3268 N N . ALA A 1 402 ? -4.162 -0.451 22.971 1.00 79.56 402 ALA A N 1
ATOM 3269 C CA . ALA A 1 402 ? -4.690 0.645 22.167 1.00 79.56 402 ALA A CA 1
ATOM 3270 C C . ALA A 1 402 ? -6.013 1.194 22.719 1.00 79.56 402 ALA A C 1
ATOM 3272 O O . ALA A 1 402 ? -6.191 2.407 22.803 1.00 79.56 402 ALA A O 1
ATOM 3273 N N . THR A 1 403 ? -6.910 0.304 23.154 1.00 79.69 403 THR A N 1
ATOM 3274 C CA . THR A 1 403 ? -8.186 0.683 23.780 1.00 79.69 403 THR A CA 1
ATOM 3275 C C . THR A 1 403 ? -7.952 1.450 25.078 1.00 79.69 403 THR A C 1
ATOM 3277 O O . THR A 1 403 ? -8.493 2.538 25.245 1.00 79.69 403 THR A O 1
ATOM 3280 N N . PHE A 1 404 ? -7.071 0.946 25.948 1.00 76.12 404 PHE A N 1
ATOM 3281 C CA . PHE A 1 404 ? -6.682 1.633 27.181 1.00 76.12 404 PHE A CA 1
ATOM 3282 C C . PHE A 1 404 ? -6.121 3.038 26.910 1.00 76.12 404 PHE A C 1
ATOM 3284 O O . PHE A 1 404 ? -6.502 3.991 27.585 1.00 76.12 404 PHE A O 1
ATOM 3291 N N . ILE A 1 405 ? -5.250 3.189 25.904 1.00 73.38 405 ILE A N 1
ATOM 3292 C CA . ILE A 1 405 ? -4.710 4.502 25.526 1.00 73.38 405 ILE A CA 1
ATOM 3293 C C . ILE A 1 405 ? -5.816 5.432 25.031 1.00 73.38 405 ILE A C 1
ATOM 3295 O O . ILE A 1 405 ? -5.857 6.584 25.453 1.00 73.38 405 ILE A O 1
ATOM 3299 N N . LYS A 1 406 ? -6.737 4.952 24.192 1.00 77.81 406 LYS A N 1
ATOM 3300 C CA . LYS A 1 406 ? -7.854 5.768 23.702 1.00 77.81 406 LYS A CA 1
ATOM 3301 C C . LYS A 1 406 ? -8.760 6.248 24.841 1.00 77.81 406 LYS A C 1
ATOM 3303 O O . LYS A 1 406 ? -9.077 7.431 24.902 1.00 77.81 406 LYS A O 1
ATOM 3308 N N . GLU A 1 407 ? -9.125 5.361 25.763 1.00 76.25 407 GLU A N 1
ATOM 3309 C CA . GLU A 1 407 ? -9.950 5.704 26.931 1.00 76.25 407 GLU A CA 1
ATOM 3310 C C . GLU A 1 407 ? -9.254 6.721 27.844 1.00 76.25 407 GLU A C 1
ATOM 3312 O O . GLU A 1 407 ? -9.884 7.661 28.328 1.00 76.25 407 GLU A O 1
ATOM 3317 N N . LEU A 1 408 ? -7.939 6.583 28.036 1.00 70.50 408 LEU A N 1
ATOM 3318 C CA . LEU A 1 408 ? -7.140 7.536 28.804 1.00 70.50 408 LEU A CA 1
ATOM 3319 C C . LEU A 1 408 ? -7.141 8.935 28.166 1.00 70.50 408 LEU A C 1
ATOM 3321 O O . LEU A 1 408 ? -7.249 9.933 28.875 1.00 70.50 408 LEU A O 1
ATOM 3325 N N . VAL A 1 409 ? -7.055 9.015 26.836 1.00 71.25 409 VAL A N 1
ATOM 3326 C CA . VAL A 1 409 ? -7.117 10.281 26.078 1.00 71.25 409 VAL A CA 1
ATOM 3327 C C . VAL A 1 409 ? -8.472 10.942 26.254 1.00 71.25 409 VAL A C 1
ATOM 3329 O O . VAL A 1 409 ? -8.544 12.144 26.510 1.00 71.25 409 VAL A O 1
ATOM 3332 N N . ASP A 1 410 ? -9.541 10.158 26.138 1.00 78.38 410 ASP A N 1
ATOM 3333 C CA . ASP A 1 410 ? -10.906 10.653 26.286 1.00 78.38 410 ASP A CA 1
ATOM 3334 C C . ASP A 1 410 ? -11.154 11.184 27.703 1.00 78.38 410 ASP A C 1
ATOM 3336 O O . ASP A 1 410 ? -11.816 12.209 27.866 1.00 78.38 410 ASP A O 1
ATOM 3340 N N . GLU A 1 411 ? -10.575 10.550 28.727 1.00 71.88 411 GLU A N 1
ATOM 3341 C CA . GLU A 1 411 ? -10.637 11.044 30.105 1.00 71.88 411 GLU A CA 1
ATOM 3342 C C . GLU A 1 411 ? -9.864 12.360 30.285 1.00 71.88 411 GLU A C 1
ATOM 3344 O O . GLU A 1 411 ? -10.383 13.301 30.886 1.00 71.88 411 GLU A O 1
ATOM 3349 N N . ILE A 1 412 ? -8.657 12.474 29.718 1.00 66.31 412 ILE A N 1
ATOM 3350 C CA . ILE A 1 412 ? -7.852 13.709 29.758 1.00 66.31 412 ILE A CA 1
ATOM 3351 C C . ILE A 1 412 ? -8.593 14.864 29.075 1.00 66.31 412 ILE A C 1
ATOM 3353 O O . ILE A 1 412 ? -8.633 15.974 29.608 1.00 66.31 412 ILE A O 1
ATOM 3357 N N . ARG A 1 413 ? -9.242 14.611 27.934 1.00 74.94 413 ARG A N 1
ATOM 3358 C CA . ARG A 1 413 ? -9.963 15.637 27.163 1.00 74.94 413 ARG A CA 1
ATOM 3359 C C . ARG A 1 413 ? -11.173 16.234 27.870 1.00 74.94 413 ARG A C 1
ATOM 3361 O O . ARG A 1 413 ? -11.592 17.329 27.502 1.00 74.94 413 ARG A O 1
ATOM 3368 N N . LYS A 1 414 ? -11.712 15.575 28.901 1.00 77.56 414 LYS A N 1
ATOM 3369 C CA . LYS A 1 414 ? -12.773 16.162 29.739 1.00 77.56 414 LYS A CA 1
ATOM 3370 C C . LYS A 1 414 ? -12.299 17.417 30.472 1.00 77.56 414 LYS A C 1
ATOM 3372 O O . LYS A 1 414 ? -13.100 18.322 30.686 1.00 77.56 414 LYS A O 1
ATOM 3377 N N . GLU A 1 415 ? -11.020 17.468 30.842 1.00 68.56 415 GLU A N 1
ATOM 3378 C CA . GLU A 1 415 ? -10.402 18.606 31.539 1.00 68.56 415 GLU A CA 1
ATOM 3379 C C . GLU A 1 415 ? -9.494 19.435 30.614 1.00 68.56 415 GLU A C 1
ATOM 3381 O O . GLU A 1 415 ? -9.368 20.643 30.803 1.00 68.56 415 GLU A O 1
ATOM 3386 N N . HIS A 1 416 ? -8.928 18.819 29.570 1.00 66.69 416 HIS A N 1
ATOM 3387 C CA . HIS A 1 416 ? -8.047 19.456 28.587 1.00 66.69 416 HIS A CA 1
ATOM 3388 C C . HIS A 1 416 ? -8.533 19.202 27.144 1.00 66.69 416 HIS A C 1
ATOM 3390 O O . HIS A 1 416 ? -7.979 18.341 26.454 1.00 66.69 416 HIS A O 1
ATOM 3396 N N . PRO A 1 417 ? -9.554 19.935 26.654 1.00 72.69 417 PRO A N 1
ATOM 3397 C CA . PRO A 1 417 ? -10.198 19.660 25.361 1.00 72.69 417 PRO A CA 1
ATOM 3398 C C . PRO A 1 417 ? -9.258 19.677 24.147 1.00 72.69 417 PRO A C 1
ATOM 3400 O O . PRO A 1 417 ? -9.492 18.948 23.187 1.00 72.69 417 PRO A O 1
ATOM 3403 N N . ASP A 1 418 ? -8.180 20.462 24.208 1.00 69.81 418 ASP A N 1
ATOM 3404 C CA . ASP A 1 418 ? -7.205 20.623 23.122 1.00 69.81 418 ASP A CA 1
ATOM 3405 C C . ASP A 1 418 ? -6.095 19.550 23.125 1.00 69.81 418 ASP A C 1
ATOM 3407 O O . ASP A 1 418 ? -5.118 19.661 22.382 1.00 69.81 418 ASP A O 1
ATOM 3411 N N . PHE A 1 419 ? -6.194 18.518 23.974 1.00 64.12 419 PHE A N 1
ATOM 3412 C CA . PHE A 1 419 ? -5.173 17.474 24.065 1.00 64.12 419 PHE A CA 1
ATOM 3413 C C . PHE A 1 419 ? -5.076 16.668 22.757 1.00 64.12 419 PHE A C 1
ATOM 3415 O O . PHE A 1 419 ? -5.987 15.916 22.385 1.00 64.12 419 PHE A O 1
ATOM 3422 N N . ASP A 1 420 ? -3.944 16.823 22.067 1.00 68.75 420 ASP A N 1
ATOM 3423 C CA . ASP A 1 420 ? -3.615 16.078 20.854 1.00 68.75 420 ASP A CA 1
ATOM 3424 C C . ASP A 1 420 ? -3.148 14.660 21.205 1.00 68.75 420 ASP A C 1
ATOM 3426 O O . ASP A 1 420 ? -2.200 14.460 21.970 1.00 68.75 420 ASP A O 1
ATOM 3430 N N . ILE A 1 421 ? -3.802 13.670 20.598 1.00 65.19 421 ILE A N 1
ATOM 3431 C CA . ILE A 1 421 ? -3.472 12.250 20.721 1.00 65.19 421 ILE A CA 1
ATOM 3432 C C . ILE A 1 421 ? -2.009 11.961 20.365 1.00 65.19 421 ILE A C 1
ATOM 3434 O O . ILE A 1 421 ? -1.406 11.054 20.935 1.00 65.19 421 ILE A O 1
ATOM 3438 N N . LEU A 1 422 ? -1.409 12.744 19.466 1.00 65.12 422 LEU A N 1
ATOM 3439 C CA . LEU A 1 422 ? -0.018 12.562 19.046 1.00 65.12 422 LEU A CA 1
ATOM 3440 C C . LEU A 1 422 ? 0.980 12.780 20.193 1.00 65.12 422 LEU A C 1
ATOM 3442 O O . LEU A 1 422 ? 2.062 12.200 20.166 1.00 65.12 422 LEU A O 1
ATOM 3446 N N . ASN A 1 423 ? 0.594 13.521 21.237 1.00 56.03 423 ASN A N 1
ATOM 3447 C CA . ASN A 1 423 ? 1.429 13.771 22.413 1.00 56.03 423 ASN A CA 1
ATOM 3448 C C . ASN A 1 423 ? 1.404 12.623 23.433 1.00 56.03 423 ASN A C 1
ATOM 3450 O O . ASN A 1 423 ? 2.211 12.610 24.365 1.00 56.03 423 ASN A O 1
ATOM 3454 N N . ILE A 1 424 ? 0.487 11.652 23.305 1.00 53.69 424 ILE A N 1
ATOM 3455 C CA . ILE A 1 424 ? 0.336 10.631 24.346 1.00 53.69 424 ILE A CA 1
ATOM 3456 C C . ILE A 1 424 ? 1.454 9.586 24.325 1.00 53.69 424 ILE A C 1
ATOM 3458 O O . ILE A 1 424 ? 1.768 9.008 25.362 1.00 53.69 424 ILE A O 1
ATOM 3462 N N . TYR A 1 425 ? 2.102 9.356 23.184 1.00 55.09 425 TYR A N 1
ATOM 3463 C CA . TYR A 1 425 ? 3.133 8.321 23.066 1.00 55.09 425 TYR A CA 1
ATOM 3464 C C . TYR A 1 425 ? 4.406 8.666 23.838 1.00 55.09 425 TYR A C 1
ATOM 3466 O O . TYR A 1 425 ? 4.895 7.831 24.601 1.00 55.09 425 TYR A O 1
ATOM 3474 N N . ASP A 1 426 ? 4.886 9.906 23.716 1.00 52.66 426 ASP A N 1
ATOM 3475 C CA . ASP A 1 426 ? 6.020 10.407 24.499 1.00 52.66 426 ASP A CA 1
ATOM 3476 C C . ASP A 1 426 ? 5.711 10.395 25.998 1.00 52.66 426 ASP A C 1
ATOM 3478 O O . ASP A 1 426 ? 6.564 10.059 26.824 1.00 52.66 426 ASP A O 1
ATOM 3482 N N . LEU A 1 427 ? 4.462 10.701 26.350 1.00 48.22 427 LEU A N 1
ATOM 3483 C CA . LEU A 1 427 ? 3.969 10.704 27.720 1.00 48.22 427 LEU A CA 1
ATOM 3484 C C . LEU A 1 427 ? 3.930 9.290 28.320 1.00 48.22 427 LEU A C 1
ATOM 3486 O O . LEU A 1 427 ? 4.389 9.084 29.442 1.00 48.22 427 LEU A O 1
ATOM 3490 N N . ILE A 1 428 ? 3.463 8.297 27.565 1.00 51.47 428 ILE A N 1
ATOM 3491 C CA . ILE A 1 428 ? 3.444 6.884 27.967 1.00 51.47 428 ILE A CA 1
ATOM 3492 C C . ILE A 1 428 ? 4.864 6.329 28.108 1.00 51.47 428 ILE A C 1
ATOM 3494 O O . ILE A 1 428 ? 5.172 5.700 29.121 1.00 51.47 428 ILE A O 1
ATOM 3498 N N . ASP A 1 429 ? 5.742 6.580 27.133 1.00 54.16 429 ASP A N 1
ATOM 3499 C CA . ASP A 1 429 ? 7.142 6.136 27.179 1.00 54.16 429 ASP A CA 1
ATOM 3500 C C . ASP A 1 429 ? 7.888 6.798 28.353 1.00 54.16 429 ASP A C 1
ATOM 3502 O O . ASP A 1 429 ? 8.746 6.189 29.002 1.00 54.16 429 ASP A O 1
ATOM 3506 N N . ARG A 1 430 ? 7.542 8.044 28.691 1.00 49.56 430 ARG A N 1
ATOM 3507 C CA . ARG A 1 430 ? 8.050 8.742 29.878 1.00 49.56 430 ARG A CA 1
ATOM 3508 C C . ARG A 1 430 ? 7.525 8.130 31.179 1.00 49.56 430 ARG A C 1
ATOM 3510 O O . ARG A 1 430 ? 8.334 7.831 32.054 1.00 49.56 430 ARG A O 1
ATOM 3517 N N . ILE A 1 431 ? 6.225 7.847 31.284 1.00 46.75 431 ILE A N 1
ATOM 3518 C CA . ILE A 1 431 ? 5.628 7.156 32.443 1.00 46.75 431 ILE A CA 1
ATOM 3519 C C . ILE A 1 431 ? 6.256 5.770 32.633 1.00 46.75 431 ILE A C 1
ATOM 3521 O O . ILE A 1 431 ? 6.585 5.399 33.759 1.00 46.75 431 ILE A O 1
ATOM 3525 N N . GLY A 1 432 ? 6.481 5.031 31.544 1.00 48.91 432 GLY A N 1
ATOM 3526 C CA . GLY A 1 432 ? 7.134 3.724 31.566 1.00 48.91 432 GLY A CA 1
ATOM 3527 C C . GLY A 1 432 ? 8.571 3.774 32.084 1.00 48.91 432 GLY A C 1
ATOM 3528 O O . GLY A 1 432 ? 8.965 2.930 32.889 1.00 48.91 432 GLY A O 1
ATOM 3529 N N . ARG A 1 433 ? 9.347 4.788 31.678 1.00 55.97 433 ARG A N 1
ATOM 3530 C CA . ARG A 1 433 ? 10.720 5.007 32.169 1.00 55.97 433 ARG A CA 1
ATOM 3531 C C . ARG A 1 433 ? 10.767 5.410 33.638 1.00 55.97 433 ARG A C 1
ATOM 3533 O O . ARG A 1 433 ? 11.635 4.946 34.370 1.00 55.97 433 ARG A O 1
ATOM 3540 N N . GLU A 1 434 ? 9.860 6.280 34.059 1.00 48.12 434 GLU A N 1
ATOM 3541 C CA . GLU A 1 434 ? 9.879 6.869 35.400 1.00 48.12 434 GLU A CA 1
ATOM 3542 C C . GLU A 1 434 ? 9.197 5.975 36.447 1.00 48.12 434 GLU A C 1
ATOM 3544 O O . GLU A 1 434 ? 9.542 6.047 37.624 1.00 48.12 434 GLU A O 1
ATOM 3549 N N . ASN A 1 435 ? 8.288 5.083 36.030 1.00 51.78 435 ASN A N 1
ATOM 3550 C CA . ASN A 1 435 ? 7.613 4.114 36.900 1.00 51.78 435 ASN A CA 1
ATOM 3551 C C . ASN A 1 435 ? 7.602 2.691 36.294 1.00 51.78 435 ASN A C 1
ATOM 3553 O O . ASN A 1 435 ? 6.537 2.162 35.956 1.00 51.78 435 ASN A O 1
ATOM 3557 N N . PRO A 1 436 ? 8.764 2.013 36.192 1.00 53.59 436 PRO A N 1
ATOM 3558 C CA . PRO A 1 436 ? 8.878 0.732 35.485 1.00 53.59 436 PRO A CA 1
ATOM 3559 C C . PRO A 1 436 ? 8.049 -0.403 36.100 1.00 53.59 436 PRO A C 1
ATOM 3561 O O . PRO A 1 436 ? 7.530 -1.261 35.386 1.00 53.59 436 PRO A O 1
ATOM 3564 N N . SER A 1 437 ? 7.898 -0.416 37.428 1.00 55.72 437 SER A N 1
ATOM 3565 C CA . SER A 1 437 ? 7.099 -1.420 38.144 1.00 55.72 437 SER A CA 1
ATOM 3566 C C . SER A 1 437 ? 5.609 -1.295 37.828 1.00 55.72 437 SER A C 1
ATOM 3568 O O . SER A 1 437 ? 4.933 -2.299 37.613 1.00 55.72 437 SER A O 1
ATOM 3570 N N . LEU A 1 438 ? 5.109 -0.062 37.745 1.00 55.03 438 LEU A N 1
ATOM 3571 C CA . LEU A 1 438 ? 3.730 0.232 37.375 1.00 55.03 438 LEU A CA 1
ATOM 3572 C C . LEU A 1 438 ? 3.469 -0.122 35.910 1.00 55.03 438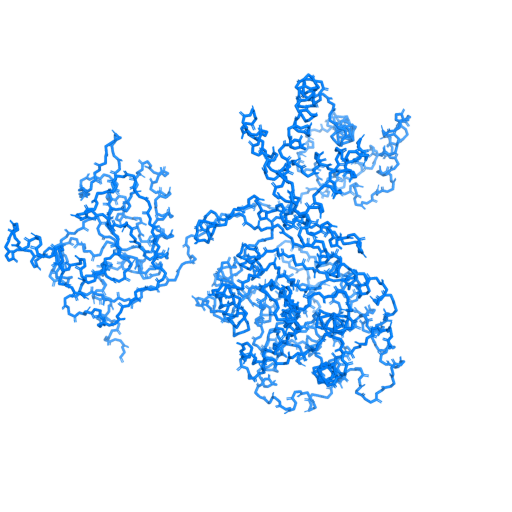 LEU A C 1
ATOM 3574 O O . LEU A 1 438 ? 2.458 -0.743 35.597 1.00 55.03 438 LEU A O 1
ATOM 3578 N N . TYR A 1 439 ? 4.404 0.223 35.027 1.00 60.88 439 TYR A N 1
ATOM 3579 C CA . TYR A 1 439 ? 4.332 -0.133 33.614 1.00 60.88 439 TYR A CA 1
ATOM 3580 C C . TYR A 1 439 ? 4.322 -1.653 33.405 1.00 60.88 439 TYR A C 1
ATOM 3582 O O . TYR A 1 439 ? 3.523 -2.166 32.628 1.00 60.88 439 TYR A O 1
ATOM 3590 N N . THR A 1 440 ? 5.135 -2.389 34.169 1.00 63.44 440 THR A N 1
ATOM 3591 C CA . THR A 1 440 ? 5.135 -3.861 34.162 1.00 63.44 440 THR A CA 1
ATOM 3592 C C . THR A 1 440 ? 3.784 -4.417 34.612 1.00 63.44 440 THR A C 1
ATOM 3594 O O . THR A 1 440 ? 3.213 -5.265 33.933 1.00 63.44 440 THR A O 1
ATOM 3597 N N . LYS A 1 441 ? 3.222 -3.889 35.706 1.00 64.06 441 LYS A N 1
ATOM 3598 C CA . LYS A 1 441 ? 1.913 -4.319 36.215 1.00 64.06 441 LYS A CA 1
ATOM 3599 C C . LYS A 1 441 ? 0.774 -4.024 35.229 1.00 64.06 441 LYS A C 1
ATOM 3601 O O . LYS A 1 441 ? -0.073 -4.880 35.008 1.00 64.06 441 LYS A O 1
ATOM 3606 N N . LEU A 1 442 ? 0.785 -2.855 34.583 1.00 64.12 442 LEU A N 1
ATOM 3607 C CA . LEU A 1 442 ? -0.151 -2.516 33.504 1.00 64.12 442 LEU A CA 1
ATOM 3608 C C . LEU A 1 442 ? -0.064 -3.535 32.364 1.00 64.12 442 LEU A C 1
ATOM 3610 O O . LEU A 1 442 ? -1.083 -4.022 31.884 1.00 64.12 442 LEU A O 1
ATOM 3614 N N . GLN A 1 443 ? 1.152 -3.872 31.933 1.00 66.00 443 GLN A N 1
ATOM 3615 C CA . GLN A 1 443 ? 1.350 -4.863 30.880 1.00 66.00 443 GLN A CA 1
ATOM 3616 C C . GLN A 1 443 ? 0.855 -6.255 31.289 1.00 66.00 443 GLN A C 1
ATOM 3618 O O . GLN A 1 443 ? 0.292 -6.956 30.452 1.00 66.00 443 GLN A O 1
ATOM 3623 N N . GLU A 1 444 ? 1.039 -6.662 32.546 1.00 69.44 444 GLU A N 1
ATOM 3624 C CA . GLU A 1 444 ? 0.502 -7.920 33.079 1.00 69.44 444 GLU A CA 1
ATOM 3625 C C . GLU A 1 444 ? -1.031 -7.928 33.090 1.00 69.44 444 GLU A C 1
ATOM 3627 O O . GLU A 1 444 ? -1.645 -8.914 32.685 1.00 69.44 444 GLU A O 1
ATOM 3632 N N . GLU A 1 445 ? -1.658 -6.824 33.495 1.00 66.75 445 GLU A N 1
ATOM 3633 C CA . GLU A 1 445 ? -3.116 -6.711 33.547 1.00 66.75 445 GLU A CA 1
ATOM 3634 C C . GLU A 1 445 ? -3.747 -6.654 32.150 1.00 66.75 445 GLU A C 1
ATOM 3636 O O . GLU A 1 445 ? -4.692 -7.393 31.890 1.00 66.75 445 GLU A O 1
ATOM 3641 N N . LEU A 1 446 ? -3.177 -5.893 31.207 1.00 65.75 446 LEU A N 1
ATOM 3642 C CA . LEU A 1 446 ? -3.652 -5.832 29.813 1.00 65.75 446 LEU A CA 1
ATOM 3643 C C . LEU A 1 446 ? -3.503 -7.161 29.056 1.00 65.75 446 LEU A C 1
ATOM 3645 O O . LEU A 1 446 ? -4.193 -7.391 28.059 1.00 65.75 446 LEU A O 1
ATOM 3649 N N . ARG A 1 447 ? -2.598 -8.037 29.510 1.00 69.25 447 ARG A N 1
ATOM 3650 C CA . ARG A 1 447 ? -2.440 -9.400 28.982 1.00 69.25 447 ARG A CA 1
ATOM 3651 C C . ARG A 1 447 ? -3.524 -10.362 29.484 1.00 69.25 447 ARG A C 1
ATOM 3653 O O . ARG A 1 447 ? -3.709 -11.407 28.862 1.00 69.25 447 ARG A O 1
ATOM 3660 N N . ASN A 1 448 ? -4.250 -10.026 30.552 1.00 63.31 448 ASN A N 1
ATOM 3661 C CA . ASN A 1 448 ? -5.335 -10.841 31.102 1.00 63.31 448 ASN A CA 1
ATOM 3662 C C . ASN A 1 448 ? -6.693 -10.394 30.523 1.00 63.31 448 ASN A C 1
ATOM 3664 O O . ASN A 1 448 ? -7.049 -9.223 30.587 1.00 63.31 448 ASN A O 1
ATOM 3668 N N . LYS A 1 449 ? -7.467 -11.328 29.949 1.00 52.66 449 LYS A N 1
ATOM 3669 C CA . LYS A 1 449 ? -8.664 -11.039 29.124 1.00 52.66 449 LYS A CA 1
ATOM 3670 C C . LYS A 1 449 ? -9.917 -10.554 29.888 1.00 52.66 449 LYS A C 1
ATOM 3672 O O . LYS A 1 449 ? -10.851 -10.100 29.237 1.00 52.66 449 LYS A O 1
ATOM 3677 N N . ASP A 1 450 ? -9.948 -10.627 31.223 1.00 44.75 450 ASP A N 1
ATOM 3678 C CA . ASP A 1 450 ? -11.210 -10.620 31.993 1.00 44.75 450 ASP A CA 1
ATOM 3679 C C . ASP A 1 450 ? -11.513 -9.372 32.849 1.00 44.75 450 ASP A C 1
ATOM 3681 O O . ASP A 1 450 ? -12.556 -9.336 33.503 1.00 44.75 450 ASP A O 1
ATOM 3685 N N . ASN A 1 451 ? -10.678 -8.327 32.873 1.00 42.94 451 ASN A N 1
ATOM 3686 C CA . ASN A 1 451 ? -10.898 -7.211 33.805 1.00 42.94 451 ASN A CA 1
ATOM 3687 C C . ASN A 1 451 ? -11.318 -5.903 33.125 1.00 42.94 451 ASN A C 1
ATOM 3689 O O . ASN A 1 451 ? -10.650 -5.382 32.237 1.00 42.94 451 ASN A O 1
ATOM 3693 N N . HIS A 1 452 ? -12.416 -5.319 33.621 1.00 50.75 452 HIS A N 1
ATOM 3694 C CA . HIS A 1 452 ? -12.704 -3.896 33.448 1.00 50.75 452 HIS A CA 1
ATOM 3695 C C . HIS A 1 452 ? -11.564 -3.086 34.089 1.00 50.75 452 HIS A C 1
ATOM 3697 O O . HIS A 1 452 ? -11.475 -2.947 35.314 1.00 50.75 452 HIS A O 1
ATOM 3703 N N . ASN A 1 453 ? -10.690 -2.535 33.249 1.00 52.25 453 ASN A N 1
ATOM 3704 C CA . ASN A 1 453 ? -9.485 -1.798 33.643 1.00 52.25 453 ASN A CA 1
ATOM 3705 C C . ASN A 1 453 ? -9.774 -0.397 34.209 1.00 52.25 453 ASN A C 1
ATOM 3707 O O . ASN A 1 453 ? -8.861 0.406 34.362 1.00 52.25 453 ASN A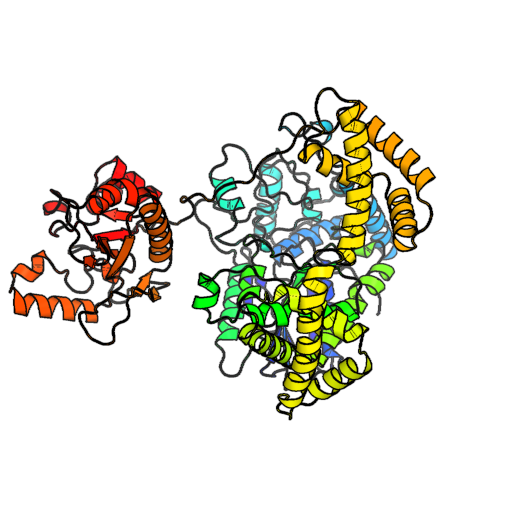 O 1
ATOM 3711 N N . ALA A 1 454 ? -11.026 -0.099 34.573 1.00 49.16 454 ALA A N 1
ATOM 3712 C CA . ALA A 1 454 ? -11.448 1.197 35.102 1.00 49.16 454 ALA A CA 1
ATOM 3713 C C . ALA A 1 454 ? -10.592 1.661 36.295 1.00 49.16 454 ALA A C 1
ATOM 3715 O O . ALA A 1 454 ? -10.239 2.828 36.386 1.00 49.16 454 ALA A O 1
ATOM 3716 N N . HIS A 1 455 ? -10.192 0.739 37.175 1.00 51.00 455 HIS A N 1
ATOM 3717 C CA . HIS A 1 455 ? -9.332 1.038 38.322 1.00 51.00 455 HIS A CA 1
ATOM 3718 C C . HIS A 1 455 ? -7.894 1.417 37.920 1.00 51.00 455 HIS A C 1
ATOM 3720 O O . HIS A 1 455 ? -7.296 2.300 38.533 1.00 51.00 455 HIS A O 1
ATOM 3726 N N . VAL A 1 456 ? -7.357 0.793 36.868 1.00 51.69 456 VAL A N 1
ATOM 3727 C CA . VAL A 1 456 ? -6.048 1.121 36.284 1.00 51.69 456 VAL A CA 1
ATOM 3728 C C . VAL A 1 456 ? -6.108 2.473 35.598 1.00 51.69 456 VAL A C 1
ATOM 3730 O O . VAL A 1 456 ? -5.240 3.308 35.827 1.00 51.69 456 VAL A O 1
ATOM 3733 N N . ILE A 1 457 ? -7.163 2.714 34.817 1.00 49.72 457 ILE A N 1
ATOM 3734 C CA . ILE A 1 457 ? -7.408 3.984 34.132 1.00 49.72 457 ILE A CA 1
ATOM 3735 C C . ILE A 1 457 ? -7.516 5.108 35.153 1.00 49.72 457 ILE A C 1
ATOM 3737 O O . ILE A 1 457 ? -6.782 6.078 35.038 1.00 49.72 457 ILE A O 1
ATOM 3741 N N . SER A 1 458 ? -8.339 4.964 36.195 1.00 48.12 458 SER A N 1
ATOM 3742 C CA . SER A 1 458 ? -8.464 5.978 37.248 1.00 48.12 458 SER A CA 1
ATOM 3743 C C . SER A 1 458 ? -7.143 6.244 37.975 1.00 48.12 458 SER A C 1
ATOM 3745 O O . SER A 1 458 ? -6.854 7.392 38.292 1.00 48.12 458 SER A O 1
ATOM 3747 N N . TYR A 1 459 ? -6.319 5.220 38.215 1.00 51.91 459 TYR A N 1
ATOM 3748 C CA . TYR A 1 459 ? -5.029 5.383 38.892 1.00 51.91 459 TYR A CA 1
ATOM 3749 C C . TYR A 1 459 ? -3.963 6.040 38.000 1.00 51.91 459 TYR A C 1
ATOM 3751 O O . TYR A 1 459 ? -3.274 6.961 38.436 1.00 51.91 459 TYR A O 1
ATOM 3759 N N . PHE A 1 460 ? -3.848 5.617 36.736 1.00 51.06 460 PHE A N 1
ATOM 3760 C CA . PHE A 1 460 ? -2.971 6.265 35.757 1.00 51.06 460 PHE A CA 1
ATOM 3761 C C . PHE A 1 460 ? -3.425 7.690 35.464 1.00 51.06 460 PHE A C 1
ATOM 3763 O O . PHE A 1 460 ? -2.586 8.580 35.415 1.00 51.06 460 PHE A O 1
ATOM 3770 N N . TYR A 1 461 ? -4.733 7.916 35.340 1.00 51.59 461 TYR A N 1
ATOM 3771 C CA . TYR A 1 461 ? -5.329 9.240 35.218 1.00 51.59 461 TYR A CA 1
ATOM 3772 C C . TYR A 1 461 ? -5.004 10.110 36.431 1.00 51.59 461 TYR A C 1
ATOM 3774 O O . TYR A 1 461 ? -4.614 11.251 36.248 1.00 51.59 461 TYR A O 1
ATOM 3782 N N . GLN A 1 462 ? -5.060 9.582 37.656 1.00 52.81 462 GLN A N 1
ATOM 3783 C CA . GLN A 1 462 ? -4.694 10.334 38.858 1.00 52.81 462 GLN A CA 1
ATOM 3784 C C . GLN A 1 462 ? -3.203 10.719 38.877 1.00 52.81 462 GLN A C 1
ATOM 3786 O O . GLN A 1 462 ? -2.878 11.866 39.172 1.00 52.81 462 GLN A O 1
ATOM 3791 N N . LEU A 1 463 ? -2.301 9.807 38.493 1.00 50.88 463 LEU A N 1
ATOM 3792 C CA . LEU A 1 463 ? -0.869 10.106 38.333 1.00 50.88 463 LEU A CA 1
ATOM 3793 C C . LEU A 1 463 ? -0.613 11.126 37.215 1.00 50.88 463 LEU A C 1
ATOM 3795 O O . LEU A 1 463 ? 0.232 12.007 37.355 1.00 50.88 463 LEU A O 1
ATOM 3799 N N . LEU A 1 464 ? -1.359 11.022 36.114 1.00 49.16 464 LEU A N 1
ATOM 3800 C CA . LEU A 1 464 ? -1.342 11.977 35.010 1.00 49.16 464 LEU A CA 1
ATOM 3801 C C . LEU A 1 464 ? -1.900 13.330 35.423 1.00 49.16 464 LEU A C 1
ATOM 3803 O O . LEU A 1 464 ? -1.316 14.328 35.050 1.00 49.16 464 LEU A O 1
ATOM 3807 N N . GLN A 1 465 ? -2.956 13.396 36.228 1.00 49.38 465 GLN A N 1
ATOM 3808 C CA . GLN A 1 465 ? -3.501 14.637 36.769 1.00 49.38 465 GLN A CA 1
ATOM 3809 C C . GLN A 1 465 ? -2.536 15.293 37.749 1.00 49.38 465 GLN A C 1
ATOM 3811 O O . GLN A 1 465 ? -2.374 16.506 37.712 1.00 49.38 465 GLN A O 1
ATOM 3816 N N . GLU A 1 466 ? -1.890 14.525 38.629 1.00 49.28 466 GLU A N 1
ATOM 3817 C CA . GLU A 1 466 ? -0.843 15.041 39.519 1.00 49.28 466 GLU A CA 1
ATOM 3818 C C . GLU A 1 466 ? 0.306 15.655 38.713 1.00 49.28 466 GLU A C 1
ATOM 3820 O O . GLU A 1 466 ? 0.854 16.679 39.119 1.00 49.28 466 GLU A O 1
ATOM 3825 N N . LYS A 1 467 ? 0.595 15.086 37.537 1.00 49.81 467 LYS A N 1
ATOM 3826 C CA . LYS A 1 467 ? 1.653 15.535 36.636 1.00 49.81 467 LYS A CA 1
ATOM 3827 C C . LYS A 1 467 ? 1.243 16.629 35.659 1.00 49.81 467 LYS A C 1
ATOM 3829 O O . LYS A 1 467 ? 2.044 17.496 35.395 1.00 49.81 467 LYS A O 1
ATOM 3834 N N . LEU A 1 468 ? -0.004 16.657 35.199 1.00 43.66 468 LEU A N 1
ATOM 3835 C CA . LEU A 1 468 ? -0.595 17.742 34.412 1.00 43.66 468 LEU A CA 1
ATOM 3836 C C . LEU A 1 468 ? -0.808 18.984 35.292 1.00 43.66 468 LEU A C 1
ATOM 3838 O O . LEU A 1 468 ? -0.613 20.104 34.836 1.00 43.66 468 LEU A O 1
ATOM 3842 N N . LYS A 1 469 ? -1.126 18.796 36.583 1.00 42.81 469 LYS A N 1
ATOM 3843 C CA . LYS A 1 469 ? -1.171 19.864 37.600 1.00 42.81 469 LYS A CA 1
ATOM 3844 C C . LYS A 1 469 ? 0.224 20.305 38.041 1.00 42.81 469 LYS A C 1
ATOM 3846 O O . LYS A 1 469 ? 0.406 21.490 38.329 1.00 42.81 469 LYS A O 1
ATOM 3851 N N . SER A 1 470 ? 1.205 19.394 38.105 1.00 41.16 470 SER A N 1
ATOM 3852 C CA . SER A 1 470 ? 2.607 19.794 38.270 1.00 41.16 470 SER A CA 1
ATOM 3853 C C . SER A 1 470 ? 3.088 20.527 37.030 1.00 41.16 470 SER A C 1
ATOM 3855 O O . SER A 1 470 ? 3.660 21.582 37.216 1.00 41.16 470 SER A O 1
ATOM 3857 N N . ASP A 1 471 ? 2.728 20.072 35.828 1.00 41.06 471 ASP A N 1
ATOM 3858 C CA . ASP A 1 471 ? 2.962 20.681 34.517 1.00 41.06 471 ASP A CA 1
ATOM 3859 C C . ASP A 1 471 ? 2.143 21.950 34.288 1.00 41.06 471 ASP A C 1
ATOM 3861 O O . ASP A 1 471 ? 2.448 22.630 33.337 1.00 41.06 471 ASP A O 1
ATOM 3865 N N . GLU A 1 472 ? 1.150 22.359 35.083 1.00 38.03 472 GLU A N 1
ATOM 3866 C CA . GLU A 1 472 ? 0.573 23.719 34.983 1.00 38.03 472 GLU A CA 1
ATOM 3867 C C . GLU A 1 472 ? 1.445 24.744 35.725 1.00 38.03 472 GLU A C 1
ATOM 3869 O O . GLU A 1 472 ? 1.669 25.853 35.236 1.00 38.03 472 GLU A O 1
ATOM 3874 N N . LYS A 1 473 ? 2.004 24.347 36.876 1.00 35.44 473 LYS A N 1
ATOM 3875 C CA . LYS A 1 473 ? 2.998 25.130 37.632 1.00 35.44 473 LYS A CA 1
ATOM 3876 C C . LYS A 1 473 ? 4.383 25.071 36.994 1.00 35.44 473 LYS A C 1
ATOM 3878 O O . LYS A 1 473 ? 5.049 26.092 36.870 1.00 35.44 473 LYS A O 1
ATOM 3883 N N . GLU A 1 474 ? 4.778 23.888 36.545 1.00 36.47 474 GLU A N 1
ATOM 3884 C CA . GLU A 1 474 ? 5.912 23.672 35.675 1.00 36.47 474 GLU A CA 1
ATOM 3885 C C . GLU A 1 474 ? 5.604 24.274 34.312 1.00 36.47 474 GLU A C 1
ATOM 3887 O O . GLU A 1 474 ? 6.520 24.856 33.822 1.00 36.47 474 GLU A O 1
ATOM 3892 N N . ASN A 1 475 ? 4.408 24.361 33.712 1.00 35.03 475 ASN A N 1
ATOM 3893 C CA . ASN A 1 475 ? 4.236 25.065 32.414 1.00 35.03 475 ASN A CA 1
ATOM 3894 C C . ASN A 1 475 ? 4.510 26.566 32.512 1.00 35.03 475 ASN A C 1
ATOM 3896 O O . ASN A 1 475 ? 4.920 27.155 31.515 1.00 35.03 475 ASN A O 1
ATOM 3900 N N . GLU A 1 476 ? 4.346 27.208 33.671 1.00 35.94 476 GLU A N 1
ATOM 3901 C CA . GLU A 1 476 ? 4.865 28.570 33.875 1.00 35.94 476 GLU A CA 1
ATOM 3902 C C . GLU A 1 476 ? 6.406 28.602 34.018 1.00 35.94 476 GLU A C 1
ATOM 3904 O O . GLU A 1 476 ? 7.044 29.576 33.608 1.00 35.94 476 GLU A O 1
ATOM 3909 N N . GLU A 1 477 ? 7.027 27.521 34.500 1.00 32.72 477 GLU A N 1
ATOM 3910 C CA . GLU A 1 477 ? 8.486 27.319 34.635 1.00 32.72 477 GLU A CA 1
ATOM 3911 C C . GLU A 1 477 ? 9.162 26.499 33.496 1.00 32.72 477 GLU A C 1
ATOM 3913 O O . GLU A 1 477 ? 10.383 26.483 33.386 1.00 32.72 477 GLU A O 1
ATOM 3918 N N . ALA A 1 478 ? 8.395 25.919 32.575 1.00 33.00 478 ALA A N 1
ATOM 3919 C CA . ALA A 1 478 ? 8.718 24.934 31.533 1.00 33.00 478 ALA A CA 1
ATOM 3920 C C . ALA A 1 478 ? 8.325 25.486 30.156 1.00 33.00 478 ALA A C 1
ATOM 3922 O O . ALA A 1 478 ? 9.034 25.220 29.191 1.00 33.00 478 ALA A O 1
ATOM 3923 N N . LYS A 1 479 ? 7.414 26.481 30.096 1.00 37.50 479 LYS A N 1
ATOM 3924 C CA . LYS A 1 479 ? 7.568 27.597 29.135 1.00 37.50 479 LYS A CA 1
ATOM 3925 C C . LYS A 1 479 ? 8.941 28.269 29.262 1.00 37.50 479 LYS A C 1
ATOM 3927 O O . LYS A 1 479 ? 9.369 28.954 28.339 1.00 37.50 479 LYS A O 1
ATOM 3932 N N . ARG A 1 480 ? 9.637 28.071 30.389 1.00 35.44 480 ARG A N 1
ATOM 3933 C CA . ARG A 1 480 ? 11.040 28.444 30.601 1.00 35.44 480 ARG A CA 1
ATOM 3934 C C . ARG A 1 480 ? 12.046 27.285 30.436 1.00 35.44 480 ARG A C 1
ATOM 3936 O O . ARG A 1 480 ? 13.227 27.586 30.294 1.00 35.44 480 ARG A O 1
ATOM 3943 N N . LEU A 1 481 ? 11.651 26.004 30.464 1.00 34.03 481 LEU A N 1
ATOM 3944 C CA . LEU A 1 481 ? 12.556 24.848 30.650 1.00 34.03 481 LEU A CA 1
ATOM 3945 C C . LEU A 1 481 ? 11.954 23.481 30.197 1.00 34.03 481 LEU A C 1
ATOM 3947 O O . LEU A 1 481 ? 11.841 22.572 31.013 1.00 34.03 481 LEU A O 1
ATOM 3951 N N . ASP A 1 482 ? 11.599 23.270 28.928 1.00 32.59 482 ASP A N 1
ATOM 3952 C CA . ASP A 1 482 ? 11.428 21.898 28.384 1.00 32.59 482 ASP A CA 1
ATOM 3953 C C . ASP A 1 482 ? 12.817 21.325 27.998 1.00 32.59 482 ASP A C 1
ATOM 3955 O O . ASP A 1 482 ? 13.706 22.123 27.765 1.00 32.59 482 ASP A O 1
ATOM 3959 N N . LEU A 1 483 ? 13.081 20.006 28.047 1.00 36.72 483 LEU A N 1
ATOM 3960 C CA . LEU A 1 483 ? 14.423 19.379 28.193 1.00 36.72 483 LEU A CA 1
ATOM 3961 C C . LEU A 1 483 ? 15.050 18.755 26.932 1.00 36.72 483 LEU A C 1
ATOM 3963 O O . LEU A 1 483 ? 16.278 18.755 26.834 1.00 36.72 483 LEU A O 1
ATOM 3967 N N . ASP A 1 484 ? 14.264 18.375 25.923 1.00 39.78 484 ASP A N 1
ATOM 3968 C CA . ASP A 1 484 ? 14.766 18.286 24.535 1.00 39.78 484 ASP A CA 1
ATOM 3969 C C . ASP A 1 484 ? 14.659 19.647 23.835 1.00 39.78 484 ASP A C 1
ATOM 3971 O O . ASP A 1 484 ? 15.513 20.007 23.012 1.00 39.78 484 ASP A O 1
ATOM 3975 N N . SER A 1 485 ? 13.713 20.492 24.273 1.00 39.22 485 SER A N 1
ATOM 3976 C CA . SER A 1 485 ? 13.806 21.914 23.978 1.00 39.22 485 SER A CA 1
ATOM 3977 C C . SER A 1 485 ? 14.933 22.602 24.733 1.00 39.22 485 SER A C 1
ATOM 3979 O O . SER A 1 485 ? 15.407 23.568 24.195 1.00 39.22 485 SER A O 1
ATOM 3981 N N . LYS A 1 486 ? 15.488 22.135 25.860 1.00 37.00 486 LYS A N 1
ATOM 3982 C CA . LYS A 1 486 ? 16.628 22.803 26.540 1.00 37.00 486 LYS A CA 1
ATOM 3983 C C . LYS A 1 486 ? 17.906 22.555 25.771 1.00 37.00 486 LYS A C 1
ATOM 3985 O O . LYS A 1 486 ? 18.751 23.435 25.702 1.00 37.00 486 LYS A O 1
ATOM 3990 N N . PHE A 1 487 ? 18.038 21.379 25.158 1.00 41.53 487 PHE A N 1
ATOM 3991 C CA . PHE A 1 487 ? 19.104 21.104 24.205 1.00 41.53 487 PHE A CA 1
ATOM 3992 C C . PHE A 1 487 ? 18.957 21.992 22.964 1.00 41.53 487 PHE A C 1
ATOM 3994 O O . PHE A 1 487 ? 19.885 22.736 22.641 1.00 41.53 487 PHE A O 1
ATOM 4001 N N . ASN A 1 488 ? 17.785 21.970 22.315 1.00 44.44 488 ASN A N 1
ATOM 4002 C CA . ASN A 1 488 ? 17.539 22.808 21.146 1.00 44.44 488 ASN A CA 1
ATOM 4003 C C . ASN A 1 488 ? 17.623 24.294 21.501 1.00 44.44 488 ASN A C 1
ATOM 4005 O O . ASN A 1 488 ? 18.237 25.021 20.759 1.00 44.44 488 ASN A O 1
ATOM 4009 N N . HIS A 1 489 ? 17.147 24.744 22.654 1.00 46.44 489 HIS A N 1
ATOM 4010 C CA . HIS A 1 489 ? 17.118 26.130 23.125 1.00 46.44 489 HIS A CA 1
ATOM 4011 C C . HIS A 1 489 ? 18.486 26.603 23.608 1.00 46.44 489 HIS A C 1
ATOM 4013 O O . HIS A 1 489 ? 18.855 27.721 23.288 1.00 46.44 489 HIS A O 1
ATOM 4019 N N . ASN A 1 490 ? 19.289 25.779 24.293 1.00 48.78 490 ASN A N 1
ATOM 4020 C CA . ASN A 1 490 ? 20.662 26.142 24.662 1.00 48.78 490 ASN A CA 1
ATOM 4021 C C . ASN A 1 490 ? 21.573 26.160 23.435 1.00 48.78 490 ASN A C 1
ATOM 4023 O O . ASN A 1 490 ? 22.402 27.055 23.313 1.00 48.78 490 ASN A O 1
ATOM 4027 N N . PHE A 1 491 ? 21.405 25.220 22.501 1.00 50.59 491 PHE A N 1
ATOM 4028 C CA . PHE A 1 491 ? 22.130 25.231 21.232 1.00 50.59 491 PHE A CA 1
ATOM 4029 C C . PHE A 1 491 ? 21.646 26.364 20.310 1.00 50.59 491 PHE A C 1
ATOM 4031 O O . PHE A 1 491 ? 22.460 27.027 19.675 1.00 50.59 491 PHE A O 1
ATOM 4038 N N . HIS A 1 492 ? 20.346 26.663 20.290 1.00 53.19 492 HIS A N 1
ATOM 4039 C CA . HIS A 1 492 ? 19.762 27.765 19.524 1.00 53.19 492 HIS A CA 1
ATOM 4040 C C . HIS A 1 492 ? 20.128 29.119 20.135 1.00 53.19 492 HIS A C 1
ATOM 4042 O O . HIS A 1 492 ? 20.501 30.008 19.391 1.00 53.19 492 HIS A O 1
ATOM 4048 N N . ALA A 1 493 ? 20.156 29.275 21.461 1.00 58.12 493 ALA A N 1
ATOM 4049 C CA . ALA A 1 493 ? 20.673 30.467 22.140 1.00 58.12 493 ALA A CA 1
ATOM 4050 C C . ALA A 1 493 ? 22.185 30.641 21.915 1.00 58.12 493 ALA A C 1
ATOM 4052 O O . ALA A 1 493 ? 22.659 31.755 21.701 1.00 58.12 493 ALA A O 1
ATOM 4053 N N . PHE A 1 494 ? 22.942 29.539 21.906 1.00 57.50 494 PHE A N 1
ATOM 4054 C CA . PHE A 1 494 ? 24.365 29.525 21.558 1.00 57.50 494 PHE A CA 1
ATOM 4055 C C . PHE A 1 494 ? 24.597 29.980 20.109 1.00 57.50 494 PHE A C 1
ATOM 4057 O O . PHE A 1 494 ? 25.474 30.806 19.864 1.00 57.50 494 PHE A O 1
ATOM 4064 N N . LEU A 1 495 ? 23.778 29.511 19.161 1.00 54.38 495 LEU A N 1
ATOM 4065 C CA . LEU A 1 495 ? 23.804 29.935 17.758 1.00 54.38 495 LEU A CA 1
ATOM 4066 C C . LEU A 1 495 ? 23.307 31.372 17.560 1.00 54.38 495 LEU A C 1
ATOM 4068 O O . LEU A 1 495 ? 23.935 32.119 16.817 1.00 54.38 495 LEU A O 1
ATOM 4072 N N . ILE A 1 496 ? 22.230 31.779 18.238 1.00 60.53 496 ILE A N 1
ATOM 4073 C CA . ILE A 1 496 ? 21.680 33.142 18.211 1.00 60.53 496 ILE A CA 1
ATOM 4074 C C . ILE A 1 496 ? 22.747 34.130 18.659 1.00 60.53 496 ILE A C 1
ATOM 4076 O O . ILE A 1 496 ? 22.976 35.105 17.959 1.00 60.53 496 ILE A O 1
ATOM 4080 N N . LYS A 1 497 ? 23.477 33.844 19.742 1.00 66.00 497 LYS A N 1
ATOM 4081 C CA . LYS A 1 497 ? 24.559 34.714 20.213 1.00 66.00 497 LYS A CA 1
ATOM 4082 C C . LYS A 1 497 ? 25.677 34.878 19.175 1.00 66.00 497 LYS A C 1
ATOM 4084 O O . LYS A 1 497 ? 26.152 35.987 18.949 1.00 66.00 497 LYS A O 1
ATOM 4089 N N . ILE A 1 498 ? 26.059 33.791 18.499 1.00 62.88 498 ILE A N 1
ATOM 4090 C CA . ILE A 1 498 ? 27.036 33.840 17.398 1.00 62.88 498 ILE A CA 1
ATOM 4091 C C . ILE A 1 498 ? 26.483 34.673 16.230 1.00 62.88 498 ILE A C 1
ATOM 4093 O O . ILE A 1 498 ? 27.198 35.495 15.662 1.00 62.88 498 ILE A O 1
ATOM 4097 N N . ILE A 1 499 ? 25.210 34.485 15.876 1.00 60.84 499 ILE A N 1
ATOM 4098 C CA . ILE A 1 499 ? 24.520 35.197 14.790 1.00 60.84 499 ILE A CA 1
ATOM 4099 C C . ILE A 1 499 ? 24.364 36.691 15.110 1.00 60.84 499 ILE A C 1
ATOM 4101 O O . ILE A 1 499 ? 24.582 37.516 14.227 1.00 60.84 499 ILE A O 1
ATOM 4105 N N . GLU A 1 500 ? 24.044 37.059 16.349 1.00 67.38 500 GLU A N 1
ATOM 4106 C CA . GLU A 1 500 ? 23.960 38.441 16.833 1.00 67.38 500 GLU A CA 1
ATOM 4107 C C . GLU A 1 500 ? 25.328 39.132 16.760 1.00 67.38 500 GLU A C 1
ATOM 4109 O O . GLU A 1 500 ? 25.446 40.178 16.121 1.00 67.38 500 GLU A O 1
ATOM 4114 N N . GLU A 1 501 ? 26.388 38.502 17.281 1.00 69.38 501 GLU A N 1
ATOM 4115 C CA . GLU A 1 501 ? 27.768 39.015 17.197 1.00 69.38 501 GLU A CA 1
ATOM 4116 C C . GLU A 1 501 ? 28.265 39.160 15.745 1.00 69.38 501 GLU A C 1
ATOM 4118 O O . GLU A 1 501 ? 29.103 40.017 15.436 1.00 69.38 501 GLU A O 1
ATOM 4123 N N . LEU A 1 502 ? 27.780 38.312 14.834 1.00 61.53 502 LEU A N 1
ATOM 4124 C CA . LEU A 1 502 ? 28.072 38.403 13.403 1.00 61.53 502 LEU A CA 1
ATOM 4125 C C . LEU A 1 502 ? 27.248 39.499 12.719 1.00 61.53 502 LEU A C 1
ATOM 4127 O O . LEU A 1 502 ? 27.793 40.219 11.882 1.00 61.53 502 LEU A O 1
ATOM 4131 N N . ASN A 1 503 ? 25.973 39.654 13.078 1.00 65.31 503 ASN A N 1
ATOM 4132 C CA . ASN A 1 503 ? 25.080 40.688 12.554 1.00 65.31 503 ASN A CA 1
ATOM 4133 C C . ASN A 1 503 ? 25.540 42.093 12.953 1.00 65.31 503 ASN A C 1
ATOM 4135 O O . ASN A 1 503 ? 25.513 42.983 12.108 1.00 65.31 503 ASN A O 1
ATOM 4139 N N . GLU A 1 504 ? 26.068 42.280 14.166 1.00 72.94 504 GLU A N 1
ATOM 4140 C CA . GLU A 1 504 ? 26.698 43.541 14.600 1.00 72.94 504 GLU A CA 1
ATOM 4141 C C . GLU A 1 504 ? 27.880 43.960 13.708 1.00 72.94 504 GLU A C 1
ATOM 4143 O O . GLU A 1 504 ? 28.205 45.144 13.596 1.00 72.94 504 GLU A O 1
ATOM 4148 N N . LYS A 1 505 ? 28.531 42.992 13.051 1.00 65.38 505 LYS A N 1
ATOM 4149 C CA . LYS A 1 505 ? 29.701 43.201 12.184 1.00 65.38 505 LYS A CA 1
ATOM 4150 C C . LYS A 1 505 ? 29.353 43.244 10.692 1.00 65.38 505 LYS A C 1
ATOM 4152 O O . LYS A 1 505 ? 30.248 43.479 9.874 1.00 65.38 505 LYS A O 1
ATOM 4157 N N . ARG A 1 506 ? 28.089 43.024 10.307 1.00 59.16 506 ARG A N 1
ATOM 4158 C CA . ARG A 1 506 ? 27.610 43.069 8.911 1.00 59.16 506 ARG A CA 1
ATOM 4159 C C . ARG A 1 506 ? 26.795 44.338 8.651 1.00 59.16 506 ARG A C 1
ATOM 4161 O O . ARG A 1 506 ? 26.211 44.926 9.548 1.00 59.16 506 ARG A O 1
ATOM 4168 N N . LYS A 1 507 ? 26.745 44.758 7.381 1.00 54.81 507 LYS A N 1
ATOM 4169 C CA . LYS A 1 507 ? 25.850 45.842 6.934 1.00 54.81 507 LYS A CA 1
ATOM 4170 C C . LYS A 1 507 ? 24.390 45.393 6.804 1.00 54.81 507 LYS A C 1
ATOM 4172 O O . LYS A 1 507 ? 23.503 46.228 6.921 1.00 54.81 507 LYS A O 1
ATOM 4177 N N . GLU A 1 508 ? 24.165 44.103 6.555 1.00 51.25 508 GLU A N 1
ATOM 4178 C CA . GLU A 1 508 ? 22.844 43.484 6.429 1.00 51.25 508 GLU A CA 1
ATOM 4179 C C . GLU A 1 508 ? 22.784 42.223 7.310 1.00 51.25 508 GLU A C 1
ATOM 4181 O O . GLU A 1 508 ? 23.741 41.434 7.298 1.00 51.25 508 GLU A O 1
ATOM 4186 N N . PRO A 1 509 ? 21.704 42.037 8.093 1.00 56.12 509 PRO A N 1
ATOM 4187 C CA . PRO A 1 509 ? 21.565 40.894 8.985 1.00 56.12 509 PRO A CA 1
ATOM 4188 C C . PRO A 1 509 ? 21.371 39.586 8.207 1.00 56.12 509 PRO A C 1
ATOM 4190 O O . PRO A 1 509 ? 20.779 39.569 7.130 1.00 56.12 509 PRO A O 1
ATOM 4193 N N . ILE A 1 510 ? 21.874 38.482 8.763 1.00 56.94 510 ILE A N 1
ATOM 4194 C CA . ILE A 1 510 ? 21.658 37.122 8.254 1.00 56.94 510 ILE A CA 1
ATOM 4195 C C . ILE A 1 510 ? 20.154 36.814 8.345 1.00 56.94 510 ILE A C 1
ATOM 4197 O O . ILE A 1 510 ? 19.556 36.931 9.414 1.00 56.94 510 ILE A O 1
ATOM 4201 N N . SER A 1 511 ? 19.537 36.451 7.224 1.00 51.44 511 SER A N 1
ATOM 4202 C CA . SER A 1 511 ? 18.108 36.135 7.135 1.00 51.44 511 SER A CA 1
ATOM 4203 C C . SER A 1 511 ? 17.766 34.770 7.747 1.00 51.44 511 SER A C 1
ATOM 4205 O O . SER A 1 511 ? 18.616 33.889 7.843 1.00 51.44 511 SER A O 1
ATOM 4207 N N . GLY A 1 512 ? 16.499 34.556 8.122 1.00 46.19 512 GLY A N 1
ATOM 4208 C CA . GLY A 1 512 ? 16.047 33.287 8.721 1.00 46.19 512 GLY A CA 1
ATOM 4209 C C . GLY A 1 512 ? 16.341 32.049 7.860 1.00 46.19 512 GLY A C 1
ATOM 4210 O O . GLY A 1 512 ? 16.767 31.025 8.377 1.00 46.19 512 GLY A O 1
ATOM 4211 N N . ILE A 1 513 ? 16.226 32.178 6.536 1.00 43.28 513 ILE A N 1
ATOM 4212 C CA . ILE A 1 513 ? 16.524 31.100 5.577 1.00 43.28 513 ILE A CA 1
ATOM 4213 C C . ILE A 1 513 ? 18.036 30.817 5.507 1.00 43.28 513 ILE A C 1
ATOM 4215 O O . ILE A 1 513 ? 18.456 29.666 5.417 1.00 43.28 513 ILE A O 1
ATOM 4219 N N . GLU A 1 514 ? 18.872 31.856 5.586 1.00 48.31 514 GLU A N 1
ATOM 4220 C CA . GLU A 1 514 ? 20.330 31.702 5.665 1.00 48.31 514 GLU A CA 1
ATOM 4221 C C . GLU A 1 514 ? 20.757 31.010 6.970 1.00 48.31 514 GLU A C 1
ATOM 4223 O O . GLU A 1 514 ? 21.727 30.255 6.971 1.00 48.31 514 GLU A O 1
ATOM 4228 N N . ILE A 1 515 ? 20.025 31.229 8.067 1.00 52.56 515 ILE A N 1
ATOM 4229 C CA . ILE A 1 515 ? 20.261 30.577 9.363 1.00 52.56 515 ILE A CA 1
ATOM 4230 C C . ILE A 1 515 ? 19.896 29.090 9.300 1.00 52.56 515 ILE A C 1
ATOM 4232 O O . ILE A 1 515 ? 20.689 28.264 9.742 1.00 52.56 515 ILE A O 1
ATOM 4236 N N . GLU A 1 516 ? 18.754 28.730 8.713 1.00 47.28 516 GLU A N 1
ATOM 4237 C CA . GLU A 1 516 ? 18.333 27.326 8.564 1.00 47.28 516 GLU A CA 1
ATOM 4238 C C . GLU A 1 516 ? 19.340 26.510 7.740 1.00 47.28 516 GLU A C 1
ATOM 4240 O O . GLU A 1 516 ? 19.817 25.469 8.187 1.00 47.28 516 GLU A O 1
ATOM 4245 N N . ILE A 1 517 ? 19.766 27.025 6.583 1.00 50.06 517 ILE A N 1
ATOM 4246 C CA . ILE A 1 517 ? 20.729 26.321 5.720 1.00 50.06 517 ILE A CA 1
ATOM 4247 C C . ILE A 1 517 ? 22.120 26.245 6.379 1.00 50.06 517 ILE A C 1
ATOM 4249 O O . ILE A 1 517 ? 22.840 25.256 6.218 1.00 50.06 517 ILE A O 1
ATOM 4253 N N . LEU A 1 518 ? 22.522 27.277 7.129 1.00 53.91 518 LEU A N 1
ATOM 4254 C CA . LEU A 1 518 ? 23.758 27.262 7.913 1.00 53.91 518 LEU A CA 1
ATOM 4255 C C . LEU A 1 518 ? 23.715 26.153 8.975 1.00 53.91 518 LEU A C 1
ATOM 4257 O O . LEU A 1 518 ? 24.677 25.399 9.109 1.00 53.91 518 LEU A O 1
ATOM 4261 N N . ILE A 1 519 ? 22.599 26.027 9.692 1.00 52.50 519 ILE A N 1
ATOM 4262 C CA . ILE A 1 519 ? 22.389 24.995 10.712 1.00 52.50 519 ILE A CA 1
ATOM 4263 C C . ILE A 1 519 ? 22.465 23.601 10.082 1.00 52.50 519 ILE A C 1
ATOM 4265 O O . ILE A 1 519 ? 23.241 22.766 10.553 1.00 52.50 519 ILE A O 1
ATOM 4269 N N . ASP A 1 520 ? 21.766 23.371 8.973 1.00 48.69 520 ASP A N 1
ATOM 4270 C CA . ASP A 1 520 ? 21.782 22.085 8.267 1.00 48.69 520 ASP A CA 1
ATOM 4271 C C . ASP A 1 520 ? 23.191 21.692 7.794 1.00 48.69 520 ASP A C 1
ATOM 4273 O O . ASP A 1 520 ? 23.608 20.537 7.928 1.00 48.69 520 ASP A O 1
ATOM 4277 N N . ASN A 1 521 ? 23.973 22.654 7.294 1.00 55.09 521 ASN A N 1
ATOM 4278 C CA . ASN A 1 521 ? 25.361 22.419 6.891 1.00 55.09 521 ASN A CA 1
ATOM 4279 C C . ASN A 1 521 ? 26.266 22.101 8.090 1.00 55.09 521 ASN A C 1
ATOM 4281 O O . ASN A 1 521 ? 27.137 21.241 7.982 1.00 55.09 521 ASN A O 1
ATOM 4285 N N . LEU A 1 522 ? 26.062 22.745 9.242 1.00 52.16 522 LEU A N 1
ATOM 4286 C CA . LEU A 1 522 ? 26.828 22.462 10.460 1.00 52.16 522 LEU A CA 1
ATOM 4287 C C . LEU A 1 522 ? 26.566 21.048 10.987 1.00 52.16 522 LEU A C 1
ATOM 4289 O O . LEU A 1 522 ? 27.511 20.342 11.341 1.00 52.16 522 LEU A O 1
ATOM 4293 N N . PHE A 1 523 ? 25.302 20.619 10.998 1.00 50.22 523 PHE A N 1
ATOM 4294 C CA . PHE A 1 523 ? 24.924 19.267 11.414 1.00 50.22 523 PHE A CA 1
ATOM 4295 C C . PHE A 1 523 ? 25.456 18.191 10.465 1.00 50.22 523 PHE A C 1
ATOM 4297 O O . PHE A 1 523 ? 25.862 17.122 10.922 1.00 50.22 523 PHE A O 1
ATOM 4304 N N . ARG A 1 524 ? 25.478 18.476 9.160 1.00 53.88 524 ARG A N 1
ATOM 4305 C CA . ARG A 1 524 ? 25.969 17.550 8.135 1.00 53.88 524 ARG A CA 1
ATOM 4306 C C . ARG A 1 524 ? 27.494 17.454 8.099 1.00 53.88 524 ARG A C 1
ATOM 4308 O O . ARG A 1 524 ? 28.026 16.349 8.027 1.00 53.88 524 ARG A O 1
ATOM 4315 N N . ASP A 1 525 ? 28.184 18.590 8.127 1.00 55.38 525 ASP A N 1
ATOM 4316 C CA . ASP A 1 525 ? 29.612 18.663 7.795 1.00 55.38 525 ASP A CA 1
ATOM 4317 C C . ASP A 1 525 ? 30.511 18.612 9.041 1.00 55.38 525 ASP A C 1
ATOM 4319 O O . ASP A 1 525 ? 31.683 18.248 8.943 1.00 55.38 525 ASP A O 1
ATOM 4323 N N . TYR A 1 526 ? 29.964 18.913 10.226 1.00 55.12 526 TYR A N 1
ATOM 4324 C CA . TYR A 1 526 ? 30.698 18.904 11.497 1.00 55.12 526 TYR A CA 1
ATOM 4325 C C . TYR A 1 526 ? 29.995 18.097 12.608 1.00 55.12 526 TYR A C 1
ATOM 4327 O O . TYR A 1 526 ? 29.924 18.559 13.752 1.00 55.12 526 TYR A O 1
ATOM 4335 N N . PRO A 1 527 ? 29.503 16.870 12.339 1.00 49.06 527 PRO A N 1
ATOM 4336 C CA . PRO A 1 527 ? 28.691 16.109 13.291 1.00 49.06 527 PRO A CA 1
ATOM 4337 C C . PRO A 1 527 ? 29.438 15.783 14.591 1.00 49.06 527 PRO A C 1
ATOM 4339 O O . PRO A 1 527 ? 28.827 15.755 15.656 1.00 49.06 527 PRO A O 1
ATOM 4342 N N . GLU A 1 528 ? 30.760 15.595 14.537 1.00 55.22 528 GLU A N 1
ATOM 4343 C CA . GLU A 1 528 ? 31.588 15.339 15.723 1.00 55.22 528 GLU A CA 1
ATOM 4344 C C . GLU A 1 528 ? 31.772 16.580 16.606 1.00 55.22 528 GLU A C 1
ATOM 4346 O O . GLU A 1 528 ? 31.718 16.479 17.832 1.00 55.22 528 GLU A O 1
ATOM 4351 N N . LEU A 1 529 ? 31.973 17.757 16.001 1.00 55.22 529 LEU A N 1
ATOM 4352 C CA . LEU A 1 529 ? 32.056 19.025 16.731 1.00 55.22 529 LEU A CA 1
ATOM 4353 C C . LEU A 1 529 ? 30.711 19.332 17.386 1.00 55.22 529 LEU A C 1
ATOM 4355 O O . LEU A 1 529 ? 30.654 19.673 18.565 1.00 55.22 529 LEU A O 1
ATOM 4359 N N . ILE A 1 530 ? 29.624 19.123 16.642 1.00 57.66 530 ILE A N 1
ATOM 4360 C CA . ILE A 1 530 ? 28.269 19.265 17.155 1.00 57.66 530 ILE A CA 1
ATOM 4361 C C . ILE A 1 530 ? 28.054 18.290 18.308 1.00 57.66 530 ILE A C 1
ATOM 4363 O O . ILE A 1 530 ? 27.656 18.738 19.374 1.00 57.66 530 ILE A O 1
ATOM 4367 N N . ALA A 1 531 ? 28.403 17.007 18.171 1.00 52.34 531 ALA A N 1
ATOM 4368 C CA . ALA A 1 531 ? 28.304 16.023 19.251 1.00 52.34 531 ALA A CA 1
ATOM 4369 C C . ALA A 1 531 ? 29.112 16.416 20.503 1.00 52.34 531 ALA A C 1
ATOM 4371 O O . ALA A 1 531 ? 28.620 16.240 21.617 1.00 52.34 531 ALA A O 1
ATOM 4372 N N . LYS A 1 532 ? 30.305 17.008 20.347 1.00 58.97 532 LYS A N 1
ATOM 4373 C CA . LYS A 1 532 ? 31.103 17.549 21.465 1.00 58.97 532 LYS A CA 1
ATOM 4374 C C . LYS A 1 532 ? 30.432 18.748 22.135 1.00 58.97 532 LYS A C 1
ATOM 4376 O O . LYS A 1 532 ? 30.396 18.803 23.362 1.00 58.97 532 LYS A O 1
ATOM 4381 N N . ILE A 1 533 ? 29.864 19.668 21.354 1.00 56.81 533 ILE A N 1
ATOM 4382 C CA . ILE A 1 533 ? 29.081 20.803 21.864 1.00 56.81 533 ILE A CA 1
ATOM 4383 C C . ILE A 1 533 ? 27.842 20.290 22.603 1.00 56.81 533 ILE A C 1
ATOM 4385 O O . ILE A 1 533 ? 27.574 20.741 23.714 1.00 56.81 533 ILE A O 1
ATOM 4389 N N . LYS A 1 534 ? 27.133 19.296 22.041 1.00 55.91 534 LYS A N 1
ATOM 4390 C CA . LYS A 1 534 ? 25.985 18.644 22.691 1.00 55.91 534 LYS A CA 1
ATOM 4391 C C . LYS A 1 534 ? 26.401 18.058 24.035 1.00 55.91 534 LYS A C 1
ATOM 4393 O O . LYS A 1 534 ? 25.766 18.349 25.040 1.00 55.91 534 LYS A O 1
ATOM 4398 N N . TYR A 1 535 ? 27.496 17.301 24.058 1.00 60.69 535 TYR A N 1
ATOM 4399 C CA . TYR A 1 535 ? 28.012 16.683 25.272 1.00 60.69 535 TYR A CA 1
ATOM 4400 C C . TYR A 1 535 ? 28.374 17.728 26.337 1.00 60.69 535 TYR A C 1
ATOM 4402 O O . TYR A 1 535 ? 27.961 17.586 27.484 1.00 60.69 535 TYR A O 1
ATOM 4410 N N . GLN A 1 536 ? 29.088 18.800 25.977 1.00 68.56 536 GLN A N 1
ATOM 4411 C CA . GLN A 1 536 ? 29.481 19.830 26.943 1.00 68.56 536 GLN A CA 1
ATOM 4412 C C . GLN A 1 536 ? 28.296 20.660 27.452 1.00 68.56 536 GLN A C 1
ATOM 4414 O O . GLN A 1 536 ? 28.207 20.887 28.654 1.00 68.56 536 GLN A O 1
ATOM 4419 N N . LEU A 1 537 ? 27.352 21.043 26.584 1.00 54.84 537 LEU A N 1
ATOM 4420 C CA . LEU A 1 537 ? 26.143 21.774 26.985 1.00 54.84 537 LEU A CA 1
ATOM 4421 C C . LEU A 1 537 ? 25.205 20.923 27.857 1.00 54.84 537 LEU A C 1
ATOM 4423 O O . LEU A 1 537 ? 24.600 21.454 28.782 1.00 54.84 537 LEU A O 1
ATOM 4427 N N . GLN A 1 538 ? 25.101 19.614 27.598 1.00 53.03 538 GLN A N 1
ATOM 4428 C CA . GLN A 1 538 ? 24.283 18.683 28.393 1.00 53.03 538 GLN A CA 1
ATOM 4429 C C . GLN A 1 538 ? 24.853 18.411 29.792 1.00 53.03 538 GLN A C 1
ATOM 4431 O O . GLN A 1 538 ? 24.098 18.056 30.691 1.00 53.03 538 GLN A O 1
ATOM 4436 N N . HIS A 1 539 ? 26.164 18.580 29.976 1.00 59.53 539 HIS A N 1
ATOM 4437 C CA . HIS A 1 539 ? 26.859 18.331 31.245 1.00 59.53 539 HIS A CA 1
ATOM 4438 C C . HIS A 1 539 ? 27.353 19.625 31.919 1.00 59.53 539 HIS A C 1
ATOM 4440 O O . HIS A 1 539 ? 28.184 19.554 32.822 1.00 59.53 539 HIS A O 1
ATOM 4446 N N . GLU A 1 540 ? 26.879 20.794 31.467 1.00 67.06 540 GLU A N 1
ATOM 4447 C CA . GLU A 1 540 ? 27.253 22.126 31.981 1.00 67.06 540 GLU A CA 1
ATOM 4448 C C . GLU A 1 540 ? 28.776 22.384 32.010 1.00 67.06 540 GLU A C 1
ATOM 4450 O O . GLU A 1 540 ? 29.311 23.082 32.873 1.00 67.06 540 GLU A O 1
ATOM 4455 N N . LEU A 1 541 ? 29.500 21.813 31.045 1.00 64.75 541 LEU A N 1
ATOM 4456 C CA . LEU A 1 541 ? 30.946 21.971 30.906 1.00 64.75 541 LEU A CA 1
ATOM 4457 C C . LEU A 1 541 ? 31.293 23.277 30.160 1.00 64.75 541 LEU A C 1
ATOM 4459 O O . LEU A 1 541 ? 30.485 23.766 29.367 1.00 64.75 541 LEU A O 1
ATOM 4463 N N . PRO A 1 542 ? 32.496 23.854 30.361 1.00 68.75 542 PRO A N 1
ATOM 4464 C CA . PRO A 1 542 ? 32.904 25.080 29.674 1.00 68.75 542 PRO A CA 1
ATOM 4465 C C . PRO A 1 542 ? 32.941 24.905 28.152 1.00 68.75 542 PRO A C 1
ATOM 4467 O O . PRO A 1 542 ? 33.665 24.052 27.652 1.00 68.75 542 PRO A O 1
ATOM 4470 N N . VAL A 1 543 ? 32.218 25.762 27.426 1.00 60.66 543 VAL A N 1
ATOM 4471 C CA . VAL A 1 543 ? 32.085 25.711 25.955 1.00 60.66 543 VAL A CA 1
ATOM 4472 C C . VAL A 1 543 ? 32.867 26.808 25.222 1.00 60.66 543 VAL A C 1
ATOM 4474 O O . VAL A 1 543 ? 32.746 26.934 24.007 1.00 60.66 543 VAL A O 1
ATOM 4477 N N . GLN A 1 544 ? 33.667 27.623 25.920 1.00 71.75 544 GLN A N 1
ATOM 4478 C CA . GLN A 1 544 ? 34.368 28.773 25.327 1.00 71.75 544 GLN A CA 1
ATOM 4479 C C . GLN A 1 544 ? 35.248 28.408 24.121 1.00 71.75 544 GLN A C 1
ATOM 4481 O O . GLN A 1 544 ? 35.257 29.146 23.139 1.00 71.75 544 GLN A O 1
ATOM 4486 N N . GLU A 1 545 ? 35.970 27.288 24.170 1.00 67.88 545 GLU A N 1
ATOM 4487 C CA . GLU A 1 545 ? 36.827 26.856 23.055 1.00 67.88 545 GLU A CA 1
ATOM 4488 C C . GLU A 1 545 ? 35.994 26.393 21.852 1.00 67.88 545 GLU A C 1
ATOM 4490 O O . GLU A 1 545 ? 36.253 26.813 20.724 1.00 67.88 545 GLU A O 1
ATOM 4495 N N . LEU A 1 546 ? 34.922 25.631 22.099 1.00 66.38 546 LEU A N 1
ATOM 4496 C CA . LEU A 1 546 ? 34.001 25.176 21.053 1.00 66.38 546 LEU A CA 1
ATOM 4497 C C . LEU A 1 546 ? 33.197 26.332 20.438 1.00 66.38 546 LEU A C 1
ATOM 4499 O O . LEU A 1 546 ? 32.870 26.299 19.253 1.00 66.38 546 LEU A O 1
ATOM 4503 N N . TYR A 1 547 ? 32.907 27.377 21.219 1.00 63.00 547 TYR A N 1
ATOM 4504 C CA . TYR A 1 547 ? 32.271 28.607 20.741 1.00 63.00 547 TYR A CA 1
ATOM 4505 C C . TYR A 1 547 ? 33.154 29.336 19.729 1.00 63.00 547 TYR A C 1
ATOM 4507 O O . TYR A 1 547 ? 32.678 29.739 18.669 1.00 63.00 547 TYR A O 1
ATOM 4515 N N . GLN A 1 548 ? 34.447 29.483 20.029 1.00 69.62 548 GLN A N 1
ATOM 4516 C CA . GLN A 1 548 ? 35.399 30.129 19.122 1.00 69.62 548 GLN A CA 1
ATOM 4517 C C . GLN A 1 548 ? 35.580 29.326 17.827 1.00 69.62 548 GLN A C 1
ATOM 4519 O O . GLN A 1 548 ? 35.614 29.906 16.740 1.00 69.62 548 GLN A O 1
ATOM 4524 N N . GLU A 1 549 ? 35.632 27.998 17.930 1.00 70.12 549 GLU A N 1
ATOM 4525 C CA . GLU A 1 549 ? 35.731 27.101 16.776 1.00 70.12 549 GLU A CA 1
ATOM 4526 C C . GLU A 1 549 ? 34.485 27.183 15.877 1.00 70.12 549 GLU A C 1
ATOM 4528 O O . GLU A 1 549 ? 34.605 27.424 14.672 1.00 70.12 549 GLU A O 1
ATOM 4533 N N . LEU A 1 550 ? 33.283 27.080 16.457 1.00 64.06 550 LEU A N 1
ATOM 4534 C CA . LEU A 1 550 ? 32.025 27.153 15.707 1.00 64.06 550 LEU A CA 1
ATOM 4535 C C . LEU A 1 550 ? 31.803 28.539 15.083 1.00 64.06 550 LEU A C 1
ATOM 4537 O O . LEU A 1 550 ? 31.406 28.638 13.922 1.00 64.06 550 LEU A O 1
ATOM 4541 N N . SER A 1 551 ? 32.107 29.610 15.820 1.00 68.19 551 SER A N 1
ATOM 4542 C CA . SER A 1 551 ? 32.019 30.988 15.322 1.00 68.19 551 SER A CA 1
ATOM 4543 C C . SER A 1 551 ? 32.934 31.211 14.111 1.00 68.19 551 SER A C 1
ATOM 4545 O O . SER A 1 551 ? 32.513 31.795 13.109 1.00 68.19 551 SER A O 1
ATOM 4547 N N . GLY A 1 552 ? 34.153 30.658 14.131 1.00 70.25 552 GLY A N 1
ATOM 4548 C CA . GLY A 1 552 ? 35.073 30.695 12.992 1.00 70.25 552 GLY A CA 1
ATOM 4549 C C . GLY A 1 552 ? 34.552 29.953 11.754 1.00 70.25 552 GLY A C 1
ATOM 4550 O O . GLY A 1 552 ? 34.687 30.452 10.633 1.00 70.25 552 GLY A O 1
ATOM 4551 N N . ILE A 1 553 ? 33.920 28.789 11.942 1.00 68.31 553 ILE A N 1
ATOM 4552 C CA . ILE A 1 553 ? 33.310 28.001 10.856 1.00 68.31 553 ILE A CA 1
ATOM 4553 C C . ILE A 1 553 ? 32.148 28.769 10.223 1.00 68.31 553 ILE A C 1
ATOM 4555 O O . ILE A 1 553 ? 32.115 28.945 9.002 1.00 68.31 553 ILE A O 1
ATOM 4559 N N . ILE A 1 554 ? 31.234 29.283 11.048 1.00 62.59 554 ILE A N 1
ATOM 4560 C CA . ILE A 1 554 ? 30.060 30.037 10.596 1.00 62.59 554 ILE A CA 1
ATOM 4561 C C . ILE A 1 554 ? 30.485 31.297 9.840 1.00 62.59 554 ILE A C 1
ATOM 4563 O O . ILE A 1 554 ? 29.995 31.568 8.741 1.00 62.59 554 ILE A O 1
ATOM 4567 N N . HIS A 1 555 ? 31.448 32.041 10.385 1.00 67.94 555 HIS A N 1
ATOM 4568 C CA . HIS A 1 555 ? 31.971 33.242 9.743 1.00 67.94 555 HIS A CA 1
ATOM 4569 C C . HIS A 1 555 ? 32.547 32.946 8.349 1.00 67.94 555 HIS A C 1
ATOM 4571 O O . HIS A 1 555 ? 32.302 33.693 7.398 1.00 67.94 555 HIS A O 1
ATOM 4577 N N . ASN A 1 556 ? 33.270 31.833 8.199 1.00 64.62 556 ASN A N 1
ATOM 4578 C CA . ASN A 1 556 ? 33.823 31.415 6.912 1.00 64.62 556 ASN A CA 1
ATOM 4579 C C . ASN A 1 556 ? 32.742 30.967 5.919 1.00 64.62 556 ASN A C 1
ATOM 4581 O O . ASN A 1 556 ? 32.806 31.357 4.754 1.00 64.62 556 ASN A O 1
ATOM 4585 N N . GLN A 1 557 ? 31.730 30.212 6.358 1.00 60.38 557 GLN A N 1
ATOM 4586 C CA . GLN A 1 557 ? 30.634 29.771 5.485 1.00 60.38 557 GLN A CA 1
ATOM 4587 C C . GLN A 1 557 ? 29.811 30.949 4.944 1.00 60.38 557 GLN A C 1
ATOM 4589 O O . GLN A 1 557 ? 29.505 30.992 3.751 1.00 60.38 557 GLN A O 1
ATOM 4594 N N . ILE A 1 558 ? 29.534 31.951 5.784 1.00 60.81 558 ILE A N 1
ATOM 4595 C CA . ILE A 1 558 ? 28.830 33.177 5.377 1.00 60.81 558 ILE A CA 1
ATOM 4596 C C . ILE A 1 558 ? 29.674 33.985 4.384 1.00 60.81 558 ILE A C 1
ATOM 4598 O O . ILE A 1 558 ? 29.158 34.484 3.384 1.00 60.81 558 ILE A O 1
ATOM 4602 N N . LYS A 1 559 ? 30.990 34.077 4.608 1.00 61.81 559 LYS A N 1
ATOM 4603 C CA . LYS A 1 559 ? 31.917 34.777 3.707 1.00 61.81 559 LYS A CA 1
ATOM 4604 C C . LYS A 1 559 ? 32.013 34.129 2.317 1.00 61.81 559 LYS A C 1
ATOM 4606 O O . LYS A 1 559 ? 32.360 34.819 1.361 1.00 61.81 559 LYS A O 1
ATOM 4611 N N . MET A 1 560 ? 31.704 32.835 2.191 1.00 55.91 560 MET A N 1
ATOM 4612 C CA . MET A 1 560 ? 31.780 32.082 0.930 1.00 55.91 560 MET A CA 1
ATOM 4613 C C . MET A 1 560 ? 30.484 32.092 0.091 1.00 55.91 560 MET A C 1
ATOM 4615 O O . MET A 1 560 ? 30.519 31.626 -1.044 1.00 55.91 560 MET A O 1
ATOM 4619 N N . GLY A 1 561 ? 29.370 32.661 0.581 1.00 52.53 561 GLY A N 1
ATOM 4620 C CA . GLY A 1 561 ? 28.173 32.951 -0.233 1.00 52.53 561 GLY A CA 1
ATOM 4621 C C . GLY A 1 561 ? 27.252 31.766 -0.582 1.00 52.53 561 GLY A C 1
ATOM 4622 O O . GLY A 1 561 ? 26.503 31.847 -1.551 1.00 52.53 561 GLY A O 1
ATOM 4623 N N . ASN A 1 562 ? 27.267 30.674 0.187 1.00 49.66 562 ASN A N 1
ATOM 4624 C CA . ASN A 1 562 ? 26.590 29.407 -0.153 1.00 49.66 562 ASN A CA 1
ATOM 4625 C C . ASN A 1 562 ? 25.072 29.319 0.160 1.00 49.66 562 ASN A C 1
ATOM 4627 O O . ASN A 1 562 ? 24.518 28.224 0.107 1.00 49.66 562 ASN A O 1
ATOM 4631 N N . LEU A 1 563 ? 24.383 30.419 0.496 1.00 43.34 563 LEU A N 1
ATOM 4632 C CA . LEU A 1 563 ? 23.050 30.363 1.133 1.00 43.34 563 LEU A CA 1
ATOM 4633 C C . LEU A 1 563 ? 21.851 30.811 0.269 1.00 43.34 563 LEU A C 1
ATOM 4635 O O . LEU A 1 563 ? 20.727 30.827 0.759 1.00 43.34 563 LEU A O 1
ATOM 4639 N N . MET A 1 564 ? 22.026 31.135 -1.017 1.00 36.75 564 MET A N 1
ATOM 4640 C CA . MET A 1 564 ? 20.901 31.536 -1.881 1.00 36.75 564 MET A CA 1
ATOM 4641 C C . MET A 1 564 ? 20.594 30.504 -2.972 1.00 36.75 564 MET A C 1
ATOM 4643 O O . MET A 1 564 ? 21.288 30.487 -3.988 1.00 36.75 564 MET A O 1
ATOM 4647 N N . ASN A 1 565 ? 19.556 29.673 -2.756 1.00 39.09 565 ASN A N 1
ATOM 4648 C CA . ASN A 1 565 ? 18.534 29.234 -3.741 1.00 39.09 565 ASN A CA 1
ATOM 4649 C C . ASN A 1 565 ? 17.724 28.008 -3.247 1.00 39.09 565 ASN A C 1
ATOM 4651 O O . ASN A 1 565 ? 18.312 26.939 -3.271 1.00 39.09 565 ASN A O 1
ATOM 4655 N N . LEU A 1 566 ? 16.409 28.119 -2.929 1.00 29.23 566 LEU A N 1
ATOM 4656 C CA . LEU A 1 566 ? 15.349 27.071 -3.085 1.00 29.23 566 LEU A CA 1
ATOM 4657 C C . LEU A 1 566 ? 13.886 27.623 -2.861 1.00 29.23 566 LEU A C 1
ATOM 4659 O O . LEU A 1 566 ? 13.752 28.715 -2.307 1.00 29.23 566 LEU A O 1
ATOM 4663 N N . PRO A 1 567 ? 12.801 26.935 -3.335 1.00 27.38 567 PRO A N 1
ATOM 4664 C CA . PRO A 1 567 ? 11.472 27.506 -3.681 1.00 27.38 567 PRO A CA 1
ATOM 4665 C C . PRO A 1 567 ? 10.274 27.188 -2.728 1.00 27.38 567 PRO A C 1
ATOM 4667 O O . PRO A 1 567 ? 10.384 26.367 -1.825 1.00 27.38 567 PRO A O 1
ATOM 4670 N N . LYS A 1 568 ? 9.104 27.835 -2.958 1.00 28.02 568 LYS A N 1
ATOM 4671 C CA . LYS A 1 568 ? 7.834 27.777 -2.167 1.00 28.02 568 LYS A CA 1
ATOM 4672 C C . LYS A 1 568 ? 6.831 26.667 -2.600 1.00 28.02 568 LYS A C 1
ATOM 4674 O O . LYS A 1 568 ? 6.856 26.243 -3.749 1.00 28.02 568 LYS A O 1
ATOM 4679 N N . ARG A 1 569 ? 5.915 26.266 -1.686 1.00 24.30 569 ARG A N 1
ATOM 4680 C CA . ARG A 1 569 ? 4.875 25.192 -1.798 1.00 24.30 569 ARG A CA 1
ATOM 4681 C C . ARG A 1 569 ? 3.740 25.446 -2.836 1.00 24.30 569 ARG A C 1
ATOM 4683 O O . ARG A 1 569 ? 3.380 26.611 -3.014 1.00 24.30 569 ARG A O 1
ATOM 4690 N N . PRO A 1 570 ? 3.120 24.399 -3.447 1.00 26.92 570 PRO A N 1
ATOM 4691 C CA . PRO A 1 570 ? 2.046 24.527 -4.451 1.00 26.92 570 PRO A CA 1
ATOM 4692 C C . PRO A 1 570 ? 0.603 24.476 -3.881 1.00 26.92 570 PRO A C 1
ATOM 4694 O O . PRO A 1 570 ? 0.385 24.000 -2.770 1.00 26.92 570 PRO A O 1
ATOM 4697 N N . LYS A 1 571 ? -0.377 24.970 -4.665 1.00 29.44 571 LYS A N 1
ATOM 4698 C CA . LYS A 1 571 ? -1.844 24.945 -4.429 1.00 29.44 571 LYS A CA 1
ATOM 4699 C C . LYS A 1 571 ? -2.525 23.823 -5.248 1.00 29.44 571 LYS A C 1
ATOM 4701 O O . LYS A 1 571 ? -2.047 23.519 -6.335 1.00 29.44 571 LYS A O 1
ATOM 4706 N N . ILE A 1 572 ? -3.643 23.280 -4.747 1.00 30.02 572 ILE A N 1
ATOM 4707 C CA . ILE A 1 572 ? -4.498 22.240 -5.376 1.00 30.02 572 ILE A CA 1
ATOM 4708 C C . ILE A 1 572 ? -5.284 22.817 -6.574 1.00 30.02 572 ILE A C 1
ATOM 4710 O O . ILE A 1 572 ? -5.698 23.978 -6.519 1.00 30.02 572 ILE A O 1
ATOM 4714 N N . ASN A 1 573 ? -5.479 22.028 -7.642 1.00 32.88 573 ASN A N 1
ATOM 4715 C CA . ASN A 1 573 ? -6.094 22.447 -8.908 1.00 32.88 573 ASN A CA 1
ATOM 4716 C C . ASN A 1 573 ? -7.425 21.700 -9.157 1.00 32.88 573 ASN A C 1
ATOM 4718 O O . ASN A 1 573 ? -7.427 20.478 -9.109 1.00 32.88 573 ASN A O 1
ATOM 4722 N N . PRO A 1 574 ? -8.546 22.383 -9.457 1.00 30.62 574 PRO A N 1
ATOM 4723 C CA . PRO A 1 574 ? -9.841 21.739 -9.689 1.00 30.62 574 PRO A CA 1
ATOM 4724 C C . PRO A 1 574 ? -9.900 20.738 -10.851 1.00 30.62 574 PRO A C 1
ATOM 4726 O O . PRO A 1 574 ? -10.868 20.004 -10.902 1.00 30.62 574 PRO A O 1
ATOM 4729 N N . LEU A 1 575 ? -8.906 20.681 -11.750 1.00 32.12 575 LEU A N 1
ATOM 4730 C CA . LEU A 1 575 ? -8.865 19.873 -12.989 1.00 32.12 575 LEU A CA 1
ATOM 4731 C C . LEU A 1 575 ? -8.761 18.338 -12.820 1.00 32.12 575 LEU A C 1
ATOM 4733 O O . LEU A 1 575 ? -8.603 17.639 -13.814 1.00 32.12 575 LEU A O 1
ATOM 4737 N N . ASP A 1 576 ? -8.894 17.805 -11.605 1.00 34.38 576 ASP A N 1
ATOM 4738 C CA . ASP A 1 576 ? -8.595 16.402 -11.273 1.00 34.38 576 ASP A CA 1
ATOM 4739 C C . ASP A 1 576 ? -9.828 15.446 -11.290 1.00 34.38 576 ASP A C 1
ATOM 4741 O O . ASP A 1 576 ? -9.757 14.354 -10.726 1.00 34.38 576 ASP A O 1
ATOM 4745 N N . PHE A 1 577 ? -10.970 15.808 -11.910 1.00 37.31 577 PHE A N 1
ATOM 4746 C CA . PHE A 1 577 ? -12.216 14.999 -11.881 1.00 37.31 577 PHE A CA 1
ATOM 4747 C C . PHE A 1 577 ? -12.700 14.488 -13.265 1.00 37.31 577 PHE A C 1
ATOM 4749 O O . PHE A 1 577 ? -12.638 15.246 -14.233 1.00 37.31 577 PHE A O 1
ATOM 4756 N N . PRO A 1 578 ? -13.246 13.248 -13.371 1.00 40.84 578 PRO A N 1
ATOM 4757 C CA . PRO A 1 578 ? -13.633 12.616 -14.645 1.00 40.84 578 PRO A CA 1
ATOM 4758 C C . PRO A 1 578 ? -14.939 13.160 -15.261 1.00 40.84 578 PRO A C 1
ATOM 4760 O O . PRO A 1 578 ? -15.825 13.642 -14.544 1.00 40.84 578 PRO A O 1
ATOM 4763 N N . GLU A 1 579 ? -15.072 13.033 -16.590 1.00 51.12 579 GLU A N 1
ATOM 4764 C CA . GLU A 1 579 ? -16.266 13.402 -17.374 1.00 51.12 579 GLU A CA 1
ATOM 4765 C C . GLU A 1 579 ? -17.413 12.383 -17.283 1.00 51.12 579 GLU A C 1
ATOM 4767 O O . GLU A 1 579 ? -17.192 11.172 -17.252 1.00 51.12 579 GLU A O 1
ATOM 4772 N N . VAL A 1 580 ? -18.660 12.873 -17.290 1.00 68.06 580 VAL A N 1
ATOM 4773 C CA . VAL A 1 580 ? -19.890 12.061 -17.233 1.00 68.06 580 VAL A CA 1
ATOM 4774 C C . VAL A 1 580 ? -20.761 12.346 -18.463 1.00 68.06 580 VAL A C 1
ATOM 4776 O O . VAL A 1 580 ? -21.627 13.220 -18.453 1.00 68.06 580 VAL A O 1
ATOM 4779 N N . ASP A 1 581 ? -20.540 11.577 -19.530 1.00 72.12 581 ASP A N 1
ATOM 4780 C CA . ASP A 1 581 ? -21.193 11.707 -20.846 1.00 72.12 581 ASP A CA 1
ATOM 4781 C C . ASP A 1 581 ? -22.532 10.936 -20.917 1.00 72.12 581 ASP A C 1
ATOM 4783 O O . ASP A 1 581 ? -22.685 9.978 -21.678 1.00 72.12 581 ASP A O 1
ATOM 4787 N N . LEU A 1 582 ? -23.503 11.309 -20.073 1.00 83.19 582 LEU A N 1
ATOM 4788 C CA . LEU A 1 582 ? -24.821 10.659 -19.980 1.00 83.19 582 LEU A CA 1
ATOM 4789 C C . LEU A 1 582 ? -25.966 11.668 -20.163 1.00 83.19 582 LEU A C 1
ATOM 4791 O O . LEU A 1 582 ? -26.198 12.497 -19.282 1.00 83.19 582 LEU A O 1
ATOM 4795 N N . LEU A 1 583 ? -26.743 11.521 -21.241 1.00 89.06 583 LEU A N 1
ATOM 4796 C CA . LEU A 1 583 ? -27.956 12.304 -21.500 1.00 89.06 583 LEU A CA 1
ATOM 4797 C C . LEU A 1 583 ? -29.202 11.590 -20.961 1.00 89.06 583 LEU A C 1
ATOM 4799 O O . LEU A 1 583 ? -29.547 10.515 -21.452 1.00 89.06 583 LEU A O 1
ATOM 4803 N N . VAL A 1 584 ? -29.901 12.205 -20.000 1.00 89.19 584 VAL A N 1
ATOM 4804 C CA . VAL A 1 584 ? -31.212 11.746 -19.516 1.00 89.19 584 VAL A CA 1
ATOM 4805 C C . VAL A 1 584 ? -32.251 12.832 -19.787 1.00 89.19 584 VAL A C 1
ATOM 4807 O O . VAL A 1 584 ? -32.088 13.989 -19.405 1.00 89.19 584 VAL A O 1
ATOM 4810 N N . ASN A 1 585 ? -33.322 12.480 -20.492 1.00 89.44 585 ASN A N 1
ATOM 4811 C CA . ASN A 1 585 ? -34.465 13.368 -20.721 1.00 89.44 585 ASN A CA 1
ATOM 4812 C C . ASN A 1 585 ? -35.688 12.560 -21.191 1.00 89.44 585 ASN A C 1
ATOM 4814 O O . ASN A 1 585 ? -35.689 11.329 -21.157 1.00 89.44 585 ASN A O 1
ATOM 4818 N N . LYS A 1 586 ? -36.745 13.250 -21.640 1.00 86.44 586 LYS A N 1
ATOM 4819 C CA . LYS A 1 586 ? -38.005 12.638 -22.106 1.00 86.44 586 LYS A CA 1
ATOM 4820 C C . LYS A 1 586 ? -37.821 11.650 -23.268 1.00 86.44 586 LYS A C 1
ATOM 4822 O O . LYS A 1 586 ? -38.622 10.730 -23.398 1.00 86.44 586 LYS A O 1
ATOM 4827 N N . GLU A 1 587 ? -36.791 11.837 -24.091 1.00 86.06 587 GLU A N 1
ATOM 4828 C CA . GLU A 1 587 ? -36.487 10.989 -25.254 1.00 86.06 587 GLU A CA 1
ATOM 4829 C C . GLU A 1 587 ? -35.417 9.930 -24.949 1.00 86.06 587 GLU A C 1
ATOM 4831 O O . GLU A 1 587 ? -35.330 8.922 -25.648 1.00 86.06 587 GLU A O 1
ATOM 4836 N N . ASN A 1 588 ? -34.633 10.135 -23.887 1.00 86.19 588 ASN A N 1
ATOM 4837 C CA . ASN A 1 588 ? -33.523 9.281 -23.473 1.00 86.19 588 ASN A CA 1
ATOM 4838 C C . ASN A 1 588 ? -33.751 8.800 -22.027 1.00 86.19 588 ASN A C 1
ATOM 4840 O O . ASN A 1 588 ? -33.130 9.325 -21.098 1.00 86.19 588 ASN A O 1
ATOM 4844 N N . PRO A 1 589 ? -34.677 7.847 -21.800 1.00 84.75 589 PRO A N 1
ATOM 4845 C CA . PRO A 1 589 ? -34.900 7.281 -20.478 1.00 84.75 589 PRO A CA 1
ATOM 4846 C C . PRO A 1 589 ? -33.712 6.417 -20.040 1.00 84.75 589 PRO A C 1
ATOM 4848 O O . PRO A 1 589 ? -33.083 5.726 -20.844 1.00 84.75 589 PRO A O 1
ATOM 4851 N N . LEU A 1 590 ? -33.454 6.395 -18.736 1.00 81.12 590 LEU A N 1
ATOM 4852 C CA . LEU A 1 590 ? -32.514 5.467 -18.123 1.00 81.12 590 LEU A CA 1
ATOM 4853 C C . LEU A 1 590 ? -32.971 4.011 -18.330 1.00 81.12 590 LEU A C 1
ATOM 4855 O O . LEU A 1 590 ? -34.173 3.730 -18.247 1.00 81.12 590 LEU A O 1
ATOM 4859 N N . PRO A 1 591 ? -32.030 3.065 -18.522 1.00 76.81 591 PRO A N 1
ATOM 4860 C CA . PRO A 1 591 ? -32.340 1.641 -18.561 1.00 76.81 591 PRO A CA 1
ATOM 4861 C C . PRO A 1 591 ? -33.164 1.175 -17.354 1.00 76.81 591 PRO A C 1
ATOM 4863 O O . PRO A 1 591 ? -33.035 1.684 -16.235 1.00 76.81 591 PRO A O 1
ATOM 4866 N N . GLU A 1 592 ? -33.995 0.155 -17.564 1.00 65.56 592 GLU A N 1
ATOM 4867 C CA . GLU A 1 592 ? -34.911 -0.363 -16.539 1.00 65.56 592 GLU A CA 1
ATOM 4868 C C . GLU A 1 592 ? -34.165 -0.795 -15.262 1.00 65.56 592 GLU A C 1
ATOM 4870 O O . GLU A 1 592 ? -34.601 -0.498 -14.146 1.00 65.56 592 GLU A O 1
ATOM 4875 N N . ASN A 1 593 ? -32.973 -1.367 -15.436 1.00 66.75 593 ASN A N 1
ATOM 4876 C CA . ASN A 1 593 ? -32.050 -1.816 -14.396 1.00 66.75 593 ASN A CA 1
ATOM 4877 C C . ASN A 1 593 ? -30.918 -0.819 -14.071 1.00 66.75 593 ASN A C 1
ATOM 4879 O O . ASN A 1 593 ? -29.934 -1.218 -13.450 1.00 66.75 593 ASN A O 1
ATOM 4883 N N . TYR A 1 594 ? -31.016 0.447 -14.490 1.00 72.69 594 TYR A N 1
ATOM 4884 C CA . TYR A 1 594 ? -30.009 1.450 -14.145 1.00 72.69 594 TYR A CA 1
ATOM 4885 C C . TYR A 1 594 ? -29.972 1.675 -12.630 1.00 72.69 594 TYR A C 1
ATOM 4887 O O . TYR A 1 594 ? -30.977 2.055 -12.022 1.00 72.69 594 TYR A O 1
ATOM 4895 N N . ILE A 1 595 ? -28.799 1.446 -12.045 1.00 70.94 595 ILE A N 1
ATOM 4896 C CA . ILE A 1 595 ? -28.478 1.732 -10.650 1.00 70.94 595 ILE A CA 1
ATOM 4897 C C . ILE A 1 595 ? -27.208 2.584 -10.679 1.00 70.94 595 ILE A C 1
ATOM 4899 O O . ILE A 1 595 ? -26.179 2.095 -11.149 1.00 70.94 595 ILE A O 1
ATOM 4903 N N . PRO A 1 596 ? -27.251 3.842 -10.216 1.00 71.19 596 PRO A N 1
ATOM 4904 C CA . PRO A 1 596 ? -26.051 4.660 -10.172 1.00 71.19 596 PRO A CA 1
ATOM 4905 C C . PRO A 1 596 ? -25.054 4.112 -9.150 1.00 71.19 596 PRO A C 1
ATOM 4907 O O . PRO A 1 596 ? -25.422 3.694 -8.050 1.00 71.19 596 PRO A O 1
ATOM 4910 N N . THR A 1 597 ? -23.776 4.123 -9.517 1.00 62.38 597 THR A N 1
ATOM 4911 C CA . THR A 1 597 ? -22.674 3.718 -8.642 1.00 62.38 597 THR A CA 1
ATOM 4912 C C . THR A 1 597 ? -22.323 4.833 -7.656 1.00 62.38 597 THR A C 1
ATOM 4914 O O . THR A 1 597 ? -22.488 6.018 -7.955 1.00 62.38 597 THR A O 1
ATOM 4917 N N . ASN A 1 598 ? -21.794 4.461 -6.486 1.00 73.31 598 ASN A N 1
ATOM 4918 C CA . ASN A 1 598 ? -21.235 5.390 -5.495 1.00 73.31 598 ASN A CA 1
ATOM 4919 C C . ASN A 1 598 ? -22.215 6.471 -4.997 1.00 73.31 598 ASN A C 1
ATOM 4921 O O . ASN A 1 598 ? -21.823 7.621 -4.803 1.00 73.31 598 ASN A O 1
ATOM 4925 N N . ILE A 1 599 ? -23.489 6.127 -4.786 1.00 84.88 599 ILE A N 1
ATOM 4926 C CA . ILE A 1 599 ? -24.431 7.023 -4.106 1.00 84.88 599 ILE A CA 1
ATOM 4927 C C . ILE A 1 599 ? -24.064 7.116 -2.621 1.00 84.88 599 ILE A C 1
ATOM 4929 O O . ILE A 1 599 ? -24.007 6.104 -1.925 1.00 84.88 599 ILE A O 1
ATOM 4933 N N . ILE A 1 600 ? -23.845 8.335 -2.137 1.00 76.31 600 ILE A N 1
ATOM 4934 C CA . ILE A 1 600 ? -23.548 8.646 -0.738 1.00 76.31 600 ILE A CA 1
ATOM 4935 C C . ILE A 1 600 ? -24.637 9.534 -0.145 1.00 76.31 600 ILE A C 1
ATOM 4937 O O . ILE A 1 600 ? -25.291 10.297 -0.855 1.00 76.31 600 ILE A O 1
ATOM 4941 N N . GLU A 1 601 ? -24.822 9.452 1.168 1.00 87.12 601 GLU A N 1
ATOM 4942 C CA . GLU A 1 601 ? -25.675 10.380 1.906 1.00 87.12 601 GLU A CA 1
ATOM 4943 C C . GLU A 1 601 ? -24.948 11.708 2.150 1.00 87.12 601 GLU A C 1
ATOM 4945 O O . GLU A 1 601 ? -23.760 11.728 2.478 1.00 87.12 601 GLU A O 1
ATOM 4950 N N . VAL A 1 602 ? -25.664 12.824 2.013 1.00 82.31 602 VAL A N 1
ATOM 4951 C CA . VAL A 1 602 ? -25.143 14.171 2.268 1.00 82.31 602 VAL A CA 1
ATOM 4952 C C . VAL A 1 602 ? -26.002 14.894 3.295 1.00 82.31 602 VAL A C 1
ATOM 4954 O O . VAL A 1 602 ? -27.224 14.765 3.330 1.00 82.31 602 VAL A O 1
ATOM 4957 N N . LYS A 1 603 ? -25.349 15.674 4.158 1.00 82.50 603 LYS A N 1
ATOM 4958 C CA . LYS A 1 603 ? -26.018 16.405 5.236 1.00 82.50 603 LYS A CA 1
ATOM 4959 C C . LYS A 1 603 ? -26.316 17.834 4.804 1.00 82.50 603 LYS A C 1
ATOM 4961 O O . LYS A 1 603 ? -25.407 18.585 4.457 1.00 82.50 603 LYS A O 1
ATOM 4966 N N . ASN A 1 604 ? -27.577 18.226 4.919 1.00 83.25 604 ASN A N 1
ATOM 4967 C CA . ASN A 1 604 ? -28.008 19.616 4.883 1.00 83.25 604 ASN A CA 1
ATOM 4968 C C . ASN A 1 604 ? -28.901 19.856 6.119 1.00 83.25 604 ASN A C 1
ATOM 4970 O O . ASN A 1 604 ? -29.939 19.204 6.242 1.00 83.25 604 ASN A O 1
ATOM 4974 N N . PRO A 1 605 ? -28.513 20.746 7.056 1.00 80.94 605 PRO A N 1
ATOM 4975 C CA . PRO A 1 605 ? -29.276 20.998 8.282 1.00 80.94 605 PRO A CA 1
ATOM 4976 C C . PRO A 1 605 ? -30.650 21.635 8.021 1.00 80.94 605 PRO A C 1
ATOM 4978 O O . PRO A 1 605 ? -31.502 21.630 8.908 1.00 80.94 605 PRO A O 1
ATOM 4981 N N . TYR A 1 606 ? -30.874 22.161 6.816 1.00 81.88 606 TYR A N 1
ATOM 4982 C CA . TYR A 1 606 ? -32.128 22.771 6.382 1.00 81.88 606 TYR A CA 1
ATOM 4983 C C . TYR A 1 606 ? -33.009 21.829 5.553 1.00 81.88 606 TYR A C 1
ATOM 4985 O O . TYR A 1 606 ? -34.142 22.192 5.235 1.00 81.88 606 TYR A O 1
ATOM 4993 N N . TYR A 1 607 ? -32.520 20.628 5.224 1.00 76.94 607 TYR A N 1
ATOM 4994 C CA . TYR A 1 607 ? -33.204 19.705 4.325 1.00 76.94 607 TYR A CA 1
ATOM 4995 C C . TYR A 1 607 ? -34.569 19.276 4.869 1.00 76.94 607 TYR A C 1
ATOM 4997 O O . TYR A 1 607 ? -34.699 18.768 5.988 1.00 76.94 607 TYR A O 1
ATOM 5005 N N . LYS A 1 608 ? -35.594 19.436 4.031 1.00 67.75 608 LYS A N 1
ATOM 5006 C CA . LYS A 1 608 ? -36.958 18.973 4.286 1.00 67.75 608 LYS A CA 1
ATOM 5007 C C . LYS A 1 608 ? -37.361 18.025 3.172 1.00 67.75 608 LYS A C 1
ATOM 5009 O O . LYS A 1 608 ? -37.731 18.453 2.085 1.00 67.75 608 LYS A O 1
ATOM 5014 N N . SER A 1 609 ? -37.323 16.723 3.443 1.00 62.91 609 SER A N 1
ATOM 5015 C CA . SER A 1 609 ? -37.819 15.769 2.455 1.00 62.91 609 SER A CA 1
ATOM 5016 C C . SER A 1 609 ? -39.321 15.955 2.216 1.00 62.91 609 SER A C 1
ATOM 5018 O O . SER A 1 609 ? -40.096 16.084 3.168 1.00 62.91 609 SER A O 1
ATOM 5020 N N . PHE A 1 610 ? -39.743 15.872 0.950 1.00 59.44 610 PHE A N 1
ATOM 5021 C CA . PHE A 1 610 ? -41.156 15.788 0.563 1.00 59.44 610 PHE A CA 1
ATOM 5022 C C . PHE A 1 610 ? -41.878 14.598 1.219 1.00 59.44 610 PHE A C 1
ATOM 5024 O O . PHE A 1 610 ? -43.098 14.640 1.390 1.00 59.44 610 PHE A O 1
ATOM 5031 N N . PHE A 1 611 ? -41.143 13.547 1.607 1.00 63.94 611 PHE A N 1
ATOM 5032 C CA . PHE A 1 611 ? -41.681 12.385 2.311 1.00 63.94 611 PHE A CA 1
ATOM 5033 C C . PHE A 1 611 ? -40.793 12.024 3.516 1.00 63.94 611 PHE A C 1
ATOM 5035 O O . PHE A 1 611 ? -39.595 11.802 3.345 1.00 63.94 611 PHE A O 1
ATOM 5042 N N . PRO A 1 612 ? -41.350 11.913 4.736 1.00 64.19 612 PRO A N 1
ATOM 5043 C CA . PRO A 1 612 ? -40.576 11.553 5.923 1.00 64.19 612 PRO A CA 1
ATOM 5044 C C . PRO A 1 612 ? -39.786 10.246 5.743 1.00 64.19 612 PRO A C 1
ATOM 5046 O O . PRO A 1 612 ? -40.336 9.253 5.268 1.00 64.19 612 PRO A O 1
ATOM 5049 N N . GLY A 1 613 ? -38.516 10.241 6.161 1.00 60.88 613 GLY A N 1
ATOM 5050 C CA . GLY A 1 613 ? -37.651 9.052 6.143 1.00 60.88 613 GLY A CA 1
ATOM 5051 C C . GLY A 1 613 ? -36.821 8.840 4.870 1.00 60.88 613 GLY A C 1
ATOM 5052 O O . GLY A 1 613 ? -36.216 7.782 4.733 1.00 60.88 613 GLY A O 1
ATOM 5053 N N . ILE A 1 614 ? -36.778 9.809 3.947 1.00 72.25 614 ILE A N 1
ATOM 5054 C CA . ILE A 1 614 ? -35.871 9.781 2.788 1.00 72.25 614 ILE A CA 1
ATOM 5055 C C . ILE A 1 614 ? -34.662 10.678 3.064 1.00 72.25 614 ILE A C 1
ATOM 5057 O O . ILE A 1 614 ? -34.811 11.898 3.165 1.00 72.25 614 ILE A O 1
ATOM 5061 N N . ASN A 1 615 ? -33.473 10.079 3.136 1.00 81.38 615 ASN A N 1
ATOM 5062 C CA . ASN A 1 615 ? -32.213 10.807 3.286 1.00 81.38 615 ASN A CA 1
ATOM 5063 C C . ASN A 1 615 ? -31.811 11.484 1.971 1.00 81.38 615 ASN A C 1
ATOM 5065 O O . ASN A 1 615 ? -32.137 11.005 0.884 1.00 81.38 615 ASN A O 1
ATOM 5069 N N . LEU A 1 616 ? -31.102 12.606 2.075 1.00 86.81 616 LEU A N 1
ATOM 5070 C CA . LEU A 1 616 ? -30.554 13.298 0.918 1.00 86.81 616 LEU A CA 1
ATOM 5071 C C . LEU A 1 616 ? -29.304 12.554 0.444 1.00 86.81 616 LEU A C 1
ATOM 5073 O O . LEU A 1 616 ? -28.369 12.348 1.213 1.00 86.81 616 LEU A O 1
ATOM 5077 N N . GLN A 1 617 ? -29.292 12.132 -0.814 1.00 90.81 617 GLN A N 1
ATOM 5078 C CA . GLN A 1 617 ? -28.210 11.333 -1.379 1.00 90.81 617 GLN A CA 1
ATOM 5079 C C . GLN A 1 617 ? -27.759 11.917 -2.711 1.00 90.81 617 GLN A C 1
ATOM 5081 O O . GLN A 1 617 ? -28.561 12.539 -3.390 1.00 90.81 617 GLN A O 1
ATOM 5086 N N . VAL A 1 618 ? -26.511 11.709 -3.112 1.00 90.06 618 VAL A N 1
ATOM 5087 C CA . VAL A 1 618 ? -25.965 12.105 -4.425 1.00 90.06 618 VAL A CA 1
ATOM 5088 C C . VAL A 1 618 ? -24.848 11.146 -4.818 1.00 90.06 618 VAL A C 1
ATOM 5090 O O . VAL A 1 618 ? -24.308 10.437 -3.970 1.00 90.06 618 VAL A O 1
ATOM 5093 N N . ASN A 1 619 ? -24.471 11.119 -6.090 1.00 88.56 619 ASN A N 1
ATOM 5094 C CA . ASN A 1 619 ? -23.253 10.437 -6.507 1.00 88.56 619 ASN A CA 1
ATOM 5095 C C . ASN A 1 619 ? -22.003 11.087 -5.856 1.00 88.56 619 ASN A C 1
ATOM 5097 O O . ASN A 1 619 ? -21.936 12.308 -5.685 1.00 88.56 619 ASN A O 1
ATOM 5101 N N . LYS A 1 620 ? -21.016 10.268 -5.467 1.00 76.62 620 LYS A N 1
ATOM 5102 C CA . LYS A 1 620 ? -19.803 10.693 -4.748 1.00 76.62 620 LYS A CA 1
ATOM 5103 C C . LYS A 1 620 ? -19.019 11.766 -5.501 1.00 76.62 620 LYS A C 1
ATOM 5105 O O . LYS A 1 620 ? -18.635 12.765 -4.896 1.00 76.62 620 LYS A O 1
ATOM 5110 N N . GLU A 1 621 ? -18.809 11.582 -6.798 1.00 78.75 621 GLU A N 1
ATOM 5111 C CA . GLU A 1 621 ? -18.068 12.508 -7.655 1.00 78.75 621 GLU A CA 1
ATOM 5112 C C . GLU A 1 621 ? -18.799 13.859 -7.755 1.00 78.75 621 GLU A C 1
ATOM 5114 O O . GLU A 1 621 ? -18.190 14.918 -7.606 1.00 78.75 621 GLU A O 1
ATOM 5119 N N . THR A 1 622 ? -20.131 13.817 -7.858 1.00 85.69 622 THR A N 1
ATOM 5120 C CA . THR A 1 622 ? -20.994 15.013 -7.818 1.00 85.69 622 THR A CA 1
ATOM 5121 C C . THR A 1 622 ? -20.875 15.754 -6.487 1.00 85.69 622 THR A C 1
ATOM 5123 O O . THR A 1 622 ? -20.765 16.979 -6.467 1.00 85.69 622 THR A O 1
ATOM 5126 N N . ASN A 1 623 ? -20.846 15.038 -5.357 1.00 86.62 623 ASN A N 1
ATOM 5127 C CA . ASN A 1 623 ? -20.656 15.672 -4.051 1.00 86.62 623 ASN A CA 1
ATOM 5128 C C . ASN A 1 623 ? -19.276 16.325 -3.922 1.00 86.62 623 ASN A C 1
ATOM 5130 O O . ASN A 1 623 ? -19.185 17.430 -3.402 1.00 86.62 623 ASN A O 1
ATOM 5134 N N . MET A 1 624 ? -18.209 15.667 -4.382 1.00 72.25 624 MET A N 1
ATOM 5135 C CA . MET A 1 624 ? -16.848 16.217 -4.309 1.00 72.25 624 MET A CA 1
ATOM 5136 C C . MET A 1 624 ? -16.734 17.523 -5.099 1.00 72.25 624 MET A C 1
ATOM 5138 O O . MET A 1 624 ? -16.265 18.527 -4.563 1.00 72.25 624 MET A O 1
ATOM 5142 N N . ALA A 1 625 ? -17.244 17.533 -6.331 1.00 77.12 625 ALA A N 1
ATOM 5143 C CA . ALA A 1 625 ? -17.333 18.736 -7.148 1.00 77.12 625 ALA A CA 1
ATOM 5144 C C . ALA A 1 625 ? -18.152 19.836 -6.451 1.00 77.12 625 ALA A C 1
ATOM 5146 O O . ALA A 1 625 ? -17.753 21.003 -6.430 1.00 77.12 625 ALA A O 1
ATOM 5147 N N . PHE A 1 626 ? -19.281 19.467 -5.834 1.00 90.94 626 PHE A N 1
ATOM 5148 C CA . PHE A 1 626 ? -20.121 20.411 -5.103 1.00 90.94 626 PHE A CA 1
ATOM 5149 C C . PHE A 1 626 ? -19.407 21.010 -3.884 1.00 90.94 626 PHE A C 1
ATOM 5151 O O . PHE A 1 626 ? -19.560 22.203 -3.639 1.00 90.94 626 PHE A O 1
ATOM 5158 N N . GLN A 1 627 ? -18.606 20.241 -3.136 1.00 76.31 627 GLN A N 1
ATOM 5159 C CA . GLN A 1 627 ? -17.858 20.790 -1.997 1.00 76.31 627 GLN A CA 1
ATOM 5160 C C . GLN A 1 627 ? -16.853 21.857 -2.443 1.00 76.31 627 GLN A C 1
ATOM 5162 O O . GLN A 1 627 ? -16.782 22.915 -1.826 1.00 76.31 627 GLN A O 1
ATOM 5167 N N . LEU A 1 628 ? -16.147 21.641 -3.557 1.00 64.69 628 LEU A N 1
ATOM 5168 C CA . LEU A 1 628 ? -15.224 22.642 -4.103 1.00 64.69 628 LEU A CA 1
ATOM 5169 C C . LEU A 1 628 ? -15.947 23.909 -4.574 1.00 64.69 628 LEU A C 1
ATOM 5171 O O . LEU A 1 628 ? -15.502 25.022 -4.293 1.00 64.69 628 LEU A O 1
ATOM 5175 N N . LEU A 1 629 ? -17.087 23.743 -5.252 1.00 84.56 629 LEU A N 1
ATOM 5176 C CA . LEU A 1 629 ? -17.945 24.858 -5.648 1.00 84.56 629 LEU A CA 1
ATOM 5177 C C . LEU A 1 629 ? -18.456 25.630 -4.423 1.00 84.56 629 LEU A C 1
ATOM 5179 O O . LEU A 1 629 ? -18.430 26.859 -4.412 1.00 84.56 629 LEU A O 1
ATOM 5183 N N . LYS A 1 630 ? -18.885 24.913 -3.379 1.00 85.81 630 LYS A N 1
ATOM 5184 C CA . LYS A 1 630 ? -19.361 25.476 -2.110 1.00 85.81 630 LYS A CA 1
ATOM 5185 C C . LYS A 1 630 ? -18.263 26.248 -1.381 1.00 85.81 630 LYS A C 1
ATOM 5187 O O . LYS A 1 630 ? -18.535 27.325 -0.860 1.00 85.81 630 LYS A O 1
ATOM 5192 N N . GLU A 1 631 ? -17.039 25.731 -1.345 1.00 69.88 631 GLU A N 1
ATOM 5193 C CA . GLU A 1 631 ? -15.898 26.412 -0.728 1.00 69.88 631 GLU A CA 1
ATOM 5194 C C . GLU A 1 631 ? -15.545 27.717 -1.442 1.00 69.88 631 GLU A C 1
ATOM 5196 O O . GLU A 1 631 ? -15.255 28.716 -0.784 1.00 69.88 631 GLU A O 1
ATOM 5201 N N . GLU A 1 632 ? -15.572 27.736 -2.777 1.00 77.94 632 GLU A N 1
ATOM 5202 C CA . GLU A 1 632 ? -15.305 28.969 -3.520 1.00 77.94 632 GLU A CA 1
ATOM 5203 C C . GLU A 1 632 ? -16.444 29.976 -3.377 1.00 77.94 632 GLU A C 1
ATOM 5205 O O . GLU A 1 632 ? -16.189 31.157 -3.149 1.00 77.94 632 GLU A O 1
ATOM 5210 N N . ALA A 1 633 ? -17.693 29.504 -3.412 1.00 81.25 633 ALA A N 1
ATOM 5211 C CA . ALA A 1 633 ? -18.859 30.336 -3.142 1.00 81.25 633 ALA A CA 1
ATOM 5212 C C . ALA A 1 633 ? -18.731 31.011 -1.769 1.00 81.25 633 ALA A C 1
ATOM 5214 O O . ALA A 1 633 ? -18.958 32.214 -1.644 1.00 81.25 633 ALA A O 1
ATOM 5215 N N . LEU A 1 634 ? -18.270 30.261 -0.761 1.00 81.75 634 LEU A N 1
ATOM 5216 C CA . LEU A 1 634 ? -18.105 30.757 0.602 1.00 81.75 634 LEU A CA 1
ATOM 5217 C C . LEU A 1 634 ? -17.034 31.850 0.710 1.00 81.75 634 LEU A C 1
ATOM 5219 O O . LEU A 1 634 ? -17.222 32.803 1.466 1.00 81.75 634 LEU A O 1
ATOM 5223 N N . LYS A 1 635 ? -15.937 31.764 -0.056 1.00 79.88 635 LYS A N 1
ATOM 5224 C CA . LYS A 1 635 ? -14.908 32.826 -0.107 1.00 79.88 635 LYS A CA 1
ATOM 5225 C C . LYS A 1 635 ? -15.459 34.139 -0.657 1.00 79.88 635 LYS A C 1
ATOM 5227 O O . LYS A 1 635 ? -15.016 35.203 -0.236 1.00 79.88 635 LYS A O 1
ATOM 5232 N N . GLU A 1 636 ? -16.436 34.050 -1.552 1.00 84.81 636 GLU A N 1
ATOM 5233 C CA . GLU A 1 636 ? -17.150 35.184 -2.146 1.00 84.81 636 GLU A CA 1
ATOM 5234 C C . GLU A 1 636 ? -18.383 35.605 -1.315 1.00 84.81 636 GLU A C 1
ATOM 5236 O O . GLU A 1 636 ? -19.131 36.500 -1.703 1.00 84.81 636 GLU A O 1
ATOM 5241 N N . GLY A 1 637 ? -18.582 34.995 -0.138 1.00 89.12 637 GLY A N 1
ATOM 5242 C CA . GLY A 1 637 ? -19.649 35.333 0.807 1.00 89.12 637 GLY A CA 1
ATOM 5243 C C . GLY A 1 637 ? -20.990 34.639 0.551 1.00 89.12 637 GLY A C 1
ATOM 5244 O O . GLY A 1 637 ? -21.993 35.037 1.141 1.00 89.12 637 GLY A O 1
ATOM 5245 N N . TYR A 1 638 ? -21.028 33.612 -0.299 1.00 91.31 638 TYR A N 1
ATOM 5246 C CA . TYR A 1 638 ? -22.232 32.847 -0.618 1.00 91.31 638 TYR A CA 1
ATOM 5247 C C . TYR A 1 638 ? -22.231 31.471 0.047 1.00 91.31 638 TYR A C 1
ATOM 5249 O O . TYR A 1 638 ? -21.283 30.699 -0.073 1.00 91.31 638 TYR A O 1
ATOM 5257 N N . GLU A 1 639 ? -23.328 31.117 0.709 1.00 91.12 639 GLU A N 1
ATOM 5258 C CA . GLU A 1 639 ? -23.472 29.817 1.363 1.00 91.12 639 GLU A CA 1
ATOM 5259 C C . GLU A 1 639 ? -24.400 28.905 0.556 1.00 91.12 639 GLU A C 1
ATOM 5261 O O . GLU A 1 639 ? -25.601 29.148 0.499 1.00 91.12 639 GLU A O 1
ATOM 5266 N N . LEU A 1 640 ? -23.849 27.841 -0.038 1.00 91.44 640 LEU A N 1
ATOM 5267 C CA . LEU A 1 640 ? -24.589 26.881 -0.865 1.00 91.44 640 LEU A CA 1
ATOM 5268 C C . LEU A 1 640 ? -24.874 25.562 -0.132 1.00 91.44 640 LEU A C 1
ATOM 5270 O O . LEU A 1 640 ? -24.026 25.019 0.588 1.00 91.44 640 LEU A O 1
ATOM 5274 N N . TRP A 1 641 ? -26.047 24.989 -0.396 1.00 93.56 641 TRP A N 1
ATOM 5275 C CA . TRP A 1 641 ? -26.472 23.680 0.103 1.00 93.56 641 TRP A CA 1
ATOM 5276 C C . TRP A 1 641 ? -27.170 22.871 -0.984 1.00 93.56 641 TRP A C 1
ATOM 5278 O O . TRP A 1 641 ? -27.906 23.432 -1.786 1.00 93.56 641 TRP A O 1
ATOM 5288 N N . ILE A 1 642 ? -26.991 21.549 -0.965 1.00 93.69 642 ILE A N 1
ATOM 5289 C CA . ILE A 1 642 ? -27.814 20.637 -1.765 1.00 93.69 642 ILE A CA 1
ATOM 5290 C C . ILE A 1 642 ? -29.185 20.550 -1.090 1.00 93.69 642 ILE A C 1
ATOM 5292 O O . ILE A 1 642 ? -29.280 20.137 0.068 1.00 93.69 642 ILE A O 1
ATOM 5296 N N . ASP A 1 643 ? -30.231 20.945 -1.804 1.00 90.50 643 ASP A N 1
ATOM 5297 C CA . ASP A 1 643 ? -31.628 20.807 -1.388 1.00 90.50 643 ASP A CA 1
ATOM 5298 C C . ASP A 1 643 ? -32.257 19.519 -1.941 1.00 90.50 643 ASP A C 1
ATOM 5300 O O . ASP A 1 643 ? -33.033 18.841 -1.266 1.00 90.50 643 ASP A O 1
ATOM 5304 N N . SER A 1 644 ? -31.835 19.094 -3.136 1.00 91.25 644 SER A N 1
ATOM 5305 C CA . SER A 1 644 ? -32.229 17.805 -3.703 1.00 91.25 644 SER A CA 1
ATOM 5306 C C . SER A 1 644 ? -31.105 17.112 -4.456 1.00 91.25 644 SER A C 1
ATOM 5308 O O . SER A 1 644 ? -30.238 17.759 -5.026 1.00 91.25 644 SER A O 1
ATOM 5310 N N . GLY A 1 645 ? -31.132 15.780 -4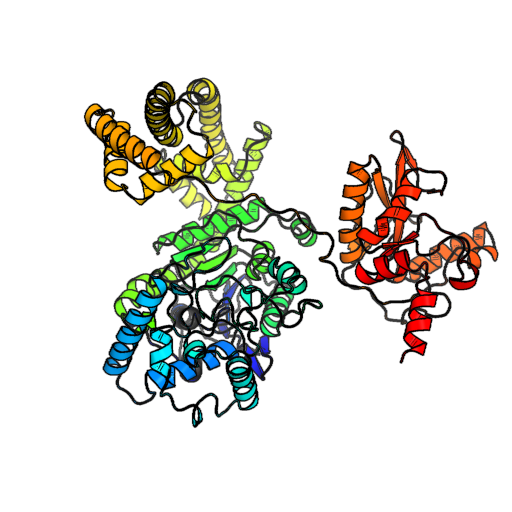.466 1.00 92.62 645 GLY A N 1
ATOM 5311 C CA . GLY A 1 645 ? -30.100 14.935 -5.066 1.00 92.62 645 GLY A CA 1
ATOM 5312 C C . GLY A 1 645 ? -30.694 13.695 -5.734 1.00 92.62 645 GLY A C 1
ATOM 5313 O O . GLY A 1 645 ? -31.762 13.769 -6.333 1.00 92.62 645 GLY A O 1
ATOM 5314 N N . TYR A 1 646 ? -30.026 12.550 -5.623 1.00 92.88 646 TYR A N 1
ATOM 5315 C CA . TYR A 1 646 ? -30.459 11.266 -6.164 1.00 92.88 646 TYR A CA 1
ATOM 5316 C C . TYR A 1 646 ? -31.875 10.875 -5.722 1.00 92.88 646 TYR A C 1
ATOM 5318 O O . TYR A 1 646 ? -32.230 10.932 -4.541 1.00 92.88 646 TYR A O 1
ATOM 5326 N N . ARG A 1 647 ? -32.681 10.418 -6.685 1.00 89.31 647 ARG A N 1
ATOM 5327 C CA . ARG A 1 647 ? -34.027 9.880 -6.456 1.00 89.31 647 ARG A CA 1
ATOM 5328 C C . ARG A 1 647 ? -34.141 8.520 -7.130 1.00 89.31 647 ARG A C 1
ATOM 5330 O O . ARG A 1 647 ? -33.698 8.351 -8.255 1.00 89.31 647 ARG A O 1
ATOM 5337 N N . THR A 1 648 ? -34.779 7.551 -6.476 1.00 87.94 648 THR A N 1
ATOM 5338 C CA . THR A 1 648 ? -35.169 6.309 -7.165 1.00 87.94 648 THR A CA 1
ATOM 5339 C C . THR A 1 648 ? -36.371 6.569 -8.074 1.00 87.94 648 THR A C 1
ATOM 5341 O O . THR A 1 648 ? -37.162 7.475 -7.805 1.00 87.94 648 THR A O 1
ATOM 5344 N N . SER A 1 649 ? -36.596 5.723 -9.084 1.00 82.88 649 SER A N 1
ATOM 5345 C CA . SER A 1 649 ? -37.779 5.825 -9.957 1.00 82.88 649 SER A CA 1
ATOM 5346 C C . SER A 1 649 ? -39.094 5.806 -9.172 1.00 82.88 649 SER A C 1
ATOM 5348 O O . SER A 1 649 ? -40.011 6.566 -9.470 1.00 82.88 649 SER A O 1
ATOM 5350 N N . SER A 1 650 ? -39.158 5.006 -8.101 1.00 85.88 650 SER A N 1
ATOM 5351 C CA . SER A 1 650 ? -40.320 4.960 -7.203 1.00 85.88 650 SER A CA 1
ATOM 5352 C C . SER A 1 650 ? -40.535 6.263 -6.424 1.00 85.88 650 SER A C 1
ATOM 5354 O O . SER A 1 650 ? -41.669 6.635 -6.126 1.00 85.88 650 SER A O 1
ATOM 5356 N N . TYR A 1 651 ? -39.457 6.977 -6.084 1.00 85.69 651 TYR A N 1
ATOM 5357 C CA . TYR A 1 651 ? -39.553 8.289 -5.453 1.00 85.69 651 TYR A CA 1
ATOM 5358 C C . TYR A 1 651 ? -39.967 9.346 -6.483 1.00 85.69 651 TYR A C 1
ATOM 5360 O O . TYR A 1 651 ? -40.892 10.113 -6.220 1.00 85.69 651 TYR A O 1
ATOM 5368 N N . GLN A 1 652 ? -39.376 9.326 -7.679 1.00 89.56 652 GLN A N 1
ATOM 5369 C CA . GLN A 1 652 ? -39.757 10.217 -8.775 1.00 89.56 652 GLN A CA 1
ATOM 5370 C C . GLN A 1 652 ? -41.249 10.081 -9.130 1.00 89.56 652 GLN A C 1
ATOM 5372 O O . GLN A 1 652 ? -41.933 11.086 -9.307 1.00 89.56 652 GLN A O 1
ATOM 5377 N N . GLU A 1 653 ? -41.789 8.860 -9.143 1.00 88.50 653 GLU A N 1
ATOM 5378 C CA . GLU A 1 653 ? -43.219 8.609 -9.359 1.00 88.50 653 GLU A CA 1
ATOM 5379 C C . GLU A 1 653 ? -44.096 9.250 -8.272 1.00 88.50 653 GLU A C 1
ATOM 5381 O O . GLU A 1 653 ? -45.125 9.861 -8.569 1.00 88.50 653 GLU A O 1
ATOM 5386 N N . LYS A 1 654 ? -43.680 9.177 -7.001 1.00 88.19 654 LYS A N 1
ATOM 5387 C CA . LYS A 1 654 ? -44.390 9.843 -5.896 1.00 88.19 654 LYS A CA 1
ATOM 5388 C C . LYS A 1 654 ? -44.375 11.364 -6.042 1.00 88.19 654 LYS A C 1
ATOM 5390 O O . LYS A 1 654 ? -45.399 11.994 -5.779 1.00 88.19 654 LYS A O 1
ATOM 5395 N N . VAL A 1 655 ? -43.250 11.944 -6.469 1.00 87.31 655 VAL A N 1
ATOM 5396 C CA . VAL A 1 655 ? -43.136 13.387 -6.744 1.00 87.31 655 VAL A CA 1
ATOM 5397 C C . VAL A 1 655 ? -44.072 13.779 -7.889 1.00 87.31 655 VAL A C 1
ATOM 5399 O O . VAL A 1 655 ? -44.878 14.693 -7.726 1.00 87.31 655 VAL A O 1
ATOM 5402 N N . LEU A 1 656 ? -44.061 13.046 -9.005 1.00 88.50 656 LEU A N 1
ATOM 5403 C CA . LEU A 1 656 ? -44.956 13.304 -10.135 1.00 88.50 656 LEU A CA 1
ATOM 5404 C C . LEU A 1 656 ? -46.434 13.227 -9.730 1.00 88.50 656 LEU A C 1
ATOM 5406 O O . LEU A 1 656 ? -47.197 14.146 -10.018 1.00 88.50 656 LEU A O 1
ATOM 5410 N N . ASN A 1 657 ? -46.839 12.177 -9.014 1.00 88.94 657 ASN A N 1
ATOM 5411 C CA . ASN A 1 657 ? -48.219 12.007 -8.551 1.00 88.94 657 ASN A CA 1
ATOM 5412 C C . ASN A 1 657 ? -48.661 13.124 -7.595 1.00 88.94 657 ASN A C 1
ATOM 5414 O O . ASN A 1 657 ? -49.818 13.551 -7.632 1.00 88.94 657 ASN A O 1
ATOM 5418 N N . HIS A 1 658 ? -47.752 13.617 -6.749 1.00 87.75 658 HIS A N 1
ATOM 5419 C CA . HIS A 1 658 ? -48.020 14.772 -5.898 1.00 87.75 658 HIS A CA 1
ATOM 5420 C C . HIS A 1 658 ? -48.317 16.021 -6.737 1.00 87.75 658 HIS A C 1
ATOM 5422 O O . HIS A 1 658 ? -49.338 16.671 -6.516 1.00 87.75 658 HIS A O 1
ATOM 5428 N N . TYR A 1 659 ? -47.476 16.319 -7.729 1.00 85.75 659 TYR A N 1
ATOM 5429 C CA . TYR A 1 659 ? -47.649 17.480 -8.602 1.00 85.75 659 TYR A CA 1
ATOM 5430 C C . TYR A 1 659 ? -48.887 17.352 -9.505 1.00 85.75 659 TYR A C 1
ATOM 5432 O O . TYR A 1 659 ? -49.667 18.292 -9.611 1.00 85.75 659 TYR A O 1
ATOM 5440 N N . LEU A 1 660 ? -49.173 16.176 -10.071 1.00 88.44 660 LEU A N 1
ATOM 5441 C CA . LEU A 1 660 ? -50.409 15.947 -10.837 1.00 88.44 660 LEU A CA 1
ATOM 5442 C C . LEU A 1 660 ? -51.664 16.234 -10.003 1.00 88.44 660 LEU A C 1
ATOM 5444 O O . LEU A 1 660 ? -52.645 16.776 -10.509 1.00 88.44 660 LEU A O 1
ATOM 5448 N N . LYS A 1 661 ? -51.630 15.916 -8.706 1.00 90.31 661 LYS A N 1
ATOM 5449 C CA . LYS A 1 661 ? -52.739 16.192 -7.790 1.00 90.31 661 LYS A CA 1
ATOM 5450 C C . LYS A 1 661 ? -52.899 17.682 -7.473 1.00 90.31 661 LYS A C 1
ATOM 5452 O O . LYS A 1 661 ? -54.024 18.117 -7.240 1.00 90.31 661 LYS A O 1
ATOM 5457 N N . THR A 1 662 ? -51.809 18.447 -7.414 1.00 88.25 662 THR A N 1
ATOM 5458 C CA . THR A 1 662 ? -51.840 19.868 -7.027 1.00 88.25 662 THR A CA 1
ATOM 5459 C C . THR A 1 662 ? -52.020 20.815 -8.210 1.00 88.25 662 THR A C 1
ATOM 5461 O O . THR A 1 662 ? -52.658 21.851 -8.042 1.00 88.25 662 THR A O 1
ATOM 5464 N N . MET A 1 663 ? -51.508 20.467 -9.394 1.00 88.88 663 MET A N 1
ATOM 5465 C CA . MET A 1 663 ? -51.507 21.340 -10.579 1.00 88.88 663 MET A CA 1
ATOM 5466 C C . MET A 1 663 ? -52.009 20.684 -11.877 1.00 88.88 663 MET A C 1
ATOM 5468 O O . MET A 1 663 ? -52.021 21.334 -12.918 1.00 88.88 663 MET A O 1
ATOM 5472 N N . GLY A 1 664 ? -52.469 19.429 -11.848 1.00 89.19 664 GLY A N 1
ATOM 5473 C CA . GLY A 1 664 ? -52.999 18.756 -13.040 1.00 89.19 664 GLY A CA 1
ATOM 5474 C C . GLY A 1 664 ? -51.929 18.497 -14.106 1.00 89.19 664 GLY A C 1
ATOM 5475 O O . GLY A 1 664 ? -50.757 18.311 -13.786 1.00 89.19 664 GLY A O 1
ATOM 5476 N N . GLU A 1 665 ? -52.320 18.483 -15.385 1.00 86.75 665 GLU A N 1
ATOM 5477 C CA . GLU A 1 665 ? -51.427 18.147 -16.511 1.00 86.75 665 GLU A CA 1
ATOM 5478 C C . GLU A 1 665 ? -50.225 19.097 -16.670 1.00 86.75 665 GLU A C 1
ATOM 5480 O O . GLU A 1 665 ? -49.218 18.712 -17.267 1.00 86.75 665 GLU A O 1
ATOM 5485 N N . GLU A 1 666 ? -50.263 20.298 -16.076 1.00 83.62 666 GLU A N 1
ATOM 5486 C CA . GLU A 1 666 ? -49.105 21.204 -16.033 1.00 83.62 666 GLU A CA 1
ATOM 5487 C C . GLU A 1 666 ? -47.884 20.575 -15.339 1.00 83.62 666 GLU A C 1
ATOM 5489 O O . GLU A 1 666 ? -46.746 20.967 -15.614 1.00 83.62 666 GLU A O 1
ATOM 5494 N N . ALA A 1 667 ? -48.091 19.553 -14.498 1.00 83.44 667 ALA A N 1
ATOM 5495 C CA . ALA A 1 667 ? -47.019 18.797 -13.859 1.00 83.44 667 ALA A CA 1
ATOM 5496 C C . ALA A 1 667 ? -46.031 18.193 -14.872 1.00 83.44 667 ALA A C 1
ATOM 5498 O O . ALA A 1 667 ? -44.831 18.198 -14.612 1.00 83.44 667 ALA A O 1
ATOM 5499 N N . TYR A 1 668 ? -46.485 17.756 -16.055 1.00 80.44 668 TYR A N 1
ATOM 5500 C CA . TYR A 1 668 ? -45.615 17.158 -17.083 1.00 80.44 668 TYR A CA 1
ATOM 5501 C C . TYR A 1 668 ? -44.629 18.154 -17.728 1.00 80.44 668 TYR A C 1
ATOM 5503 O O . TYR A 1 668 ? -43.708 17.757 -18.453 1.00 80.44 668 TYR A O 1
ATOM 5511 N N . GLN A 1 669 ? -44.803 19.456 -17.474 1.00 77.81 669 GLN A N 1
ATOM 5512 C CA . GLN A 1 669 ? -43.859 20.501 -17.884 1.00 77.81 669 GLN A CA 1
ATOM 5513 C C . GLN A 1 669 ? -42.781 20.787 -16.828 1.00 77.81 669 GLN A C 1
ATOM 5515 O O . GLN A 1 669 ? -41.763 21.383 -17.168 1.00 77.81 669 GLN A O 1
ATOM 5520 N N . LYS A 1 670 ? -43.012 20.405 -15.565 1.00 76.19 670 LYS A N 1
ATOM 5521 C CA . LYS A 1 670 ? -42.133 20.709 -14.420 1.00 76.19 670 LYS A CA 1
ATOM 5522 C C . LYS A 1 670 ? -41.482 19.477 -13.801 1.00 76.19 670 LYS A C 1
ATOM 5524 O O . LYS A 1 670 ? -40.454 19.585 -13.157 1.00 76.19 670 LYS A O 1
ATOM 5529 N N . VAL A 1 671 ? -42.095 18.308 -13.949 1.00 84.50 671 VAL A N 1
ATOM 5530 C CA . VAL A 1 671 ? -41.645 17.077 -13.306 1.00 84.50 671 VAL A CA 1
ATOM 5531 C C . VAL A 1 671 ? -41.456 16.008 -14.368 1.00 84.50 671 VAL A C 1
ATOM 5533 O O . VAL A 1 671 ? -42.370 15.693 -15.130 1.00 84.50 671 VAL A O 1
ATOM 5536 N N . ALA A 1 672 ? -40.250 15.447 -14.414 1.00 87.12 672 ALA A N 1
ATOM 5537 C CA . ALA A 1 672 ? -39.922 14.345 -15.303 1.00 87.12 672 ALA A CA 1
ATOM 5538 C C . ALA A 1 672 ? -40.730 13.082 -14.954 1.00 87.12 672 ALA A C 1
ATOM 5540 O O . ALA A 1 672 ? -41.006 12.809 -13.778 1.00 87.12 672 ALA A O 1
ATOM 5541 N N . LEU A 1 673 ? -41.061 12.286 -15.975 1.00 86.56 673 LEU A N 1
ATOM 5542 C CA . LEU A 1 673 ? -41.569 10.928 -15.776 1.00 86.56 673 LEU A CA 1
ATOM 5543 C C . LEU A 1 673 ? -40.484 10.068 -15.101 1.00 86.56 673 LEU A C 1
ATOM 5545 O O . LEU A 1 673 ? -39.294 10.327 -15.319 1.00 86.56 673 LEU A O 1
ATOM 5549 N N . PRO A 1 674 ? -40.851 9.021 -14.341 1.00 86.44 674 PRO A N 1
ATOM 5550 C CA . PRO A 1 674 ? -39.878 8.043 -13.864 1.00 86.44 674 PRO A CA 1
ATOM 5551 C C . PRO A 1 674 ? -38.987 7.542 -15.009 1.00 86.44 674 PRO A C 1
ATOM 5553 O O . PRO A 1 674 ? -39.462 7.371 -16.132 1.00 86.44 674 PRO A O 1
ATOM 5556 N N . LYS A 1 675 ? -37.702 7.325 -14.723 1.00 79.69 675 LYS A N 1
ATOM 5557 C CA . LYS A 1 675 ? -36.605 7.007 -15.655 1.00 79.69 675 LYS A CA 1
ATOM 5558 C C . LYS A 1 675 ? -36.151 8.141 -16.569 1.00 79.69 675 LYS A C 1
ATOM 5560 O O . LYS A 1 675 ? -35.085 8.024 -17.157 1.00 79.69 675 LYS A O 1
ATOM 5565 N N . THR A 1 676 ? -36.892 9.240 -16.671 1.00 86.38 676 THR A N 1
ATOM 5566 C CA . THR A 1 676 ? -36.498 10.417 -17.476 1.00 86.38 676 THR A CA 1
ATOM 5567 C C . THR A 1 676 ? -35.975 11.574 -16.623 1.00 86.38 676 THR A C 1
ATOM 5569 O O . THR A 1 676 ? -35.691 12.646 -17.151 1.00 86.38 676 THR A O 1
ATOM 5572 N N . SER A 1 677 ? -35.865 11.377 -15.303 1.00 91.38 677 SER A N 1
ATOM 5573 C CA . SER A 1 677 ? -35.377 12.384 -14.362 1.00 91.38 677 SER A CA 1
ATOM 5574 C C . SER A 1 677 ? -33.857 12.365 -14.259 1.00 91.38 677 SER A C 1
ATOM 5576 O O . SER A 1 677 ? -33.252 11.335 -13.964 1.00 91.38 677 SER A O 1
ATOM 5578 N N . GLU A 1 678 ? -33.239 13.532 -14.404 1.00 91.75 678 GLU A N 1
ATOM 5579 C CA . GLU A 1 678 ? -31.803 13.726 -14.191 1.00 91.75 678 GLU A CA 1
ATOM 5580 C C . GLU A 1 678 ? -31.381 13.343 -12.761 1.00 91.75 678 GLU A C 1
ATOM 5582 O O . GLU A 1 678 ? -30.301 12.788 -12.567 1.00 91.75 678 GLU A O 1
ATOM 5587 N N . HIS A 1 679 ? -32.249 13.514 -11.758 1.00 94.25 679 HIS A N 1
ATOM 5588 C CA . HIS A 1 679 ? -31.969 13.058 -10.392 1.00 94.25 679 HIS A CA 1
ATOM 5589 C C . HIS A 1 679 ? -31.845 11.536 -10.274 1.00 94.25 679 HIS A C 1
ATOM 5591 O O . HIS A 1 679 ? -31.136 11.053 -9.399 1.00 94.25 679 HIS A O 1
ATOM 5597 N N . GLU A 1 680 ? -32.484 10.756 -11.149 1.00 91.75 680 GLU A N 1
ATOM 5598 C CA . GLU A 1 680 ? -32.333 9.294 -11.152 1.00 91.75 680 GLU A CA 1
ATOM 5599 C C . GLU A 1 680 ? -30.954 8.853 -11.662 1.00 91.75 680 GLU A C 1
ATOM 5601 O O . GLU A 1 680 ? -30.543 7.722 -11.410 1.00 91.75 680 GLU A O 1
ATOM 5606 N N . SER A 1 681 ? -30.203 9.746 -12.320 1.00 89.44 681 SER A N 1
ATOM 5607 C CA . SER A 1 681 ? -28.826 9.475 -12.752 1.00 89.44 681 SER A CA 1
ATOM 5608 C C . SER A 1 681 ? -27.819 9.459 -11.597 1.00 89.44 681 SER A C 1
ATOM 5610 O O . SER A 1 681 ? -26.768 8.841 -11.730 1.00 89.44 681 SER A O 1
ATOM 5612 N N . GLY A 1 682 ? -28.128 10.143 -10.488 1.00 89.81 682 GLY A N 1
ATOM 5613 C CA . GLY A 1 682 ? -27.210 10.402 -9.374 1.00 89.81 682 GLY A CA 1
ATOM 5614 C C . GLY A 1 682 ? -26.372 11.681 -9.504 1.00 89.81 682 GLY A C 1
ATOM 5615 O O . GLY A 1 682 ? -25.851 12.144 -8.491 1.00 89.81 682 GLY A O 1
ATOM 5616 N N . TYR A 1 683 ? -26.287 12.276 -10.700 1.00 93.44 683 TYR A N 1
ATOM 5617 C CA . TYR A 1 683 ? -25.391 13.400 -11.015 1.00 93.44 683 TYR A CA 1
ATOM 5618 C C . TYR A 1 683 ? -26.047 14.789 -10.987 1.00 93.44 683 TYR A C 1
ATOM 5620 O O . TYR A 1 683 ? -25.387 15.794 -11.256 1.00 93.44 683 TYR A O 1
ATOM 5628 N N . ALA A 1 684 ? -27.347 14.858 -10.700 1.00 95.38 684 ALA A N 1
ATOM 5629 C CA . ALA A 1 684 ? -28.095 16.108 -10.651 1.00 95.38 684 ALA A CA 1
ATOM 5630 C C . ALA A 1 684 ? -28.386 16.537 -9.212 1.00 95.38 684 ALA A C 1
ATOM 5632 O O . ALA A 1 684 ? -28.775 15.712 -8.375 1.00 95.38 684 ALA A O 1
ATOM 5633 N N . ILE A 1 685 ? -28.224 17.833 -8.953 1.00 96.06 685 ILE A N 1
ATOM 5634 C CA . ILE A 1 685 ? -28.489 18.465 -7.663 1.00 96.06 685 ILE A CA 1
ATOM 5635 C C . ILE A 1 685 ? -29.350 19.716 -7.835 1.00 96.06 685 ILE A C 1
ATOM 5637 O O . ILE A 1 685 ? -29.137 20.503 -8.754 1.00 96.06 685 ILE A O 1
ATOM 5641 N N . ASP A 1 686 ? -30.283 19.909 -6.908 1.00 94.62 686 ASP A N 1
ATOM 5642 C CA . ASP A 1 686 ? -30.971 21.184 -6.707 1.00 94.62 686 ASP A CA 1
ATOM 5643 C C . ASP A 1 686 ? -30.290 21.907 -5.551 1.00 94.62 686 ASP A C 1
ATOM 5645 O O . ASP A 1 686 ? -29.959 21.279 -4.538 1.00 94.62 686 ASP A O 1
ATOM 5649 N N . LEU A 1 687 ? -30.063 23.209 -5.697 1.00 94.25 687 LEU A N 1
ATOM 5650 C CA . LEU A 1 687 ? -29.381 24.014 -4.691 1.00 94.25 687 LEU A CA 1
ATOM 5651 C C . LEU A 1 687 ? -30.338 24.912 -3.905 1.00 94.25 687 LEU A C 1
ATOM 5653 O O . LEU A 1 687 ? -31.307 25.432 -4.445 1.00 94.25 687 LEU A O 1
ATOM 5657 N N . GLY A 1 688 ? -29.979 25.162 -2.648 1.00 92.81 688 GLY A N 1
ATOM 5658 C CA . GLY A 1 688 ? -30.504 26.245 -1.820 1.00 92.81 688 GLY A CA 1
ATOM 5659 C C . GLY A 1 688 ? -29.369 27.093 -1.241 1.00 92.81 688 GLY A C 1
ATOM 5660 O O . GLY A 1 688 ? -28.199 26.699 -1.267 1.00 92.81 688 GLY A O 1
ATOM 5661 N N . THR A 1 689 ? -29.706 28.262 -0.701 1.00 92.00 689 THR A N 1
ATOM 5662 C CA . THR A 1 689 ? -28.741 29.234 -0.163 1.00 92.00 689 THR A CA 1
ATOM 5663 C C . THR A 1 689 ? -29.170 29.776 1.195 1.00 92.00 689 THR A C 1
ATOM 5665 O O . THR A 1 689 ? -30.355 29.785 1.523 1.00 92.00 689 THR A O 1
ATOM 5668 N N . VAL A 1 690 ? -28.220 30.279 1.986 1.00 88.00 690 VAL A N 1
ATOM 5669 C CA . VAL A 1 690 ? -28.520 31.054 3.202 1.00 88.00 690 VAL A CA 1
ATOM 5670 C C . VAL A 1 690 ? -28.247 32.535 2.950 1.00 88.00 690 VAL A C 1
ATOM 5672 O O . VAL A 1 690 ? -27.168 32.899 2.492 1.00 88.00 690 VAL A O 1
ATOM 5675 N N . ILE A 1 691 ? -29.227 33.394 3.239 1.00 85.88 691 ILE A N 1
ATOM 5676 C CA . ILE A 1 691 ? -29.106 34.857 3.156 1.00 85.88 691 ILE A CA 1
ATOM 5677 C C . ILE A 1 691 ? -29.616 35.438 4.476 1.00 85.88 691 ILE A C 1
ATOM 5679 O O . ILE A 1 691 ? -30.723 35.120 4.912 1.00 85.88 691 ILE A O 1
ATOM 5683 N N . ASP A 1 692 ? -28.791 36.247 5.145 1.00 85.06 692 ASP A N 1
ATOM 5684 C CA . ASP A 1 692 ? -29.094 36.851 6.453 1.00 85.06 692 ASP A CA 1
ATOM 5685 C C . ASP A 1 692 ? -29.591 35.835 7.505 1.00 85.06 692 ASP A C 1
ATOM 5687 O O . ASP A 1 692 ? -30.524 36.089 8.272 1.00 85.06 692 ASP A O 1
ATOM 5691 N N . GLY A 1 693 ? -28.984 34.641 7.514 1.00 81.81 693 GLY A N 1
ATOM 5692 C CA . GLY A 1 693 ? -29.317 33.552 8.440 1.00 81.81 693 GLY A CA 1
ATOM 5693 C C . GLY A 1 693 ? -30.635 32.827 8.142 1.00 81.81 693 GLY A C 1
ATOM 5694 O O . GLY A 1 693 ? -31.086 32.027 8.962 1.00 81.81 693 GLY A O 1
ATOM 5695 N N . LYS A 1 694 ? -31.270 33.089 6.993 1.00 85.19 694 LYS A N 1
ATOM 5696 C CA . LYS A 1 694 ? -32.472 32.384 6.528 1.00 85.19 694 LYS A CA 1
ATOM 5697 C C . LYS A 1 694 ? -32.148 31.507 5.328 1.00 85.19 694 LYS A C 1
ATOM 5699 O O . LYS A 1 694 ? -31.468 31.952 4.410 1.00 85.19 694 LYS A O 1
ATOM 5704 N N . TYR A 1 695 ? -32.658 30.280 5.346 1.00 87.69 695 TYR A N 1
ATOM 5705 C CA . TYR A 1 695 ? -32.543 29.349 4.230 1.00 87.69 695 TYR A CA 1
ATOM 5706 C C . TYR A 1 695 ? -33.574 29.663 3.143 1.00 87.69 695 TYR A C 1
ATOM 5708 O O . TYR A 1 695 ? -34.745 29.891 3.457 1.00 87.69 695 TYR A O 1
ATOM 5716 N N . PHE A 1 696 ? -33.127 29.648 1.892 1.00 85.94 696 PHE A N 1
ATOM 5717 C CA . PHE A 1 696 ? -33.925 29.832 0.687 1.00 85.94 696 PHE A CA 1
ATOM 5718 C C . PHE A 1 696 ? -33.682 28.644 -0.248 1.00 85.94 696 PHE A C 1
ATOM 5720 O O . PHE A 1 696 ? -32.564 28.443 -0.723 1.00 85.94 696 PHE A O 1
ATOM 5727 N N . ASP A 1 697 ? -34.735 27.877 -0.502 1.00 78.94 697 ASP A N 1
ATOM 5728 C CA . ASP A 1 697 ? -34.825 26.796 -1.493 1.00 78.94 697 ASP A CA 1
ATOM 5729 C C . ASP A 1 697 ? -35.314 27.305 -2.867 1.00 78.94 697 ASP A C 1
ATOM 5731 O O . ASP A 1 697 ? -35.146 26.639 -3.882 1.00 78.94 697 ASP A O 1
ATOM 5735 N N . GLU A 1 698 ? -35.839 28.534 -2.934 1.00 76.38 698 GLU A N 1
ATOM 5736 C CA . GLU A 1 698 ? -36.224 29.217 -4.176 1.00 76.38 698 GLU A CA 1
ATOM 5737 C C . GLU A 1 698 ? -35.089 30.114 -4.711 1.00 76.38 698 GLU A C 1
ATOM 5739 O O . GLU A 1 698 ? -35.082 31.336 -4.530 1.00 76.38 698 GLU A O 1
ATOM 5744 N N . ILE A 1 699 ? -34.102 29.519 -5.387 1.00 79.81 699 ILE A N 1
ATOM 5745 C CA . ILE A 1 699 ? -33.058 30.287 -6.088 1.00 79.81 699 ILE A CA 1
ATOM 5746 C C . ILE A 1 699 ? -33.664 30.972 -7.325 1.00 79.81 699 ILE A C 1
ATOM 5748 O O . ILE A 1 699 ? -34.337 30.340 -8.133 1.00 79.81 699 ILE A O 1
ATOM 5752 N N . THR A 1 700 ? -33.404 32.269 -7.506 1.00 85.69 700 THR A N 1
ATOM 5753 C CA . THR A 1 700 ? -33.868 33.058 -8.665 1.00 85.69 700 THR A CA 1
ATOM 5754 C C . THR A 1 700 ? -32.724 33.866 -9.281 1.00 85.69 700 THR A C 1
ATOM 5756 O O . THR A 1 700 ? -31.742 34.162 -8.600 1.00 85.69 700 THR A O 1
ATOM 5759 N N . ASP A 1 701 ? -32.848 34.273 -10.550 1.00 84.50 701 ASP A N 1
ATOM 5760 C CA . ASP A 1 701 ? -31.835 35.077 -11.274 1.00 84.50 701 ASP A CA 1
ATOM 5761 C C . ASP A 1 701 ? -31.502 36.417 -10.610 1.00 84.50 701 ASP A C 1
ATOM 5763 O O . ASP A 1 701 ? -30.468 37.029 -10.888 1.00 84.50 701 ASP A O 1
ATOM 5767 N N . GLU A 1 702 ? -32.397 36.916 -9.759 1.00 85.31 702 GLU A N 1
ATOM 5768 C CA . GLU A 1 702 ? -32.227 38.194 -9.077 1.00 85.31 702 GLU A CA 1
ATOM 5769 C C . GLU A 1 702 ? -31.186 38.111 -7.954 1.00 85.31 702 GLU A C 1
ATOM 5771 O O . GLU A 1 702 ? -30.566 39.126 -7.620 1.00 85.31 702 GLU A O 1
ATOM 5776 N N . LEU A 1 703 ? -30.939 36.912 -7.412 1.00 89.25 703 LEU A N 1
ATOM 5777 C CA . LEU A 1 703 ? -29.987 36.717 -6.326 1.00 89.25 703 LEU A CA 1
ATOM 5778 C C . LEU A 1 703 ? -28.534 36.809 -6.836 1.00 89.25 703 LEU A C 1
ATOM 5780 O O . LEU A 1 703 ? -28.181 36.169 -7.832 1.00 89.25 703 LEU A O 1
ATOM 5784 N N . PRO A 1 704 ? -27.647 37.538 -6.130 1.00 90.19 704 PRO A N 1
ATOM 5785 C CA . PRO A 1 704 ? -26.227 37.609 -6.481 1.00 90.19 704 PRO A CA 1
ATOM 5786 C C . PRO A 1 704 ? -25.540 36.239 -6.537 1.00 90.19 704 PRO A C 1
ATOM 5788 O O . PRO A 1 704 ? -24.744 35.994 -7.443 1.00 90.19 704 PRO A O 1
ATOM 5791 N N . VAL A 1 705 ? -25.908 35.326 -5.629 1.00 90.31 705 VAL A N 1
ATOM 5792 C CA . VAL A 1 705 ? -25.385 33.953 -5.605 1.00 90.31 705 VAL A CA 1
ATOM 5793 C C . VAL A 1 705 ? -25.721 33.186 -6.882 1.00 90.31 705 VAL A C 1
ATOM 5795 O O . VAL A 1 705 ? -24.876 32.449 -7.371 1.00 90.31 705 VAL A O 1
ATOM 5798 N N . THR A 1 706 ? -26.899 33.396 -7.477 1.00 90.69 706 THR A N 1
ATOM 5799 C CA . THR A 1 706 ? -27.307 32.720 -8.719 1.00 90.69 706 THR A CA 1
ATOM 5800 C C . THR A 1 706 ? -26.464 33.177 -9.897 1.00 90.69 706 THR A C 1
ATOM 5802 O O . THR A 1 706 ? -25.965 32.355 -10.658 1.00 90.69 706 THR A O 1
ATOM 5805 N N . LYS A 1 707 ? -26.245 34.491 -10.025 1.00 92.75 707 LYS A N 1
ATOM 5806 C CA . LYS A 1 707 ? -25.397 35.049 -11.089 1.00 92.75 707 LYS A CA 1
ATOM 5807 C C . LYS A 1 707 ? -23.971 34.536 -10.968 1.00 92.75 707 LYS A C 1
ATOM 5809 O O . LYS A 1 707 ? -23.409 34.039 -11.938 1.00 92.75 707 LYS A O 1
ATOM 5814 N N . TRP A 1 708 ? -23.430 34.583 -9.751 1.00 94.00 708 TRP A N 1
ATOM 5815 C CA . TRP A 1 708 ? -22.113 34.035 -9.468 1.00 94.00 708 TRP A CA 1
ATOM 5816 C C . TRP A 1 708 ? -22.054 32.541 -9.799 1.00 94.00 708 TRP A C 1
ATOM 5818 O O . TRP A 1 708 ? -21.132 32.095 -10.473 1.00 94.00 708 TRP A O 1
ATOM 5828 N N . LEU A 1 709 ? -23.060 31.769 -9.393 1.00 94.06 709 LEU A N 1
ATOM 5829 C CA . LEU A 1 709 ? -23.129 30.339 -9.659 1.00 94.06 709 LEU A CA 1
ATOM 5830 C C . LEU A 1 709 ? -23.112 30.052 -11.163 1.00 94.06 709 LEU A C 1
ATOM 5832 O O . LEU A 1 709 ? -22.343 29.210 -11.615 1.00 94.06 709 LEU A O 1
ATOM 5836 N N . HIS A 1 710 ? -23.905 30.769 -11.955 1.00 93.81 710 HIS A N 1
ATOM 5837 C CA . HIS A 1 710 ? -24.000 30.566 -13.406 1.00 93.81 710 HIS A CA 1
ATOM 5838 C C . HIS A 1 710 ? -22.699 30.938 -14.131 1.00 93.81 710 HIS A C 1
ATOM 5840 O O . HIS A 1 710 ? -22.330 30.294 -15.111 1.00 93.81 710 HIS A O 1
ATOM 5846 N N . GLU A 1 711 ? -21.954 31.911 -13.606 1.00 93.12 711 GLU A N 1
ATOM 5847 C CA . GLU A 1 711 ? -20.634 32.311 -14.111 1.00 93.12 711 GLU A CA 1
ATOM 5848 C C . GLU A 1 711 ? -19.483 31.405 -13.644 1.00 93.12 711 GLU A C 1
ATOM 5850 O O . GLU A 1 711 ? -18.383 31.490 -14.189 1.00 93.12 711 GLU A O 1
ATOM 5855 N N . ASN A 1 712 ? -19.681 30.561 -12.624 1.00 92.88 712 ASN A N 1
ATOM 5856 C CA . ASN A 1 712 ? -18.574 29.841 -11.981 1.00 92.88 712 ASN A CA 1
ATOM 5857 C C . ASN A 1 712 ? -18.749 28.324 -11.902 1.00 92.88 712 ASN A C 1
ATOM 5859 O O . ASN A 1 712 ? -17.743 27.621 -11.846 1.00 92.88 712 ASN A O 1
ATOM 5863 N N . CYS A 1 713 ? -19.972 27.791 -11.940 1.00 92.62 713 CYS A N 1
ATOM 5864 C CA . CYS A 1 713 ? -20.238 26.365 -11.725 1.00 92.62 713 CYS A CA 1
ATOM 5865 C C . CYS A 1 713 ? -19.500 25.448 -12.720 1.00 92.62 713 CYS A C 1
ATOM 5867 O O . CYS A 1 713 ? -19.027 24.378 -12.330 1.00 92.62 713 CYS A O 1
ATOM 5869 N N . TYR A 1 714 ? -19.275 25.909 -13.956 1.00 92.12 714 TYR A N 1
ATOM 5870 C CA . TYR A 1 714 ? -18.530 25.165 -14.977 1.00 92.12 714 TYR A CA 1
ATOM 5871 C C . TYR A 1 714 ? -17.073 24.882 -14.592 1.00 92.12 714 TYR A C 1
ATOM 5873 O O . TYR A 1 714 ? -16.520 23.855 -14.981 1.00 92.12 714 TYR A O 1
ATOM 5881 N N . LYS A 1 715 ? -16.457 25.746 -13.773 1.00 87.44 715 LYS A N 1
ATOM 5882 C CA . LYS A 1 715 ? -15.082 25.576 -13.266 1.00 87.44 715 LYS A CA 1
ATOM 5883 C C . LYS A 1 715 ? -14.950 24.393 -12.306 1.00 87.44 715 LYS A C 1
ATOM 5885 O O . LYS A 1 715 ? -13.834 24.010 -11.972 1.00 87.44 715 LYS A O 1
ATOM 5890 N N . TYR A 1 716 ? -16.085 23.847 -11.875 1.00 83.19 716 TYR A N 1
ATOM 5891 C CA . TYR A 1 716 ? -16.212 22.720 -10.959 1.00 83.19 716 TYR A CA 1
ATOM 5892 C C . TYR A 1 716 ? -16.946 21.539 -11.609 1.00 83.19 716 TYR A C 1
ATOM 5894 O O . TYR A 1 716 ? -17.337 20.606 -10.923 1.00 83.19 716 TYR A O 1
ATOM 5902 N N . GLY A 1 717 ? -17.143 21.564 -12.931 1.00 85.69 717 GLY A N 1
ATOM 5903 C CA . GLY A 1 717 ? -17.714 20.446 -13.681 1.00 85.69 717 GLY A CA 1
ATOM 5904 C C . GLY A 1 717 ? -19.241 20.400 -13.695 1.00 85.69 717 GLY A C 1
ATOM 5905 O O . GLY A 1 717 ? -19.815 19.382 -14.084 1.00 85.69 717 GLY A O 1
ATOM 5906 N N . PHE A 1 718 ? -19.903 21.487 -13.291 1.00 96.50 718 PHE A N 1
ATOM 5907 C CA . PHE A 1 718 ? -21.357 21.617 -13.345 1.00 96.50 718 PHE A CA 1
ATOM 5908 C C . PHE A 1 718 ? -21.823 22.475 -14.514 1.00 96.50 718 PHE A C 1
ATOM 5910 O O . PHE A 1 718 ? -21.191 23.464 -14.874 1.00 96.50 718 PHE A O 1
ATOM 5917 N N . ILE A 1 719 ? -23.000 22.149 -15.033 1.00 96.50 719 ILE A N 1
ATOM 5918 C CA . ILE A 1 719 ? -23.777 23.026 -15.908 1.00 96.50 719 ILE A CA 1
ATOM 5919 C C . ILE A 1 719 ? -25.111 23.367 -15.255 1.00 96.50 719 ILE A C 1
ATOM 5921 O O . ILE A 1 719 ? -25.685 22.543 -14.540 1.00 96.50 719 ILE A O 1
ATOM 5925 N N . VAL A 1 720 ? -25.639 24.552 -15.563 1.00 96.00 720 VAL A N 1
ATOM 5926 C CA . VAL A 1 720 ? -27.065 24.842 -15.366 1.00 96.00 720 VAL A CA 1
ATOM 5927 C C . VAL A 1 720 ? -27.821 24.008 -16.391 1.00 96.00 720 VAL A C 1
ATOM 5929 O O . VAL A 1 720 ? -27.732 24.256 -17.594 1.00 96.00 720 VAL A O 1
ATOM 5932 N N . ARG A 1 721 ? -28.497 22.957 -15.931 1.00 94.69 721 ARG A N 1
ATOM 5933 C CA . ARG A 1 721 ? -28.985 21.889 -16.814 1.00 94.69 721 ARG A CA 1
ATOM 5934 C C . ARG A 1 721 ? -30.171 22.323 -17.673 1.00 94.69 721 ARG A C 1
ATOM 5936 O O . ARG A 1 721 ? -30.285 21.867 -18.815 1.00 94.69 721 ARG A O 1
ATOM 5943 N N . TYR A 1 722 ? -31.003 23.219 -17.146 1.00 94.06 722 TYR A N 1
ATOM 5944 C CA . TYR A 1 722 ? -32.134 23.825 -17.847 1.00 94.06 722 TYR A CA 1
ATOM 5945 C C . TYR A 1 722 ? -31.957 25.346 -17.893 1.00 94.06 722 TYR A C 1
ATOM 5947 O O . TYR A 1 722 ? -32.509 26.044 -17.044 1.00 94.06 722 TYR A O 1
ATOM 5955 N N . PRO A 1 723 ? -31.147 25.865 -18.836 1.00 93.25 723 PRO A N 1
ATOM 5956 C CA . PRO A 1 723 ? -30.903 27.295 -18.985 1.00 93.25 723 PRO A CA 1
ATOM 5957 C C . PRO A 1 723 ? -32.089 28.016 -19.641 1.00 93.25 723 PRO A C 1
ATOM 5959 O O . PRO A 1 723 ? -32.937 27.404 -20.293 1.00 93.25 723 PRO A O 1
ATOM 5962 N N . LYS A 1 724 ? -32.141 29.336 -19.457 1.00 90.88 724 LYS A N 1
ATOM 5963 C CA . LYS A 1 724 ? -33.196 30.203 -19.988 1.00 90.88 724 LYS A CA 1
ATOM 5964 C C . LYS A 1 724 ? -33.146 30.251 -21.517 1.00 90.88 724 LYS A C 1
ATOM 5966 O O . LYS A 1 724 ? -32.062 30.187 -22.096 1.00 90.88 724 LYS A O 1
ATOM 5971 N N . ASP A 1 725 ? -34.308 30.380 -22.154 1.00 92.31 725 ASP A N 1
ATOM 5972 C CA . ASP A 1 725 ? -34.471 30.472 -23.615 1.00 92.31 725 ASP A CA 1
ATOM 5973 C C . ASP A 1 725 ? -34.045 29.195 -24.384 1.00 92.31 725 ASP A C 1
ATOM 5975 O O . ASP A 1 725 ? -33.804 29.224 -25.595 1.00 92.31 725 ASP A O 1
ATOM 5979 N N . LYS A 1 726 ? -33.947 28.052 -23.689 1.00 93.88 726 LYS A N 1
ATOM 5980 C CA . LYS A 1 726 ? -33.572 26.731 -24.232 1.00 93.88 726 LYS A CA 1
ATOM 5981 C C . LYS A 1 726 ? -34.626 25.648 -23.952 1.00 93.88 726 LYS A C 1
ATOM 5983 O O . LYS A 1 726 ? -34.376 24.469 -24.199 1.00 93.88 726 LYS A O 1
ATOM 5988 N N . GLU A 1 727 ? -35.813 26.030 -23.488 1.00 93.19 727 GLU A N 1
ATOM 5989 C CA . GLU A 1 727 ? -36.901 25.133 -23.075 1.00 93.19 727 GLU A CA 1
ATOM 5990 C C . GLU A 1 727 ? -37.406 24.248 -24.223 1.00 93.19 727 GLU A C 1
ATOM 5992 O O . GLU A 1 727 ? -37.690 23.069 -24.023 1.00 93.19 727 GLU A O 1
ATOM 5997 N N . GLU A 1 728 ? -37.458 24.790 -25.443 1.00 91.62 728 GLU A N 1
ATOM 5998 C CA . GLU A 1 728 ? -37.827 24.041 -26.656 1.00 91.62 728 GLU A CA 1
ATOM 5999 C C . GLU A 1 728 ? -36.800 22.948 -27.013 1.00 91.62 728 GLU A C 1
ATOM 6001 O O . GLU A 1 728 ? -37.106 22.030 -27.771 1.00 91.62 728 GLU A O 1
ATOM 6006 N N . ILE A 1 729 ? -35.575 23.040 -26.481 1.00 92.81 729 ILE A N 1
ATOM 6007 C CA . ILE A 1 729 ? -34.487 22.086 -26.729 1.00 92.81 729 ILE A CA 1
ATOM 6008 C C . ILE A 1 729 ? -34.413 21.046 -25.611 1.00 92.81 729 ILE A C 1
ATOM 6010 O O . ILE A 1 729 ? -34.336 19.853 -25.893 1.00 92.81 729 ILE A O 1
ATOM 6014 N N . THR A 1 730 ? -34.439 21.483 -24.350 1.00 90.56 730 THR A N 1
ATOM 6015 C CA . THR A 1 730 ? -34.314 20.595 -23.181 1.00 90.56 730 THR A CA 1
ATOM 6016 C C . THR A 1 730 ? -35.628 19.894 -22.827 1.00 90.56 730 THR A C 1
ATOM 6018 O O . THR A 1 730 ? -35.625 18.844 -22.186 1.00 90.56 730 THR A O 1
ATOM 6021 N N . GLY A 1 731 ? -36.769 20.466 -23.226 1.00 87.94 731 GLY A N 1
ATOM 6022 C CA . GLY A 1 731 ? -38.104 19.954 -22.918 1.00 87.94 731 GLY A CA 1
ATOM 6023 C C . GLY A 1 731 ? -38.573 20.215 -21.480 1.00 87.94 731 GLY A C 1
ATOM 6024 O O . GLY A 1 731 ? -39.622 19.683 -21.087 1.00 87.94 731 GLY A O 1
ATOM 6025 N N . PHE A 1 732 ? -37.831 21.017 -20.712 1.00 86.81 732 PHE A N 1
ATOM 6026 C CA . PHE A 1 732 ? -38.142 21.442 -19.343 1.00 86.81 732 PHE A CA 1
ATOM 6027 C C . PHE A 1 732 ? -38.088 22.968 -19.229 1.00 86.81 732 PHE A C 1
ATOM 6029 O O . PHE A 1 732 ? -37.374 23.629 -19.983 1.00 86.81 732 PHE A O 1
ATOM 6036 N N . LYS A 1 733 ? -38.869 23.533 -18.299 1.00 89.94 733 LYS A N 1
ATOM 6037 C CA . LYS A 1 733 ? -38.831 24.974 -18.002 1.00 89.94 733 LYS A CA 1
ATOM 6038 C C . LYS A 1 733 ? -37.479 25.364 -17.400 1.00 89.94 733 LYS A C 1
ATOM 6040 O O . LYS A 1 733 ? -36.776 24.519 -16.863 1.00 89.94 733 LYS A O 1
ATOM 6045 N N . TYR A 1 734 ? -37.151 26.651 -17.479 1.00 91.69 734 TYR A N 1
ATOM 6046 C CA . TYR A 1 734 ? -35.967 27.213 -16.840 1.00 91.69 734 TYR A CA 1
ATOM 6047 C C . TYR A 1 734 ? -35.904 26.904 -15.331 1.00 91.69 734 TYR A C 1
ATOM 6049 O O . TYR A 1 734 ? -36.858 27.202 -14.607 1.00 91.69 734 TYR A O 1
ATOM 6057 N N . GLU A 1 735 ? -34.773 26.362 -14.867 1.00 92.19 735 GLU A N 1
ATOM 6058 C CA . GLU A 1 735 ? -34.519 26.019 -13.458 1.00 92.19 735 GLU A CA 1
ATOM 6059 C C . GLU A 1 735 ? -33.132 26.530 -13.020 1.00 92.19 735 GLU A C 1
ATOM 6061 O O . GLU A 1 735 ? -32.129 25.827 -13.169 1.00 92.19 735 GLU A O 1
ATOM 6066 N N . PRO A 1 736 ? -33.036 27.756 -12.466 1.00 93.06 736 PRO A N 1
ATOM 6067 C CA . PRO A 1 736 ? -31.754 28.376 -12.108 1.00 93.06 736 PRO A CA 1
ATOM 6068 C C . PRO A 1 736 ? -30.978 27.660 -10.990 1.00 93.06 736 PRO A C 1
ATOM 6070 O O . PRO A 1 736 ? -29.780 27.908 -10.845 1.00 93.06 736 PRO A O 1
ATOM 6073 N N . TRP A 1 737 ? -31.638 26.804 -10.202 1.00 93.75 737 TRP A N 1
ATOM 6074 C CA . TRP A 1 737 ? -31.038 25.999 -9.126 1.00 93.75 737 TRP A CA 1
ATOM 6075 C C . TRP A 1 737 ? -30.516 24.633 -9.584 1.00 93.75 737 TRP A C 1
ATOM 6077 O O . TRP A 1 737 ? -29.743 24.021 -8.846 1.00 93.75 737 TRP A O 1
ATOM 6087 N N . HIS A 1 738 ? -30.971 24.127 -10.736 1.00 95.50 738 HIS A N 1
ATOM 6088 C CA . HIS A 1 738 ? -30.763 22.735 -11.126 1.00 95.50 738 HIS A CA 1
ATOM 6089 C C . HIS A 1 738 ? -29.416 22.570 -11.833 1.00 95.50 738 HIS A C 1
ATOM 6091 O O . HIS A 1 738 ? -29.237 22.967 -12.994 1.00 95.50 738 HIS A O 1
ATOM 6097 N N . LEU A 1 739 ? -28.452 21.981 -11.125 1.00 96.69 739 LEU A N 1
ATOM 6098 C CA . LEU A 1 739 ? -27.125 21.711 -11.657 1.00 96.69 739 LEU A CA 1
ATOM 6099 C C . LEU A 1 739 ? -26.956 20.240 -12.011 1.00 96.69 739 LEU A C 1
ATOM 6101 O O . LEU A 1 739 ? -27.281 19.346 -11.229 1.00 96.69 739 LEU A O 1
ATOM 6105 N N . ARG A 1 740 ? -26.346 19.999 -13.170 1.00 96.31 740 ARG A N 1
ATOM 6106 C CA . ARG A 1 740 ? -25.905 18.670 -13.595 1.00 96.31 740 ARG A CA 1
ATOM 6107 C C . ARG A 1 740 ? -24.388 18.616 -13.605 1.00 96.31 740 ARG A C 1
ATOM 6109 O O . ARG A 1 740 ? -23.749 19.414 -14.289 1.00 96.31 740 ARG A O 1
ATOM 6116 N N . TYR A 1 741 ? -23.818 17.669 -12.868 1.00 94.50 741 TYR A N 1
ATOM 6117 C CA . TYR A 1 741 ? -22.404 17.346 -12.987 1.00 94.50 741 TYR A CA 1
ATOM 6118 C C . TYR A 1 741 ? -22.161 16.567 -14.286 1.00 94.50 741 TYR A C 1
ATOM 6120 O O . TYR A 1 741 ? -22.801 15.542 -14.542 1.00 94.50 741 TYR A O 1
ATOM 6128 N N . VAL A 1 742 ? -21.255 17.083 -15.113 1.00 91.50 742 VAL A N 1
ATOM 6129 C CA . VAL A 1 742 ? -20.838 16.491 -16.398 1.00 91.50 742 VAL A CA 1
ATOM 6130 C C . VAL A 1 742 ? -19.317 16.318 -16.492 1.00 91.50 742 VAL A C 1
ATOM 6132 O O . VAL A 1 742 ? -18.820 15.778 -17.477 1.00 91.50 742 VAL A O 1
ATOM 6135 N N . GLY A 1 743 ? -18.579 16.740 -15.460 1.00 80.38 743 GLY A N 1
ATOM 6136 C CA . GLY A 1 743 ? -17.120 16.846 -15.470 1.00 80.38 743 GLY A CA 1
ATOM 6137 C C . GLY A 1 743 ? -16.618 18.132 -16.119 1.00 80.38 743 GLY A C 1
ATOM 6138 O O . GLY A 1 743 ? -17.381 18.923 -16.672 1.00 80.38 743 GLY A O 1
ATOM 6139 N N . LEU A 1 744 ? -15.322 18.397 -15.971 1.00 75.75 744 LEU A N 1
ATOM 6140 C CA . LEU A 1 744 ? -14.770 19.738 -16.173 1.00 75.75 744 LEU A CA 1
ATOM 6141 C C . LEU A 1 744 ? -14.626 20.153 -17.625 1.00 75.75 744 LEU A C 1
ATOM 6143 O O . LEU A 1 744 ? -14.947 21.299 -17.942 1.00 75.75 744 LEU A O 1
ATOM 6147 N N . GLU A 1 745 ? -14.140 19.271 -18.498 1.00 81.62 745 GLU A N 1
ATOM 6148 C CA . GLU A 1 745 ? -13.909 19.670 -19.887 1.00 81.62 745 GLU A CA 1
ATOM 6149 C C . GLU A 1 745 ? -15.242 19.872 -20.612 1.00 81.62 745 GLU A C 1
ATOM 6151 O O . GLU A 1 745 ? -15.437 20.924 -21.222 1.00 81.62 745 GLU A O 1
ATOM 6156 N N . LEU A 1 746 ? -16.206 18.962 -20.441 1.00 86.44 746 LEU A N 1
ATOM 6157 C CA . LEU A 1 746 ? -17.554 19.101 -20.985 1.00 86.44 746 LEU A CA 1
ATOM 6158 C C . LEU A 1 746 ? -18.291 20.309 -20.394 1.00 86.44 746 LEU A C 1
ATOM 6160 O O . LEU A 1 746 ? -18.863 21.087 -21.155 1.00 86.44 746 LEU A O 1
ATOM 6164 N N . ALA A 1 747 ? -18.249 20.537 -19.075 1.00 89.69 747 ALA A N 1
ATOM 6165 C CA . ALA A 1 747 ? -18.891 21.715 -18.481 1.00 89.69 747 ALA A CA 1
ATOM 6166 C C . ALA A 1 747 ? -18.296 23.018 -19.027 1.00 89.69 747 ALA A C 1
ATOM 6168 O O . ALA A 1 747 ? -19.032 23.941 -19.381 1.00 89.69 747 ALA A O 1
ATOM 6169 N N . LYS A 1 748 ? -16.965 23.080 -19.150 1.00 87.81 748 LYS A N 1
ATOM 6170 C CA . LYS A 1 748 ? -16.266 24.218 -19.748 1.00 87.81 748 LYS A CA 1
ATOM 6171 C C . LYS A 1 748 ? -16.634 24.401 -21.217 1.00 87.81 748 LYS A C 1
ATOM 6173 O O . LYS A 1 748 ? -16.935 25.519 -21.618 1.00 87.81 748 LYS A O 1
ATOM 6178 N N . TYR A 1 749 ? -16.658 23.328 -22.001 1.00 88.88 749 TYR A N 1
ATOM 6179 C CA . TYR A 1 749 ? -17.040 23.371 -23.410 1.00 88.88 749 TYR A CA 1
ATOM 6180 C C . TYR A 1 749 ? -18.473 23.885 -23.594 1.00 88.88 749 TYR A C 1
ATOM 6182 O O . TYR A 1 749 ? -18.712 24.777 -24.408 1.00 88.88 749 TYR A O 1
ATOM 6190 N N . LEU A 1 750 ? -19.428 23.368 -22.817 1.00 92.81 750 LEU A N 1
ATOM 6191 C CA . LEU A 1 750 ? -20.828 23.801 -22.867 1.00 92.81 750 LEU A CA 1
ATOM 6192 C C . LEU A 1 750 ? -20.977 25.262 -22.427 1.00 92.81 750 LEU A C 1
ATOM 6194 O O . LEU A 1 750 ? -21.712 26.017 -23.061 1.00 92.81 750 LEU A O 1
ATOM 6198 N N . HIS A 1 751 ? -20.226 25.690 -21.409 1.00 93.62 751 HIS A N 1
ATOM 6199 C CA . HIS A 1 751 ? -20.202 27.087 -20.978 1.00 93.62 751 HIS A CA 1
ATOM 6200 C C . HIS A 1 751 ? -19.643 28.024 -22.061 1.00 93.62 751 HIS A C 1
ATOM 6202 O O . HIS A 1 751 ? -20.250 29.049 -22.359 1.00 93.62 751 HIS A O 1
ATOM 6208 N N . GLU A 1 752 ? -18.517 27.671 -22.687 1.00 91.38 752 GLU A N 1
ATOM 6209 C CA . GLU A 1 752 ? -17.869 28.493 -23.719 1.00 91.38 752 GLU A CA 1
ATOM 6210 C C . GLU A 1 752 ? -18.677 28.562 -25.025 1.00 91.38 752 GLU A C 1
ATOM 6212 O O . GLU A 1 752 ? -18.636 29.575 -25.725 1.00 91.38 752 GLU A O 1
ATOM 6217 N N . THR A 1 753 ? -19.410 27.500 -25.364 1.00 92.88 753 THR A N 1
ATOM 6218 C CA . THR A 1 753 ? -20.188 27.415 -26.612 1.00 92.88 753 THR A CA 1
ATOM 6219 C C . THR A 1 753 ? -21.648 27.841 -26.463 1.00 92.88 753 THR A C 1
ATOM 6221 O O . THR A 1 753 ? -22.292 28.157 -27.464 1.00 92.88 753 THR A O 1
ATOM 6224 N N . GLY A 1 754 ? -22.189 27.853 -25.241 1.00 93.25 754 GLY A N 1
ATOM 6225 C CA . GLY A 1 754 ? -23.612 28.097 -24.982 1.00 93.25 754 GLY A CA 1
ATOM 6226 C C . GLY A 1 754 ? -24.533 26.972 -25.475 1.00 93.25 754 GLY A C 1
ATOM 6227 O O . GLY A 1 754 ? -25.742 27.181 -25.634 1.00 93.25 754 GLY A O 1
ATOM 6228 N N . LEU A 1 755 ? -23.971 25.794 -25.763 1.00 94.31 755 LEU A N 1
ATOM 6229 C CA . LEU A 1 755 ? -24.732 24.611 -26.150 1.00 94.31 755 LEU A CA 1
ATOM 6230 C C . LEU A 1 755 ? -25.373 23.955 -24.926 1.00 94.31 755 LEU A C 1
ATOM 6232 O O . LEU A 1 755 ? -24.815 23.929 -23.831 1.00 94.31 755 LEU A O 1
ATOM 6236 N N . THR A 1 756 ? -26.550 23.378 -25.137 1.00 95.44 756 THR A N 1
ATOM 6237 C CA . THR A 1 756 ? -27.168 22.436 -24.197 1.00 95.44 756 THR A CA 1
ATOM 6238 C C . THR A 1 756 ? -26.529 21.054 -24.316 1.00 95.44 756 THR A C 1
ATOM 6240 O O . THR A 1 756 ? -25.884 20.729 -25.319 1.00 95.44 756 THR A O 1
ATOM 6243 N N . LEU A 1 757 ? -26.750 20.204 -23.311 1.00 93.69 757 LEU A N 1
ATOM 6244 C CA . LEU A 1 757 ? -26.296 18.814 -23.351 1.00 93.69 757 LEU A CA 1
ATOM 6245 C C . LEU A 1 757 ? -26.925 18.065 -24.545 1.00 93.69 757 LEU A C 1
ATOM 6247 O O . LEU A 1 757 ? -26.239 17.328 -25.250 1.00 93.69 757 LEU A O 1
ATOM 6251 N N . GLU A 1 758 ? -28.200 18.326 -24.849 1.00 94.62 758 GLU A N 1
ATOM 6252 C CA . GLU A 1 758 ? -28.895 17.817 -26.037 1.00 94.62 758 GLU A CA 1
ATOM 6253 C C . GLU A 1 758 ? -28.205 18.206 -27.351 1.00 94.62 758 GLU A C 1
ATOM 6255 O O . GLU A 1 758 ? -27.983 17.356 -28.218 1.00 94.62 758 GLU A O 1
ATOM 6260 N N . GLU A 1 759 ? -27.871 19.489 -27.517 1.00 94.50 759 GLU A N 1
ATOM 6261 C CA . GLU A 1 759 ? -27.196 19.985 -28.720 1.00 94.50 759 GLU A CA 1
ATOM 6262 C C . GLU A 1 759 ? -25.803 19.362 -28.869 1.00 94.50 759 GLU A C 1
ATOM 6264 O O . GLU A 1 759 ? -25.453 18.920 -29.966 1.00 94.50 759 GLU A O 1
ATOM 6269 N N . TYR A 1 760 ? -25.050 19.227 -27.773 1.00 93.44 760 TYR A N 1
ATOM 6270 C CA . TYR A 1 760 ? -23.750 18.552 -27.767 1.00 93.44 760 TYR A CA 1
ATOM 6271 C C . TYR A 1 760 ? -23.845 17.093 -28.234 1.00 93.44 760 TYR A C 1
ATOM 6273 O O . TYR A 1 760 ? -23.121 16.686 -29.149 1.00 93.44 760 TYR A O 1
ATOM 6281 N N . HIS A 1 761 ? -24.770 16.304 -27.676 1.00 87.00 761 HIS A N 1
ATOM 6282 C CA . HIS A 1 761 ? -24.947 14.909 -28.095 1.00 87.00 761 HIS A CA 1
ATOM 6283 C C . HIS A 1 761 ? -25.423 14.800 -29.550 1.00 87.00 761 HIS A C 1
ATOM 6285 O O . HIS A 1 761 ? -24.977 13.904 -30.277 1.00 87.00 761 HIS A O 1
ATOM 6291 N N . ARG A 1 762 ? -26.260 15.735 -30.020 1.00 88.56 762 ARG A N 1
ATOM 6292 C CA . ARG A 1 762 ? -26.682 15.800 -31.426 1.00 88.56 762 ARG A CA 1
ATOM 6293 C C . ARG A 1 762 ? -25.499 16.087 -32.350 1.00 88.56 762 ARG A C 1
ATOM 6295 O O . ARG A 1 762 ? -25.308 15.354 -33.319 1.00 88.56 762 ARG A O 1
ATOM 6302 N N . GLU A 1 763 ? -24.662 17.076 -32.043 1.00 86.94 763 GLU A N 1
ATOM 6303 C CA . GLU A 1 763 ? -23.449 17.356 -32.824 1.00 86.94 763 GLU A CA 1
ATOM 6304 C C . GLU A 1 763 ? -22.478 16.173 -32.845 1.00 86.94 763 GLU A C 1
ATOM 6306 O O . GLU A 1 763 ? -21.924 15.838 -33.894 1.00 86.94 763 GLU A O 1
ATOM 6311 N N . LYS A 1 764 ? -22.287 15.512 -31.698 1.00 79.19 764 LYS A N 1
ATOM 6312 C CA . LYS A 1 764 ? -21.434 14.325 -31.565 1.00 79.19 764 LYS A CA 1
ATOM 6313 C C . LYS A 1 764 ? -21.939 13.163 -32.421 1.00 79.19 764 LYS A C 1
ATOM 6315 O O . LYS A 1 764 ? -21.130 12.464 -33.026 1.00 79.19 764 LYS A O 1
ATOM 6320 N N . SER A 1 765 ? -23.258 12.985 -32.512 1.00 71.88 765 SER A N 1
ATOM 6321 C CA . SER A 1 765 ? -23.885 11.946 -33.342 1.00 71.88 765 SER A CA 1
ATOM 6322 C C . SER A 1 765 ? -23.763 12.201 -34.849 1.00 71.88 765 SER A C 1
ATOM 6324 O O . SER A 1 765 ? -23.707 11.247 -35.609 1.00 71.88 765 SER A O 1
ATOM 6326 N N . LEU A 1 766 ? -23.669 13.466 -35.277 1.00 68.81 766 LEU A N 1
ATOM 6327 C CA . LEU A 1 766 ? -23.516 13.855 -36.687 1.00 68.81 766 LEU A CA 1
ATOM 6328 C C . LEU A 1 766 ? -22.060 13.801 -37.185 1.00 68.81 766 LEU A C 1
ATOM 6330 O O . LEU A 1 766 ? -21.822 13.871 -38.389 1.00 68.81 766 LEU A O 1
ATOM 6334 N N . LYS A 1 767 ? -21.086 13.728 -36.266 1.00 58.47 767 LYS A N 1
ATOM 6335 C CA . LYS A 1 767 ? -19.642 13.627 -36.557 1.00 58.47 767 LYS A CA 1
ATOM 6336 C C . LYS A 1 767 ? -19.120 12.178 -36.566 1.00 58.47 767 LYS A C 1
ATOM 6338 O O . LYS A 1 767 ? -17.961 11.974 -36.925 1.00 58.47 767 LYS A O 1
ATOM 6343 N N . LYS A 1 768 ? -19.942 11.205 -36.160 1.00 40.41 768 LYS A N 1
ATOM 6344 C CA . LYS A 1 768 ? -19.710 9.757 -36.303 1.00 40.41 768 LYS A CA 1
ATOM 6345 C C . LYS A 1 768 ? -20.440 9.243 -37.536 1.00 40.41 768 LYS A C 1
ATOM 6347 O O . LYS A 1 768 ? -19.910 8.292 -38.149 1.00 40.41 768 LYS A O 1
#

Sequence (768 aa):
MHQFQYLNYQDIKKRINDLISADSPNKITKEKPLGYSEYGLPIDHYKIGNGPKRIVVSGSYHAAEIITSIFVVRLMEEMSQNTSFNQNEYTIDFIPIVNPEGYLITTEMQDLYLGKDTSEEEKIARAKVYWANYRADAGIPAKVKKGKLEESTLREKKTYQALFDNVNLENYLVDYPELKQNVLNIIHQNNYPIGVLAAWTANGSGIDLSQNVPFNPAISTLASSKEPVYNHLAYANTRKDVPGPINTPCRDFNHFFFESENLAMLNFLENLSHEPDQEIIAYFNYHSVMGKMYQRPVKEEGMLNLYGIDYEKKIIENYISSKTFRGQNAYDIIESEDPYAYINEFFRLRYGINIQVELSRMGSNPIGPLADPDTFETITVKPNLEAFKNFVKNYDFIKNYATFIKELVDEIRKEHPDFDILNIYDLIDRIGRENPSLYTKLQEELRNKDNHNAHVISYFYQLLQEKLKSDEKENEEAKRLDLDSKFNHNFHAFLIKIIEELNEKRKEPISGIEIEILIDNLFRDYPELIAKIKYQLQHELPVQELYQELSGIIHNQIKMGNLMNLPKRPKINPLDFPEVDLLVNKENPLPENYIPTNIIEVKNPYYKSFFPGINLQVNKETNMAFQLLKEEALKEGYELWIDSGYRTSSYQEKVLNHYLKTMGEEAYQKVALPKTSEHESGYAIDLGTVIDGKYFDEITDELPVTKWLHENCYKYGFIVRYPKDKEEITGFKYEPWHLRYVGLELAKYLHETGLTLEEYHREKSLKK

Radius of gyration: 31.19 Å; chains: 1; bounding box: 90×78×76 Å

pLDDT: mean 77.39, std 17.99, range [24.3, 98.75]

Foldseek 3Di:
DQWDDDAALVRLVVLVVVQQVDDFPWHKDWDAFLFAFPLGHGQTKIKTADAQAEEEEEEQLFLLQLVQLSLLSVLSNLVRHPPPDDRHHYMYMYRSHLQSQLVNLQRLLLCLLLPPPDDLVSSLVSLLVLLVQVVVLVPQDFDDDPNHTDPVNQDLDGPSLVSSQPGDCVSRCVVRVVLSVQQVCQCVVLVHRPSLSNQQGAHSNQESLFQQDLPAPVLVVCVPDPAACDDPDPGSPRGRRRHGSHHHNAPDSQDRDRGRSLVSVVVVQVVQCPDPSHAQAEYEYEAADALAKEFQADDDPVVCVVQVFPNLLLSQLQVLLVVLLCVLAVGHYDPDHDDPSGSQNVVSRHHHRYMYGHFYNSDSGSSNCSNPRPCRSVHGNPSNSVSVVSSSVCSQLSSLVSVLLVVLQVVVCVVVVPDDSVVVVVVLVVCCVVPVVLVVVVSVVSVDDDDPCVVVSVVVSVVVVVVVVVCVVCVVVVCVPDPVVLLVVVVVVLLVVLQVVVQVVDPHGQDPQNSVVLVVCCCVVPVVLVVVVSVCSNVVHDCVVSSVVSSVVSVVVVVVPPRDDDDDDDDDALQSAHFDLDDFAPVRFADPPDDAPQKDFDDDVPADDPDPPDTAIAHPSLVVLVVVVQVVCVVVVWHKDFRHAADALVRLCVVLVVCCVVPNPCSVQAGGHRRRDLRNNRFKTFMWTADPNDIGSDDDPVDPSLVVCQVCSLSSQKHQQADPPCCVQRVHHRDSRMIGRRHRPVSVVCSVVVDHSSRVVVVVVVVD

Secondary structure (DSSP, 8-state):
--S-----HHHHHHHHHHHHHS--SS-EEE---S-B-TTS-B---EEEE--SEEEEEE--SSTT-HHHHHHHHHHHHHHHH-TT--TTTEEEEEES-S-HHHHHHHHHHHHHHH-TTS-HHHHHHHHHHHHHHHHHHHTSPPPEETTEE-GGG--SS-HHHHTTTT--GGGTTTT-HHHHHHHHHHHHHTT--GGGGGG--S-TTSB-TTT--TT-HHHHHHHH-SS------TTT---TTS---TTBS-S-SSS----HHHHHHHHHHHHHHHSTT-EEEEEEEEEESSSEEE-PPP--HHHHHHHT--HHHHHHHHHHHHHHHHTTS-PEEE-SPPPTTSHHHHHHHHSSEEEEEEE-SS-S-TTGGGGSHHHHIIIIIHHHHHHHHHHHHTHHHHHHHHHHHHHHHHHHHTT-TT--GGGHHHHHHHHHHH-HHHHHHHHHHHTSTT--THHHHHHHHHHHHHHHHHHHHHHHHHSS--SHHHHHHHHHHHHHHHHHHHHTTSSSPPPHHHHHHHHHHHHHH-HHHHHHHHHHHHTT---HHHHHHHHHHHHHHHHTTTT----PPPPP-TT---------SSSSPPPTT---SSEEE---TT---SSTT---EEEHHHHHHHHHHHHHHHHTT-EEEEEE----HHHHHHHHHHHHHHHGGGHHHHSPPTTS-GGGGS-EEEEEEEETTEEES---TTSHHHHHHHHHGGGGTEEESS-TT-HHHHSS---TTEEEE--HHHHHHHHHHT--HHHHHHHHHH--